Protein AF-0000000066106057 (afdb_homodimer)

pLDDT: mean 92.11, std 17.09, range [17.2, 98.94]

Solvent-accessible surface area (backbone atoms only — not comparable to full-atom values): 60856 Å² total; per-residue (Å²): 147,76,90,74,83,72,79,79,83,80,80,78,79,73,77,77,75,78,72,77,72,75,74,75,75,71,69,68,73,63,71,76,72,78,78,63,44,49,67,68,56,38,75,40,20,46,77,45,50,64,35,29,49,37,66,38,35,14,44,34,26,28,24,35,40,78,58,44,85,62,21,71,89,53,43,70,57,54,37,74,62,26,28,30,33,69,23,83,48,54,30,46,12,18,32,12,34,65,33,31,54,88,62,30,30,41,36,35,30,33,64,34,26,39,38,34,24,34,60,88,66,43,49,74,73,37,67,39,76,52,87,72,68,92,67,53,50,67,88,49,48,52,40,20,34,16,41,23,58,48,43,65,30,30,32,34,38,22,55,57,13,27,41,38,32,21,31,64,90,66,44,47,76,74,44,74,42,75,78,52,56,19,62,40,13,28,20,17,39,27,23,26,35,78,49,65,28,72,86,80,65,46,62,33,35,34,44,30,26,31,28,32,57,21,32,28,65,9,31,39,37,32,20,35,72,90,72,57,48,65,45,22,34,28,38,23,32,47,31,34,72,16,28,40,72,86,34,80,63,54,47,28,76,46,71,81,22,73,31,42,36,73,23,84,89,36,98,83,40,33,34,73,31,66,75,16,26,2,5,14,18,31,41,47,55,22,46,40,72,90,75,42,29,36,34,34,22,14,12,24,45,16,37,27,31,42,69,68,46,26,46,90,94,53,60,53,89,66,16,36,44,45,60,16,8,13,39,35,32,25,31,69,86,59,42,47,76,74,28,68,34,53,66,37,69,36,42,58,53,44,38,30,22,29,25,49,48,26,49,50,72,46,71,44,94,89,62,46,77,42,56,27,29,39,33,59,31,13,67,24,38,30,38,33,25,30,67,85,67,37,47,66,74,48,61,37,64,77,49,73,74,54,50,43,35,78,50,57,38,73,88,79,53,39,64,42,64,35,89,80,52,68,57,42,71,46,51,93,94,45,78,44,15,60,70,34,80,34,17,36,30,53,67,22,13,21,46,70,40,35,45,15,37,31,87,85,76,61,31,34,40,39,40,21,31,39,39,25,20,40,32,20,28,36,80,71,68,90,47,86,44,35,76,24,39,22,59,50,74,43,42,36,75,68,49,94,75,32,22,8,33,41,31,32,31,32,80,84,83,48,44,75,74,34,69,40,78,32,63,48,54,38,44,11,7,27,26,24,35,60,17,42,30,32,35,39,28,27,42,82,7,37,44,35,34,22,32,62,85,67,44,47,77,60,37,71,42,38,67,21,16,5,17,34,12,26,46,50,62,32,37,59,96,91,38,56,38,38,37,39,28,30,2,24,57,36,50,65,65,69,63,42,53,53,50,25,64,70,47,61,82,46,31,22,20,38,32,40,38,33,30,27,66,58,73,62,58,66,52,56,70,73,98,138,85,90,77,75,81,74,80,81,76,79,80,77,72,77,80,75,79,73,76,74,72,75,73,75,71,72,69,73,64,72,74,72,78,77,62,42,49,68,69,55,39,76,39,21,47,79,44,50,66,35,29,49,38,66,37,35,13,44,34,27,28,23,35,40,78,58,43,85,62,21,72,87,54,42,69,56,53,38,73,64,26,28,31,32,69,23,82,47,55,29,45,11,18,31,12,35,65,34,31,53,89,63,31,30,39,36,35,30,32,66,35,26,40,36,33,24,35,61,90,65,42,48,75,73,38,67,39,76,52,87,72,69,92,67,54,50,67,87,48,48,52,43,21,32,17,40,23,60,49,44,64,30,32,34,34,38,23,54,57,14,29,42,38,33,21,30,62,89,66,45,47,76,74,43,73,43,77,79,51,57,20,62,41,13,27,20,18,40,26,23,25,34,76,47,63,27,74,86,79,65,45,61,33,36,35,44,31,26,30,28,33,55,20,32,29,64,10,31,38,35,33,21,35,73,89,71,58,48,64,44,22,34,27,38,24,33,46,32,34,72,15,28,39,71,85,34,80,63,54,46,29,75,46,71,80,22,72,33,43,35,74,25,84,88,36,98,83,41,33,36,72,31,67,76,16,26,2,4,14,18,32,40,49,55,22,46,41,73,88,76,43,31,37,33,36,22,13,11,25,43,17,38,26,31,43,68,68,46,25,46,90,94,53,59,51,87,66,16,35,45,45,62,16,8,14,40,35,33,25,31,68,86,58,42,47,76,73,28,67,35,54,68,37,68,37,41,58,52,44,39,30,22,30,25,50,48,26,48,50,72,46,70,42,94,88,63,47,77,42,55,27,29,38,33,58,32,13,67,23,39,32,38,33,25,31,66,86,65,38,48,67,72,48,61,38,61,77,48,70,74,54,50,43,36,77,49,60,38,74,87,80,54,40,63,43,66,34,89,81,54,66,58,42,71,45,51,91,94,45,78,43,16,60,69,32,78,35,18,35,31,53,69,21,13,22,47,70,37,36,45,16,38,32,87,84,78,61,30,34,39,39,40,21,30,40,38,24,19,41,32,20,29,36,78,71,68,91,46,87,44,35,77,24,40,22,58,51,74,42,43,36,74,68,49,93,75,32,23,8,32,41,31,32,32,33,79,84,82,47,43,75,74,32,71,39,77,32,64,49,54,39,44,13,7,28,26,26,35,59,17,41,32,31,36,40,27,27,41,82,7,36,42,35,33,21,32,59,86,68,44,48,78,60,37,69,40,38,67,21,15,5,16,34,12,25,46,51,63,35,36,57,96,91,39,55,37,36,38,38,29,29,2,25,56,37,50,64,65,69,64,41,51,52,49,23,64,69,47,61,80,46,31,21,20,39,32,40,40,33,30,27,65,57,73,61,57,64,51,55,69,72,97

Organism: Pseudomonas aeruginosa (strain ATCC 15692 / DSM 22644 / CIP 104116 / JCM 14847 / LMG 12228 / 1C / PRS 101 / PAO1) (NCBI:txid208964)

Secondary structure (DSSP, 8-state):
----------------------------------PPB-HHHHHTTTT-SS-B-STTSSTT---EE---SS-TTTGGG-EEEEEEE--TT--S---PBPEEETTEEEEEETTTEEEEEETTT--EEEEEE----TT---SS-S---B-EEEBTEEEEEETTTEEEEEETTT--EEEEEE-S-GGGT-B--SPPEEEE-TTT--EEEEEE-B-GGGTPBPEEEEE-TTT--EEEEEESSTTPEEEETTEEEEESS-TT-TTS-B-TTSTTSB-HHHHT-B----SPPEEETTTTEEEEEE--BSSS-GGGGS-TT--GGG---TTSSEEEEE-TTT--EEEEEESSTT-SS---S-S--EEEEEE-TTSPEEEEEEEE-TTSEEEEEETTT--EEEEEE-SS---SEEEEETTTTEEEEPTT-SPPPPPTT-SBPPPEEESS-TT-SS-SSPPEE-TTT--EEEEEE-EEEEEEEB-----TTS----EEEEEEES-SS-SEEEEEE-TTT--EEEEEEESSPP-S-EEEETTTEEEEE-TTSEEEEEETTT--EEEEEE-SS---S--EEEEETTEEEEEEEE---SSGGGG-HHHHHHHTTPPP--EEEEEE--HHHHHHH--/---------------------------------PPPB-HHHHHTTTT-SS-B-STTSSTT---EE---SS-TTTGGG-EEEEEEE--TT--S---PBPEEETTEEEEEETTTEEEEEETTT--EEEEEE----TT---SS-S---B-EEEBTEEEEEETTTEEEEEETTT--EEEEEE-S-GGGT-B--SPPEEEE-TTT--EEEEEE-B-GGGTPBPEEEEE-TTT--EEEEEESSTTPEEEETTEEEEESS-TT-TTS-B-TTSTTSB-GGGGG-B----SPPEEETTTTEEEEEE--BSSS-GGGGS-TT--GGG---TTSSEEEEE-TTT--EEEEEESSTT-SS---S-S--EEEEEE-TTSPEEEEEEEE-TTSEEEEEETTT--EEEEEE-SS---SEEEEETTTTEEEEPTT-SPPPPPTT-SBPPPEEESS-TT-SS-SSPPEE-TTT--EEEEEE-EEEEEEEB-----TTS----EEEEEEES-SS-SEEEEEE-TTT--EEEEEEESSPP-S--EEETTTEEEEE-TTSEEEEEETTT--EEEEEE-SS---S--EEEEETTEEEEEEEE---SSGGGS-HHHHHHHTTPPP--EEEEEE--HHHHHHHH-

Radius of gyration: 35.6 Å; Cα contacts (8 Å, |Δi|>4): 3817; chains: 2; bounding box: 142×108×85 Å

Structure (mmCIF, N/CA/C/O backbone):
data_AF-0000000066106057-model_v1
#
loop_
_entity.id
_entity.type
_entity.pdbx_description
1 polymer 'Quinoprotein ethanol dehydrogenase'
#
loop_
_atom_site.group_PDB
_atom_site.id
_atom_site.type_symbol
_atom_site.label_atom_id
_atom_site.label_alt_id
_atom_site.label_comp_id
_atom_site.label_asym_id
_atom_site.label_entity_id
_atom_site.label_seq_id
_atom_site.pdbx_PDB_ins_code
_atom_site.Cartn_x
_atom_site.Cartn_y
_atom_site.Cartn_z
_atom_site.occupancy
_atom_site.B_iso_or_equiv
_atom_site.auth_seq_id
_atom_site.auth_comp_id
_atom_site.auth_asym_id
_atom_site.auth_atom_id
_atom_site.pdbx_PDB_model_num
ATOM 1 N N . MET A 1 1 ? 57.719 52.406 -31.234 1 21.53 1 MET A N 1
ATOM 2 C CA . MET A 1 1 ? 58.906 51.625 -31.641 1 21.53 1 MET A CA 1
ATOM 3 C C . MET A 1 1 ? 59.531 50.938 -30.438 1 21.53 1 MET A C 1
ATOM 5 O O . MET A 1 1 ? 60.312 51.531 -29.703 1 21.53 1 MET A O 1
ATOM 9 N N . THR A 1 2 ? 58.562 50.094 -29.703 1 18.64 2 THR A N 1
ATOM 10 C CA . THR A 1 2 ? 57.969 49.531 -28.5 1 18.64 2 THR A CA 1
ATOM 11 C C . THR A 1 2 ? 58.781 48.312 -28.031 1 18.64 2 THR A C 1
ATOM 13 O O . THR A 1 2 ? 59.469 47.688 -28.828 1 18.64 2 THR A O 1
ATOM 16 N N . THR A 1 3 ? 58.625 47.938 -26.797 1 18.28 3 THR A N 1
ATOM 17 C CA . THR A 1 3 ? 59.312 47.75 -25.531 1 18.28 3 THR A CA 1
ATOM 18 C C . THR A 1 3 ? 59.812 46.281 -25.391 1 18.28 3 THR A C 1
ATOM 20 O O . THR A 1 3 ? 59 45.375 -25.219 1 18.28 3 THR A O 1
ATOM 23 N N . ARG A 1 4 ? 61 45.938 -26.172 1 19.89 4 ARG A N 1
ATOM 24 C CA . ARG A 1 4 ? 61.562 44.688 -26.625 1 19.89 4 ARG A CA 1
ATOM 25 C C . ARG A 1 4 ? 62.125 43.906 -25.453 1 19.89 4 ARG A C 1
ATOM 27 O O . ARG A 1 4 ? 62.75 42.844 -25.641 1 19.89 4 ARG A O 1
ATOM 34 N N . THR A 1 5 ? 62.062 44.594 -24.172 1 20.64 5 THR A N 1
ATOM 35 C CA . THR A 1 5 ? 63.219 44.281 -23.328 1 20.64 5 THR A CA 1
ATOM 36 C C . THR A 1 5 ? 63.125 42.875 -22.781 1 20.64 5 THR A C 1
ATOM 38 O O . THR A 1 5 ? 62.156 42.531 -22.125 1 20.64 5 THR A O 1
ATOM 41 N N . SER A 1 6 ? 64 41.844 -23.281 1 20.56 6 SER A N 1
ATOM 42 C CA . SER A 1 6 ? 64 40.406 -23.5 1 20.56 6 SER A CA 1
ATOM 43 C C . SER A 1 6 ? 64.5 39.656 -22.266 1 20.56 6 SER A C 1
ATOM 45 O O . SER A 1 6 ? 64.562 38.438 -22.25 1 20.56 6 SER A O 1
ATOM 47 N N . PRO A 1 7 ? 64.875 40.438 -21.109 1 22.5 7 PRO A N 1
ATOM 48 C CA . PRO A 1 7 ? 66.062 39.75 -20.578 1 22.5 7 PRO A CA 1
ATOM 49 C C . PRO A 1 7 ? 65.688 38.406 -19.953 1 22.5 7 PRO A C 1
ATOM 51 O O . PRO A 1 7 ? 64.562 38.125 -19.641 1 22.5 7 PRO A O 1
ATOM 54 N N . ALA A 1 8 ? 66.75 37.531 -19.641 1 24.19 8 ALA A N 1
ATOM 55 C CA . ALA A 1 8 ? 67.125 36.125 -19.609 1 24.19 8 ALA A CA 1
ATOM 56 C C . ALA A 1 8 ? 66.875 35.531 -18.234 1 24.19 8 ALA A C 1
ATOM 58 O O . ALA A 1 8 ? 67.312 34.406 -17.953 1 24.19 8 ALA A O 1
ATOM 59 N N . PRO A 1 9 ? 65.688 35.719 -17.516 1 20.47 9 PRO A N 1
ATOM 60 C CA . PRO A 1 9 ? 65.75 35.5 -16.062 1 20.47 9 PRO A CA 1
ATOM 61 C C . PRO A 1 9 ? 66.125 34.031 -15.734 1 20.47 9 PRO A C 1
ATOM 63 O O . PRO A 1 9 ? 65.688 33.125 -16.453 1 20.47 9 PRO A O 1
ATOM 66 N N . ALA A 1 10 ? 67.25 33.906 -14.992 1 22.86 10 ALA A N 1
ATOM 67 C CA . ALA A 1 10 ? 68.062 32.75 -14.586 1 22.86 10 ALA A CA 1
ATOM 68 C C . ALA A 1 10 ? 67.188 31.719 -13.867 1 22.86 10 ALA A C 1
ATOM 70 O O . ALA A 1 10 ? 66.062 32.062 -13.383 1 22.86 10 ALA A O 1
ATOM 71 N N . GLY A 1 11 ? 67.812 30.672 -13.25 1 21.05 11 GLY A N 1
ATOM 72 C CA . GLY A 1 11 ? 67.812 29.234 -13.117 1 21.05 11 GLY A CA 1
ATOM 73 C C . GLY A 1 11 ? 67.188 28.719 -11.852 1 21.05 11 GLY A C 1
ATOM 74 O O . GLY A 1 11 ? 67.812 28.734 -10.781 1 21.05 11 GLY A O 1
ATOM 75 N N . LEU A 1 12 ? 66 29.281 -11.398 1 23.11 12 LEU A N 1
ATOM 76 C CA . LEU A 1 12 ? 65.562 28.953 -10.047 1 23.11 12 LEU A CA 1
ATOM 77 C C . LEU A 1 12 ? 65.562 27.438 -9.836 1 23.11 12 LEU A C 1
ATOM 79 O O . LEU A 1 12 ? 65.062 26.703 -10.703 1 23.11 12 LEU A O 1
ATOM 83 N N . LEU A 1 13 ? 66.375 27.031 -8.891 1 23.44 13 LEU A N 1
ATOM 84 C CA . LEU A 1 13 ? 66.688 25.734 -8.328 1 23.44 13 LEU A CA 1
ATOM 85 C C . LEU A 1 13 ? 65.438 25.047 -7.812 1 23.44 13 LEU A C 1
ATOM 87 O O . LEU A 1 13 ? 64.625 25.641 -7.082 1 23.44 13 LEU A O 1
ATOM 91 N N . ARG A 1 14 ? 64.938 24 -8.484 1 24.33 14 ARG A N 1
ATOM 92 C CA . ARG A 1 14 ? 63.75 23.125 -8.445 1 24.33 14 ARG A CA 1
ATOM 93 C C . ARG A 1 14 ? 63.75 22.266 -7.184 1 24.33 14 ARG A C 1
ATOM 95 O O . ARG A 1 14 ? 64.562 21.328 -7.062 1 24.33 14 ARG A O 1
ATOM 102 N N . PRO A 1 15 ? 63.875 22.906 -5.965 1 25.95 15 PRO A N 1
ATOM 103 C CA . PRO A 1 15 ? 64 21.844 -4.977 1 25.95 15 PRO A CA 1
ATOM 104 C C . PRO A 1 15 ? 62.875 20.797 -5.082 1 25.95 15 PRO A C 1
ATOM 106 O O . PRO A 1 15 ? 61.75 21.125 -5.469 1 25.95 15 PRO A O 1
ATOM 109 N N . SER A 1 16 ? 63.25 19.562 -5.41 1 23.8 16 SER A N 1
ATOM 110 C CA . SER A 1 16 ? 62.5 18.344 -5.652 1 23.8 16 SER A CA 1
ATOM 111 C C . SER A 1 16 ? 61.75 17.891 -4.398 1 23.8 16 SER A C 1
ATOM 113 O O . SER A 1 16 ? 62.375 17.516 -3.404 1 23.8 16 SER A O 1
ATOM 115 N N . LEU A 1 17 ? 60.906 18.828 -3.82 1 25.11 17 LEU A N 1
ATOM 116 C CA . LEU A 1 17 ? 60.219 18.297 -2.645 1 25.11 17 LEU A CA 1
ATOM 117 C C . LEU A 1 17 ? 59.562 16.953 -2.951 1 25.11 17 LEU A C 1
ATOM 119 O O . LEU A 1 17 ? 58.812 16.828 -3.92 1 25.11 17 LEU A O 1
ATOM 123 N N . HIS A 1 18 ? 60.219 15.852 -2.533 1 24.03 18 HIS A N 1
ATOM 124 C CA . HIS A 1 18 ? 59.812 14.453 -2.529 1 24.03 18 HIS A CA 1
ATOM 125 C C . HIS A 1 18 ? 58.469 14.289 -1.838 1 24.03 18 HIS A C 1
ATOM 127 O O . HIS A 1 18 ? 58.312 14.57 -0.643 1 24.03 18 HIS A O 1
ATOM 133 N N . CYS A 1 19 ? 57.375 14.859 -2.457 1 24.53 19 CYS A N 1
ATOM 134 C CA . CYS A 1 19 ? 56.062 14.617 -1.882 1 24.53 19 CYS A CA 1
ATOM 135 C C . CYS A 1 19 ? 55.844 13.125 -1.678 1 24.53 19 CYS A C 1
ATOM 137 O O . CYS A 1 19 ? 55.875 12.352 -2.633 1 24.53 19 CYS A O 1
ATOM 139 N N . LEU A 1 20 ? 56.25 12.633 -0.506 1 24.66 20 LEU A N 1
ATOM 140 C CA . LEU A 1 20 ? 55.906 11.281 -0.1 1 24.66 20 LEU A CA 1
ATOM 141 C C . LEU A 1 20 ? 54.375 11.062 -0.244 1 24.66 20 LEU A C 1
ATOM 143 O O . LEU A 1 20 ? 53.594 11.75 0.403 1 24.66 20 LEU A O 1
ATOM 147 N N . ALA A 1 21 ? 53.969 10.617 -1.38 1 24.97 21 ALA A N 1
ATOM 148 C CA . ALA A 1 21 ? 52.625 10.203 -1.702 1 24.97 21 ALA A CA 1
ATOM 149 C C . ALA A 1 21 ? 52.125 9.109 -0.756 1 24.97 21 ALA A C 1
ATOM 151 O O . ALA A 1 21 ? 52.688 8.008 -0.731 1 24.97 21 ALA A O 1
ATOM 152 N N . PHE A 1 22 ? 51.75 9.602 0.439 1 27.48 22 PHE A N 1
ATOM 153 C CA . PHE A 1 22 ? 51.031 8.57 1.207 1 27.48 22 PHE A CA 1
ATOM 154 C C . PHE A 1 22 ? 49.969 7.914 0.369 1 27.48 22 PHE A C 1
ATOM 156 O O . PHE A 1 22 ? 49.062 8.594 -0.156 1 27.48 22 PHE A O 1
ATOM 163 N N . ALA A 1 23 ? 50.312 6.781 -0.208 1 26.11 23 ALA A N 1
ATOM 164 C CA . ALA A 1 23 ? 49.344 5.887 -0.853 1 26.11 23 ALA A CA 1
ATOM 165 C C . ALA A 1 23 ? 48.188 5.559 0.083 1 26.11 23 ALA A C 1
ATOM 167 O O . ALA A 1 23 ? 48.406 4.945 1.133 1 26.11 23 ALA A O 1
ATOM 168 N N . VAL A 1 24 ? 47.219 6.5 0.123 1 30.02 24 VAL A N 1
ATOM 169 C CA . VAL A 1 24 ? 45.969 6.078 0.72 1 30.02 24 VAL A CA 1
ATOM 170 C C . VAL A 1 24 ? 45.531 4.734 0.136 1 30.02 24 VAL A C 1
ATOM 172 O O . VAL A 1 24 ? 45.312 4.617 -1.07 1 30.02 24 VAL A O 1
ATOM 175 N N . ALA A 1 25 ? 45.969 3.688 0.736 1 27.73 25 ALA A N 1
ATOM 176 C CA . ALA A 1 25 ? 45.375 2.373 0.487 1 27.73 25 ALA A CA 1
ATOM 177 C C . ALA A 1 25 ? 43.844 2.438 0.529 1 27.73 25 ALA A C 1
ATOM 179 O O . ALA A 1 25 ? 43.25 2.6 1.6 1 27.73 25 ALA A O 1
ATOM 180 N N . LEU A 1 26 ? 43.25 3.041 -0.47 1 31.05 26 LEU A N 1
ATOM 181 C CA . LEU A 1 26 ? 41.844 2.746 -0.678 1 31.05 26 LEU A CA 1
ATOM 182 C C . LEU A 1 26 ? 41.594 1.242 -0.626 1 31.05 26 LEU A C 1
ATOM 184 O O . LEU A 1 26 ? 41.969 0.515 -1.553 1 31.05 26 LEU A O 1
ATOM 188 N N . GLY A 1 27 ? 41.812 0.669 0.541 1 30.67 27 GLY A N 1
ATOM 189 C CA . GLY A 1 27 ? 41.25 -0.671 0.58 1 30.67 27 GLY A CA 1
ATOM 190 C C . GLY A 1 27 ? 39.875 -0.765 -0.074 1 30.67 27 GLY A C 1
ATOM 191 O O . GLY A 1 27 ? 38.969 -0.046 0.306 1 30.67 27 GLY A O 1
ATOM 192 N N . SER A 1 28 ? 39.875 -0.985 -1.326 1 32.06 28 SER A N 1
ATOM 193 C CA . SER A 1 28 ? 38.656 -1.437 -1.989 1 32.06 28 SER A CA 1
ATOM 194 C C . SER A 1 28 ? 37.938 -2.498 -1.163 1 32.06 28 SER A C 1
ATOM 196 O O . SER A 1 28 ? 38.469 -3.592 -0.953 1 32.06 28 SER A O 1
ATOM 198 N N . ALA A 1 29 ? 37.406 -2.238 -0.073 1 32.59 29 ALA A N 1
ATOM 199 C CA . ALA A 1 29 ? 36.438 -3.248 0.343 1 32.59 29 ALA A CA 1
ATOM 200 C C . ALA A 1 29 ? 35.688 -3.811 -0.856 1 32.59 29 ALA A C 1
ATOM 202 O O . ALA A 1 29 ? 34.906 -3.105 -1.483 1 32.59 29 ALA A O 1
ATOM 203 N N . GLY A 1 30 ? 36.344 -4.508 -1.593 1 34.25 30 GLY A N 1
ATOM 204 C CA . GLY A 1 30 ? 35.594 -5.227 -2.605 1 34.25 30 GLY A CA 1
ATOM 205 C C . GLY A 1 30 ? 34.188 -5.617 -2.146 1 34.25 30 GLY A C 1
ATOM 206 O O . GLY A 1 30 ? 34.031 -6.32 -1.146 1 34.25 30 GLY A O 1
ATOM 207 N N . ALA A 1 31 ? 33.281 -4.824 -2.283 1 39.34 31 ALA A N 1
ATOM 208 C CA . ALA A 1 31 ? 31.938 -5.367 -2.16 1 39.34 31 ALA A CA 1
ATOM 209 C C . ALA A 1 31 ? 31.891 -6.836 -2.582 1 39.34 31 ALA A C 1
ATOM 211 O O . ALA A 1 31 ? 32.281 -7.176 -3.703 1 39.34 31 ALA A O 1
ATOM 212 N N . ALA A 1 32 ? 32.125 -7.746 -1.795 1 43.16 32 ALA A N 1
ATOM 213 C CA . ALA A 1 32 ? 31.969 -9.164 -2.113 1 43.16 32 ALA A CA 1
ATOM 214 C C . ALA A 1 32 ? 30.828 -9.375 -3.107 1 43.16 32 ALA A C 1
ATOM 216 O O . ALA A 1 32 ? 29.672 -9.062 -2.811 1 43.16 32 ALA A O 1
ATOM 217 N N . LEU A 1 33 ? 31.188 -9.32 -4.371 1 54.38 33 LEU A N 1
ATOM 218 C CA . LEU A 1 33 ? 30.219 -9.703 -5.387 1 54.38 33 LEU A CA 1
ATOM 219 C C . LEU A 1 33 ? 29.469 -10.961 -4.965 1 54.38 33 LEU A C 1
ATOM 221 O O . LEU A 1 33 ? 30.062 -11.914 -4.473 1 54.38 33 LEU A O 1
ATOM 225 N N . ALA A 1 34 ? 28.172 -10.852 -4.84 1 70.44 34 ALA A N 1
ATOM 226 C CA . ALA A 1 34 ? 27.312 -11.992 -4.535 1 70.44 34 ALA A CA 1
ATOM 227 C C . ALA A 1 34 ? 27.672 -13.203 -5.391 1 70.44 34 ALA A C 1
ATOM 229 O O . ALA A 1 34 ? 28.031 -13.055 -6.566 1 70.44 34 ALA A O 1
ATOM 230 N N . LYS A 1 35 ? 27.906 -14.375 -4.836 1 87.19 35 LYS A N 1
ATOM 231 C CA . LYS A 1 35 ? 28.234 -15.641 -5.492 1 87.19 35 LYS A CA 1
ATOM 232 C C . LYS A 1 35 ? 27.188 -16 -6.547 1 87.19 35 LYS A C 1
ATOM 234 O O . LYS A 1 35 ? 26 -15.758 -6.355 1 87.19 35 LYS A O 1
ATOM 239 N N . ASP A 1 36 ? 27.688 -16.5 -7.676 1 95.62 36 ASP A N 1
ATOM 240 C CA . ASP A 1 36 ? 26.797 -16.984 -8.727 1 95.62 36 ASP A CA 1
ATOM 241 C C . ASP A 1 36 ? 25.969 -18.172 -8.242 1 95.62 36 ASP A C 1
ATOM 243 O O . ASP A 1 36 ? 26.484 -19.031 -7.527 1 95.62 36 ASP A O 1
ATOM 247 N N . VAL A 1 37 ? 24.766 -18.172 -8.609 1 98.38 37 VAL A N 1
ATOM 248 C CA . VAL A 1 37 ? 23.906 -19.312 -8.312 1 98.38 37 VAL A CA 1
ATOM 249 C C . VAL A 1 37 ? 24.172 -20.438 -9.312 1 98.38 37 VAL A C 1
ATOM 251 O O . VAL A 1 37 ? 24.125 -20.234 -10.523 1 98.38 37 VAL A O 1
ATOM 254 N N . THR A 1 38 ? 24.391 -21.672 -8.852 1 98.19 38 THR A N 1
ATOM 255 C CA . THR A 1 38 ? 24.703 -22.812 -9.711 1 98.19 38 THR A CA 1
ATOM 256 C C . THR A 1 38 ? 23.531 -23.766 -9.789 1 98.19 38 THR A C 1
ATOM 258 O O . THR A 1 38 ? 22.562 -23.641 -9.023 1 98.19 38 THR A O 1
ATOM 261 N N . TRP A 1 39 ? 23.641 -24.672 -10.75 1 98.12 39 TRP A N 1
ATOM 262 C CA . TRP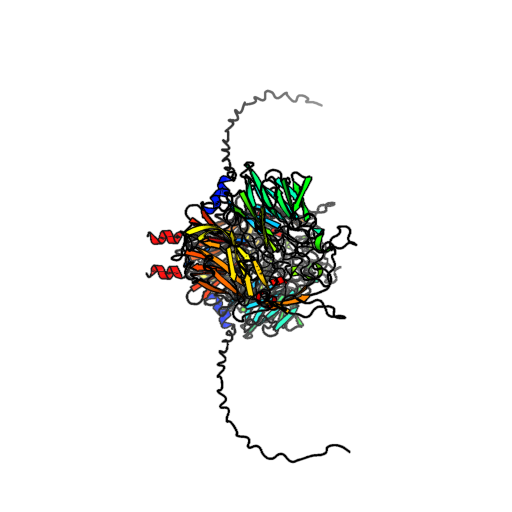 A 1 39 ? 22.641 -25.719 -10.812 1 98.12 39 TRP A CA 1
ATOM 263 C C . TRP A 1 39 ? 22.625 -26.547 -9.531 1 98.12 39 TRP A C 1
ATOM 265 O O . TRP A 1 39 ? 21.547 -26.938 -9.047 1 98.12 39 TRP A O 1
ATOM 275 N N . GLU A 1 40 ? 23.766 -26.844 -8.992 1 97.75 40 GLU A N 1
ATOM 276 C CA . GLU A 1 40 ? 23.844 -27.625 -7.758 1 97.75 40 GLU A CA 1
ATOM 277 C C . GLU A 1 40 ? 23.062 -26.953 -6.625 1 97.75 40 GLU A C 1
ATOM 279 O O . GLU A 1 40 ? 22.422 -27.625 -5.824 1 97.75 40 GLU A O 1
ATOM 284 N N . ASP A 1 41 ? 23.188 -25.656 -6.582 1 98.25 41 ASP A N 1
ATOM 285 C CA . ASP A 1 41 ? 22.406 -24.906 -5.594 1 98.25 41 ASP A CA 1
ATOM 286 C C . ASP A 1 41 ? 20.922 -25.125 -5.793 1 98.25 41 ASP A C 1
ATOM 288 O O . ASP A 1 41 ? 20.188 -25.359 -4.828 1 98.25 41 ASP A O 1
ATOM 292 N N . ILE A 1 42 ? 20.453 -25.031 -7 1 98.5 42 ILE A N 1
ATOM 293 C CA . ILE A 1 42 ? 19.031 -25.156 -7.336 1 98.5 42 ILE A CA 1
ATOM 294 C C . ILE A 1 42 ? 18.562 -26.594 -7.102 1 98.5 42 ILE A C 1
ATOM 296 O O . ILE A 1 42 ? 17.5 -26.812 -6.535 1 98.5 42 ILE A O 1
ATOM 300 N N . ALA A 1 43 ? 19.406 -27.562 -7.535 1 97.88 43 ALA A N 1
ATOM 301 C CA . ALA A 1 43 ? 19.078 -28.969 -7.375 1 97.88 43 ALA A CA 1
ATOM 302 C C . ALA A 1 43 ? 18.922 -29.328 -5.898 1 97.88 43 ALA A C 1
ATOM 304 O O . ALA A 1 43 ? 18.188 -30.25 -5.555 1 97.88 43 ALA A O 1
ATOM 305 N N . ASN A 1 44 ? 19.547 -28.562 -5.023 1 97.12 44 ASN A N 1
ATOM 306 C CA . ASN A 1 44 ? 19.516 -28.859 -3.594 1 97.12 44 ASN A CA 1
ATOM 307 C C . ASN A 1 44 ? 18.703 -27.828 -2.828 1 97.12 44 ASN A C 1
ATOM 309 O O . ASN A 1 44 ? 18.797 -27.75 -1.601 1 97.12 44 ASN A O 1
ATOM 313 N N . ASP A 1 45 ? 17.984 -27.062 -3.51 1 97.31 45 ASP A N 1
ATOM 314 C CA . ASP A 1 45 ? 17.25 -25.938 -2.928 1 97.31 45 ASP A CA 1
ATOM 315 C C . ASP A 1 45 ? 16.312 -26.422 -1.815 1 97.31 45 ASP A C 1
ATOM 317 O O . ASP A 1 45 ? 16.172 -25.75 -0.786 1 97.31 45 ASP A O 1
ATOM 321 N N . ASP A 1 46 ? 15.656 -27.531 -1.965 1 94.75 46 ASP A N 1
ATOM 322 C CA . ASP A 1 46 ? 14.688 -28.031 -1.002 1 94.75 46 ASP A CA 1
ATOM 323 C C . ASP A 1 46 ? 15.375 -28.625 0.222 1 94.75 46 ASP A C 1
ATOM 325 O O . ASP A 1 46 ? 14.734 -28.906 1.237 1 94.75 46 ASP A O 1
ATOM 329 N N . LYS A 1 47 ? 16.703 -28.734 0.193 1 94.69 47 LYS A N 1
ATOM 330 C CA . LYS A 1 47 ? 17.469 -29.344 1.288 1 94.69 47 LYS A CA 1
ATOM 331 C C . LYS A 1 47 ? 18.234 -28.281 2.078 1 94.69 47 LYS A C 1
ATOM 333 O O . LYS A 1 47 ? 18.672 -28.547 3.197 1 94.69 47 LYS A O 1
ATOM 338 N N . THR A 1 48 ? 18.406 -27.188 1.458 1 95.56 48 THR A N 1
ATOM 339 C CA . THR A 1 48 ? 19.109 -26.109 2.125 1 95.56 48 THR A CA 1
ATOM 340 C C . THR A 1 48 ? 18.141 -25.031 2.592 1 95.56 48 THR A C 1
ATOM 342 O O . THR A 1 48 ? 17.078 -24.859 2.012 1 95.56 48 THR A O 1
ATOM 345 N N . THR A 1 49 ? 18.531 -24.328 3.637 1 97.12 49 THR A N 1
ATOM 346 C CA . THR A 1 49 ? 17.562 -23.438 4.254 1 97.12 49 THR A CA 1
ATOM 347 C C . THR A 1 49 ? 18.016 -21.984 4.145 1 97.12 49 THR A C 1
ATOM 349 O O . THR A 1 49 ? 17.281 -21.062 4.512 1 97.12 49 THR A O 1
ATOM 352 N N . GLY A 1 50 ? 19.188 -21.719 3.646 1 97.44 50 GLY A N 1
ATOM 353 C CA . GLY A 1 50 ? 19.734 -20.375 3.631 1 97.44 50 GLY A CA 1
ATOM 354 C C . GLY A 1 50 ? 19.266 -19.547 2.449 1 97.44 50 GLY A C 1
ATOM 355 O O . GLY A 1 50 ? 19.562 -18.359 2.355 1 97.44 50 GLY A O 1
ATOM 356 N N . ASP A 1 51 ? 18.531 -20.203 1.52 1 97.5 51 ASP A N 1
ATOM 357 C CA . ASP A 1 51 ? 18.078 -19.547 0.297 1 97.5 51 ASP A CA 1
ATOM 358 C C . ASP A 1 51 ? 16.766 -20.156 -0.2 1 97.5 51 ASP A C 1
ATOM 360 O O . ASP A 1 51 ? 16.281 -21.141 0.366 1 97.5 51 ASP A O 1
ATOM 364 N N . VAL A 1 52 ? 16.109 -19.562 -1.04 1 98.75 52 VAL A N 1
ATOM 365 C CA . VAL A 1 52 ? 15.016 -20 -1.893 1 98.75 52 VAL A CA 1
ATOM 366 C C . VAL A 1 52 ? 15.336 -19.703 -3.354 1 98.75 52 VAL A C 1
ATOM 368 O O . VAL A 1 52 ? 15.32 -18.547 -3.771 1 98.75 52 VAL A O 1
ATOM 371 N N . LEU A 1 53 ? 15.57 -20.719 -4.16 1 98.69 53 LEU A N 1
ATOM 372 C CA . LEU A 1 53 ? 16.203 -20.469 -5.449 1 98.69 53 LEU A CA 1
ATOM 373 C C . LEU A 1 53 ? 15.297 -20.906 -6.598 1 98.69 53 LEU A C 1
ATOM 375 O O . LEU A 1 53 ? 15.57 -20.594 -7.758 1 98.69 53 LEU A O 1
ATOM 379 N N . GLN A 1 54 ? 14.211 -21.578 -6.246 1 98 54 GLN A N 1
ATOM 380 C CA . GLN A 1 54 ? 13.305 -22.031 -7.297 1 98 54 GLN A CA 1
ATOM 381 C C . GLN A 1 54 ? 11.852 -21.828 -6.891 1 98 54 GLN A C 1
ATOM 383 O O . GLN A 1 54 ? 11.5 -21.953 -5.719 1 98 54 GLN A O 1
ATOM 388 N N . TYR A 1 55 ? 11 -21.422 -7.914 1 98.06 55 TYR A N 1
ATOM 389 C CA . TYR A 1 55 ? 9.562 -21.422 -7.691 1 98.06 55 TYR A CA 1
ATOM 390 C C . TYR A 1 55 ? 9.078 -22.797 -7.215 1 98.06 55 TYR A C 1
ATOM 392 O O . TYR A 1 55 ? 9.281 -23.797 -7.895 1 98.06 55 TYR A O 1
ATOM 400 N N . GLY A 1 56 ? 8.555 -22.844 -6.066 1 97.81 56 GLY A N 1
ATOM 401 C CA . GLY A 1 56 ? 8.125 -24.094 -5.477 1 97.81 56 GLY A CA 1
ATOM 402 C C . GLY A 1 56 ? 9.062 -24.594 -4.391 1 97.81 56 GLY A C 1
ATOM 403 O O . GLY A 1 56 ? 8.789 -25.609 -3.742 1 97.81 56 GLY A O 1
ATOM 404 N N . MET A 1 57 ? 10.227 -23.891 -4.172 1 97.62 57 MET A N 1
ATOM 405 C CA . MET A 1 57 ? 11.227 -24.219 -3.16 1 97.62 57 MET A CA 1
ATOM 406 C C . MET A 1 57 ? 11.859 -25.578 -3.441 1 97.62 57 MET A C 1
ATOM 408 O O . MET A 1 57 ? 11.891 -26.438 -2.566 1 97.62 57 MET A O 1
ATOM 412 N N . GLY A 1 58 ? 12.352 -25.656 -4.648 1 97.81 58 GLY A N 1
ATOM 413 C CA . GLY A 1 58 ? 12.953 -26.875 -5.18 1 97.81 58 GLY A CA 1
ATOM 414 C C . GLY A 1 58 ? 12.344 -27.312 -6.496 1 97.81 58 GLY A C 1
ATOM 415 O O . GLY A 1 58 ? 11.258 -26.875 -6.863 1 97.81 58 GLY A O 1
ATOM 416 N N . THR A 1 59 ? 13.008 -28.297 -7.086 1 98.25 59 THR A N 1
ATOM 417 C CA . THR A 1 59 ? 12.57 -28.734 -8.406 1 98.25 59 THR A CA 1
ATOM 418 C C . THR A 1 59 ? 11.336 -29.625 -8.297 1 98.25 59 THR A C 1
ATOM 420 O O . THR A 1 59 ? 10.609 -29.828 -9.281 1 98.25 59 THR A O 1
ATOM 423 N N . HIS A 1 60 ? 11.055 -30.156 -7.105 1 98.31 60 HIS A N 1
ATOM 424 C CA . HIS A 1 60 ? 9.891 -31 -6.867 1 98.31 60 HIS A CA 1
ATOM 425 C C . HIS A 1 60 ? 8.664 -30.172 -6.504 1 98.31 60 HIS A C 1
ATOM 427 O O . HIS A 1 60 ? 7.551 -30.688 -6.441 1 98.31 60 HIS A O 1
ATOM 433 N N . ALA A 1 61 ? 8.844 -28.906 -6.219 1 98.44 61 ALA A N 1
ATOM 434 C CA . ALA A 1 61 ? 7.785 -27.922 -5.988 1 98.44 61 ALA A CA 1
ATOM 435 C C . ALA A 1 61 ? 6.914 -28.328 -4.805 1 98.44 61 ALA A C 1
ATOM 437 O O . ALA A 1 61 ? 5.691 -28.156 -4.84 1 98.44 61 ALA A O 1
ATOM 438 N N . GLN A 1 62 ? 7.539 -28.797 -3.748 1 98.69 62 GLN A N 1
ATOM 439 C CA . GLN A 1 62 ? 6.762 -29.328 -2.633 1 98.69 62 GLN A CA 1
ATOM 440 C C . GLN A 1 62 ? 6.359 -28.219 -1.666 1 98.69 62 GLN A C 1
ATOM 442 O O . GLN A 1 62 ? 5.453 -28.406 -0.851 1 98.69 62 GLN A O 1
ATOM 447 N N . ARG A 1 63 ? 7.094 -27.078 -1.792 1 98.75 63 ARG A N 1
ATOM 448 C CA . ARG A 1 63 ? 6.828 -25.969 -0.883 1 98.75 63 ARG A CA 1
ATOM 449 C C . ARG A 1 63 ? 6.844 -26.422 0.569 1 98.75 63 ARG A C 1
ATOM 451 O O . ARG A 1 63 ? 5.93 -26.109 1.336 1 98.75 63 ARG A O 1
ATOM 458 N N . TRP A 1 64 ? 7.875 -27.125 0.856 1 98.31 64 TRP A N 1
ATOM 459 C CA . TRP A 1 64 ? 8.188 -27.656 2.18 1 98.31 64 TRP A CA 1
ATOM 460 C C . TRP A 1 64 ? 9.594 -27.266 2.613 1 98.31 64 TRP A C 1
ATOM 462 O O . TRP A 1 64 ? 10.523 -27.25 1.804 1 98.31 64 TRP A O 1
ATOM 472 N N . SER A 1 65 ? 9.688 -26.891 3.859 1 98.62 65 SER A N 1
ATOM 473 C CA . SER A 1 65 ? 10.992 -26.531 4.406 1 98.62 65 SER A CA 1
ATOM 474 C C . SER A 1 65 ? 11.328 -27.375 5.633 1 98.62 65 SER A C 1
ATOM 476 O O . SER A 1 65 ? 10.461 -27.641 6.469 1 98.62 65 SER A O 1
ATOM 478 N N . PRO A 1 66 ? 12.617 -27.766 5.812 1 98.25 66 PRO A N 1
ATOM 479 C CA . PRO A 1 66 ? 13.023 -28.5 7.02 1 98.25 66 PRO A CA 1
ATOM 480 C C . PRO A 1 66 ? 13.203 -27.578 8.227 1 98.25 66 PRO A C 1
ATOM 482 O O . PRO A 1 66 ? 13.508 -28.062 9.328 1 98.25 66 PRO A O 1
ATOM 485 N N . LEU A 1 67 ? 13.031 -26.312 8.094 1 98.56 67 LEU A N 1
ATOM 486 C CA . LEU A 1 67 ? 13.195 -25.359 9.188 1 98.56 67 LEU A CA 1
ATOM 487 C C . LEU A 1 67 ? 12.148 -25.609 10.273 1 98.56 67 LEU A C 1
ATOM 489 O O . LEU A 1 67 ? 10.984 -25.891 9.969 1 98.56 67 LEU A O 1
ATOM 493 N N . LYS A 1 68 ? 12.578 -25.5 11.523 1 97.94 68 LYS A N 1
ATOM 494 C CA . LYS A 1 68 ? 11.641 -25.781 12.609 1 97.94 68 LYS A CA 1
ATOM 495 C C . LYS A 1 68 ? 11.867 -24.844 13.789 1 97.94 68 LYS A C 1
ATOM 497 O O . LYS A 1 68 ? 11.391 -25.109 14.898 1 97.94 68 LYS A O 1
ATOM 502 N N . GLN A 1 69 ? 12.695 -23.781 13.531 1 97.69 69 GLN A N 1
ATOM 503 C CA . GLN A 1 69 ? 12.828 -22.797 14.602 1 97.69 69 GLN A CA 1
ATOM 504 C C . GLN A 1 69 ? 11.477 -22.188 14.969 1 97.69 69 GLN A C 1
ATOM 506 O O . GLN A 1 69 ? 11.18 -22 16.156 1 97.69 69 GLN A O 1
ATOM 511 N N . VAL A 1 70 ? 10.773 -21.781 14 1 98.62 70 VAL A N 1
ATOM 512 C CA . VAL A 1 70 ? 9.359 -21.469 14.211 1 98.62 70 VAL A CA 1
ATOM 513 C C . VAL A 1 70 ? 8.531 -22.75 14.195 1 98.62 70 VAL A C 1
ATOM 515 O O . VAL A 1 70 ? 8.578 -23.516 13.227 1 98.62 70 VAL A O 1
ATOM 518 N N . ASN A 1 71 ? 7.809 -23 15.164 1 98.69 71 ASN A N 1
ATOM 519 C CA . ASN A 1 71 ? 7.086 -24.266 15.281 1 98.69 71 ASN A CA 1
ATOM 520 C C . ASN A 1 71 ? 5.754 -24.094 16 1 98.69 71 ASN A C 1
ATOM 522 O O . ASN A 1 71 ? 5.41 -22.984 16.406 1 98.69 71 ASN A O 1
ATOM 526 N N . ALA A 1 72 ? 5.039 -25.172 16.188 1 98.56 72 ALA A N 1
ATOM 527 C CA . ALA A 1 72 ? 3.67 -25.141 16.703 1 98.56 72 ALA A CA 1
ATOM 528 C C . ALA A 1 72 ? 3.631 -24.641 18.141 1 98.56 72 ALA A C 1
ATOM 530 O O . ALA A 1 72 ? 2.609 -24.125 18.594 1 98.56 72 ALA A O 1
ATOM 531 N N . ASP A 1 73 ? 4.734 -24.688 18.828 1 97.12 73 ASP A N 1
ATOM 532 C CA . ASP A 1 73 ? 4.754 -24.328 20.234 1 97.12 73 ASP A CA 1
ATOM 533 C C . ASP A 1 73 ? 5.059 -22.828 20.406 1 97.12 73 ASP A C 1
ATOM 535 O O . ASP A 1 73 ? 4.809 -22.266 21.469 1 97.12 73 ASP A O 1
ATOM 539 N N . ASN A 1 74 ? 5.602 -22.203 19.359 1 97.19 74 ASN A N 1
ATOM 540 C CA . ASN A 1 74 ? 6.047 -20.828 19.609 1 97.19 74 ASN A CA 1
ATOM 541 C C . ASN A 1 74 ? 5.559 -19.875 18.531 1 97.19 74 ASN A C 1
ATOM 543 O O . ASN A 1 74 ? 5.773 -18.656 18.609 1 97.19 74 ASN A O 1
ATOM 547 N N . VAL A 1 75 ? 4.805 -20.344 17.547 1 98.44 75 VAL A N 1
ATOM 548 C CA . VAL A 1 75 ? 4.402 -19.531 16.406 1 98.44 75 VAL A CA 1
ATOM 549 C C . VAL A 1 75 ? 3.529 -18.375 16.875 1 98.44 75 VAL A C 1
ATOM 551 O O . VAL A 1 75 ? 3.445 -17.344 16.203 1 98.44 75 VAL A O 1
ATOM 554 N N . PHE A 1 76 ? 2.922 -18.484 18.016 1 96.94 76 PHE A N 1
ATOM 555 C CA . PHE A 1 76 ? 2.078 -17.422 18.531 1 96.94 76 PHE A CA 1
ATOM 556 C C . PHE A 1 76 ? 2.898 -16.156 18.797 1 96.94 76 PHE A C 1
ATOM 558 O O . PHE A 1 76 ? 2.342 -15.07 18.938 1 96.94 76 PHE A O 1
ATOM 565 N N . LYS A 1 77 ? 4.227 -16.281 18.797 1 96.62 77 LYS A N 1
ATOM 566 C CA . LYS A 1 77 ? 5.113 -15.141 19.047 1 96.62 77 LYS A CA 1
ATOM 567 C C . LYS A 1 77 ? 5.555 -14.492 17.734 1 96.62 77 LYS A C 1
ATOM 569 O O . LYS A 1 77 ? 6.227 -13.461 17.734 1 96.62 77 LYS A O 1
ATOM 574 N N . LEU A 1 78 ? 5.234 -15.109 16.578 1 97.81 78 LEU A N 1
ATOM 575 C CA . LEU A 1 78 ? 5.652 -14.609 15.273 1 97.81 78 LEU A CA 1
ATOM 576 C C . LEU A 1 78 ? 5.148 -13.188 15.047 1 97.81 78 LEU A C 1
ATOM 578 O O . LEU A 1 78 ? 3.986 -12.891 15.328 1 97.81 78 LEU A O 1
ATOM 582 N N . THR A 1 79 ? 6.043 -12.32 14.594 1 97.06 79 THR A N 1
ATOM 583 C CA . THR A 1 79 ? 5.688 -10.914 14.383 1 97.06 79 THR A CA 1
ATOM 584 C C . THR A 1 79 ? 6.34 -10.375 13.109 1 97.06 79 THR A C 1
ATOM 586 O O . THR A 1 79 ? 7.332 -10.93 12.633 1 97.06 79 THR A O 1
ATOM 589 N N . PRO A 1 80 ? 5.785 -9.289 12.555 1 98.31 80 PRO A N 1
ATOM 590 C CA . PRO A 1 80 ? 6.453 -8.664 11.414 1 98.31 80 PRO A CA 1
ATOM 591 C C . PRO A 1 80 ? 7.844 -8.133 11.758 1 98.31 80 PRO A C 1
ATOM 593 O O . PRO A 1 80 ? 8.023 -7.512 12.805 1 98.31 80 PRO A O 1
ATOM 596 N N . ALA A 1 81 ? 8.758 -8.445 10.891 1 98.31 81 ALA A N 1
ATOM 597 C CA . ALA A 1 81 ? 10.094 -7.852 10.992 1 98.31 81 ALA A CA 1
ATOM 598 C C . ALA A 1 81 ? 10.164 -6.535 10.219 1 98.31 81 ALA A C 1
ATOM 600 O O . ALA A 1 81 ? 10.781 -5.574 10.68 1 98.31 81 ALA A O 1
ATOM 601 N N . TRP A 1 82 ? 9.617 -6.543 9.062 1 98.31 82 TRP A N 1
ATOM 602 C CA . TRP A 1 82 ? 9.539 -5.348 8.227 1 98.31 82 TRP A CA 1
ATOM 603 C C . TRP A 1 82 ? 8.562 -5.555 7.074 1 98.31 82 TRP A C 1
ATOM 605 O O . TRP A 1 82 ? 8.141 -6.684 6.805 1 98.31 82 TRP A O 1
ATOM 615 N N . SER A 1 83 ? 8.141 -4.516 6.473 1 98.5 83 SER A N 1
ATOM 616 C CA . SER A 1 83 ? 7.344 -4.512 5.25 1 98.5 83 SER A CA 1
ATOM 617 C C . SER A 1 83 ? 7.926 -3.551 4.219 1 98.5 83 SER A C 1
ATOM 619 O O . SER A 1 83 ? 8.695 -2.65 4.562 1 98.5 83 SER A O 1
ATOM 621 N N . TYR A 1 84 ? 7.688 -3.748 2.943 1 98.12 84 TYR A N 1
ATOM 622 C CA . TYR A 1 84 ? 8.07 -2.881 1.834 1 98.12 84 TYR A CA 1
ATOM 623 C C . TYR A 1 84 ? 6.887 -2.635 0.902 1 98.12 84 TYR A C 1
ATOM 625 O O . TYR A 1 84 ? 6.273 -3.582 0.406 1 98.12 84 TYR A O 1
ATOM 633 N N . SER A 1 85 ? 6.523 -1.379 0.647 1 97.62 85 SER A N 1
ATOM 634 C CA . SER A 1 85 ? 5.488 -1.014 -0.312 1 97.62 85 SER A CA 1
ATOM 635 C C . SER A 1 85 ? 6.023 -1.019 -1.738 1 97.62 85 SER A C 1
ATOM 637 O O . SER A 1 85 ? 7.082 -0.447 -2.01 1 97.62 85 SER A O 1
ATOM 639 N N . PHE A 1 86 ? 5.242 -1.589 -2.67 1 97.5 86 PHE A N 1
ATOM 640 C CA . PHE A 1 86 ? 5.676 -1.597 -4.062 1 97.5 86 PHE A CA 1
ATOM 641 C C . PHE A 1 86 ? 5.406 -0.249 -4.719 1 97.5 86 PHE A C 1
ATOM 643 O O . PHE A 1 86 ? 5.984 0.063 -5.766 1 97.5 86 PHE A O 1
ATOM 650 N N . GLY A 1 87 ? 4.477 0.5 -4.23 1 94.56 87 GLY A N 1
ATOM 651 C CA . GLY A 1 87 ? 4.273 1.891 -4.605 1 94.56 87 GLY A CA 1
ATOM 652 C C . GLY A 1 87 ? 3.783 2.059 -6.031 1 94.56 87 GLY A C 1
ATOM 653 O O . GLY A 1 87 ? 3.248 1.118 -6.625 1 94.56 87 GLY A O 1
ATOM 654 N N . ASP A 1 88 ? 3.77 3.416 -6.504 1 90.06 88 ASP A N 1
ATOM 655 C CA . ASP A 1 88 ? 3.588 3.889 -7.875 1 90.06 88 ASP A CA 1
ATOM 656 C C . ASP A 1 88 ? 2.131 3.754 -8.312 1 90.06 88 ASP A C 1
ATOM 658 O O . ASP A 1 88 ? 1.846 3.646 -9.508 1 90.06 88 ASP A O 1
ATOM 662 N N . GLU A 1 89 ? 1.253 3.635 -7.336 1 89.06 89 GLU A N 1
ATOM 663 C CA . GLU A 1 89 ? -0.173 3.521 -7.629 1 89.06 89 GLU A CA 1
ATOM 664 C C . GLU A 1 89 ? -0.447 2.377 -8.602 1 89.06 89 GLU A C 1
ATOM 666 O O . GLU A 1 89 ? -1.146 2.559 -9.602 1 89.06 89 GLU A O 1
ATOM 671 N N . LYS A 1 90 ? 0.194 1.292 -8.398 1 91.75 90 LYS A N 1
ATOM 672 C CA . LYS A 1 90 ? 0.034 0.019 -9.094 1 91.75 90 LYS A CA 1
ATOM 673 C C . LYS A 1 90 ? -0.256 -1.112 -8.109 1 91.75 90 LYS A C 1
ATOM 675 O O . LYS A 1 90 ? 0.659 -1.815 -7.676 1 91.75 90 LYS A O 1
ATOM 680 N N . GLN A 1 91 ? -1.556 -1.209 -7.797 1 91.44 91 GLN A N 1
ATOM 681 C CA . GLN A 1 91 ? -1.942 -2.082 -6.691 1 91.44 91 GLN A CA 1
ATOM 682 C C . GLN A 1 91 ? -2.912 -3.162 -7.16 1 91.44 91 GLN A C 1
ATOM 684 O O . GLN A 1 91 ? -3.865 -3.498 -6.453 1 91.44 91 GLN A O 1
ATOM 689 N N . ARG A 1 92 ? -2.67 -3.805 -8.227 1 93.12 92 ARG A N 1
ATOM 690 C CA . ARG A 1 92 ? -3.486 -4.941 -8.648 1 93.12 92 ARG A CA 1
ATOM 691 C C . ARG A 1 92 ? -2.982 -6.234 -8.016 1 93.12 92 ARG A C 1
ATOM 693 O O . ARG A 1 92 ? -2.311 -6.207 -6.98 1 93.12 92 ARG A O 1
ATOM 700 N N . GLY A 1 93 ? -3.404 -7.359 -8.531 1 95.81 93 GLY A N 1
ATOM 701 C CA . GLY A 1 93 ? -3.084 -8.625 -7.891 1 95.81 93 GLY A CA 1
ATOM 702 C C . GLY A 1 93 ? -1.593 -8.852 -7.734 1 95.81 93 GLY A C 1
ATOM 703 O O . GLY A 1 93 ? -0.825 -8.648 -8.68 1 95.81 93 GLY A O 1
ATOM 704 N N . GLN A 1 94 ? -1.164 -9.227 -6.477 1 98.06 94 GLN A N 1
ATOM 705 C CA . GLN A 1 94 ? 0.216 -9.578 -6.16 1 98.06 94 GLN A CA 1
ATOM 706 C C . GLN A 1 94 ? 0.358 -11.07 -5.906 1 98.06 94 GLN A C 1
ATOM 708 O O . GLN A 1 94 ? 0.103 -11.547 -4.797 1 98.06 94 GLN A O 1
ATOM 713 N N . GLU A 1 95 ? 0.882 -11.805 -6.855 1 98.19 95 GLU A N 1
ATOM 714 C CA . GLU A 1 95 ? 0.851 -13.266 -6.785 1 98.19 95 GLU A CA 1
ATOM 715 C C . GLU A 1 95 ? 2.262 -13.844 -6.73 1 98.19 95 GLU A C 1
ATOM 717 O O . GLU A 1 95 ? 2.449 -15.055 -6.906 1 98.19 95 GLU A O 1
ATOM 722 N N . SER A 1 96 ? 3.246 -13.141 -6.375 1 98.62 96 SER A N 1
ATOM 723 C CA . SER A 1 96 ? 4.652 -13.5 -6.52 1 98.62 96 SER A CA 1
ATOM 724 C C . SER A 1 96 ? 5.102 -14.43 -5.398 1 98.62 96 SER A C 1
ATOM 726 O O . SER A 1 96 ? 4.863 -14.148 -4.223 1 98.62 96 SER A O 1
ATOM 728 N N . GLN A 1 97 ? 5.691 -15.516 -5.77 1 98.69 97 GLN A N 1
ATOM 729 C CA . GLN A 1 97 ? 6.609 -16.188 -4.855 1 98.69 97 GLN A CA 1
ATOM 730 C C . GLN A 1 97 ? 7.992 -15.547 -4.887 1 98.69 97 GLN A C 1
ATOM 732 O O . GLN A 1 97 ? 8.625 -15.469 -5.941 1 98.69 97 GLN A O 1
ATOM 737 N N . ALA A 1 98 ? 8.508 -15.188 -3.791 1 98.88 98 ALA A N 1
ATOM 738 C CA . ALA A 1 98 ? 9.805 -14.523 -3.752 1 98.88 98 ALA A CA 1
ATOM 739 C C . ALA A 1 98 ? 10.945 -15.539 -3.854 1 98.88 98 ALA A C 1
ATOM 741 O O . ALA A 1 98 ? 10.758 -16.719 -3.539 1 98.88 98 ALA A O 1
ATOM 742 N N . ILE A 1 99 ? 12.086 -15.016 -4.34 1 98.69 99 ILE A N 1
ATOM 743 C CA . ILE A 1 99 ? 13.375 -15.703 -4.34 1 98.69 99 ILE A CA 1
ATOM 744 C C . ILE A 1 99 ? 14.305 -15.055 -3.316 1 98.69 99 ILE A C 1
ATOM 746 O O . ILE A 1 99 ? 14.273 -13.836 -3.125 1 98.69 99 ILE A O 1
ATOM 750 N N . VAL A 1 100 ? 15.062 -15.875 -2.643 1 98.81 100 VAL A N 1
ATOM 751 C CA . VAL A 1 100 ? 16.062 -15.383 -1.703 1 98.81 100 VAL A CA 1
ATOM 752 C C . VAL A 1 100 ? 17.438 -15.945 -2.059 1 98.81 100 VAL A C 1
ATOM 754 O O . VAL A 1 100 ? 17.609 -17.172 -2.166 1 98.81 100 VAL A O 1
ATOM 757 N N . SER A 1 101 ? 18.375 -15.086 -2.242 1 98.38 101 SER A N 1
ATOM 758 C CA . SER A 1 101 ? 19.75 -15.492 -2.525 1 98.38 101 SER A CA 1
ATOM 759 C C . SER A 1 101 ? 20.75 -14.5 -1.939 1 98.38 101 SER A C 1
ATOM 761 O O . SER A 1 101 ? 20.688 -13.305 -2.219 1 98.38 101 SER A O 1
ATOM 763 N N . ASP A 1 102 ? 21.641 -14.984 -1.097 1 96.62 102 ASP A N 1
ATOM 764 C CA . ASP A 1 102 ? 22.75 -14.211 -0.553 1 96.62 102 ASP A CA 1
ATOM 765 C C . ASP A 1 102 ? 22.25 -12.93 0.122 1 96.62 102 ASP A C 1
ATOM 767 O O . ASP A 1 102 ? 22.734 -11.836 -0.168 1 96.62 102 ASP A O 1
ATOM 771 N N . GLY A 1 103 ? 21.25 -13.109 0.897 1 97.5 103 GLY A N 1
ATOM 772 C CA . GLY A 1 103 ? 20.766 -12 1.702 1 97.5 103 GLY A CA 1
ATOM 773 C C . GLY A 1 103 ? 19.906 -11.023 0.915 1 97.5 103 GLY A C 1
ATOM 774 O O . GLY A 1 103 ? 19.641 -9.922 1.383 1 97.5 103 GLY A O 1
ATOM 775 N N . VAL A 1 104 ? 19.516 -11.359 -0.298 1 98.69 104 VAL A N 1
ATOM 776 C CA . VAL A 1 104 ? 18.703 -10.5 -1.139 1 98.69 104 VAL A CA 1
ATOM 777 C C . VAL A 1 104 ? 17.391 -11.211 -1.488 1 98.69 104 VAL A C 1
ATOM 779 O O . VAL A 1 104 ? 17.391 -12.391 -1.837 1 98.69 104 VAL A O 1
ATOM 782 N N . ILE A 1 105 ? 16.297 -10.508 -1.344 1 98.81 105 ILE A N 1
ATOM 783 C CA . ILE A 1 105 ? 14.992 -10.992 -1.788 1 98.81 105 ILE A CA 1
ATOM 784 C C . ILE A 1 105 ? 14.664 -10.406 -3.162 1 98.81 105 ILE A C 1
ATOM 786 O O . ILE A 1 105 ? 14.758 -9.195 -3.367 1 98.81 105 ILE A O 1
ATOM 790 N N . TYR A 1 106 ? 14.344 -11.242 -4.102 1 98.94 106 TYR A N 1
ATOM 791 C CA . TYR A 1 106 ? 13.82 -10.852 -5.406 1 98.94 106 TYR A CA 1
ATOM 792 C C . TYR A 1 106 ? 12.328 -11.148 -5.504 1 98.94 106 TYR A C 1
ATOM 794 O O . TYR A 1 106 ? 11.914 -12.305 -5.387 1 98.94 106 TYR A O 1
ATOM 802 N N . VAL A 1 107 ? 11.531 -10.125 -5.707 1 98.88 107 VAL A N 1
ATOM 803 C CA . VAL A 1 107 ? 10.086 -10.305 -5.703 1 98.88 107 VAL A CA 1
ATOM 804 C C . VAL A 1 107 ? 9.461 -9.508 -6.852 1 98.88 107 VAL A C 1
ATOM 806 O O . VAL A 1 107 ? 9.805 -8.344 -7.062 1 98.88 107 VAL A O 1
ATOM 809 N N . THR A 1 108 ? 8.641 -10.18 -7.645 1 98.81 108 THR A N 1
ATOM 810 C CA . THR A 1 108 ? 7.934 -9.508 -8.727 1 98.81 108 THR A CA 1
ATOM 811 C C . THR A 1 108 ? 6.625 -8.898 -8.227 1 98.81 108 THR A C 1
ATOM 813 O O . THR A 1 108 ? 6.133 -9.273 -7.164 1 98.81 108 THR A O 1
ATOM 816 N N . ALA A 1 109 ? 6.109 -7.965 -8.945 1 98.31 109 ALA A N 1
ATOM 817 C CA . ALA A 1 109 ? 4.844 -7.309 -8.617 1 98.31 109 ALA A CA 1
ATOM 818 C C . ALA A 1 109 ? 3.988 -7.113 -9.867 1 98.31 109 ALA A C 1
ATOM 820 O O . ALA A 1 109 ? 4.434 -7.402 -10.977 1 98.31 109 ALA A O 1
ATOM 821 N N . SER A 1 110 ? 2.721 -6.699 -9.625 1 97.06 110 SER A N 1
ATOM 822 C CA . SER A 1 110 ? 1.815 -6.395 -10.727 1 97.06 110 SER A CA 1
ATOM 823 C C . SER A 1 110 ? 2.451 -5.422 -11.719 1 97.06 110 SER A C 1
ATOM 825 O O . SER A 1 110 ? 3.367 -4.676 -11.359 1 97.06 110 SER A O 1
ATOM 827 N N . TYR A 1 111 ? 1.991 -5.496 -13.008 1 96.81 111 TYR A N 1
ATOM 828 C CA . TYR A 1 111 ? 2.416 -4.605 -14.078 1 96.81 111 TYR A CA 1
ATOM 829 C C . TYR A 1 111 ? 3.842 -4.918 -14.516 1 96.81 111 TYR A C 1
ATOM 831 O O . TYR A 1 111 ? 4.578 -4.023 -14.938 1 96.81 111 TYR A O 1
ATOM 839 N N . SER A 1 112 ? 4.297 -6.094 -14.312 1 97.81 112 SER A N 1
ATOM 840 C CA . SER A 1 112 ? 5.594 -6.566 -14.789 1 97.81 112 SER A CA 1
ATOM 841 C C . SER A 1 112 ? 6.734 -5.781 -14.148 1 97.81 112 SER A C 1
ATOM 843 O O . SER A 1 112 ? 7.609 -5.27 -14.852 1 97.81 112 SER A O 1
ATOM 845 N N . ARG A 1 113 ? 6.738 -5.773 -12.828 1 98.25 113 ARG A N 1
ATOM 846 C CA . ARG A 1 113 ? 7.801 -5.137 -12.055 1 98.25 113 ARG A CA 1
ATOM 847 C C . ARG A 1 113 ? 8.562 -6.164 -11.227 1 98.25 113 ARG A C 1
ATOM 849 O O . ARG A 1 113 ? 8.039 -7.238 -10.922 1 98.25 113 ARG A O 1
ATOM 856 N N . LEU A 1 114 ? 9.82 -5.805 -10.961 1 98.81 114 LEU A N 1
ATOM 857 C CA . LEU A 1 114 ? 10.656 -6.652 -10.117 1 98.81 114 LEU A CA 1
ATOM 858 C C . LEU A 1 114 ? 11.477 -5.809 -9.141 1 98.81 114 LEU A C 1
ATOM 860 O O . LEU A 1 114 ? 12.008 -4.762 -9.516 1 98.81 114 LEU A O 1
ATOM 864 N N . PHE A 1 115 ? 11.516 -6.242 -7.891 1 98.56 115 PHE A N 1
ATOM 865 C CA . PHE A 1 115 ? 12.234 -5.551 -6.824 1 98.56 115 PHE A CA 1
ATOM 866 C C . PHE A 1 115 ? 13.297 -6.457 -6.211 1 98.56 115 PHE A C 1
ATOM 868 O O . PHE A 1 115 ? 13.062 -7.652 -6.016 1 98.56 115 PHE A O 1
ATOM 875 N N . ALA A 1 116 ? 14.445 -5.902 -5.902 1 98.75 116 ALA A N 1
ATOM 876 C CA . ALA A 1 116 ? 15.438 -6.523 -5.035 1 98.75 116 ALA A CA 1
ATOM 877 C C . ALA A 1 116 ? 15.523 -5.809 -3.691 1 98.75 116 ALA A C 1
ATOM 879 O O . ALA A 1 116 ? 15.766 -4.602 -3.639 1 98.75 116 ALA A O 1
ATOM 880 N N . LEU A 1 117 ? 15.336 -6.566 -2.645 1 98.5 117 LEU A N 1
ATOM 881 C CA . LEU A 1 117 ? 15.289 -6.02 -1.294 1 98.5 117 LEU A CA 1
ATOM 882 C C . LEU A 1 117 ? 16.344 -6.676 -0.406 1 98.5 117 LEU A C 1
ATOM 884 O O . LEU A 1 117 ? 16.578 -7.879 -0.504 1 98.5 117 LEU A O 1
ATOM 888 N N . ASP A 1 118 ? 16.922 -5.867 0.425 1 97.94 118 ASP A N 1
ATOM 889 C CA . ASP A 1 118 ? 17.75 -6.445 1.485 1 97.94 118 ASP A CA 1
ATOM 890 C C . ASP A 1 118 ? 16.891 -7.297 2.43 1 97.94 118 ASP A C 1
ATOM 892 O O . ASP A 1 118 ? 15.938 -6.805 3.021 1 97.94 118 ASP A O 1
ATOM 896 N N . ALA A 1 119 ? 17.297 -8.516 2.613 1 98.38 119 ALA A N 1
ATOM 897 C CA . ALA A 1 119 ? 16.438 -9.477 3.307 1 98.38 119 ALA A CA 1
ATOM 898 C C . ALA A 1 119 ? 16.344 -9.148 4.793 1 98.38 119 ALA A C 1
ATOM 900 O O . ALA A 1 119 ? 15.328 -9.438 5.434 1 98.38 119 ALA A O 1
ATOM 901 N N . LYS A 1 120 ? 17.312 -8.578 5.328 1 96.75 120 LYS A N 1
ATOM 902 C CA . LYS A 1 120 ? 17.344 -8.312 6.762 1 96.75 120 LYS A CA 1
ATOM 903 C C . LYS A 1 120 ? 16.547 -7.059 7.105 1 96.75 120 LYS A C 1
ATOM 905 O O . LYS A 1 120 ? 15.883 -7 8.141 1 96.75 120 LYS A O 1
ATOM 910 N N . THR A 1 121 ? 16.562 -6.07 6.137 1 95.75 121 THR A N 1
ATOM 911 C CA . THR A 1 121 ? 16.094 -4.746 6.539 1 95.75 121 THR A CA 1
ATOM 912 C C . THR A 1 121 ? 14.875 -4.332 5.727 1 95.75 121 THR A C 1
ATOM 914 O O . THR A 1 121 ? 14.164 -3.396 6.102 1 95.75 121 THR A O 1
ATOM 917 N N . GLY A 1 122 ? 14.711 -4.898 4.578 1 96.5 122 GLY A N 1
ATOM 918 C CA . GLY A 1 122 ? 13.633 -4.488 3.691 1 96.5 122 GLY A CA 1
ATOM 919 C C . GLY A 1 122 ? 14.008 -3.318 2.803 1 96.5 122 GLY A C 1
ATOM 920 O O . GLY A 1 122 ? 13.195 -2.871 1.986 1 96.5 122 GLY A O 1
ATOM 921 N N . LYS A 1 123 ? 15.25 -2.816 2.873 1 95.25 123 LYS A N 1
ATOM 922 C CA . LYS A 1 123 ? 15.703 -1.719 2.023 1 95.25 123 LYS A CA 1
ATOM 923 C C . LYS A 1 123 ? 15.734 -2.135 0.556 1 95.25 123 LYS A C 1
ATOM 925 O O . LYS A 1 123 ? 16.219 -3.221 0.222 1 95.25 123 LYS A O 1
ATOM 930 N N . ARG A 1 124 ? 15.211 -1.324 -0.278 1 96.56 124 ARG A N 1
ATOM 931 C CA . ARG A 1 124 ? 15.258 -1.591 -1.712 1 96.56 124 ARG A CA 1
ATOM 932 C C . ARG A 1 124 ? 16.672 -1.409 -2.256 1 96.56 124 ARG A C 1
ATOM 934 O O . ARG A 1 124 ? 17.297 -0.363 -2.051 1 96.56 124 ARG A O 1
ATOM 941 N N . LEU A 1 125 ? 17.125 -2.367 -2.908 1 97.25 125 LEU A N 1
ATOM 942 C CA . LEU A 1 125 ? 18.438 -2.301 -3.557 1 97.25 125 LEU A CA 1
ATOM 943 C C . LEU A 1 125 ? 18.297 -1.796 -4.988 1 97.25 125 LEU A C 1
ATOM 945 O O . LEU A 1 125 ? 19.078 -0.944 -5.426 1 97.25 125 LEU A O 1
ATOM 949 N N . TRP A 1 126 ? 17.406 -2.318 -5.727 1 97.12 126 TRP A N 1
ATOM 950 C CA . TRP A 1 126 ? 17.078 -1.84 -7.066 1 97.12 126 TRP A CA 1
ATOM 951 C C . TRP A 1 126 ? 15.656 -2.242 -7.457 1 97.12 126 TRP A C 1
ATOM 953 O O . TRP A 1 126 ? 15.023 -3.057 -6.781 1 97.12 126 TRP A O 1
ATOM 963 N N . THR A 1 127 ? 15.141 -1.601 -8.445 1 97.12 127 THR A N 1
ATOM 964 C CA . THR A 1 127 ? 13.844 -1.908 -9.039 1 97.12 127 THR A CA 1
ATOM 965 C C . THR A 1 127 ? 13.922 -1.896 -10.562 1 97.12 127 THR A C 1
ATOM 967 O O . THR A 1 127 ? 14.734 -1.168 -11.141 1 97.12 127 THR A O 1
ATOM 970 N N . TYR A 1 128 ? 13.172 -2.768 -11.164 1 98.06 128 TYR A N 1
ATOM 971 C CA . TYR A 1 128 ? 12.953 -2.775 -12.602 1 98.06 128 TYR A CA 1
ATOM 972 C C . TYR A 1 128 ? 11.469 -2.627 -12.93 1 98.06 128 TYR A C 1
ATOM 974 O O . TYR A 1 128 ? 10.641 -3.402 -12.445 1 98.06 128 TYR A O 1
ATOM 982 N N . ASN A 1 129 ? 11.156 -1.667 -13.711 1 97.12 129 ASN A N 1
ATOM 983 C CA . ASN A 1 129 ? 9.812 -1.434 -14.227 1 97.12 129 ASN A CA 1
ATOM 984 C C . ASN A 1 129 ? 9.742 -1.648 -15.734 1 97.12 129 ASN A C 1
ATOM 986 O O . ASN A 1 129 ? 10.227 -0.822 -16.5 1 97.12 129 ASN A O 1
ATOM 990 N N . HIS A 1 130 ? 9.086 -2.678 -16.078 1 97.81 130 HIS A N 1
ATOM 991 C CA . HIS A 1 130 ? 8.945 -2.949 -17.5 1 97.81 130 HIS A CA 1
ATOM 992 C C . HIS A 1 130 ? 7.969 -1.979 -18.156 1 97.81 130 HIS A C 1
ATOM 994 O O . HIS A 1 130 ? 6.855 -1.783 -17.672 1 97.81 130 HIS A O 1
ATOM 1000 N N . ARG A 1 131 ? 8.383 -1.363 -19.25 1 96.44 131 ARG A N 1
ATOM 1001 C CA . ARG A 1 131 ? 7.477 -0.502 -20 1 96.44 131 ARG A CA 1
ATOM 1002 C C . ARG A 1 131 ? 6.492 -1.329 -20.812 1 96.44 131 ARG A C 1
ATOM 1004 O O . ARG A 1 131 ? 6.859 -1.904 -21.844 1 96.44 131 ARG A O 1
ATOM 1011 N N . LEU A 1 132 ? 5.32 -1.323 -20.359 1 97.12 132 LEU A N 1
ATOM 1012 C CA . LEU A 1 132 ? 4.281 -2.107 -21.031 1 97.12 132 LEU A CA 1
ATOM 1013 C C . LEU A 1 132 ? 3.57 -1.278 -22.094 1 97.12 132 LEU A C 1
ATOM 1015 O O . LEU A 1 132 ? 3.285 -0.098 -21.875 1 97.12 132 LEU A O 1
ATOM 1019 N N . PRO A 1 133 ? 3.318 -1.886 -23.234 1 95.56 133 PRO A N 1
ATOM 1020 C CA . PRO A 1 133 ? 2.457 -1.201 -24.203 1 95.56 133 PRO A CA 1
ATOM 1021 C C . PRO A 1 133 ? 1.036 -0.994 -23.672 1 95.56 133 PRO A C 1
ATOM 1023 O O . PRO A 1 133 ? 0.595 -1.709 -22.781 1 95.56 133 PRO A O 1
ATOM 1026 N N . ASP A 1 134 ? 0.302 -0.105 -24.297 1 92 134 ASP A N 1
ATOM 1027 C CA . ASP A 1 134 ? -1.05 0.233 -23.859 1 92 134 ASP A CA 1
ATOM 1028 C C . ASP A 1 134 ? -2.043 -0.855 -24.266 1 92 134 ASP A C 1
ATOM 1030 O O . ASP A 1 134 ? -3.129 -0.952 -23.688 1 92 134 ASP A O 1
ATOM 1034 N N . ASP A 1 135 ? -1.653 -1.661 -25.188 1 94.19 135 ASP A N 1
ATOM 1035 C CA . ASP A 1 135 ? -2.631 -2.59 -25.75 1 94.19 135 ASP A CA 1
ATOM 1036 C C . ASP A 1 135 ? -2.357 -4.02 -25.281 1 94.19 135 ASP A C 1
ATOM 1038 O O . ASP A 1 135 ? -2.561 -4.973 -26.031 1 94.19 135 ASP A O 1
ATOM 1042 N N . ILE A 1 136 ? -1.802 -4.195 -24.109 1 90.56 136 ILE A N 1
ATOM 1043 C CA . ILE A 1 136 ? -1.665 -5.547 -23.562 1 90.56 136 ILE A CA 1
ATOM 1044 C C . ILE A 1 136 ? -3.049 -6.141 -23.312 1 90.56 136 ILE A C 1
ATOM 1046 O O . ILE A 1 136 ? -4.023 -5.406 -23.125 1 90.56 136 ILE A O 1
ATOM 1050 N N . ARG A 1 137 ? -3.146 -7.445 -23.312 1 84.06 137 ARG A N 1
ATOM 1051 C CA . ARG A 1 137 ? -4.418 -8.148 -23.156 1 84.06 137 ARG A CA 1
ATOM 1052 C C . ARG A 1 137 ? -4.328 -9.203 -22.062 1 84.06 137 ARG A C 1
ATOM 1054 O O . ARG A 1 137 ? -4.477 -10.398 -22.328 1 84.06 137 ARG A O 1
ATOM 1061 N N . PRO A 1 138 ? -4.156 -8.711 -20.891 1 84.44 138 PRO A N 1
ATOM 1062 C CA . PRO A 1 138 ? -4.172 -9.727 -19.844 1 84.44 138 PRO A CA 1
ATOM 1063 C C . PRO A 1 138 ? -5.578 -10.242 -19.531 1 84.44 138 PRO A C 1
ATOM 1065 O O . PRO A 1 138 ? -6.527 -9.453 -19.5 1 84.44 138 PRO A O 1
ATOM 1068 N N . CYS A 1 139 ? -5.703 -11.508 -19.328 1 82.06 139 CYS A N 1
ATOM 1069 C CA . CYS A 1 139 ? -7.016 -12.102 -19.109 1 82.06 139 CYS A CA 1
ATOM 1070 C C . CYS A 1 139 ? -7.453 -11.961 -17.656 1 82.06 139 CYS A C 1
ATOM 1072 O O . CYS A 1 139 ? -8.648 -11.852 -17.375 1 82.06 139 CYS A O 1
ATOM 1074 N N . CYS A 1 140 ? -6.637 -12.07 -16.844 1 87.38 140 CYS A N 1
ATOM 1075 C CA . CYS A 1 140 ? -7.008 -12.25 -15.438 1 87.38 140 CYS A CA 1
ATOM 1076 C C . CYS A 1 140 ? -6.164 -11.367 -14.531 1 87.38 140 CYS A C 1
ATOM 1078 O O . CYS A 1 140 ? -5.57 -11.852 -13.57 1 87.38 140 CYS A O 1
ATOM 1080 N N . ASP A 1 141 ? -6.152 -10.133 -14.883 1 91.06 141 ASP A N 1
ATOM 1081 C CA . ASP A 1 141 ? -5.457 -9.078 -14.156 1 91.06 141 ASP A CA 1
ATOM 1082 C C . ASP A 1 141 ? -4.027 -8.906 -14.664 1 91.06 141 ASP A C 1
ATOM 1084 O O . ASP A 1 141 ? -3.6 -9.617 -15.578 1 91.06 141 ASP A O 1
ATOM 1088 N N . VAL A 1 142 ? -3.303 -8.008 -14.141 1 95.44 142 VAL A N 1
ATOM 1089 C CA . VAL A 1 142 ? -1.936 -7.688 -14.539 1 95.44 142 VAL A CA 1
ATOM 1090 C C . VAL A 1 142 ? -0.952 -8.281 -13.531 1 95.44 142 VAL A C 1
ATOM 1092 O O . VAL A 1 142 ? -0.068 -7.578 -13.031 1 95.44 142 VAL A O 1
ATOM 1095 N N . VAL A 1 143 ? -1.027 -9.539 -13.336 1 97 143 VAL A N 1
ATOM 1096 C CA . VAL A 1 143 ? -0.307 -10.234 -12.266 1 97 143 VAL A CA 1
ATOM 1097 C C . VAL A 1 143 ? 1.038 -10.727 -12.789 1 97 143 VAL A C 1
ATOM 1099 O O . VAL A 1 143 ? 1.27 -10.75 -14 1 97 143 VAL A O 1
ATOM 1102 N N . ASN A 1 144 ? 1.913 -11.055 -11.945 1 97.94 144 ASN A N 1
ATOM 1103 C CA . ASN A 1 144 ? 3.172 -11.766 -12.117 1 97.94 144 ASN A CA 1
ATOM 1104 C C . ASN A 1 144 ? 3.438 -12.734 -10.969 1 97.94 144 ASN A C 1
ATOM 1106 O O . ASN A 1 144 ? 3.324 -12.359 -9.797 1 97.94 144 ASN A O 1
ATOM 1110 N N . ARG A 1 145 ? 3.785 -13.922 -11.266 1 98.38 145 ARG A N 1
ATOM 1111 C CA . ARG A 1 145 ? 3.74 -14.93 -10.211 1 98.38 145 ARG A CA 1
ATOM 1112 C C . ARG A 1 145 ? 5.137 -15.227 -9.672 1 98.38 145 ARG A C 1
ATOM 1114 O O . ARG A 1 145 ? 5.297 -16 -8.727 1 98.38 145 ARG A O 1
ATOM 1121 N N . GLY A 1 146 ? 6.219 -14.664 -10.297 1 98.62 146 GLY A N 1
ATOM 1122 C CA . GLY A 1 146 ? 7.535 -14.859 -9.711 1 98.62 146 GLY A CA 1
ATOM 1123 C C . GLY A 1 146 ? 8.656 -14.859 -10.742 1 98.62 146 GLY A C 1
ATOM 1124 O O . GLY A 1 146 ? 8.406 -14.641 -11.93 1 98.62 146 GLY A O 1
ATOM 1125 N N . ALA A 1 147 ? 9.906 -15.109 -10.234 1 98.88 147 ALA A N 1
ATOM 1126 C CA . ALA A 1 147 ? 11.125 -15.094 -11.047 1 98.88 147 ALA A CA 1
ATOM 1127 C C . ALA A 1 147 ? 11.914 -16.391 -10.891 1 98.88 147 ALA A C 1
ATOM 1129 O O . ALA A 1 147 ? 11.562 -17.234 -10.062 1 98.88 147 ALA A O 1
ATOM 1130 N N . ALA A 1 148 ? 12.891 -16.516 -11.766 1 98.94 148 ALA A N 1
ATOM 1131 C CA . ALA A 1 148 ? 13.945 -17.516 -11.625 1 98.94 148 ALA A CA 1
ATOM 1132 C C . ALA A 1 148 ? 15.305 -16.859 -11.445 1 98.94 148 ALA A C 1
ATOM 1134 O O . ALA A 1 148 ? 15.477 -15.672 -11.75 1 98.94 148 ALA A O 1
ATOM 1135 N N . ILE A 1 149 ? 16.219 -17.609 -10.906 1 98.88 149 ILE A N 1
ATOM 1136 C CA . ILE A 1 149 ? 17.562 -17.094 -10.688 1 98.88 149 ILE A CA 1
ATOM 1137 C C . ILE A 1 149 ? 18.594 -18.125 -11.102 1 98.88 149 ILE A C 1
ATOM 1139 O O . ILE A 1 149 ? 18.406 -19.328 -10.867 1 98.88 149 ILE A O 1
ATOM 1143 N N . TYR A 1 150 ? 19.672 -17.703 -11.797 1 98.88 150 TYR A N 1
ATOM 1144 C CA . TYR A 1 150 ? 20.797 -18.547 -12.203 1 98.88 150 TYR A CA 1
ATOM 1145 C C . TYR A 1 150 ? 22.016 -17.703 -12.555 1 98.88 150 TYR A C 1
ATOM 1147 O O . TYR A 1 150 ? 21.891 -16.672 -13.219 1 98.88 150 TYR A O 1
ATOM 1155 N N . GLY A 1 151 ? 23.203 -18.188 -12.141 1 98.5 151 GLY A N 1
ATOM 1156 C CA . GLY A 1 151 ? 24.375 -17.359 -12.328 1 98.5 151 GLY A CA 1
ATOM 1157 C C . GLY A 1 151 ? 24.25 -15.992 -11.672 1 98.5 151 GLY A C 1
ATOM 1158 O O . GLY A 1 151 ? 23.938 -15.898 -10.484 1 98.5 151 GLY A O 1
ATOM 1159 N N . ASP A 1 152 ? 24.5 -15.047 -12.43 1 98.31 152 ASP A N 1
ATOM 1160 C CA . ASP A 1 152 ? 24.391 -13.672 -11.938 1 98.31 152 ASP A CA 1
ATOM 1161 C C . ASP A 1 152 ? 23.125 -13 -12.453 1 98.31 152 ASP A C 1
ATOM 1163 O O . ASP A 1 152 ? 23.078 -11.773 -12.562 1 98.31 152 ASP A O 1
ATOM 1167 N N . LYS A 1 153 ? 22.094 -13.812 -12.773 1 98.81 153 LYS A N 1
ATOM 1168 C CA . LYS A 1 153 ? 20.922 -13.242 -13.414 1 98.81 153 LYS A CA 1
ATOM 1169 C C . LYS A 1 153 ? 19.641 -13.656 -12.68 1 98.81 153 LYS A C 1
ATOM 1171 O O . LYS A 1 153 ? 19.609 -14.711 -12.039 1 98.81 153 LYS A O 1
ATOM 1176 N N . VAL A 1 154 ? 18.656 -12.82 -12.742 1 98.88 154 VAL A N 1
ATOM 1177 C CA . VAL A 1 154 ? 17.281 -13.117 -12.383 1 98.88 154 VAL A CA 1
ATOM 1178 C C . VAL A 1 154 ? 16.375 -12.938 -13.602 1 98.88 154 VAL A C 1
ATOM 1180 O O . VAL A 1 154 ? 16.594 -12.031 -14.414 1 98.88 154 VAL A O 1
ATOM 1183 N N . PHE A 1 155 ? 15.414 -13.836 -13.789 1 98.94 155 PHE A N 1
ATOM 1184 C CA . PHE A 1 155 ? 14.586 -13.891 -14.992 1 98.94 155 PHE A CA 1
ATOM 1185 C C . PHE A 1 155 ? 13.109 -13.781 -14.633 1 98.94 155 PHE A C 1
ATOM 1187 O O . PHE A 1 155 ? 12.656 -14.359 -13.641 1 98.94 155 PHE A O 1
ATOM 1194 N N . PHE A 1 156 ? 12.344 -13.078 -15.422 1 98.81 156 PHE A N 1
ATOM 1195 C CA . PHE A 1 156 ? 10.891 -13.125 -15.266 1 98.81 156 PHE A CA 1
ATOM 1196 C C . PHE A 1 156 ? 10.195 -12.789 -16.578 1 98.81 156 PHE A C 1
ATOM 1198 O O . PHE A 1 156 ? 10.844 -12.336 -17.531 1 98.81 156 PHE A O 1
ATOM 1205 N N . GLY A 1 157 ? 8.914 -13.133 -16.672 1 98.62 157 GLY A N 1
ATOM 1206 C CA . GLY A 1 157 ? 8.094 -12.844 -17.828 1 98.62 157 GLY A CA 1
ATOM 1207 C C . GLY A 1 157 ? 7.324 -11.539 -17.703 1 98.62 157 GLY A C 1
ATOM 1208 O O . GLY A 1 157 ? 7.141 -11.023 -16.594 1 98.62 157 GLY A O 1
ATOM 1209 N N . THR A 1 158 ? 6.906 -11.008 -18.859 1 98.5 158 THR A N 1
ATOM 1210 C CA . THR A 1 158 ? 6.164 -9.758 -18.875 1 98.5 158 THR A CA 1
ATOM 1211 C C . THR A 1 158 ? 4.848 -9.914 -19.625 1 98.5 158 THR A C 1
ATOM 1213 O O . THR A 1 158 ? 4.66 -10.891 -20.359 1 98.5 158 THR A O 1
ATOM 1216 N N . LEU A 1 159 ? 3.992 -8.984 -19.469 1 98.19 159 LEU A N 1
ATOM 1217 C CA . LEU A 1 159 ? 2.623 -9.07 -19.969 1 98.19 159 LEU A CA 1
ATOM 1218 C C . LEU A 1 159 ? 2.566 -8.781 -21.469 1 98.19 159 LEU A C 1
ATOM 1220 O O . LEU A 1 159 ? 1.533 -9 -22.109 1 98.19 159 LEU A O 1
ATOM 1224 N N . ASP A 1 160 ? 3.664 -8.406 -22.031 1 98.19 160 ASP A N 1
ATOM 1225 C CA . ASP A 1 160 ? 3.705 -8.219 -23.484 1 98.19 160 ASP A CA 1
ATOM 1226 C C . ASP A 1 160 ? 4.375 -9.406 -24.172 1 98.19 160 ASP A C 1
ATOM 1228 O O . ASP A 1 160 ? 4.953 -9.258 -25.25 1 98.19 160 ASP A O 1
ATOM 1232 N N . ALA A 1 161 ? 4.449 -10.5 -23.5 1 98.31 161 ALA A N 1
ATOM 1233 C CA . ALA A 1 161 ? 4.945 -11.758 -24.047 1 98.31 161 ALA A CA 1
ATOM 1234 C C . ALA A 1 161 ? 6.453 -11.703 -24.266 1 98.31 161 ALA A C 1
ATOM 1236 O O . ALA A 1 161 ? 6.945 -12.086 -25.344 1 98.31 161 ALA A O 1
ATOM 1237 N N . SER A 1 162 ? 7.082 -11.227 -23.25 1 98.69 162 SER A N 1
ATOM 1238 C CA . SER A 1 162 ? 8.539 -11.195 -23.25 1 98.69 162 SER A CA 1
ATOM 1239 C C . SER A 1 162 ? 9.117 -11.867 -22.016 1 98.69 162 SER A C 1
ATOM 1241 O O . SER A 1 162 ? 8.414 -12.047 -21.016 1 98.69 162 SER A O 1
ATOM 1243 N N . VAL A 1 163 ? 10.359 -12.305 -22.188 1 98.81 163 VAL A N 1
ATOM 1244 C CA . VAL A 1 163 ? 11.188 -12.734 -21.062 1 98.81 163 VAL A CA 1
ATOM 1245 C C . VAL A 1 163 ? 12.375 -11.789 -20.891 1 98.81 163 VAL A C 1
ATOM 1247 O O . VAL A 1 163 ? 12.992 -11.383 -21.891 1 98.81 163 VAL A O 1
ATOM 1250 N N . VAL A 1 164 ? 12.617 -11.406 -19.656 1 98.88 164 VAL A N 1
ATOM 1251 C CA . VAL A 1 164 ? 13.68 -10.453 -19.359 1 98.88 164 VAL A CA 1
ATOM 1252 C C . VAL A 1 164 ? 14.68 -11.078 -18.391 1 98.88 164 VAL A C 1
ATOM 1254 O O . VAL A 1 164 ? 14.289 -11.734 -17.422 1 98.88 164 VAL A O 1
ATOM 1257 N N . ALA A 1 165 ? 15.969 -10.922 -18.703 1 98.94 165 ALA A N 1
ATOM 1258 C CA . ALA A 1 165 ? 17.047 -11.25 -17.766 1 98.94 165 ALA A CA 1
ATOM 1259 C C . ALA A 1 165 ? 17.688 -9.977 -17.219 1 98.94 165 ALA A C 1
ATOM 1261 O O . ALA A 1 165 ? 18.141 -9.125 -17.984 1 98.94 165 ALA A O 1
ATOM 1262 N N . LEU A 1 166 ? 17.688 -9.914 -15.914 1 98.94 166 LEU A N 1
ATOM 1263 C CA . LEU A 1 166 ? 18.344 -8.805 -15.227 1 98.94 166 LEU A CA 1
ATOM 1264 C C . LEU A 1 166 ? 19.578 -9.289 -14.469 1 98.94 166 LEU A C 1
ATOM 1266 O O . LEU A 1 166 ? 19.609 -10.414 -13.969 1 98.94 166 LEU A O 1
ATOM 1270 N N . ASN A 1 167 ? 20.609 -8.414 -14.469 1 98.75 167 ASN A N 1
ATOM 1271 C CA . ASN A 1 167 ? 21.672 -8.688 -13.508 1 98.75 167 ASN A CA 1
ATOM 1272 C C . ASN A 1 167 ? 21.141 -8.656 -12.07 1 98.75 167 ASN A C 1
ATOM 1274 O O . ASN A 1 167 ? 20.547 -7.664 -11.641 1 98.75 167 ASN A O 1
ATOM 1278 N N . LYS A 1 168 ? 21.438 -9.695 -11.352 1 98.44 168 LYS A N 1
ATOM 1279 C CA . LYS A 1 168 ? 20.781 -9.844 -10.047 1 98.44 168 LYS A CA 1
ATOM 1280 C C . LYS A 1 168 ? 21.312 -8.812 -9.055 1 98.44 168 LYS A C 1
ATOM 1282 O O . LYS A 1 168 ? 20.672 -8.539 -8.039 1 98.44 168 LYS A O 1
ATOM 1287 N N . ASN A 1 169 ? 22.469 -8.234 -9.25 1 97.94 169 ASN A N 1
ATOM 1288 C CA . ASN A 1 169 ? 23.078 -7.293 -8.32 1 97.94 169 ASN A CA 1
ATOM 1289 C C . ASN A 1 169 ? 22.672 -5.855 -8.617 1 97.94 169 ASN A C 1
ATOM 1291 O O . ASN A 1 169 ? 22.625 -5.016 -7.719 1 97.94 169 ASN A O 1
ATOM 1295 N N . THR A 1 170 ? 22.281 -5.621 -9.914 1 97.88 170 THR A N 1
ATOM 1296 C CA . THR A 1 170 ? 22.125 -4.219 -10.289 1 97.88 170 THR A CA 1
ATOM 1297 C C . THR A 1 170 ? 20.703 -3.965 -10.812 1 97.88 170 THR A C 1
ATOM 1299 O O . THR A 1 170 ? 20.266 -2.816 -10.883 1 97.88 170 THR A O 1
ATOM 1302 N N . GLY A 1 171 ? 20.109 -4.965 -11.289 1 98.31 171 GLY A N 1
ATOM 1303 C CA . GLY A 1 171 ? 18.781 -4.809 -11.883 1 98.31 171 GLY A CA 1
ATOM 1304 C C . GLY A 1 171 ? 18.828 -4.359 -13.328 1 98.31 171 GLY A C 1
ATOM 1305 O O . GLY A 1 171 ? 17.781 -4.148 -13.945 1 98.31 171 GLY A O 1
ATOM 1306 N N . LYS A 1 172 ? 20.016 -4.238 -13.898 1 98.56 172 LYS A N 1
ATOM 1307 C CA . LYS A 1 172 ? 20.141 -3.822 -15.289 1 98.56 172 LYS A CA 1
ATOM 1308 C C . LYS A 1 172 ? 19.797 -4.965 -16.234 1 98.56 172 LYS A C 1
ATOM 1310 O O . LYS A 1 172 ? 20.125 -6.125 -15.969 1 98.56 172 LYS A O 1
ATOM 1315 N N . VAL A 1 173 ? 19.266 -4.637 -17.344 1 98.81 173 VAL A N 1
ATOM 1316 C CA . VAL A 1 173 ? 18.875 -5.633 -18.328 1 98.81 173 VAL A CA 1
ATOM 1317 C C . VAL A 1 173 ? 20.109 -6.242 -18.969 1 98.81 173 VAL A C 1
ATOM 1319 O O . VAL A 1 173 ? 20.969 -5.523 -19.484 1 98.81 173 VAL A O 1
ATOM 1322 N N . VAL A 1 174 ? 20.219 -7.512 -18.891 1 98.81 174 VAL A N 1
ATOM 1323 C CA . VAL A 1 174 ? 21.266 -8.242 -19.609 1 98.81 174 VAL A CA 1
ATOM 1324 C C . VAL A 1 174 ? 20.781 -8.609 -21 1 98.81 174 VAL A C 1
ATOM 1326 O O . VAL A 1 174 ? 21.484 -8.391 -21.984 1 98.81 174 VAL A O 1
ATOM 1329 N N . TRP A 1 175 ? 19.562 -9.156 -21.078 1 98.75 175 TRP A N 1
ATOM 1330 C CA . TRP A 1 175 ? 18.906 -9.391 -22.359 1 98.75 175 TRP A CA 1
ATOM 1331 C C . TRP A 1 175 ? 17.391 -9.406 -22.203 1 98.75 175 TRP A C 1
ATOM 1333 O O . TRP A 1 175 ? 16.875 -9.539 -21.094 1 98.75 175 TRP A O 1
ATOM 1343 N N . LYS A 1 176 ? 16.719 -9.188 -23.219 1 98.62 176 LYS A N 1
ATOM 1344 C CA . LYS A 1 176 ? 15.266 -9.25 -23.359 1 98.62 176 LYS A CA 1
ATOM 1345 C C . LYS A 1 176 ? 14.859 -9.906 -24.672 1 98.62 176 LYS A C 1
ATOM 1347 O O . LYS A 1 176 ? 15.43 -9.609 -25.734 1 98.62 176 LYS A O 1
ATOM 1352 N N . LYS A 1 177 ? 13.914 -10.844 -24.578 1 98.5 177 LYS A N 1
ATOM 1353 C CA . LYS A 1 177 ? 13.438 -11.555 -25.766 1 98.5 177 LYS A CA 1
ATOM 1354 C C . LYS A 1 177 ? 11.914 -11.531 -25.844 1 98.5 177 LYS A C 1
ATOM 1356 O O . LYS A 1 177 ? 11.234 -11.953 -24.906 1 98.5 177 LYS A O 1
ATOM 1361 N N . LYS A 1 178 ? 11.352 -11.023 -26.922 1 97.94 178 LYS A N 1
ATOM 1362 C CA . LYS A 1 178 ? 9.938 -11.203 -27.219 1 97.94 178 LYS A CA 1
ATOM 1363 C C . LYS A 1 178 ? 9.68 -12.57 -27.859 1 97.94 178 LYS A C 1
ATOM 1365 O O . LYS A 1 178 ? 10.336 -12.938 -28.828 1 97.94 178 LYS A O 1
ATOM 1370 N N . PHE A 1 179 ? 8.727 -13.344 -27.328 1 98 179 PHE A N 1
ATOM 1371 C CA . PHE A 1 179 ? 8.609 -14.711 -27.828 1 98 179 PHE A CA 1
ATOM 1372 C C . PHE A 1 179 ? 7.312 -14.891 -28.609 1 98 179 PHE A C 1
ATOM 1374 O O . PHE A 1 179 ? 7.125 -15.898 -29.281 1 98 179 PHE A O 1
ATOM 1381 N N . ALA A 1 180 ? 6.414 -13.922 -28.5 1 97.88 180 ALA A N 1
ATOM 1382 C CA . ALA A 1 180 ? 5.145 -14.023 -29.219 1 97.88 180 ALA A CA 1
ATOM 1383 C C . ALA A 1 180 ? 4.473 -12.656 -29.344 1 97.88 180 ALA A C 1
ATOM 1385 O O . ALA A 1 180 ? 4.977 -11.656 -28.812 1 97.88 180 ALA A O 1
ATOM 1386 N N . ASP A 1 181 ? 3.4 -12.586 -30.062 1 97.62 181 ASP A N 1
ATOM 1387 C CA . ASP A 1 181 ? 2.66 -11.359 -30.328 1 97.62 181 ASP A CA 1
ATOM 1388 C C . ASP A 1 181 ? 1.652 -11.078 -29.203 1 97.62 181 ASP A C 1
ATOM 1390 O O . ASP A 1 181 ? 0.598 -11.719 -29.141 1 97.62 181 ASP A O 1
ATOM 1394 N N . HIS A 1 182 ? 1.948 -10.016 -28.422 1 97.62 182 HIS A N 1
ATOM 1395 C CA . HIS A 1 182 ? 1.036 -9.688 -27.328 1 97.62 182 HIS A CA 1
ATOM 1396 C C . HIS A 1 182 ? -0.306 -9.203 -27.859 1 97.62 182 HIS A C 1
ATOM 1398 O O . HIS A 1 182 ? -1.33 -9.328 -27.188 1 97.62 182 HIS A O 1
ATOM 1404 N N . GLY A 1 183 ? -0.376 -8.633 -29.031 1 96.5 183 GLY A N 1
ATOM 1405 C CA . GLY A 1 183 ? -1.615 -8.188 -29.656 1 96.5 183 GLY A CA 1
ATOM 1406 C C . GLY A 1 183 ? -2.568 -9.328 -29.953 1 96.5 183 GLY A C 1
ATOM 1407 O O . GLY A 1 183 ? -3.777 -9.117 -30.078 1 96.5 183 GLY A O 1
ATOM 1408 N N . ALA A 1 184 ? -1.992 -10.508 -30.109 1 96.88 184 ALA A N 1
ATOM 1409 C CA . ALA A 1 184 ? -2.797 -11.703 -30.359 1 96.88 184 ALA A CA 1
ATOM 1410 C C . ALA A 1 184 ? -3.275 -12.336 -29.062 1 96.88 184 ALA A C 1
ATOM 1412 O O . ALA A 1 184 ? -4.051 -13.297 -29.078 1 96.88 184 ALA A O 1
ATOM 1413 N N . GLY A 1 185 ? -2.738 -11.836 -27.984 1 96.94 185 GLY A N 1
ATOM 1414 C CA . GLY A 1 185 ? -3.223 -12.32 -26.703 1 96.94 185 GLY A CA 1
ATOM 1415 C C . GLY A 1 185 ? -2.156 -13.031 -25.891 1 96.94 185 GLY A C 1
ATOM 1416 O O . GLY A 1 185 ? -2.396 -13.43 -24.75 1 96.94 185 GLY A O 1
ATOM 1417 N N . TYR A 1 186 ? -0.964 -13.172 -26.469 1 97.75 186 TYR A N 1
ATOM 1418 C CA . TYR A 1 186 ? 0.105 -13.844 -25.734 1 97.75 186 TYR A CA 1
ATOM 1419 C C . TYR A 1 186 ? 0.606 -12.977 -24.594 1 97.75 186 TYR A C 1
ATOM 1421 O O . TYR A 1 186 ? 0.779 -11.766 -24.75 1 97.75 186 TYR A O 1
ATOM 1429 N N . THR A 1 187 ? 0.764 -13.555 -23.469 1 97.56 187 THR A N 1
ATOM 1430 C CA . THR A 1 187 ? 1.394 -12.961 -22.297 1 97.56 187 THR A CA 1
ATOM 1431 C C . THR A 1 187 ? 2.215 -14 -21.531 1 97.56 187 THR A C 1
ATOM 1433 O O . THR A 1 187 ? 2.281 -15.164 -21.938 1 97.56 187 THR A O 1
ATOM 1436 N N . MET A 1 188 ? 2.883 -13.578 -20.547 1 97.88 188 MET A N 1
ATOM 1437 C CA . MET A 1 188 ? 3.551 -14.469 -19.594 1 97.88 188 MET A CA 1
ATOM 1438 C C . MET A 1 188 ? 3.334 -13.992 -18.156 1 97.88 188 MET A C 1
ATOM 1440 O O . MET A 1 188 ? 3.711 -12.875 -17.812 1 97.88 188 MET A O 1
ATOM 1444 N N . THR A 1 189 ? 2.727 -14.828 -17.391 1 96.56 189 THR A N 1
ATOM 1445 C CA . THR A 1 189 ? 2.42 -14.469 -16 1 96.56 189 THR A CA 1
ATOM 1446 C C . THR A 1 189 ? 3.135 -15.406 -15.031 1 96.56 189 THR A C 1
ATOM 1448 O O . THR A 1 189 ? 3.322 -15.062 -13.867 1 96.56 189 THR A O 1
ATOM 1451 N N . GLY A 1 190 ? 3.465 -16.609 -15.461 1 97.62 190 GLY A N 1
ATOM 1452 C CA . GLY A 1 190 ? 4.074 -17.609 -14.602 1 97.62 190 GLY A CA 1
ATOM 1453 C C . GLY A 1 190 ? 5.559 -17.391 -14.383 1 97.62 190 GLY A C 1
ATOM 1454 O O . GLY A 1 190 ? 6.227 -16.781 -15.227 1 97.62 190 GLY A O 1
ATOM 1455 N N . ALA A 1 191 ? 6.078 -17.906 -13.289 1 98.62 191 ALA A N 1
ATOM 1456 C CA . ALA A 1 191 ? 7.52 -17.859 -13.039 1 98.62 191 ALA A CA 1
ATOM 1457 C C . ALA A 1 191 ? 8.258 -18.859 -13.922 1 98.62 191 ALA A C 1
ATOM 1459 O O . ALA A 1 191 ? 7.855 -20.031 -14.031 1 98.62 191 ALA A O 1
ATOM 1460 N N . PRO A 1 192 ? 9.336 -18.391 -14.57 1 98.81 192 PRO A N 1
ATOM 1461 C CA . PRO A 1 192 ? 10.188 -19.375 -15.227 1 98.81 192 PRO A CA 1
ATOM 1462 C C . PRO A 1 192 ? 10.93 -20.266 -14.227 1 98.81 192 PRO A C 1
ATOM 1464 O O . PRO A 1 192 ? 11 -19.953 -13.039 1 98.81 192 PRO A O 1
ATOM 1467 N N . THR A 1 193 ? 11.469 -21.375 -14.727 1 98.81 193 THR A N 1
ATOM 1468 C CA . THR A 1 193 ? 12.258 -22.266 -13.883 1 98.81 193 THR A CA 1
ATOM 1469 C C . THR A 1 193 ? 13.562 -22.656 -14.578 1 98.81 193 THR A C 1
ATOM 1471 O O . THR A 1 193 ? 13.688 -22.5 -15.797 1 98.81 193 THR A O 1
ATOM 1474 N N . ILE A 1 194 ? 14.523 -23.062 -13.773 1 98.88 194 ILE A N 1
ATOM 1475 C CA . ILE A 1 194 ? 15.82 -23.516 -14.266 1 98.88 194 ILE A CA 1
ATOM 1476 C C . ILE A 1 194 ? 15.93 -25.031 -14.109 1 98.88 194 ILE A C 1
ATOM 1478 O O . ILE A 1 194 ? 15.617 -25.578 -13.047 1 98.88 194 ILE A O 1
ATOM 1482 N N . VAL A 1 195 ? 16.359 -25.703 -15.188 1 98.75 195 VAL A N 1
ATOM 1483 C CA . VAL A 1 195 ? 16.641 -27.141 -15.102 1 98.75 195 VAL A CA 1
ATOM 1484 C C . VAL A 1 195 ? 17.969 -27.438 -15.781 1 98.75 195 VAL A C 1
ATOM 1486 O O . VAL A 1 195 ? 18.5 -26.625 -16.547 1 98.75 195 VAL A O 1
ATOM 1489 N N . LYS A 1 196 ? 18.5 -28.531 -15.438 1 98.81 196 LYS A N 1
ATOM 1490 C CA . LYS A 1 196 ? 19.672 -29.047 -16.141 1 98.81 196 LYS A CA 1
ATOM 1491 C C . LYS A 1 196 ? 19.359 -30.359 -16.844 1 98.81 196 LYS A C 1
ATOM 1493 O O . LYS A 1 196 ? 18.969 -31.344 -16.203 1 98.81 196 LYS A O 1
ATOM 1498 N N . ASP A 1 197 ? 19.594 -30.328 -18.172 1 98.69 197 ASP A N 1
ATOM 1499 C CA . ASP A 1 197 ? 19.406 -31.531 -18.984 1 98.69 197 ASP A CA 1
ATOM 1500 C C . ASP A 1 197 ? 20.453 -32.594 -18.656 1 98.69 197 ASP A C 1
ATOM 1502 O O . ASP A 1 197 ? 21.641 -32.375 -18.922 1 98.69 197 ASP A O 1
ATOM 1506 N N . GLY A 1 198 ? 19.984 -33.688 -18.188 1 97.88 198 GLY A N 1
ATOM 1507 C CA . GLY A 1 198 ? 20.891 -34.75 -17.781 1 97.88 198 GLY A CA 1
ATOM 1508 C C . GLY A 1 198 ? 21.609 -35.406 -18.938 1 97.88 198 GLY A C 1
ATOM 1509 O O . GLY A 1 198 ? 22.688 -36 -18.766 1 97.88 198 GLY A O 1
ATOM 1510 N N . LYS A 1 199 ? 21.109 -35.312 -20.047 1 97.44 199 LYS A N 1
ATOM 1511 C CA . LYS A 1 199 ? 21.719 -35.906 -21.234 1 97.44 199 LYS A CA 1
ATOM 1512 C C . LYS A 1 199 ? 22.797 -35.031 -21.828 1 97.44 199 LYS A C 1
ATOM 1514 O O . LYS A 1 199 ? 23.891 -35.5 -22.156 1 97.44 199 LYS A O 1
ATOM 1519 N N . THR A 1 200 ? 22.516 -33.75 -21.906 1 97.19 200 THR A N 1
ATOM 1520 C CA . THR A 1 200 ? 23.438 -32.844 -22.594 1 97.19 200 THR A CA 1
ATOM 1521 C C . THR A 1 200 ? 24.281 -32.094 -21.578 1 97.19 200 THR A C 1
ATOM 1523 O O . THR A 1 200 ? 25.297 -31.484 -21.938 1 97.19 200 THR A O 1
ATOM 1526 N N . GLY A 1 201 ? 23.781 -32 -20.375 1 97.69 201 GLY A N 1
ATOM 1527 C CA . GLY A 1 201 ? 24.453 -31.203 -19.359 1 97.69 201 GLY A CA 1
ATOM 1528 C C . GLY A 1 201 ? 24.125 -29.719 -19.438 1 97.69 201 GLY A C 1
ATOM 1529 O O . GLY A 1 201 ? 24.594 -28.922 -18.625 1 97.69 201 GLY A O 1
ATOM 1530 N N . LYS A 1 202 ? 23.281 -29.359 -20.312 1 98.06 202 LYS A N 1
ATOM 1531 C CA . LYS A 1 202 ? 22.938 -27.953 -20.516 1 98.06 202 LYS A CA 1
ATOM 1532 C C . LYS A 1 202 ? 21.938 -27.484 -19.469 1 98.06 202 LYS A C 1
ATOM 1534 O O . LYS A 1 202 ? 21 -28.219 -19.109 1 98.06 202 LYS A O 1
ATOM 1539 N N . VAL A 1 203 ? 22.188 -26.281 -18.969 1 98.69 203 VAL A N 1
ATOM 1540 C CA . VAL A 1 203 ? 21.203 -25.625 -18.125 1 98.69 203 VAL A CA 1
ATOM 1541 C C . VAL A 1 203 ? 20.219 -24.844 -18.984 1 98.69 203 VAL A C 1
ATOM 1543 O O . VAL A 1 203 ? 20.609 -24.125 -19.906 1 98.69 203 VAL A O 1
ATOM 1546 N N . LEU A 1 204 ? 18.938 -25.031 -18.703 1 98.88 204 LEU A N 1
ATOM 1547 C CA . LEU A 1 204 ? 17.859 -24.453 -19.5 1 98.88 204 LEU A CA 1
ATOM 1548 C C . LEU A 1 204 ? 16.984 -23.547 -18.656 1 98.88 204 LEU A C 1
ATOM 1550 O O . LEU A 1 204 ? 16.703 -23.844 -17.5 1 98.88 204 LEU A O 1
ATOM 1554 N N . LEU A 1 205 ? 16.594 -22.406 -19.25 1 98.94 205 LEU A N 1
ATOM 1555 C CA . LEU A 1 205 ? 15.508 -21.578 -18.734 1 98.94 205 LEU A CA 1
ATOM 1556 C C . LEU A 1 205 ? 14.18 -21.984 -19.359 1 98.94 205 LEU A C 1
ATOM 1558 O O . LEU A 1 205 ? 13.977 -21.844 -20.562 1 98.94 205 LEU A O 1
ATOM 1562 N N . ILE A 1 206 ? 13.258 -22.5 -18.531 1 98.94 206 ILE A N 1
ATOM 1563 C CA . ILE A 1 206 ? 11.984 -23.031 -19 1 98.94 206 ILE A CA 1
ATOM 1564 C C . ILE A 1 206 ? 10.867 -22.031 -18.703 1 98.94 206 ILE A C 1
ATOM 1566 O O . ILE A 1 206 ? 10.75 -21.531 -17.578 1 98.94 206 ILE A O 1
ATOM 1570 N N . HIS A 1 207 ? 10.055 -21.703 -19.672 1 98.81 207 HIS A N 1
ATOM 1571 C CA . HIS A 1 207 ? 8.875 -20.875 -19.438 1 98.81 207 HIS A CA 1
ATOM 1572 C C . HIS A 1 207 ? 7.77 -21.188 -20.438 1 98.81 207 HIS A C 1
ATOM 1574 O O . HIS A 1 207 ? 8.039 -21.688 -21.531 1 98.81 207 HIS A O 1
ATOM 1580 N N . GLY A 1 208 ? 6.5 -20.938 -20.031 1 98.5 208 GLY A N 1
ATOM 1581 C CA . GLY A 1 208 ? 5.352 -21.125 -20.906 1 98.5 208 GLY A CA 1
ATOM 1582 C C . GLY A 1 208 ? 4.625 -19.844 -21.234 1 98.5 208 GLY A C 1
ATOM 1583 O O . GLY A 1 208 ? 4.844 -18.812 -20.594 1 98.5 208 GLY A O 1
ATOM 1584 N N . SER A 1 209 ? 3.82 -19.891 -22.25 1 98.06 209 SER A N 1
ATOM 1585 C CA . SER A 1 209 ? 2.984 -18.75 -22.641 1 98.06 209 SER A CA 1
ATOM 1586 C C . SER A 1 209 ? 1.643 -18.781 -21.906 1 98.06 209 SER A C 1
ATOM 1588 O O . SER A 1 209 ? 1.228 -19.828 -21.406 1 98.06 209 SER A O 1
ATOM 1590 N N . SER A 1 210 ? 1.06 -17.625 -21.812 1 97.31 210 SER A N 1
ATOM 1591 C CA . SER A 1 210 ? -0.341 -17.438 -21.453 1 97.31 210 SER A CA 1
ATOM 1592 C C . SER A 1 210 ? -1.165 -16.938 -22.625 1 97.31 210 SER A C 1
ATOM 1594 O O . SER A 1 210 ? -0.612 -16.562 -23.656 1 97.31 210 SER A O 1
ATOM 1596 N N . GLY A 1 211 ? -2.604 -17 -22.438 1 96.75 211 GLY A N 1
ATOM 1597 C CA . GLY A 1 211 ? -3.412 -16.391 -23.469 1 96.75 211 GLY A CA 1
ATOM 1598 C C . GLY A 1 211 ? -4.5 -17.312 -24 1 96.75 211 GLY A C 1
ATOM 1599 O O . GLY A 1 211 ? -5.129 -17.016 -25.016 1 96.75 211 GLY A O 1
ATOM 1600 N N . ASP A 1 212 ? -4.789 -18.359 -23.312 1 96.88 212 ASP A N 1
ATOM 1601 C CA . ASP A 1 212 ? -5.789 -19.312 -23.781 1 96.88 212 ASP A CA 1
ATOM 1602 C C . ASP A 1 212 ? -7.109 -18.609 -24.109 1 96.88 212 ASP A C 1
ATOM 1604 O O . ASP A 1 212 ? -7.754 -18.938 -25.109 1 96.88 212 ASP A O 1
ATOM 1608 N N . GLU A 1 213 ? -7.484 -17.656 -23.359 1 94.81 213 GLU A N 1
ATOM 1609 C CA . GLU A 1 213 ? -8.781 -16.984 -23.469 1 94.81 213 GLU A CA 1
ATOM 1610 C C . GLU A 1 213 ? -8.836 -16.094 -24.703 1 94.81 213 GLU A C 1
ATOM 1612 O O . GLU A 1 213 ? -9.914 -15.633 -25.094 1 94.81 213 GLU A O 1
ATOM 1617 N N . PHE A 1 214 ? -7.691 -15.992 -25.328 1 96.19 214 PHE A N 1
ATOM 1618 C CA . PHE A 1 214 ? -7.641 -15.125 -26.5 1 96.19 214 PHE A CA 1
ATOM 1619 C C . PHE A 1 214 ? -7.383 -15.938 -27.75 1 96.19 214 PHE A C 1
ATOM 1621 O O . PHE A 1 214 ? -7.16 -15.375 -28.828 1 96.19 214 PHE A O 1
ATOM 1628 N N . GLY A 1 215 ? -7.363 -17.203 -27.641 1 96.5 215 GLY A N 1
ATOM 1629 C CA . GLY A 1 215 ? -7.258 -18.062 -28.797 1 96.5 215 GLY A CA 1
ATOM 1630 C C . GLY A 1 215 ? -5.832 -18.25 -29.281 1 96.5 215 GLY A C 1
ATOM 1631 O O . GLY A 1 215 ? -5.586 -18.312 -30.484 1 96.5 215 GLY A O 1
ATOM 1632 N N . VAL A 1 216 ? -4.941 -18.266 -28.406 1 97.25 216 VAL A N 1
ATOM 1633 C CA . VAL A 1 216 ? -3.564 -18.562 -28.781 1 97.25 216 VAL A CA 1
ATOM 1634 C C . VAL A 1 216 ? -3.359 -20.062 -28.828 1 97.25 216 VAL A C 1
ATOM 1636 O O . VAL A 1 216 ? -4.234 -20.828 -28.422 1 97.25 216 VAL A O 1
ATOM 1639 N N . VAL A 1 217 ? -2.244 -20.469 -29.438 1 98.25 217 VAL A N 1
ATOM 1640 C CA . VAL A 1 217 ? -1.724 -21.812 -29.234 1 98.25 217 VAL A CA 1
ATOM 1641 C C . VAL A 1 217 ? -0.634 -21.797 -28.156 1 98.25 217 VAL A C 1
ATOM 1643 O O . VAL A 1 217 ? 0.397 -21.141 -28.328 1 98.25 217 VAL A O 1
ATOM 1646 N N . GLY A 1 218 ? -0.944 -22.5 -27.078 1 98.44 218 GLY A N 1
ATOM 1647 C CA . GLY A 1 218 ? -0.008 -22.516 -25.969 1 98.44 218 GLY A CA 1
ATOM 1648 C C . GLY A 1 218 ? 1.336 -23.125 -26.328 1 98.44 218 GLY A C 1
ATOM 1649 O O . GLY A 1 218 ? 1.402 -24.109 -27.062 1 98.44 218 GLY A O 1
ATOM 1650 N N . ARG A 1 219 ? 2.408 -22.547 -25.766 1 98.56 219 ARG A N 1
ATOM 1651 C CA . ARG A 1 219 ? 3.766 -22.953 -26.109 1 98.56 219 ARG A CA 1
ATOM 1652 C C . ARG A 1 219 ? 4.652 -23.016 -24.875 1 98.56 219 ARG A C 1
ATOM 1654 O O . ARG A 1 219 ? 4.598 -22.141 -24.016 1 98.56 219 ARG A O 1
ATOM 1661 N N . LEU A 1 220 ? 5.418 -24.109 -24.766 1 98.88 220 LEU A N 1
ATOM 1662 C CA . LEU A 1 220 ? 6.496 -24.25 -23.797 1 98.88 220 LEU A CA 1
ATOM 1663 C C . LEU A 1 220 ? 7.852 -23.969 -24.453 1 98.88 220 LEU A C 1
ATOM 1665 O O . LEU A 1 220 ? 8.117 -24.438 -25.562 1 98.88 220 LEU A O 1
ATOM 1669 N N . PHE A 1 221 ? 8.68 -23.203 -23.734 1 98.88 221 PHE A N 1
ATOM 1670 C CA . PHE A 1 221 ? 9.969 -22.812 -24.297 1 98.88 221 PHE A CA 1
ATOM 1671 C C . PHE A 1 221 ? 11.109 -23.25 -23.375 1 98.88 221 PHE A C 1
ATOM 1673 O O . PHE A 1 221 ? 10.969 -23.266 -22.156 1 98.88 221 PHE A O 1
ATOM 1680 N N . ALA A 1 222 ? 12.188 -23.578 -24.016 1 98.94 222 ALA A N 1
ATOM 1681 C CA . ALA A 1 222 ? 13.5 -23.609 -23.359 1 98.94 222 ALA A CA 1
ATOM 1682 C C . ALA A 1 222 ? 14.453 -22.609 -23.984 1 98.94 222 ALA A C 1
ATOM 1684 O O . ALA A 1 222 ? 14.508 -22.484 -25.203 1 98.94 222 ALA A O 1
ATOM 1685 N N . ARG A 1 223 ? 15.156 -21.938 -23.094 1 98.81 223 ARG A N 1
ATOM 1686 C CA . ARG A 1 223 ? 16.109 -20.938 -23.547 1 98.81 223 ARG A CA 1
ATOM 1687 C C . ARG A 1 223 ? 17.469 -21.125 -22.875 1 98.81 223 ARG A C 1
ATOM 1689 O O . ARG A 1 223 ? 17.547 -21.703 -21.781 1 98.81 223 ARG A O 1
ATOM 1696 N N . ASP A 1 224 ? 18.5 -20.578 -23.562 1 98.69 224 ASP A N 1
ATOM 1697 C CA . ASP A 1 224 ? 19.797 -20.422 -22.922 1 98.69 224 ASP A CA 1
ATOM 1698 C C . ASP A 1 224 ? 19.781 -19.281 -21.906 1 98.69 224 ASP A C 1
ATOM 1700 O O . ASP A 1 224 ? 19.531 -18.125 -22.266 1 98.69 224 ASP A O 1
ATOM 1704 N N . PRO A 1 225 ? 20.078 -19.609 -20.656 1 98.75 225 PRO A N 1
ATOM 1705 C CA . PRO A 1 225 ? 19.953 -18.547 -19.656 1 98.75 225 PRO A CA 1
ATOM 1706 C C . PRO A 1 225 ? 20.938 -17.406 -19.891 1 98.75 225 PRO A C 1
ATOM 1708 O O . PRO A 1 225 ? 20.672 -16.266 -19.484 1 98.75 225 PRO A O 1
ATOM 1711 N N . ASP A 1 226 ? 22.016 -17.578 -20.5 1 98.31 226 ASP A N 1
ATOM 1712 C CA . ASP A 1 226 ? 23.031 -16.547 -20.672 1 98.31 226 ASP A CA 1
ATOM 1713 C C . ASP A 1 226 ? 22.672 -15.602 -21.812 1 98.31 226 ASP A C 1
ATOM 1715 O O . ASP A 1 226 ? 22.922 -14.398 -21.719 1 98.31 226 ASP A O 1
ATOM 1719 N N . THR A 1 227 ? 22.016 -16.172 -22.859 1 98.19 227 THR A N 1
ATOM 1720 C CA . THR A 1 227 ? 21.828 -15.359 -24.047 1 98.19 227 THR A CA 1
ATOM 1721 C C . THR A 1 227 ? 20.344 -15.078 -24.281 1 98.19 227 THR A C 1
ATOM 1723 O O . THR A 1 227 ? 19.984 -14.172 -25.031 1 98.19 227 THR A O 1
ATOM 1726 N N . GLY A 1 228 ? 19.531 -15.922 -23.812 1 98.62 228 GLY A N 1
ATOM 1727 C CA . GLY A 1 228 ? 18.109 -15.805 -24.047 1 98.62 228 GLY A CA 1
ATOM 1728 C C . GLY A 1 228 ? 17.656 -16.484 -25.328 1 98.62 228 GLY A C 1
ATOM 1729 O O . GLY A 1 228 ? 16.453 -16.531 -25.625 1 98.62 228 GLY A O 1
ATOM 1730 N N . GLU A 1 229 ? 18.547 -17.047 -26.016 1 98.44 229 GLU A N 1
ATOM 1731 C CA . GLU A 1 229 ? 18.188 -17.672 -27.281 1 98.44 229 GLU A CA 1
ATOM 1732 C C . GLU A 1 229 ? 17.312 -18.906 -27.062 1 98.44 229 GLU A C 1
ATOM 1734 O O . GLU A 1 229 ? 17.531 -19.672 -26.125 1 98.44 229 GLU A O 1
ATOM 1739 N N . GLU A 1 230 ? 16.375 -19.078 -27.938 1 98.62 230 GLU A N 1
ATOM 1740 C CA . GLU A 1 230 ? 15.492 -20.234 -27.891 1 98.62 230 GLU A CA 1
ATOM 1741 C C . GLU A 1 230 ? 16.234 -21.516 -28.281 1 98.62 230 GLU A C 1
ATOM 1743 O O . GLU A 1 230 ? 16.906 -21.562 -29.312 1 98.62 230 GLU A O 1
ATOM 1748 N N . ILE A 1 231 ? 16.141 -22.469 -27.484 1 98.81 231 ILE A N 1
ATOM 1749 C CA . ILE A 1 231 ? 16.703 -23.781 -27.797 1 98.81 231 ILE A CA 1
ATOM 1750 C C . ILE A 1 231 ? 15.625 -24.656 -28.422 1 98.81 231 ILE A C 1
ATOM 1752 O O . ILE A 1 231 ? 15.852 -25.281 -29.469 1 98.81 231 ILE A O 1
ATOM 1756 N N . TRP A 1 232 ? 14.5 -24.688 -27.859 1 98.81 232 TRP A N 1
ATOM 1757 C CA . TRP A 1 232 ? 13.352 -25.359 -28.469 1 98.81 232 TRP A CA 1
ATOM 1758 C C . TRP A 1 232 ? 12.047 -24.703 -28.031 1 98.81 232 TRP A C 1
ATOM 1760 O O . TRP A 1 232 ? 12.023 -23.953 -27.062 1 98.81 232 TRP A O 1
ATOM 1770 N N . MET A 1 233 ? 10.992 -24.922 -28.781 1 98.88 233 MET A N 1
ATOM 1771 C CA . MET A 1 233 ? 9.609 -24.547 -28.484 1 98.88 233 MET A CA 1
ATOM 1772 C C . MET A 1 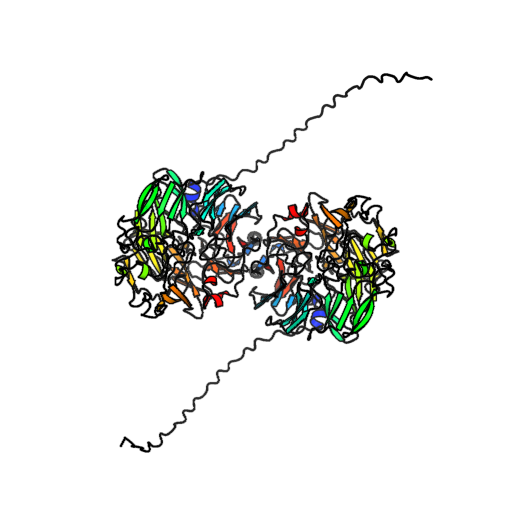233 ? 8.664 -25.703 -28.781 1 98.88 233 MET A C 1
ATOM 1774 O O . MET A 1 233 ? 8.773 -26.359 -29.828 1 98.88 233 MET A O 1
ATOM 1778 N N . ARG A 1 234 ? 7.828 -26.031 -27.859 1 98.81 234 ARG A N 1
ATOM 1779 C CA . ARG A 1 234 ? 6.852 -27.109 -28.016 1 98.81 234 ARG A CA 1
ATOM 1780 C C . ARG A 1 234 ? 5.43 -26.578 -27.844 1 98.81 234 ARG A C 1
ATOM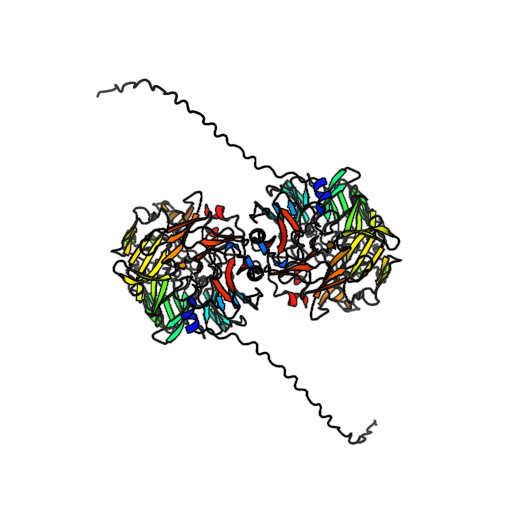 1782 O O . ARG A 1 234 ? 5.039 -26.156 -26.766 1 98.81 234 ARG A O 1
ATOM 1789 N N . PRO A 1 235 ? 4.602 -26.578 -28.891 1 98.56 235 PRO A N 1
ATOM 1790 C CA . PRO A 1 235 ? 3.186 -26.234 -28.75 1 98.56 235 PRO A CA 1
ATOM 1791 C C . PRO A 1 235 ? 2.354 -27.359 -28.141 1 98.56 235 PRO A C 1
ATOM 1793 O O . PRO A 1 235 ? 2.668 -28.531 -28.328 1 98.56 235 PRO A O 1
ATOM 1796 N N . PHE A 1 236 ? 1.314 -26.953 -27.312 1 97.44 236 PHE A N 1
ATOM 1797 C CA . PHE A 1 236 ? 0.476 -27.969 -26.672 1 97.44 236 PHE A CA 1
ATOM 1798 C C . PHE A 1 236 ? -0.896 -28.031 -27.344 1 97.44 236 PHE A C 1
ATOM 1800 O O . PHE A 1 236 ? -1.904 -27.672 -26.719 1 97.44 236 PHE A O 1
ATOM 1807 N N . VAL A 1 237 ? -1.081 -28.359 -28.594 1 98.38 237 VAL A N 1
ATOM 1808 C CA . VAL A 1 237 ? -2.246 -28.75 -29.375 1 98.38 237 VAL A CA 1
ATOM 1809 C C . VAL A 1 237 ? -1.847 -29.797 -30.406 1 98.38 237 VAL A C 1
ATOM 1811 O O . VAL A 1 237 ? -0.885 -29.609 -31.156 1 98.38 237 VAL A O 1
ATOM 1814 N N . GLU A 1 238 ? -2.58 -30.828 -30.344 1 98.62 238 GLU A N 1
ATOM 1815 C CA . GLU A 1 238 ? -2.223 -31.922 -31.25 1 98.62 238 GLU A CA 1
ATOM 1816 C C . GLU A 1 238 ? -2.07 -31.422 -32.688 1 98.62 238 GLU A C 1
ATOM 1818 O O . GLU A 1 238 ? -2.904 -30.672 -33.188 1 98.62 238 GLU A O 1
ATOM 1823 N N . GLY A 1 239 ? -0.966 -31.812 -33.281 1 98.25 239 GLY A N 1
ATOM 1824 C CA . GLY A 1 239 ? -0.781 -31.547 -34.688 1 98.25 239 GLY A CA 1
ATOM 1825 C C . GLY A 1 239 ? 0.049 -30.312 -34.969 1 98.25 239 GLY A C 1
ATOM 1826 O O . GLY A 1 239 ? 0.43 -30.047 -36.125 1 98.25 239 GLY A O 1
ATOM 1827 N N . HIS A 1 240 ? 0.328 -29.516 -34.031 1 98.25 240 HIS A N 1
ATOM 1828 C CA . HIS A 1 240 ? 1.104 -28.312 -34.25 1 98.25 240 HIS A CA 1
ATOM 1829 C C . HIS A 1 240 ? 2.602 -28.594 -34.219 1 98.25 240 HIS A C 1
ATOM 1831 O O . HIS A 1 240 ? 3.061 -29.453 -33.469 1 98.25 240 HIS A O 1
ATOM 1837 N N . MET A 1 241 ? 3.361 -27.828 -34.969 1 98.06 241 MET A N 1
ATOM 1838 C CA . MET A 1 241 ? 4.781 -28.062 -35.219 1 98.06 241 MET A CA 1
ATOM 1839 C C . MET A 1 241 ? 5.641 -27.375 -34.156 1 98.06 241 MET A C 1
ATOM 1841 O O . MET A 1 241 ? 5.453 -26.203 -33.875 1 98.06 241 MET A O 1
ATOM 1845 N N . GLY A 1 242 ? 6.555 -28.172 -33.531 1 98.38 242 GLY A N 1
ATOM 1846 C CA . GLY A 1 242 ? 7.551 -27.609 -32.625 1 98.38 242 GLY A CA 1
ATOM 1847 C C . GLY A 1 242 ? 8.781 -27.109 -33.344 1 98.38 242 GLY A C 1
ATOM 1848 O O . GLY A 1 242 ? 8.883 -27.219 -34.562 1 98.38 242 GLY A O 1
ATOM 1849 N N . ARG A 1 243 ? 9.617 -26.406 -32.562 1 98.56 243 ARG A N 1
ATOM 1850 C CA . ARG A 1 243 ? 10.891 -25.906 -33.094 1 98.56 243 ARG A CA 1
ATOM 1851 C C . ARG A 1 243 ? 12.062 -26.422 -32.25 1 98.56 243 ARG A C 1
ATOM 1853 O O . ARG A 1 243 ? 11.922 -26.625 -31.047 1 98.56 243 ARG A O 1
ATOM 1860 N N . LEU A 1 244 ? 13.125 -26.672 -32.875 1 98.19 244 LEU A N 1
ATOM 1861 C CA . LEU A 1 244 ? 14.414 -27 -32.281 1 98.19 244 LEU A CA 1
ATOM 1862 C C . LEU A 1 244 ? 15.547 -26.25 -32.969 1 98.19 244 LEU A C 1
ATOM 1864 O O . LEU A 1 244 ? 15.688 -26.297 -34.188 1 98.19 244 LEU A O 1
ATOM 1868 N N . ASN A 1 245 ? 16.297 -25.562 -32.188 1 96.38 245 ASN A N 1
ATOM 1869 C CA . ASN A 1 245 ? 17.406 -24.75 -32.719 1 96.38 245 ASN A CA 1
ATOM 1870 C C . ASN A 1 245 ? 16.953 -23.828 -33.844 1 96.38 245 ASN A C 1
ATOM 1872 O O . ASN A 1 245 ? 17.594 -23.75 -34.875 1 96.38 245 ASN A O 1
ATOM 1876 N N . GLY A 1 246 ? 15.789 -23.344 -33.719 1 94.12 246 GLY A N 1
ATOM 1877 C CA . GLY A 1 246 ? 15.305 -22.312 -34.594 1 94.12 246 GLY A CA 1
ATOM 1878 C C . GLY A 1 246 ? 14.633 -22.875 -35.844 1 94.12 246 GLY A C 1
ATOM 1879 O O . GLY A 1 246 ? 14.195 -22.109 -36.719 1 94.12 246 GLY A O 1
ATOM 1880 N N . LYS A 1 247 ? 14.531 -24.156 -35.969 1 97.56 247 LYS A N 1
ATOM 1881 C CA . LYS A 1 247 ? 13.93 -24.797 -37.125 1 97.56 247 LYS A CA 1
ATOM 1882 C C . LYS A 1 247 ? 12.766 -25.688 -36.719 1 97.56 247 LYS A C 1
ATOM 1884 O O . LYS A 1 247 ? 12.703 -26.172 -35.562 1 97.56 247 LYS A O 1
ATOM 1889 N N . ASP A 1 248 ? 11.938 -25.938 -37.656 1 97.88 248 ASP A N 1
ATOM 1890 C CA . ASP A 1 248 ? 10.859 -26.906 -37.406 1 97.88 248 ASP A CA 1
ATOM 1891 C C . ASP A 1 248 ? 11.406 -28.25 -36.969 1 97.88 248 ASP A C 1
ATOM 1893 O O . ASP A 1 248 ? 12.43 -28.703 -37.5 1 97.88 248 ASP A O 1
ATOM 1897 N N . SER A 1 249 ? 10.711 -28.797 -36.125 1 97.25 249 SER A N 1
ATOM 1898 C CA . SER A 1 249 ? 11.156 -30.078 -35.594 1 97.25 249 SER A CA 1
ATOM 1899 C C . SER A 1 249 ? 10.07 -31.141 -35.75 1 97.25 249 SER A C 1
ATOM 1901 O O . SER A 1 249 ? 9.812 -31.625 -36.844 1 97.25 249 SER A O 1
ATOM 1903 N N . THR A 1 250 ? 9.375 -31.484 -34.625 1 97.69 250 THR A N 1
ATOM 1904 C CA . THR A 1 250 ? 8.336 -32.5 -34.656 1 97.69 250 THR A CA 1
ATOM 1905 C C . THR A 1 250 ? 6.992 -31.922 -34.25 1 97.69 250 THR A C 1
ATOM 1907 O O . THR A 1 250 ? 6.941 -30.875 -33.594 1 97.69 250 THR A O 1
ATOM 1910 N N . VAL A 1 251 ? 5.949 -32.656 -34.688 1 97.56 251 VAL A N 1
ATOM 1911 C CA . VAL A 1 251 ? 4.594 -32.219 -34.344 1 97.56 251 VAL A CA 1
ATOM 1912 C C . VAL A 1 251 ? 4.215 -32.812 -32.969 1 97.56 251 VAL A C 1
ATOM 1914 O O . VAL A 1 251 ? 4.684 -33.906 -32.594 1 97.56 251 VAL A O 1
ATOM 1917 N N . THR A 1 252 ? 3.455 -32.125 -32.25 1 98.5 252 THR A N 1
ATOM 1918 C CA . THR A 1 252 ? 2.887 -32.656 -31.031 1 98.5 252 THR A CA 1
ATOM 1919 C C . THR A 1 252 ? 1.798 -33.688 -31.344 1 98.5 252 THR A C 1
ATOM 1921 O O . THR A 1 252 ? 0.796 -33.344 -31.984 1 98.5 252 THR A O 1
ATOM 1924 N N . GLY A 1 253 ? 2.025 -34.844 -30.906 1 98.12 253 GLY A N 1
ATOM 1925 C CA . GLY A 1 253 ? 1.055 -35.906 -31.188 1 98.12 253 GLY A CA 1
ATOM 1926 C C . GLY A 1 253 ? 1.034 -36.312 -32.656 1 98.12 253 GLY A C 1
ATOM 1927 O O . GLY A 1 253 ? 2.088 -36.5 -33.25 1 98.12 253 GLY A O 1
ATOM 1928 N N . ASP A 1 254 ? -0.176 -36.5 -33.156 1 98 254 ASP A N 1
ATOM 1929 C CA . ASP A 1 254 ? -0.41 -36.938 -34.531 1 98 254 ASP A CA 1
ATOM 1930 C C . ASP A 1 254 ? -0.543 -35.781 -35.5 1 98 254 ASP A C 1
ATOM 1932 O O . ASP A 1 254 ? -1.313 -34.844 -35.25 1 98 254 ASP A O 1
ATOM 1936 N N . VAL A 1 255 ? 0.135 -35.844 -36.562 1 96.31 255 VAL A N 1
ATOM 1937 C CA . VAL A 1 255 ? 0.15 -34.781 -37.531 1 96.31 255 VAL A CA 1
ATOM 1938 C C . VAL A 1 255 ? -1.256 -34.562 -38.094 1 96.31 255 VAL A C 1
ATOM 1940 O O . VAL A 1 255 ? -1.619 -33.438 -38.469 1 96.31 255 VAL A O 1
ATOM 1943 N N . LYS A 1 256 ? -2.049 -35.625 -38.125 1 97 256 LYS A N 1
ATOM 1944 C CA . LYS A 1 256 ? -3.41 -35.531 -38.656 1 97 256 LYS A CA 1
ATOM 1945 C C . LYS A 1 256 ? -4.348 -34.906 -37.625 1 97 256 LYS A C 1
ATOM 1947 O O . LYS A 1 256 ? -5.465 -34.5 -37.938 1 97 256 LYS A O 1
ATOM 1952 N N . ALA A 1 257 ? -3.961 -34.875 -36.375 1 98 257 ALA A N 1
ATOM 1953 C CA . ALA A 1 257 ? -4.707 -34.281 -35.25 1 98 257 ALA A CA 1
ATOM 1954 C C . ALA A 1 257 ? -6.129 -34.844 -35.219 1 98 257 ALA A C 1
ATOM 1956 O O . ALA A 1 257 ? -7.094 -34.062 -35.188 1 98 257 ALA A O 1
ATOM 1957 N N . PRO A 1 258 ? -6.285 -36.125 -35.094 1 97.75 258 PRO A N 1
ATOM 1958 C CA . PRO A 1 258 ? -7.625 -36.719 -35.188 1 97.75 258 PRO A CA 1
ATOM 1959 C C . PRO A 1 258 ? -8.516 -36.312 -34 1 97.75 258 PRO A C 1
ATOM 1961 O O . PRO A 1 258 ? -9.734 -36.5 -34.062 1 97.75 258 PRO A O 1
ATOM 1964 N N . SER A 1 259 ? -7.926 -35.812 -32.938 1 98.19 259 SER A N 1
ATOM 1965 C CA . SER A 1 259 ? -8.711 -35.406 -31.781 1 98.19 259 SER A CA 1
ATOM 1966 C C . SER A 1 259 ? -9.414 -34.094 -32.031 1 98.19 259 SER A C 1
ATOM 1968 O O . SER A 1 259 ? -10.094 -33.562 -31.125 1 98.19 259 SER A O 1
ATOM 1970 N N . TRP A 1 260 ? -9.266 -33.469 -33.188 1 98.19 260 TRP A N 1
ATOM 1971 C CA . TRP A 1 260 ? -9.945 -32.281 -33.656 1 98.19 260 TRP A CA 1
ATOM 1972 C C . TRP A 1 260 ? -10.719 -32.562 -34.938 1 98.19 260 TRP A C 1
ATOM 1974 O O . TRP A 1 260 ? -10.273 -33.344 -35.781 1 98.19 260 TRP A O 1
ATOM 1984 N N . PRO A 1 261 ? -11.812 -31.828 -35.125 1 97.94 261 PRO A N 1
ATOM 1985 C CA . PRO A 1 261 ? -12.609 -32.125 -36.344 1 97.94 261 PRO A CA 1
ATOM 1986 C C . PRO A 1 261 ? -11.914 -31.656 -37.625 1 97.94 261 PRO A C 1
ATOM 1988 O O . PRO A 1 261 ? -11.211 -30.641 -37.625 1 97.94 261 PRO A O 1
ATOM 1991 N N . ASP A 1 262 ? -12.234 -32.375 -38.656 1 97.06 262 ASP A N 1
ATOM 1992 C CA . ASP A 1 262 ? -11.828 -31.953 -40 1 97.06 262 ASP A CA 1
ATOM 1993 C C . ASP A 1 262 ? -12.789 -30.906 -40.562 1 97.06 262 ASP A C 1
ATOM 1995 O O . ASP A 1 262 ? -13.969 -30.891 -40.188 1 97.06 262 ASP A O 1
ATOM 1999 N N . ASP A 1 263 ? -12.234 -30.078 -41.281 1 95 263 ASP A N 1
ATOM 2000 C CA . ASP A 1 263 ? -12.992 -29.125 -42.094 1 95 263 ASP A CA 1
ATOM 2001 C C . ASP A 1 263 ? -12.328 -28.906 -43.438 1 95 263 ASP A C 1
ATOM 2003 O O . ASP A 1 263 ? -11.359 -28.156 -43.562 1 95 263 ASP A O 1
ATOM 2007 N N . ARG A 1 264 ? -12.852 -29.344 -44.438 1 92.56 264 ARG A N 1
ATOM 2008 C CA . ARG A 1 264 ? -12.266 -29.328 -45.75 1 92.56 264 ARG A CA 1
ATOM 2009 C C . ARG A 1 264 ? -12.211 -27.906 -46.312 1 92.56 264 ARG A C 1
ATOM 2011 O O . ARG A 1 264 ? -11.422 -27.609 -47.219 1 92.56 264 ARG A O 1
ATOM 2018 N N . ASN A 1 265 ? -13.008 -27.078 -45.844 1 91.69 265 ASN A N 1
ATOM 2019 C CA . ASN A 1 265 ? -13.086 -25.719 -46.375 1 91.69 265 ASN A CA 1
ATOM 2020 C C . ASN A 1 265 ? -12.102 -24.797 -45.625 1 91.69 265 ASN A C 1
ATOM 2022 O O . ASN A 1 265 ? -11.961 -23.625 -46 1 91.69 265 ASN A O 1
ATOM 2026 N N . SER A 1 266 ? -11.492 -25.344 -44.625 1 91.38 266 SER A N 1
ATOM 2027 C CA . SER A 1 266 ? -10.508 -24.547 -43.906 1 91.38 266 SER A CA 1
ATOM 2028 C C . SER A 1 266 ? -9.125 -24.656 -44.531 1 91.38 266 SER A C 1
ATOM 2030 O O . SER A 1 266 ? -8.797 -25.672 -45.156 1 91.38 266 SER A O 1
ATOM 2032 N N . PRO A 1 267 ? -8.328 -23.578 -44.438 1 90.81 267 PRO A N 1
ATOM 2033 C CA . PRO A 1 267 ? -6.992 -23.609 -45.031 1 90.81 267 PRO A CA 1
ATOM 2034 C C . PRO A 1 267 ? -6.117 -24.719 -44.469 1 90.81 267 PRO A C 1
ATOM 2036 O O . PRO A 1 267 ? -5.219 -25.219 -45.156 1 90.81 267 PRO A O 1
ATOM 2039 N N . THR A 1 268 ? -6.324 -25.25 -43.219 1 93.12 268 THR A N 1
ATOM 2040 C CA . THR A 1 268 ? -5.477 -26.234 -42.562 1 93.12 268 THR A CA 1
ATOM 2041 C C . THR A 1 268 ? -6.051 -27.641 -42.719 1 93.12 268 THR A C 1
ATOM 2043 O O . THR A 1 268 ? -5.383 -28.625 -42.406 1 93.12 268 THR A O 1
ATOM 2046 N N . GLY A 1 269 ? -7.297 -27.688 -43.156 1 95.44 269 GLY A N 1
ATOM 2047 C CA . GLY A 1 269 ? -8 -28.969 -43.219 1 95.44 269 GLY A CA 1
ATOM 2048 C C . GLY A 1 269 ? -8.648 -29.344 -41.906 1 95.44 269 GLY A C 1
ATOM 2049 O O . GLY A 1 269 ? -9.297 -30.391 -41.812 1 95.44 269 GLY A O 1
ATOM 2050 N N . LYS A 1 270 ? -8.453 -28.562 -40.906 1 96.75 270 LYS A N 1
ATOM 2051 C CA . LYS A 1 270 ? -9.062 -28.734 -39.594 1 96.75 270 LYS A CA 1
ATOM 2052 C C . LYS A 1 270 ? -10.023 -27.578 -39.281 1 96.75 270 LYS A C 1
ATOM 2054 O O . LYS A 1 270 ? -9.961 -26.531 -39.938 1 96.75 270 LYS A O 1
ATOM 2059 N N . VAL A 1 271 ? -10.891 -27.766 -38.344 1 95.69 271 VAL A N 1
ATOM 2060 C CA . VAL A 1 271 ? -11.797 -26.719 -37.906 1 95.69 271 VAL A CA 1
ATOM 2061 C C . VAL A 1 271 ? -10.992 -25.5 -37.438 1 95.69 271 VAL A C 1
ATOM 2063 O O . VAL A 1 271 ? -9.828 -25.641 -37.031 1 95.69 271 VAL A O 1
ATOM 2066 N N . GLU A 1 272 ? -11.57 -24.344 -37.438 1 94.19 272 GLU A N 1
ATOM 2067 C CA . GLU A 1 272 ? -10.891 -23.094 -37.125 1 94.19 272 GLU A CA 1
ATOM 2068 C C . GLU A 1 272 ? -10.312 -23.141 -35.719 1 94.19 272 GLU A C 1
ATOM 2070 O O . GLU A 1 272 ? -9.234 -22.594 -35.438 1 94.19 272 GLU A O 1
ATOM 2075 N N . SER A 1 273 ? -11.055 -23.734 -34.781 1 96.5 273 SER A N 1
ATOM 2076 C CA . SER A 1 273 ? -10.641 -23.75 -33.375 1 96.5 273 SER A CA 1
ATOM 2077 C C . SER A 1 273 ? -9.297 -24.469 -33.219 1 96.5 273 SER A C 1
ATOM 2079 O O . SER A 1 273 ? -8.539 -24.156 -32.312 1 96.5 273 SER A O 1
ATOM 2081 N N . TRP A 1 274 ? -8.984 -25.344 -34.094 1 97.75 274 TRP A N 1
ATOM 2082 C CA . TRP A 1 274 ? -7.707 -26.047 -34.031 1 97.75 274 TRP A CA 1
ATOM 2083 C C . TRP A 1 274 ? -6.543 -25.062 -34.125 1 97.75 274 TRP A C 1
ATOM 2085 O O . TRP A 1 274 ? -5.531 -25.219 -33.438 1 97.75 274 TRP A O 1
ATOM 2095 N N . SER A 1 275 ? -6.66 -24.016 -34.938 1 96.88 275 SER A N 1
ATOM 2096 C CA . SER A 1 275 ? -5.621 -23.016 -35.125 1 96.88 275 SER A CA 1
ATOM 2097 C C . SER A 1 275 ? -5.512 -22.094 -33.938 1 96.88 275 SER A C 1
ATOM 2099 O O . SER A 1 275 ? -4.531 -21.359 -33.781 1 96.88 275 SER A O 1
ATOM 2101 N N . HIS A 1 276 ? -6.469 -22.156 -33.031 1 97 276 HIS A N 1
ATOM 2102 C CA . HIS A 1 276 ? -6.582 -21.328 -31.844 1 97 276 HIS A CA 1
ATOM 2103 C C . HIS A 1 276 ? -6.871 -22.188 -30.609 1 97 276 HIS A C 1
ATOM 2105 O O . HIS A 1 276 ? -7.723 -21.828 -29.797 1 97 276 HIS A O 1
ATOM 2111 N N . GLY A 1 277 ? -6.148 -23.234 -30.5 1 95.5 277 GLY A N 1
ATOM 2112 C CA . GLY A 1 277 ? -6.57 -24.406 -29.75 1 95.5 277 GLY A CA 1
ATOM 2113 C C . GLY A 1 277 ? -6.246 -24.312 -28.266 1 95.5 277 GLY A C 1
ATOM 2114 O O . GLY A 1 277 ? -6.645 -25.188 -27.484 1 95.5 277 GLY A O 1
ATOM 2115 N N . GLY A 1 278 ? -5.504 -23.219 -27.797 1 97.81 278 GLY A N 1
ATOM 2116 C CA . GLY A 1 278 ? -5.199 -23.062 -26.375 1 97.81 278 GLY A CA 1
ATOM 2117 C C . GLY A 1 278 ? -4.023 -23.922 -25.922 1 97.81 278 GLY A C 1
ATOM 2118 O O . GLY A 1 278 ? -2.971 -23.906 -26.562 1 97.81 278 GLY A O 1
ATOM 2119 N N . GLY A 1 279 ? -4.191 -24.547 -24.719 1 98.44 279 GLY A N 1
ATOM 2120 C CA . GLY A 1 279 ? -3.176 -25.453 -24.203 1 98.44 279 GLY A CA 1
ATOM 2121 C C . GLY A 1 279 ? -1.987 -24.734 -23.594 1 98.44 279 GLY A C 1
ATOM 2122 O O . GLY A 1 279 ? -0.923 -25.328 -23.422 1 98.44 279 GLY A O 1
ATOM 2123 N N . ALA A 1 280 ? -2.096 -23.469 -23.234 1 98.31 280 ALA A N 1
ATOM 2124 C CA . ALA A 1 280 ? -0.961 -22.688 -22.766 1 98.31 280 ALA A CA 1
ATOM 2125 C C . ALA A 1 280 ? -0.467 -23.188 -21.406 1 98.31 280 ALA A C 1
ATOM 2127 O O . ALA A 1 280 ? -1.249 -23.312 -20.469 1 98.31 280 ALA A O 1
ATOM 2128 N N . PRO A 1 281 ? 0.797 -23.516 -21.328 1 98.44 281 PRO A N 1
ATOM 2129 C CA . PRO A 1 281 ? 1.389 -23.859 -20.031 1 98.44 281 PRO A CA 1
ATOM 2130 C C . PRO A 1 281 ? 1.796 -22.625 -19.219 1 98.44 281 PRO A C 1
ATOM 2132 O O . PRO A 1 281 ? 2.988 -22.375 -19.047 1 98.44 281 PRO A O 1
ATOM 2135 N N . TRP A 1 282 ? 0.896 -21.938 -18.656 1 97.5 282 TRP A N 1
ATOM 2136 C CA . TRP A 1 282 ? 1.129 -20.594 -18.156 1 97.5 282 TRP A CA 1
ATOM 2137 C C . TRP A 1 282 ? 1.606 -20.625 -16.703 1 97.5 282 TRP A C 1
ATOM 2139 O O . TRP A 1 282 ? 1.858 -19.578 -16.094 1 97.5 282 TRP A O 1
ATOM 2149 N N . GLN A 1 283 ? 1.722 -21.797 -16.078 1 97.25 283 GLN A N 1
ATOM 2150 C CA . GLN A 1 283 ? 2.32 -21.906 -14.75 1 97.25 283 GLN A CA 1
ATOM 2151 C C . GLN A 1 283 ? 3.693 -22.562 -14.82 1 97.25 283 GLN A C 1
ATOM 2153 O O . GLN A 1 283 ? 4.141 -22.969 -15.891 1 97.25 283 GLN A O 1
ATOM 2158 N N . SER A 1 284 ? 4.328 -22.688 -13.672 1 98 284 SER A N 1
ATOM 2159 C CA . SER A 1 284 ? 5.719 -23.125 -13.594 1 98 284 SER A CA 1
ATOM 2160 C C . SER A 1 284 ? 5.824 -24.641 -13.68 1 98 284 SER A C 1
ATOM 2162 O O . SER A 1 284 ? 4.988 -25.359 -13.125 1 98 284 SER A O 1
ATOM 2164 N N . ALA A 1 285 ? 6.902 -25.078 -14.281 1 98.5 285 ALA A N 1
ATOM 2165 C CA . ALA A 1 285 ? 7.16 -26.516 -14.43 1 98.5 285 ALA A CA 1
ATOM 2166 C C . ALA A 1 285 ? 7.922 -27.062 -13.227 1 98.5 285 ALA A C 1
ATOM 2168 O O . ALA A 1 285 ? 8.719 -26.344 -12.609 1 98.5 285 ALA A O 1
ATOM 2169 N N . SER A 1 286 ? 7.676 -28.312 -12.938 1 98.69 286 SER A N 1
ATOM 2170 C CA . SER A 1 286 ? 8.547 -29.109 -12.086 1 98.69 286 SER A CA 1
ATOM 2171 C C . SER A 1 286 ? 9.539 -29.922 -12.906 1 98.69 286 SER A C 1
ATOM 2173 O O . SER A 1 286 ? 9.406 -30 -14.133 1 98.69 286 SER A O 1
ATOM 2175 N N . PHE A 1 287 ? 10.531 -30.453 -12.234 1 98.81 287 PHE A N 1
ATOM 2176 C CA . PHE A 1 287 ? 11.555 -31.203 -12.953 1 98.81 287 PHE A CA 1
ATOM 2177 C C . PHE A 1 287 ? 11.984 -32.438 -12.172 1 98.81 287 PHE A C 1
ATOM 2179 O O . PHE A 1 287 ? 12.367 -32.344 -11 1 98.81 287 PHE A O 1
ATOM 2186 N N . ASP A 1 288 ? 11.914 -33.531 -12.781 1 98.38 288 ASP A N 1
ATOM 2187 C CA . ASP A 1 288 ? 12.438 -34.812 -12.258 1 98.38 288 ASP A CA 1
ATOM 2188 C C . ASP A 1 288 ? 13.805 -35.125 -12.867 1 98.38 288 ASP A C 1
ATOM 2190 O O . ASP A 1 288 ? 13.891 -35.688 -13.953 1 98.38 288 ASP A O 1
ATOM 2194 N N . ALA A 1 289 ? 14.805 -34.938 -12.109 1 97.44 289 ALA A N 1
ATOM 2195 C CA . ALA A 1 289 ? 16.156 -35.156 -12.602 1 97.44 289 ALA A CA 1
ATOM 2196 C C . ALA A 1 289 ? 16.438 -36.625 -12.836 1 97.44 289 ALA A C 1
ATOM 2198 O O . ALA A 1 289 ? 17.203 -37 -13.727 1 97.44 289 ALA A O 1
ATOM 2199 N N . GLU A 1 290 ? 15.797 -37.469 -12.094 1 95.75 290 GLU A N 1
ATOM 2200 C CA . GLU A 1 290 ? 16.031 -38.906 -12.211 1 95.75 290 GLU A CA 1
ATOM 2201 C C . GLU A 1 290 ? 15.609 -39.406 -13.578 1 95.75 290 GLU A C 1
ATOM 2203 O O . GLU A 1 290 ? 16.344 -40.188 -14.203 1 95.75 290 GLU A O 1
ATOM 2208 N N . THR A 1 291 ? 14.484 -39 -14.023 1 96.62 291 THR A N 1
ATOM 2209 C CA . THR A 1 291 ? 14.008 -39.438 -15.32 1 96.62 291 THR A CA 1
ATOM 2210 C C . THR A 1 291 ? 14.289 -38.406 -16.391 1 96.62 291 THR A C 1
ATOM 2212 O O . THR A 1 291 ? 13.922 -38.594 -17.562 1 96.62 291 THR A O 1
ATOM 2215 N N . ASN A 1 292 ? 14.922 -37.312 -16.031 1 98.25 292 ASN A N 1
ATOM 2216 C CA . ASN A 1 292 ? 15.195 -36.188 -16.922 1 98.25 292 ASN A CA 1
ATOM 2217 C C . ASN A 1 292 ? 13.93 -35.719 -17.641 1 98.25 292 ASN A C 1
ATOM 2219 O O . ASN A 1 292 ? 13.891 -35.688 -18.875 1 98.25 292 ASN A O 1
ATOM 2223 N N . THR A 1 293 ? 12.961 -35.344 -16.844 1 98.75 293 THR A N 1
ATOM 2224 C CA . THR A 1 293 ? 11.648 -35 -17.391 1 98.75 293 THR A CA 1
ATOM 2225 C C . THR A 1 293 ? 11.141 -33.688 -16.797 1 98.75 293 THR A C 1
ATOM 2227 O O . THR A 1 293 ? 11.047 -33.531 -15.578 1 98.75 293 THR A O 1
ATOM 2230 N N . ILE A 1 294 ? 10.906 -32.75 -17.719 1 98.88 294 ILE A N 1
ATOM 2231 C CA . ILE A 1 294 ? 10.141 -31.562 -17.344 1 98.88 294 ILE A CA 1
ATOM 2232 C C . ILE A 1 294 ? 8.656 -31.922 -17.234 1 98.88 294 ILE A C 1
ATOM 2234 O O . ILE A 1 294 ? 8.102 -32.562 -18.125 1 98.88 294 ILE A O 1
ATOM 2238 N N . ILE A 1 295 ? 8.023 -31.578 -16.156 1 98.81 295 ILE A N 1
ATOM 2239 C CA . ILE A 1 295 ? 6.609 -31.891 -15.953 1 98.81 295 ILE A CA 1
ATOM 2240 C C . ILE A 1 295 ? 5.828 -30.578 -15.766 1 98.81 295 ILE A C 1
ATOM 2242 O O . ILE A 1 295 ? 6.109 -29.812 -14.844 1 98.81 295 ILE A O 1
ATOM 2246 N N . VAL A 1 296 ? 4.832 -30.328 -16.594 1 98.69 296 VAL A N 1
ATOM 2247 C CA . VAL A 1 296 ? 4.117 -29.062 -16.609 1 98.69 296 VAL A CA 1
ATOM 2248 C C . VAL A 1 296 ? 2.654 -29.297 -16.984 1 98.69 296 VAL A C 1
ATOM 2250 O O . VAL A 1 296 ? 2.314 -30.312 -17.594 1 98.69 296 VAL A O 1
ATOM 2253 N N . GLY A 1 297 ? 1.862 -28.391 -16.469 1 98.38 297 GLY A N 1
ATOM 2254 C CA . GLY A 1 297 ? 0.463 -28.438 -16.859 1 98.38 297 GLY A CA 1
ATOM 2255 C C . GLY A 1 297 ? 0.193 -27.734 -18.172 1 98.38 297 GLY A C 1
ATOM 2256 O O . GLY A 1 297 ? 0.845 -26.75 -18.5 1 98.38 297 GLY A O 1
ATOM 2257 N N . ALA A 1 298 ? -0.79 -28.234 -18.906 1 98.56 298 ALA A N 1
ATOM 2258 C CA . ALA A 1 298 ? -1.289 -27.609 -20.141 1 98.56 298 ALA A CA 1
ATOM 2259 C C . ALA A 1 298 ? -2.678 -27.016 -19.922 1 98.56 298 ALA A C 1
ATOM 2261 O O . ALA A 1 298 ? -3.525 -27.625 -19.266 1 98.56 298 ALA A O 1
ATOM 2262 N N . GLY A 1 299 ? -2.896 -25.891 -20.484 1 98.38 299 GLY A N 1
ATOM 2263 C CA . GLY A 1 299 ? -4.125 -25.141 -20.25 1 98.38 299 GLY A CA 1
ATOM 2264 C C . GLY A 1 299 ? -5.32 -25.703 -21 1 98.38 299 GLY A C 1
ATOM 2265 O O . GLY A 1 299 ? -5.23 -26.766 -21.594 1 98.38 299 GLY A O 1
ATOM 2266 N N . ASN A 1 300 ? -6.441 -25.016 -20.891 1 98.25 300 ASN A N 1
ATOM 2267 C CA . ASN A 1 300 ? -7.691 -25.406 -21.531 1 98.25 300 ASN A CA 1
ATOM 2268 C C . ASN A 1 300 ? -7.621 -25.234 -23.047 1 98.25 300 ASN A C 1
ATOM 2270 O O . ASN A 1 300 ? -6.809 -24.453 -23.547 1 98.25 300 ASN A O 1
ATOM 2274 N N . PRO A 1 301 ? -8.445 -26 -23.719 1 97.94 301 PRO A N 1
ATOM 2275 C CA . PRO A 1 301 ? -8.578 -25.719 -25.141 1 97.94 301 PRO A CA 1
ATOM 2276 C C . PRO A 1 301 ? -9.359 -24.438 -25.422 1 97.94 301 PRO A C 1
ATOM 2278 O O . PRO A 1 301 ? -10.031 -23.906 -24.531 1 97.94 301 PRO A O 1
ATOM 2281 N N . GLY A 1 302 ? -9.148 -23.922 -26.609 1 96.06 302 GLY A N 1
ATOM 2282 C CA . GLY A 1 302 ? -9.914 -22.781 -27.078 1 96.06 302 GLY A CA 1
ATOM 2283 C C . GLY A 1 302 ? -10.844 -23.109 -28.234 1 96.06 302 GLY A C 1
ATOM 2284 O O . GLY A 1 302 ? -10.531 -23.969 -29.062 1 96.06 302 GLY A O 1
ATOM 2285 N N . PRO A 1 303 ? -12.016 -22.547 -28.375 1 97 303 PRO A N 1
ATOM 2286 C CA . PRO A 1 303 ? -12.664 -21.781 -27.297 1 97 303 PRO A CA 1
ATOM 2287 C C . PRO A 1 303 ? -13.203 -22.688 -26.188 1 97 303 PRO A C 1
ATOM 2289 O O . PRO A 1 303 ? -13.102 -23.906 -26.281 1 97 303 PRO A O 1
ATOM 2292 N N . TRP A 1 304 ? -13.719 -22.125 -25.109 1 97.06 304 TRP A N 1
ATOM 2293 C CA . TRP A 1 304 ? -14.312 -22.906 -24.031 1 97.06 304 TRP A CA 1
ATOM 2294 C C . TRP A 1 304 ? -15.484 -23.734 -24.531 1 97.06 304 TRP A C 1
ATOM 2296 O O . TRP A 1 304 ? -15.719 -24.859 -24.062 1 97.06 304 TRP A O 1
ATOM 2306 N N . ASN A 1 305 ? -16.172 -23.219 -25.484 1 96.5 305 ASN A N 1
ATOM 2307 C CA . ASN A 1 305 ? -17.344 -23.859 -26.062 1 96.5 305 ASN A CA 1
ATOM 2308 C C . ASN A 1 305 ? -16.969 -25.156 -26.781 1 96.5 305 ASN A C 1
ATOM 2310 O O . ASN A 1 305 ? -16.469 -25.125 -27.906 1 96.5 305 ASN A O 1
ATOM 2314 N N . THR A 1 306 ? -17.359 -26.266 -26.281 1 96 306 THR A N 1
ATOM 2315 C CA . THR A 1 306 ? -17 -27.594 -26.766 1 96 306 THR A CA 1
ATOM 2316 C C . THR A 1 306 ? -17.547 -27.812 -28.172 1 96 306 THR A C 1
ATOM 2318 O O . THR A 1 306 ? -16.938 -28.547 -28.969 1 96 306 THR A O 1
ATOM 2321 N N . TRP A 1 307 ? -18.609 -27.156 -28.5 1 95.88 307 TRP A N 1
ATOM 2322 C CA . TRP A 1 307 ? -19.266 -27.422 -29.766 1 95.88 307 TRP A CA 1
ATOM 2323 C C . TRP A 1 307 ? -18.5 -26.797 -30.938 1 95.88 307 TRP A C 1
ATOM 2325 O O . TRP A 1 307 ? -18.656 -27.219 -32.094 1 95.88 307 TRP A O 1
ATOM 2335 N N . ALA A 1 308 ? -17.656 -25.844 -30.609 1 95.62 308 ALA A N 1
ATOM 2336 C CA . ALA A 1 308 ? -16.766 -25.281 -31.609 1 95.62 308 ALA A CA 1
ATOM 2337 C C . ALA A 1 308 ? -15.602 -26.234 -31.891 1 95.62 308 ALA A C 1
ATOM 2339 O O . ALA A 1 308 ? -14.883 -26.062 -32.875 1 95.62 308 ALA A O 1
ATOM 2340 N N . ARG A 1 309 ? -15.398 -27.281 -31.094 1 97.25 309 ARG A N 1
ATOM 2341 C CA . ARG A 1 309 ? -14.32 -28.25 -31.219 1 97.25 309 ARG A CA 1
ATOM 2342 C C . ARG A 1 309 ? -14.875 -29.656 -31.453 1 97.25 309 ARG A C 1
ATOM 2344 O O . ARG A 1 309 ? -14.164 -30.656 -31.266 1 97.25 309 ARG A O 1
ATOM 2351 N N . THR A 1 310 ? -16.125 -29.688 -31.703 1 97 310 THR A N 1
ATOM 2352 C CA . THR A 1 310 ? -16.828 -30.922 -32.031 1 97 310 THR A CA 1
ATOM 2353 C C . THR A 1 310 ? -17.484 -30.844 -33.406 1 97 310 THR A C 1
ATOM 2355 O O . THR A 1 310 ? -18.047 -29.797 -33.75 1 97 310 THR A O 1
ATOM 2358 N N . ALA A 1 311 ? -17.391 -31.922 -34.125 1 95.44 311 ALA A N 1
ATOM 2359 C CA . ALA A 1 311 ? -18.031 -31.922 -35.438 1 95.44 311 ALA A CA 1
ATOM 2360 C C . ALA A 1 311 ? -19.547 -31.703 -35.312 1 95.44 311 ALA A C 1
ATOM 2362 O O . ALA A 1 311 ? -20.172 -32.156 -34.344 1 95.44 311 ALA A O 1
ATOM 2363 N N . LYS A 1 312 ? -20.125 -31 -36.375 1 91.44 312 LYS A N 1
ATOM 2364 C CA . LYS A 1 312 ? -21.562 -30.797 -36.375 1 91.44 312 LYS A CA 1
ATOM 2365 C C . LYS A 1 312 ? -22.312 -32.125 -36.219 1 91.44 312 LYS A C 1
ATOM 2367 O O . LYS A 1 312 ? -22.109 -33.062 -37 1 91.44 312 LYS A O 1
ATOM 2372 N N . GLY A 1 313 ? -23.125 -32.156 -35.25 1 91.56 313 GLY A N 1
ATOM 2373 C CA . GLY A 1 313 ? -23.891 -33.375 -34.969 1 91.56 313 GLY A CA 1
ATOM 2374 C C . GLY A 1 313 ? -23.062 -34.469 -34.344 1 91.56 313 GLY A C 1
ATOM 2375 O O . GLY A 1 313 ? -23.562 -35.594 -34.125 1 91.56 313 GLY A O 1
ATOM 2376 N N . GLY A 1 314 ? -21.859 -34.188 -34.031 1 94.81 314 GLY A N 1
ATOM 2377 C CA . GLY A 1 314 ? -20.969 -35.219 -33.5 1 94.81 314 GLY A CA 1
ATOM 2378 C C . GLY A 1 314 ? -21.016 -35.312 -32 1 94.81 314 GLY A C 1
ATOM 2379 O O . GLY A 1 314 ? -21.75 -34.562 -31.344 1 94.81 314 GLY A O 1
ATOM 2380 N N . ASN A 1 315 ? -20.25 -36.344 -31.5 1 95.75 315 ASN A N 1
ATOM 2381 C CA . ASN A 1 315 ? -20.078 -36.562 -30.062 1 95.75 315 ASN A CA 1
ATOM 2382 C C . ASN A 1 315 ? -18.781 -35.938 -29.547 1 95.75 315 ASN A C 1
ATOM 2384 O O . ASN A 1 315 ? -17.688 -36.281 -30.016 1 95.75 315 ASN A O 1
ATOM 2388 N N . PRO A 1 316 ? -18.922 -35.062 -28.531 1 96.12 316 PRO A N 1
ATOM 2389 C CA . PRO A 1 316 ? -17.719 -34.438 -27.984 1 96.12 316 PRO A CA 1
ATOM 2390 C C . PRO A 1 316 ? -16.672 -35.469 -27.547 1 96.12 316 PRO A C 1
ATOM 2392 O O . PRO A 1 316 ? -15.469 -35.188 -27.609 1 96.12 316 PRO A O 1
ATOM 2395 N N . HIS A 1 317 ? -17.047 -36.625 -27.156 1 95.69 317 HIS A N 1
ATOM 2396 C CA . HIS A 1 317 ? -16.141 -37.656 -26.656 1 95.69 317 HIS A CA 1
ATOM 2397 C C . HIS A 1 317 ? -15.25 -38.188 -27.766 1 95.69 317 HIS A C 1
ATOM 2399 O O . HIS A 1 317 ? -14.266 -38.906 -27.484 1 95.69 317 HIS A O 1
ATOM 2405 N N . ASP A 1 318 ? -15.57 -37.844 -29 1 97.12 318 ASP A N 1
ATOM 2406 C CA . ASP A 1 318 ? -14.758 -38.25 -30.125 1 97.12 318 ASP A CA 1
ATOM 2407 C C . ASP A 1 318 ? -13.672 -37.25 -30.438 1 97.12 318 ASP A C 1
ATOM 2409 O O . ASP A 1 318 ? -12.812 -37.5 -31.297 1 97.12 318 ASP A O 1
ATOM 2413 N N . TYR A 1 319 ? -13.625 -36.156 -29.766 1 98.31 319 TYR A N 1
ATOM 2414 C CA . TYR A 1 319 ? -12.734 -35.031 -30.047 1 98.31 319 TYR A CA 1
ATOM 2415 C C . TYR A 1 319 ? -12.117 -34.5 -28.75 1 98.31 319 TYR A C 1
ATOM 2417 O O . TYR A 1 319 ? -12.406 -33.375 -28.344 1 98.31 319 TYR A O 1
ATOM 2425 N N . ASP A 1 320 ? -11.172 -35.094 -28.25 1 98.38 320 ASP A N 1
ATOM 2426 C CA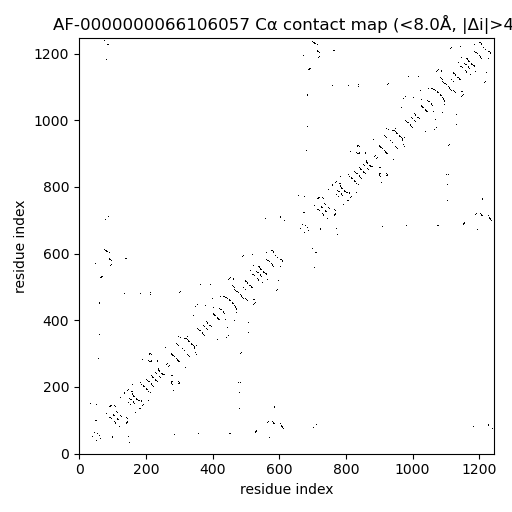 . ASP A 1 320 ? -10.633 -34.906 -26.906 1 98.38 320 ASP A CA 1
ATOM 2427 C C . ASP A 1 320 ? -9.828 -33.625 -26.828 1 98.38 320 ASP A C 1
ATOM 2429 O O . ASP A 1 320 ? -9.508 -33.125 -25.734 1 98.38 320 ASP A O 1
ATOM 2433 N N . SER A 1 321 ? -9.492 -32.969 -28.047 1 98.38 321 SER A N 1
ATOM 2434 C CA . SER A 1 321 ? -8.578 -31.844 -28.047 1 98.38 321 SER A CA 1
ATOM 2435 C C . SER A 1 321 ? -7.285 -32.188 -27.297 1 98.38 321 SER A C 1
ATOM 2437 O O . SER A 1 321 ? -6.875 -31.438 -26.406 1 98.38 321 SER A O 1
ATOM 2439 N N . LEU A 1 322 ? -6.543 -33.125 -27.766 1 98.44 322 LEU A N 1
ATOM 2440 C CA . LEU A 1 322 ? -5.418 -33.719 -27.062 1 98.44 322 LEU A CA 1
ATOM 2441 C C . LEU A 1 322 ? -4.305 -32.688 -26.844 1 98.44 322 LEU A C 1
ATOM 2443 O O . LEU A 1 322 ? -4.109 -31.812 -27.656 1 98.44 322 LEU A O 1
ATOM 2447 N N . TYR A 1 323 ? -3.566 -32.906 -25.641 1 98.5 323 TYR A N 1
ATOM 2448 C CA . TYR A 1 323 ? -2.428 -32.156 -25.125 1 98.5 323 TYR A CA 1
ATOM 2449 C C . TYR A 1 323 ? -2.875 -30.844 -24.516 1 98.5 323 TYR A C 1
ATOM 2451 O O . TYR A 1 323 ? -2.066 -29.922 -24.328 1 98.5 323 TYR A O 1
ATOM 2459 N N . THR A 1 324 ? -4.195 -30.656 -24.344 1 98.62 324 THR A N 1
ATOM 2460 C CA . THR A 1 324 ? -4.777 -29.609 -23.516 1 98.62 324 THR A CA 1
ATOM 2461 C C . THR A 1 324 ? -5.414 -30.203 -22.266 1 98.62 324 THR A C 1
ATOM 2463 O O . THR A 1 324 ? -5.637 -31.406 -22.188 1 98.62 324 THR A O 1
ATOM 2466 N N . SER A 1 325 ? -5.613 -29.344 -21.234 1 98.62 325 SER A N 1
ATOM 2467 C CA . SER A 1 325 ? -6.289 -29.688 -19.984 1 98.62 325 SER A CA 1
ATOM 2468 C C . SER A 1 325 ? -5.684 -30.938 -19.359 1 98.62 325 SER A C 1
ATOM 2470 O O . SER A 1 325 ? -6.402 -31.891 -19.047 1 98.62 325 SER A O 1
ATOM 2472 N N . GLY A 1 326 ? -4.41 -30.922 -19.203 1 98.62 326 GLY A N 1
ATOM 2473 C CA . GLY A 1 326 ? -3.707 -32.062 -18.656 1 98.62 326 GLY A CA 1
ATOM 2474 C C . GLY A 1 326 ? -2.305 -31.734 -18.172 1 98.62 326 GLY A C 1
ATOM 2475 O O . GLY A 1 326 ? -1.978 -30.578 -17.953 1 98.62 326 GLY A O 1
ATOM 2476 N N . GLN A 1 327 ? -1.561 -32.844 -17.891 1 98.62 327 GLN A N 1
ATOM 2477 C CA . GLN A 1 327 ? -0.155 -32.719 -17.516 1 98.62 327 GLN A CA 1
ATOM 2478 C C . GLN A 1 327 ? 0.745 -33.406 -18.531 1 98.62 327 GLN A C 1
ATOM 2480 O O . GLN A 1 327 ? 0.381 -34.469 -19.062 1 98.62 327 GLN A O 1
ATOM 2485 N N . VAL A 1 328 ? 1.88 -32.844 -18.781 1 98.69 328 VAL A N 1
ATOM 2486 C CA . VAL A 1 328 ? 2.766 -33.25 -19.859 1 98.69 328 VAL A CA 1
ATOM 2487 C C . VAL A 1 328 ? 4.168 -33.5 -19.312 1 98.69 328 VAL A C 1
ATOM 2489 O O . VAL A 1 328 ? 4.699 -32.688 -18.547 1 98.69 328 VAL A O 1
ATOM 2492 N N . GLY A 1 329 ? 4.695 -34.688 -19.609 1 98.75 329 GLY A N 1
ATOM 2493 C CA . GLY A 1 329 ? 6.125 -34.906 -19.484 1 98.75 329 GLY A CA 1
ATOM 2494 C C . GLY A 1 329 ? 6.902 -34.562 -20.734 1 98.75 329 GLY A C 1
ATOM 2495 O O . GLY A 1 329 ? 6.586 -35.031 -21.828 1 98.75 329 GLY A O 1
ATOM 2496 N N . VAL A 1 330 ? 7.926 -33.688 -20.578 1 98.88 330 VAL A N 1
ATOM 2497 C CA . VAL A 1 330 ? 8.641 -33.156 -21.734 1 98.88 330 VAL A CA 1
ATOM 2498 C C . VAL A 1 330 ? 10.133 -33.469 -21.609 1 98.88 330 VAL A C 1
ATOM 2500 O O . VAL A 1 330 ? 10.711 -33.312 -20.531 1 98.88 330 VAL A O 1
ATOM 2503 N N . ASP A 1 331 ? 10.727 -33.844 -22.672 1 98.69 331 ASP A N 1
ATOM 2504 C CA . ASP A 1 331 ? 12.172 -34.062 -22.734 1 98.69 331 ASP A CA 1
ATOM 2505 C C . ASP A 1 331 ? 12.922 -32.75 -22.781 1 98.69 331 ASP A C 1
ATOM 2507 O O . ASP A 1 331 ? 12.734 -31.953 -23.719 1 98.69 331 ASP A O 1
ATOM 2511 N N . PRO A 1 332 ? 13.781 -32.5 -21.812 1 98.69 332 PRO A N 1
ATOM 2512 C CA . PRO A 1 332 ? 14.453 -31.203 -21.797 1 98.69 332 PRO A CA 1
ATOM 2513 C C . PRO A 1 332 ? 15.414 -31.031 -22.969 1 98.69 332 PRO A C 1
ATOM 2515 O O . PRO A 1 332 ? 15.75 -29.891 -23.328 1 98.69 332 PRO A O 1
ATOM 2518 N N . SER A 1 333 ? 15.867 -32.062 -23.609 1 98.38 333 SER A N 1
ATOM 2519 C CA . SER A 1 333 ? 16.859 -31.953 -24.656 1 98.38 333 SER A CA 1
ATOM 2520 C C . SER A 1 333 ? 16.25 -31.438 -25.953 1 98.38 333 SER A C 1
ATOM 2522 O O . SER A 1 333 ? 16.906 -30.719 -26.719 1 98.38 333 SER A O 1
ATOM 2524 N N . SER A 1 334 ? 14.984 -31.828 -26.172 1 98.06 334 SER A N 1
ATOM 2525 C CA . SER A 1 334 ? 14.422 -31.562 -27.484 1 98.06 334 SER A CA 1
ATOM 2526 C C . SER A 1 334 ? 13.078 -30.844 -27.375 1 98.06 334 SER A C 1
ATOM 2528 O O . SER A 1 334 ? 12.562 -30.312 -28.359 1 98.06 334 SER A O 1
ATOM 2530 N N . GLY A 1 335 ? 12.484 -30.906 -26.266 1 98.38 335 GLY A N 1
ATOM 2531 C CA . GLY A 1 335 ? 11.133 -30.375 -26.109 1 98.38 335 GLY A CA 1
ATOM 2532 C C . GLY A 1 335 ? 10.062 -31.375 -26.5 1 98.38 335 GLY A C 1
ATOM 2533 O O . GLY A 1 335 ? 8.867 -31.078 -26.422 1 98.38 335 GLY A O 1
ATOM 2534 N N . GLU A 1 336 ? 10.422 -32.562 -26.844 1 98.19 336 GLU A N 1
ATOM 2535 C CA . GLU A 1 336 ? 9.445 -33.562 -27.266 1 98.19 336 GLU A CA 1
ATOM 2536 C C . GLU A 1 336 ? 8.641 -34.062 -26.078 1 98.19 336 GLU A C 1
ATOM 2538 O O . GLU A 1 336 ? 9.164 -34.219 -24.969 1 98.19 336 GLU A O 1
ATOM 2543 N N . VAL A 1 337 ? 7.414 -34.406 -26.391 1 98.56 337 VAL A N 1
ATOM 2544 C CA . VAL A 1 337 ? 6.527 -34.938 -25.359 1 98.56 337 VAL A CA 1
ATOM 2545 C C . VAL A 1 337 ? 6.879 -36.406 -25.078 1 98.56 337 VAL A C 1
ATOM 2547 O O . VAL A 1 337 ? 6.902 -37.219 -26 1 98.56 337 VAL A O 1
ATOM 2550 N N . LYS A 1 338 ? 7.129 -36.719 -23.797 1 98.25 338 LYS A N 1
ATOM 2551 C CA . LYS A 1 338 ? 7.391 -38.094 -23.375 1 98.25 338 LYS A CA 1
ATOM 2552 C C . LYS A 1 338 ? 6.098 -38.812 -23.016 1 98.25 338 LYS A C 1
ATOM 2554 O O . LYS A 1 338 ? 5.934 -39.969 -23.312 1 98.25 338 LYS A O 1
ATOM 2559 N N . TRP A 1 339 ? 5.285 -38.188 -22.406 1 98.19 339 TRP A N 1
ATOM 2560 C CA . TRP A 1 339 ? 3.977 -38.688 -22.031 1 98.19 339 TRP A CA 1
ATOM 2561 C C . TRP A 1 339 ? 2.992 -37.562 -21.766 1 98.19 339 TRP A C 1
ATOM 2563 O O . TRP A 1 339 ? 3.396 -36.406 -21.562 1 98.19 339 TRP A O 1
ATOM 2573 N N . PHE A 1 340 ? 1.751 -37.875 -21.906 1 98.31 340 PHE A N 1
ATOM 2574 C CA . PHE A 1 340 ? 0.657 -36.938 -21.656 1 98.31 340 PHE A CA 1
ATOM 2575 C C . PHE A 1 340 ? -0.505 -37.625 -20.953 1 98.31 340 PHE A C 1
ATOM 2577 O O . PHE A 1 340 ? -0.891 -38.719 -21.344 1 98.31 340 PHE A O 1
ATOM 2584 N N . TYR A 1 341 ? -0.974 -37.062 -19.891 1 98.69 341 TYR A N 1
ATOM 2585 C CA . TYR A 1 341 ? -2.211 -37.469 -19.234 1 98.69 341 TYR A CA 1
ATOM 2586 C C . TYR A 1 341 ? -3.234 -36.344 -19.219 1 98.69 341 TYR A C 1
ATOM 2588 O O . TYR A 1 341 ? -2.965 -35.25 -18.703 1 98.69 341 TYR A O 1
ATOM 2596 N N . GLN A 1 342 ? -4.383 -36.594 -19.781 1 98.56 342 GLN A N 1
ATOM 2597 C CA . GLN A 1 342 ? -5.426 -35.594 -19.891 1 98.56 342 GLN A CA 1
ATOM 2598 C C . GLN A 1 342 ? -6.41 -35.688 -18.734 1 98.56 342 GLN A C 1
ATOM 2600 O O . GLN A 1 342 ? -7.043 -36.719 -18.531 1 98.56 342 GLN A O 1
ATOM 2605 N N . HIS A 1 343 ? -6.586 -34.594 -18.016 1 98.62 343 HIS A N 1
ATOM 2606 C CA . HIS A 1 343 ? -7.496 -34.531 -16.875 1 98.62 343 HIS A CA 1
ATOM 2607 C C . HIS A 1 343 ? -8.945 -34.406 -17.344 1 98.62 343 HIS A C 1
ATOM 2609 O O . HIS A 1 343 ? -9.844 -35.031 -16.766 1 98.62 343 HIS A O 1
ATOM 2615 N N . THR A 1 344 ? -9.188 -33.531 -18.312 1 98.56 344 THR A N 1
ATOM 2616 C CA . THR A 1 344 ? -10.531 -33.219 -18.766 1 98.56 344 THR A CA 1
ATOM 2617 C C . THR A 1 344 ? -10.609 -33.281 -20.297 1 98.56 344 THR A C 1
ATOM 2619 O O . THR A 1 344 ? -10.461 -32.25 -20.969 1 98.56 344 THR A O 1
ATOM 2622 N N . PRO A 1 345 ? -10.914 -34.5 -20.859 1 98.19 345 PRO A N 1
ATOM 2623 C CA . PRO A 1 345 ? -11.062 -34.594 -22.312 1 98.19 345 PRO A CA 1
ATOM 2624 C C . PRO A 1 345 ? -12.195 -33.719 -22.859 1 98.19 345 PRO A C 1
ATOM 2626 O O . PRO A 1 345 ? -13.266 -33.656 -22.25 1 98.19 345 PRO A O 1
ATOM 2629 N N . ASN A 1 346 ? -11.891 -33.062 -23.984 1 98.12 346 ASN A N 1
ATOM 2630 C CA . ASN A 1 346 ? -12.844 -32.125 -24.562 1 98.12 346 ASN A CA 1
ATOM 2631 C C . ASN A 1 346 ? -13.391 -31.156 -23.531 1 98.12 346 ASN A C 1
ATOM 2633 O O . ASN A 1 346 ? -14.602 -31 -23.391 1 98.12 346 ASN A O 1
ATOM 2637 N N . ASP A 1 347 ? -12.523 -30.562 -22.828 1 98.31 347 ASP A N 1
ATOM 2638 C CA . ASP A 1 347 ? -12.867 -29.672 -21.719 1 98.31 347 ASP A CA 1
ATOM 2639 C C . ASP A 1 347 ? -13.867 -28.609 -22.156 1 98.31 347 ASP A C 1
ATOM 2641 O O . ASP A 1 347 ? -13.57 -27.781 -23.016 1 98.31 347 ASP A O 1
ATOM 2645 N N . ALA A 1 348 ? -14.984 -28.594 -21.516 1 97.56 348 ALA A N 1
ATOM 2646 C CA . ALA A 1 348 ? -16.047 -27.656 -21.844 1 97.56 348 ALA A CA 1
ATOM 2647 C C . ALA A 1 348 ? -16.203 -26.594 -20.75 1 97.56 348 ALA A C 1
ATOM 2649 O O . ALA A 1 348 ? -17.078 -25.734 -20.828 1 97.56 348 ALA A O 1
ATOM 2650 N N . TRP A 1 349 ? -15.336 -26.609 -19.766 1 97.81 349 TRP A N 1
ATOM 2651 C CA . TRP A 1 349 ? -15.633 -25.859 -18.547 1 97.81 349 TRP A CA 1
ATOM 2652 C C . TRP A 1 349 ? -14.469 -24.953 -18.172 1 97.81 349 TRP A C 1
ATOM 2654 O O . TRP A 1 349 ? -14.508 -24.25 -17.156 1 97.81 349 TRP A O 1
ATOM 2664 N N . ASP A 1 350 ? -13.391 -24.922 -18.922 1 97 350 ASP A N 1
ATOM 2665 C CA . ASP A 1 350 ? -12.156 -24.203 -18.609 1 97 350 ASP A CA 1
ATOM 2666 C C . ASP A 1 350 ? -11.461 -24.812 -17.391 1 97 350 ASP A C 1
ATOM 2668 O O . ASP A 1 350 ? -10.992 -24.078 -16.516 1 97 350 ASP A O 1
ATOM 2672 N N . PHE A 1 351 ? -11.453 -26.062 -17.359 1 98.25 351 PHE A N 1
ATOM 2673 C CA . PHE A 1 351 ? -10.703 -26.766 -16.344 1 98.25 351 PHE A CA 1
ATOM 2674 C C . PHE A 1 351 ? -9.25 -26.953 -16.766 1 98.25 351 PHE A C 1
ATOM 2676 O O . PHE A 1 351 ? -8.789 -28.062 -16.969 1 98.25 351 PHE A O 1
ATOM 2683 N N . SER A 1 352 ? -8.547 -25.797 -16.75 1 95.38 352 SER A N 1
ATOM 2684 C CA . SER A 1 352 ? -7.145 -25.734 -17.125 1 95.38 352 SER A CA 1
ATOM 2685 C C . SER A 1 352 ? -6.305 -26.703 -16.297 1 95.38 352 SER A C 1
ATOM 2687 O O . SER A 1 352 ? -6.512 -26.828 -15.086 1 95.38 352 SER A O 1
ATOM 2689 N N . GLY A 1 353 ? -5.41 -27.344 -16.953 1 96.94 353 GLY A N 1
ATOM 2690 C CA . GLY A 1 353 ? -4.52 -28.266 -16.25 1 96.94 353 GLY A CA 1
ATOM 2691 C C . GLY A 1 353 ? -3.301 -27.578 -15.664 1 96.94 353 GLY A C 1
ATOM 2692 O O . GLY A 1 353 ? -2.336 -28.25 -15.281 1 96.94 353 GLY A O 1
ATOM 2693 N N . ASN A 1 354 ? -3.254 -26.312 -15.5 1 95.75 354 ASN A N 1
ATOM 2694 C CA . ASN A 1 354 ? -2.061 -25.516 -15.219 1 95.75 354 ASN A CA 1
ATOM 2695 C C . ASN A 1 354 ? -1.736 -25.516 -13.727 1 95.75 354 ASN A C 1
ATOM 2697 O O . ASN A 1 354 ? -0.646 -25.109 -13.32 1 95.75 354 ASN A O 1
ATOM 2701 N N . ASN A 1 355 ? -2.619 -25.953 -12.914 1 97.19 355 ASN A N 1
ATOM 2702 C CA . ASN A 1 355 ? -2.252 -26 -11.5 1 97.19 355 ASN A CA 1
ATOM 2703 C C . ASN A 1 355 ? -0.929 -26.734 -11.281 1 97.19 355 ASN A C 1
ATOM 2705 O O . ASN A 1 355 ? -0.492 -27.5 -12.141 1 97.19 355 ASN A O 1
ATOM 2709 N N . GLU A 1 356 ? -0.293 -26.5 -10.133 1 97.62 356 GLU A N 1
ATOM 2710 C CA . GLU A 1 356 ? 1.06 -27 -9.898 1 97.62 356 GLU A CA 1
ATOM 2711 C C . GLU A 1 356 ? 1.108 -28.516 -9.961 1 97.62 356 GLU A C 1
ATOM 2713 O O . GLU A 1 356 ? 0.134 -29.188 -9.617 1 97.62 356 GLU A O 1
ATOM 2718 N N . LEU A 1 357 ? 2.203 -29.016 -10.453 1 98.31 357 LEU A N 1
ATOM 2719 C CA . LEU A 1 357 ? 2.543 -30.438 -10.406 1 98.31 357 LEU A CA 1
ATOM 2720 C C . LEU A 1 357 ? 3.605 -30.703 -9.352 1 98.31 357 LEU A C 1
ATOM 2722 O O . LEU A 1 357 ? 4.785 -30.422 -9.562 1 98.31 357 LEU A O 1
ATOM 2726 N N . VAL A 1 358 ? 3.207 -31.312 -8.242 1 98.75 358 VAL A N 1
ATOM 2727 C CA . VAL A 1 358 ? 4.117 -31.578 -7.129 1 98.75 358 VAL A CA 1
ATOM 2728 C C . VAL A 1 358 ? 4.676 -33 -7.246 1 98.75 358 VAL A C 1
ATOM 2730 O O . VAL A 1 358 ? 3.916 -33.969 -7.371 1 98.75 358 VAL A O 1
ATOM 2733 N N . LEU A 1 359 ? 5.984 -33.062 -7.242 1 98.69 359 LEU A N 1
ATOM 2734 C CA . LEU A 1 359 ? 6.613 -34.375 -7.301 1 98.69 359 LEU A CA 1
ATOM 2735 C C . LEU A 1 359 ? 6.832 -34.938 -5.898 1 98.69 359 LEU A C 1
ATOM 2737 O O . LEU A 1 359 ? 7.379 -34.25 -5.031 1 98.69 359 LEU A O 1
ATOM 2741 N N . PHE A 1 360 ? 6.355 -36.156 -5.691 1 97.88 360 PHE A N 1
ATOM 2742 C CA . PHE A 1 360 ? 6.527 -36.812 -4.406 1 97.88 360 PHE A CA 1
ATOM 2743 C C . PHE A 1 360 ? 6.594 -38.344 -4.578 1 97.88 360 PHE A C 1
ATOM 2745 O O . PHE A 1 360 ? 6.156 -38.875 -5.602 1 97.88 360 PHE A O 1
ATOM 2752 N N . ASP A 1 361 ? 7.211 -38.969 -3.648 1 95.62 361 ASP A N 1
ATOM 2753 C CA . ASP A 1 361 ? 7.293 -40.406 -3.623 1 95.62 361 ASP A CA 1
ATOM 2754 C C . ASP A 1 361 ? 6.5 -41 -2.451 1 95.62 361 ASP A C 1
ATOM 2756 O O . ASP A 1 361 ?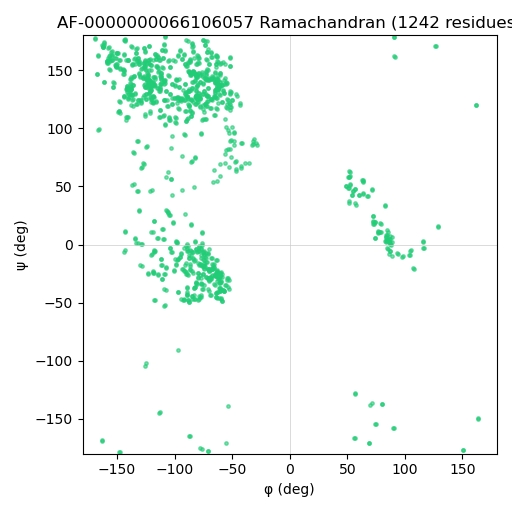 6.5 -40.438 -1.357 1 95.62 361 ASP A O 1
ATOM 2760 N N . TYR A 1 362 ? 5.789 -42.031 -2.775 1 91.75 362 TYR A N 1
ATOM 2761 C CA . TYR A 1 362 ? 5.066 -42.688 -1.685 1 91.75 362 TYR A CA 1
ATOM 2762 C C . TYR A 1 362 ? 5.094 -44.188 -1.829 1 91.75 362 TYR A C 1
ATOM 2764 O O . TYR A 1 362 ? 5.395 -44.719 -2.906 1 91.75 362 TYR A O 1
ATOM 2772 N N . LYS A 1 363 ? 4.871 -44.812 -0.69 1 88.75 363 LYS A N 1
ATOM 2773 C CA . LYS A 1 363 ? 4.797 -46.281 -0.68 1 88.75 363 LYS A CA 1
ATOM 2774 C C . LYS A 1 363 ? 3.379 -46.781 -0.969 1 88.75 363 LYS A C 1
ATOM 2776 O O . LYS A 1 363 ? 2.451 -46.469 -0.211 1 88.75 363 LYS A O 1
ATOM 2781 N N . ALA A 1 364 ? 3.273 -47.531 -2.021 1 83.75 364 ALA A N 1
ATOM 2782 C CA . ALA A 1 364 ? 1.973 -48.094 -2.377 1 83.75 364 ALA A CA 1
ATOM 2783 C C . ALA A 1 364 ? 1.591 -49.219 -1.438 1 83.75 364 ALA A C 1
ATOM 2785 O O . ALA A 1 364 ? 2.385 -49.625 -0.585 1 83.75 364 ALA A O 1
ATOM 2786 N N . LYS A 1 365 ? 0.373 -49.688 -1.561 1 80.62 365 LYS A N 1
ATOM 2787 C CA . LYS A 1 365 ? -0.155 -50.719 -0.702 1 80.62 365 LYS A CA 1
ATOM 2788 C C . LYS A 1 365 ? 0.655 -52 -0.85 1 80.62 365 LYS A C 1
ATOM 2790 O O . LYS A 1 365 ? 0.82 -52.75 0.114 1 80.62 365 LYS A O 1
ATOM 2795 N N . ASP A 1 366 ? 1.146 -52.25 -2.014 1 84.62 366 ASP A N 1
ATOM 2796 C CA . ASP A 1 366 ? 1.912 -53.469 -2.252 1 84.62 366 ASP A CA 1
ATOM 2797 C C . ASP A 1 366 ? 3.365 -53.312 -1.816 1 84.62 366 ASP A C 1
ATOM 2799 O O . ASP A 1 366 ? 4.184 -54.219 -1.997 1 84.62 366 ASP A O 1
ATOM 2803 N N . GLY A 1 367 ? 3.676 -52.125 -1.254 1 85.62 367 GLY A N 1
ATOM 2804 C CA . GLY A 1 367 ? 5.004 -51.906 -0.712 1 85.62 367 GLY A CA 1
ATOM 2805 C C . GLY A 1 367 ? 5.949 -51.25 -1.704 1 85.62 367 GLY A C 1
ATOM 2806 O O . GLY A 1 367 ? 7.047 -50.812 -1.337 1 85.62 367 GLY A O 1
ATOM 2807 N N . LYS A 1 368 ? 5.598 -51.125 -2.82 1 89.12 368 LYS A N 1
ATOM 2808 C CA . LYS A 1 368 ? 6.449 -50.531 -3.844 1 89.12 368 LYS A CA 1
ATOM 2809 C C . LYS A 1 368 ? 6.418 -49 -3.762 1 89.12 368 LYS A C 1
ATOM 2811 O O . LYS A 1 368 ? 5.379 -48.406 -3.459 1 89.12 368 LYS A O 1
ATOM 2816 N N . ILE A 1 369 ? 7.621 -48.469 -4.102 1 91.75 369 ILE A N 1
ATOM 2817 C CA . ILE A 1 369 ? 7.703 -47 -4.129 1 91.75 369 ILE A CA 1
ATOM 2818 C C . ILE A 1 369 ? 7.211 -46.5 -5.477 1 91.75 369 ILE A C 1
ATOM 2820 O O . ILE A 1 369 ? 7.719 -46.875 -6.527 1 91.75 369 ILE A O 1
ATOM 2824 N N . VAL A 1 370 ? 6.277 -45.656 -5.426 1 92.31 370 VAL A N 1
ATOM 2825 C CA . VAL A 1 370 ? 5.762 -45 -6.625 1 92.31 370 VAL A CA 1
ATOM 2826 C C . VAL A 1 370 ? 6.309 -43.594 -6.715 1 92.31 370 VAL A C 1
ATOM 2828 O O . VAL A 1 370 ? 6.176 -42.781 -5.773 1 92.31 370 VAL A O 1
ATOM 2831 N N . LYS A 1 371 ? 6.914 -43.281 -7.832 1 96.38 371 LYS A N 1
ATOM 2832 C CA . LYS A 1 371 ? 7.324 -41.906 -8.141 1 96.38 371 LYS A CA 1
ATOM 2833 C C . LYS A 1 371 ? 6.203 -41.156 -8.836 1 96.38 371 LYS A C 1
ATOM 2835 O O . LYS A 1 371 ? 5.957 -41.344 -10.031 1 96.38 371 LYS A O 1
ATOM 2840 N N . ALA A 1 372 ? 5.633 -40.219 -8.102 1 97.62 372 ALA A N 1
ATOM 2841 C CA . ALA A 1 372 ? 4.352 -39.719 -8.578 1 97.62 372 ALA A CA 1
ATOM 2842 C C . ALA A 1 372 ? 4.402 -38.188 -8.711 1 97.62 372 ALA A C 1
ATOM 2844 O O . ALA A 1 372 ? 5.289 -37.531 -8.148 1 97.62 372 ALA A O 1
ATOM 2845 N N . THR A 1 373 ? 3.549 -37.688 -9.531 1 98.12 373 THR A N 1
ATOM 2846 C CA . THR A 1 373 ? 3.119 -36.281 -9.5 1 98.12 373 THR A CA 1
ATOM 2847 C C . THR A 1 373 ? 1.742 -36.156 -8.859 1 98.12 373 THR A C 1
ATOM 2849 O O . THR A 1 373 ? 0.881 -37.031 -9.039 1 98.12 373 THR A O 1
ATOM 2852 N N . ALA A 1 374 ? 1.609 -35.156 -8.039 1 98.69 374 ALA A N 1
ATOM 2853 C CA . ALA A 1 374 ? 0.313 -34.812 -7.469 1 98.69 374 ALA A CA 1
ATOM 2854 C C . ALA A 1 374 ? -0.22 -33.5 -8.07 1 98.69 374 ALA A C 1
ATOM 2856 O O . ALA A 1 374 ? 0.538 -32.562 -8.281 1 98.69 374 ALA A O 1
ATOM 2857 N N . HIS A 1 375 ? -1.528 -33.531 -8.352 1 98.5 375 HIS A N 1
ATOM 2858 C CA . HIS A 1 375 ? -2.186 -32.406 -9.008 1 98.5 375 HIS A CA 1
ATOM 2859 C C . HIS A 1 375 ? -3.633 -32.25 -8.547 1 98.5 375 HIS A C 1
ATOM 2861 O O . HIS A 1 375 ? -4.445 -33.156 -8.742 1 98.5 375 HIS A O 1
ATOM 2867 N N . ALA A 1 376 ? -3.906 -31.141 -7.844 1 98.81 376 ALA A N 1
ATOM 2868 C CA . ALA A 1 376 ? -5.297 -30.781 -7.574 1 98.81 376 ALA A CA 1
ATOM 2869 C C . ALA A 1 376 ? -5.859 -29.891 -8.68 1 98.81 376 ALA A C 1
ATOM 2871 O O . ALA A 1 376 ? -5.566 -28.688 -8.727 1 98.81 376 ALA A O 1
ATOM 2872 N N . ASP A 1 377 ? -6.695 -30.469 -9.469 1 98.62 377 ASP A N 1
ATOM 2873 C CA . ASP A 1 377 ? -7.109 -29.844 -10.727 1 98.62 377 ASP A CA 1
ATOM 2874 C C . ASP A 1 377 ? -8.289 -28.906 -10.508 1 98.62 377 ASP A C 1
ATOM 2876 O O . ASP A 1 377 ? -9.047 -29.062 -9.547 1 98.62 377 ASP A O 1
ATOM 2880 N N . ARG A 1 378 ? -8.477 -27.953 -11.43 1 98.44 378 ARG A N 1
ATOM 2881 C CA . ARG A 1 378 ? -9.641 -27.078 -11.422 1 98.44 378 ARG A CA 1
ATOM 2882 C C . ARG A 1 378 ? -10.93 -27.891 -11.398 1 98.44 378 ARG A C 1
ATOM 2884 O O . ARG A 1 378 ? -11.945 -27.453 -10.859 1 98.44 378 ARG A O 1
ATOM 2891 N N . ASN A 1 379 ? -10.93 -29.047 -11.961 1 98.69 379 ASN A N 1
ATOM 2892 C CA . ASN A 1 379 ? -12.141 -29.828 -12.18 1 98.69 379 ASN A CA 1
ATOM 2893 C C . ASN A 1 379 ? -12.602 -30.5 -10.891 1 98.69 379 ASN A C 1
ATOM 2895 O O . ASN A 1 379 ? -13.594 -31.234 -10.891 1 98.69 379 ASN A O 1
ATOM 2899 N N . GLY A 1 380 ? -11.844 -30.359 -9.82 1 98.81 380 GLY A N 1
ATOM 2900 C CA . GLY A 1 380 ? -12.305 -30.781 -8.5 1 98.81 380 GLY A CA 1
ATOM 2901 C C . GLY A 1 380 ? -11.688 -32.062 -8.031 1 98.81 380 GLY A C 1
ATOM 2902 O O . GLY A 1 380 ? -11.852 -32.469 -6.867 1 98.81 380 GLY A O 1
ATOM 2903 N N . PHE A 1 381 ? -10.977 -32.719 -8.898 1 98.81 381 PHE A N 1
ATOM 2904 C CA . PHE A 1 381 ? -10.375 -34 -8.531 1 98.81 381 PHE A CA 1
ATOM 2905 C C . PHE A 1 381 ? -8.875 -33.844 -8.32 1 98.81 381 PHE A C 1
ATOM 2907 O O . PHE A 1 381 ? -8.227 -33.031 -8.977 1 98.81 381 PHE A O 1
ATOM 2914 N N . PHE A 1 382 ? -8.406 -34.625 -7.387 1 98.75 382 PHE A N 1
ATOM 2915 C CA . PHE A 1 382 ? -6.988 -34.781 -7.094 1 98.75 382 PHE A CA 1
ATOM 2916 C C . PHE A 1 382 ? -6.41 -35.969 -7.84 1 98.75 382 PHE A C 1
ATOM 2918 O O . PHE A 1 382 ? -6.902 -37.094 -7.703 1 98.75 382 PHE A O 1
ATOM 2925 N N . TYR A 1 383 ? -5.34 -35.719 -8.609 1 98.62 383 TYR A N 1
ATOM 2926 C CA . TYR A 1 383 ? -4.75 -36.781 -9.438 1 98.62 383 TYR A CA 1
ATOM 2927 C C . TYR A 1 383 ? -3.369 -37.156 -8.93 1 98.62 383 TYR A C 1
ATOM 2929 O O . TYR A 1 383 ? -2.545 -36.281 -8.625 1 98.62 383 TYR A O 1
ATOM 2937 N N . VAL A 1 384 ? -3.148 -38.375 -8.828 1 98 384 VAL A N 1
ATOM 2938 C CA . VAL A 1 384 ? -1.837 -38.969 -8.586 1 98 384 VAL A CA 1
ATOM 2939 C C . VAL A 1 384 ? -1.398 -39.75 -9.82 1 98 384 VAL A C 1
ATOM 2941 O O . VAL A 1 384 ? -2.02 -40.781 -10.164 1 98 384 VAL A O 1
ATOM 2944 N N . VAL A 1 385 ? -0.335 -39.312 -10.43 1 97.81 385 VAL A N 1
ATOM 2945 C CA . VAL A 1 385 ? 0.109 -39.875 -11.695 1 97.81 385 VAL A CA 1
ATOM 2946 C C . VAL A 1 385 ? 1.556 -40.344 -11.57 1 97.81 385 VAL A C 1
ATOM 2948 O O . VAL A 1 385 ? 2.387 -39.656 -10.961 1 97.81 385 VAL A O 1
ATOM 2951 N N . ASP A 1 386 ? 1.834 -41.5 -12.07 1 96.88 386 ASP A N 1
ATOM 2952 C CA . ASP A 1 386 ? 3.217 -41.969 -12.164 1 96.88 386 ASP A CA 1
ATOM 2953 C C . ASP A 1 386 ? 4.031 -41.062 -13.102 1 96.88 386 ASP A C 1
ATOM 2955 O O . ASP A 1 386 ? 3.791 -41.062 -14.305 1 96.88 386 ASP A O 1
ATOM 2959 N N . ARG A 1 387 ? 5.027 -40.406 -12.555 1 97.19 387 ARG A N 1
ATOM 2960 C CA . ARG A 1 387 ? 5.695 -39.375 -13.336 1 97.19 387 ARG A CA 1
ATOM 2961 C C . ARG A 1 387 ? 6.723 -40 -14.281 1 97.19 387 ARG A C 1
ATOM 2963 O O . ARG A 1 387 ? 7.285 -39.281 -15.133 1 97.19 387 ARG A O 1
ATOM 2970 N N . SER A 1 388 ? 6.93 -41.312 -14.234 1 95.19 388 SER A N 1
ATOM 2971 C CA . SER A 1 388 ? 7.855 -41.969 -15.148 1 95.19 388 SER A CA 1
ATOM 2972 C C . SER A 1 388 ? 7.184 -42.281 -16.484 1 95.19 388 SER A C 1
ATOM 2974 O O . SER A 1 388 ? 7.855 -42.406 -17.5 1 95.19 388 SER A O 1
ATOM 2976 N N . ASN A 1 389 ? 5.832 -42.406 -16.453 1 96 389 ASN A N 1
ATOM 2977 C CA . ASN A 1 389 ? 5.203 -42.844 -17.703 1 96 389 ASN A CA 1
ATOM 2978 C C . ASN A 1 389 ? 3.861 -42.156 -17.922 1 96 389 ASN A C 1
ATOM 2980 O O . ASN A 1 389 ? 3.225 -42.344 -18.953 1 96 389 ASN A O 1
ATOM 2984 N N . GLY A 1 390 ? 3.398 -41.406 -17.031 1 96.88 390 GLY A N 1
ATOM 2985 C CA . GLY A 1 390 ? 2.184 -40.625 -17.203 1 96.88 390 GLY A CA 1
ATOM 2986 C C . GLY A 1 390 ? 0.922 -41.406 -16.906 1 96.88 390 GLY A C 1
ATOM 2987 O O . GLY A 1 390 ? -0.185 -40.938 -17.203 1 96.88 390 GLY A O 1
ATOM 2988 N N . LYS A 1 391 ? 0.988 -42.594 -16.297 1 96.38 391 LYS A N 1
ATOM 2989 C CA . LYS A 1 391 ? -0.193 -43.406 -16.016 1 96.38 391 LYS A CA 1
ATOM 2990 C C . LYS A 1 391 ? -0.844 -43 -14.695 1 96.38 391 LYS A C 1
ATOM 2992 O O . LYS A 1 391 ? -0.157 -42.812 -13.688 1 96.38 391 LYS A O 1
ATOM 2997 N N . LEU A 1 392 ? -2.107 -42.844 -14.742 1 97.56 392 LEU A N 1
ATOM 2998 C CA . LEU A 1 392 ? -2.873 -42.5 -13.555 1 97.56 392 LEU A CA 1
ATOM 2999 C C . LEU A 1 392 ? -2.777 -43.594 -12.5 1 97.56 392 LEU A C 1
ATOM 3001 O O . LEU A 1 392 ? -2.969 -44.781 -12.805 1 97.56 392 LEU A O 1
ATOM 3005 N N . GLN A 1 393 ? -2.514 -43.219 -11.242 1 95.69 393 GLN A N 1
ATOM 3006 C CA . GLN A 1 393 ? -2.43 -44.156 -10.125 1 95.69 393 GLN A CA 1
ATOM 3007 C C . GLN A 1 393 ? -3.635 -44.031 -9.203 1 95.69 393 GLN A C 1
ATOM 3009 O O . GLN A 1 393 ? -4.07 -45 -8.594 1 95.69 393 GLN A O 1
ATOM 3014 N N . ASN A 1 394 ? -4.07 -42.875 -8.984 1 95.88 394 ASN A N 1
ATOM 3015 C CA . ASN A 1 394 ? -5.188 -42.594 -8.102 1 95.88 394 ASN A CA 1
ATOM 3016 C C . ASN A 1 394 ? -5.84 -41.25 -8.461 1 95.88 394 ASN A C 1
ATOM 3018 O O . ASN A 1 394 ? -5.211 -40.406 -9.086 1 95.88 394 ASN A O 1
ATOM 3022 N N . ALA A 1 395 ? -7.113 -41.125 -8.211 1 98.25 395 ALA A N 1
ATOM 3023 C CA . ALA A 1 395 ? -7.859 -39.875 -8.383 1 98.25 395 ALA A CA 1
ATOM 3024 C C . ALA A 1 395 ? -9.062 -39.844 -7.453 1 98.25 395 ALA A C 1
ATOM 3026 O O . ALA A 1 395 ? -9.742 -40.844 -7.25 1 98.25 395 ALA A O 1
ATOM 3027 N N . PHE A 1 396 ? -9.281 -38.75 -6.824 1 98.31 396 PHE A N 1
ATOM 3028 C CA . PHE A 1 396 ? -10.367 -38.594 -5.859 1 98.31 396 PHE A CA 1
ATOM 3029 C C . PHE A 1 396 ? -10.766 -37.125 -5.715 1 98.31 396 PHE A C 1
ATOM 3031 O O . PHE A 1 396 ? -9.984 -36.25 -6.059 1 98.31 396 PHE A O 1
ATOM 3038 N N . PRO A 1 397 ? -11.984 -36.875 -5.238 1 98.56 397 PRO A N 1
ATOM 3039 C CA . PRO A 1 397 ? -12.422 -35.469 -5.055 1 98.56 397 PRO A CA 1
ATOM 3040 C C . PRO A 1 397 ? -11.711 -34.781 -3.896 1 98.56 397 PRO A C 1
ATOM 3042 O O . PRO A 1 397 ? -11.453 -35.406 -2.861 1 98.56 397 PRO A O 1
ATOM 3045 N N . PHE A 1 398 ? -11.391 -33.531 -4.062 1 98.62 398 PHE A N 1
ATOM 3046 C CA . PHE A 1 398 ? -10.859 -32.75 -2.951 1 98.62 398 PHE A CA 1
ATOM 3047 C C . PHE A 1 398 ? -11.789 -31.578 -2.602 1 98.62 398 PHE A C 1
ATOM 3049 O O . PHE A 1 398 ? -11.547 -30.859 -1.638 1 98.62 398 PHE A O 1
ATOM 3056 N N . VAL A 1 399 ? -12.852 -31.328 -3.375 1 98.62 399 VAL A N 1
ATOM 3057 C CA . VAL A 1 399 ? -13.891 -30.359 -3.07 1 98.62 399 VAL A CA 1
ATOM 3058 C C . VAL A 1 399 ? -15.25 -31.047 -3.035 1 98.62 399 VAL A C 1
ATOM 3060 O O . VAL A 1 399 ? -15.391 -32.188 -3.467 1 98.62 399 VAL A O 1
ATOM 3063 N N . ASP A 1 400 ? -16.25 -30.281 -2.568 1 97.81 400 ASP A N 1
ATOM 3064 C CA . ASP A 1 400 ? -17.609 -30.812 -2.426 1 97.81 400 ASP A CA 1
ATOM 3065 C C . ASP A 1 400 ? -18.422 -30.609 -3.709 1 97.81 400 ASP A C 1
ATOM 3067 O O . ASP A 1 400 ? -18.125 -29.703 -4.496 1 97.81 400 ASP A O 1
ATOM 3071 N N . ASN A 1 401 ? -19.391 -31.5 -3.875 1 97.88 401 ASN A N 1
ATOM 3072 C CA . ASN A 1 401 ? -20.5 -31.344 -4.805 1 97.88 401 ASN A CA 1
ATOM 3073 C C . ASN A 1 401 ? -20 -31.125 -6.234 1 97.88 401 ASN A C 1
ATOM 3075 O O . ASN A 1 401 ? -20.406 -30.172 -6.898 1 97.88 401 ASN A O 1
ATOM 3079 N N . ILE A 1 402 ? -19.109 -31.922 -6.641 1 98.62 402 ILE A N 1
ATOM 3080 C CA . ILE A 1 402 ? -18.734 -31.969 -8.047 1 98.62 402 ILE A CA 1
ATOM 3081 C C . ILE A 1 402 ? -19.906 -32.469 -8.883 1 98.62 402 ILE A C 1
ATOM 3083 O O . ILE A 1 402 ? -20.438 -33.562 -8.641 1 98.62 402 ILE A O 1
ATOM 3087 N N . THR A 1 403 ? -20.297 -31.719 -9.93 1 98.44 403 THR A N 1
ATOM 3088 C CA . THR A 1 403 ? -21.5 -32.094 -10.656 1 98.44 403 THR A CA 1
ATOM 3089 C C . THR A 1 403 ? -21.156 -32.594 -12.055 1 98.44 403 THR A C 1
ATOM 3091 O O . THR A 1 403 ? -21.891 -33.375 -12.648 1 98.44 403 THR A O 1
ATOM 3094 N N . TRP A 1 404 ? -20.094 -32.125 -12.656 1 98.12 404 TRP A N 1
ATOM 3095 C CA . TRP A 1 404 ? -19.797 -32.375 -14.062 1 98.12 404 TRP A CA 1
ATOM 3096 C C . TRP A 1 404 ? -19.438 -33.844 -14.281 1 98.12 404 TRP A C 1
ATOM 3098 O O . TRP A 1 404 ? -19.688 -34.406 -15.359 1 98.12 404 TRP A O 1
ATOM 3108 N N . ALA A 1 405 ? -18.875 -34.469 -13.281 1 98.62 405 ALA A N 1
ATOM 3109 C CA . ALA A 1 405 ? -18.469 -35.875 -13.344 1 98.62 405 ALA A CA 1
ATOM 3110 C C . ALA A 1 405 ? -18.672 -36.562 -11.992 1 98.62 405 ALA A C 1
ATOM 3112 O O . ALA A 1 405 ? -18.547 -35.938 -10.945 1 98.62 405 ALA A O 1
ATOM 3113 N N . SER A 1 406 ? -18.938 -37.844 -12.078 1 98.31 406 SER A N 1
ATOM 3114 C CA . SER A 1 406 ? -19.156 -38.594 -10.836 1 98.31 406 SER A CA 1
ATOM 3115 C C . SER A 1 406 ? -17.828 -39 -10.195 1 98.31 406 SER A C 1
ATOM 3117 O O . SER A 1 406 ? -17.688 -38.969 -8.977 1 98.31 406 SER A O 1
ATOM 3119 N N . HIS A 1 407 ? -16.969 -39.5 -10.922 1 98.31 407 HIS A N 1
ATOM 3120 C CA . HIS A 1 407 ? -15.648 -39.938 -10.492 1 98.31 407 HIS A CA 1
ATOM 3121 C C . HIS A 1 407 ? -14.703 -40.062 -11.68 1 98.31 407 HIS A C 1
ATOM 3123 O O . HIS A 1 407 ? -15.094 -39.812 -12.82 1 98.31 407 HIS A O 1
ATOM 3129 N N . ILE A 1 408 ? -13.477 -40.281 -11.398 1 98.69 408 ILE A N 1
ATOM 3130 C CA . ILE A 1 408 ? -12.492 -40.656 -12.414 1 98.69 408 ILE A CA 1
ATOM 3131 C C . ILE A 1 408 ? -12.344 -42.156 -12.461 1 98.69 408 ILE A C 1
ATOM 3133 O O . ILE A 1 408 ? -12.047 -42.812 -11.445 1 98.69 408 ILE A O 1
ATOM 3137 N N . ASP A 1 409 ? -12.547 -42.688 -13.625 1 98.38 409 ASP A N 1
ATOM 3138 C CA . ASP A 1 409 ? -12.375 -44.156 -13.797 1 98.38 409 ASP A CA 1
ATOM 3139 C C . ASP A 1 409 ? -10.891 -44.531 -13.82 1 98.38 409 ASP A C 1
ATOM 3141 O O . ASP A 1 409 ? -10.172 -44.156 -14.758 1 98.38 409 ASP A O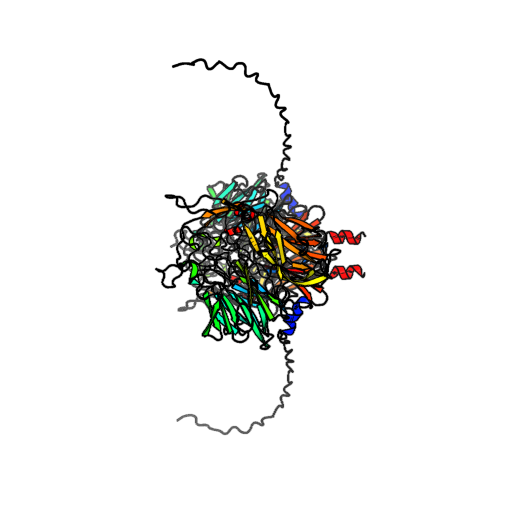 1
ATOM 3145 N N . LEU A 1 410 ? -10.422 -45.25 -12.867 1 96.38 410 LEU A N 1
ATOM 3146 C CA . LEU A 1 410 ? -9 -45.562 -12.734 1 96.38 410 LEU A CA 1
ATOM 3147 C C . LEU A 1 410 ? -8.539 -46.531 -13.812 1 96.38 410 LEU A C 1
ATOM 3149 O O . LEU A 1 410 ? -7.348 -46.625 -14.117 1 96.38 410 LEU A O 1
ATOM 3153 N N . LYS A 1 411 ? -9.438 -47.25 -14.391 1 96.44 411 LYS A N 1
ATOM 3154 C CA . LYS A 1 411 ? -9.078 -48.188 -15.453 1 96.44 411 LYS A CA 1
ATOM 3155 C C . LYS A 1 411 ? -8.828 -47.469 -16.766 1 96.44 411 LYS A C 1
ATOM 3157 O O . LYS A 1 411 ? -7.832 -47.719 -17.453 1 96.44 411 LYS A O 1
ATOM 3162 N N . THR A 1 412 ? -9.68 -46.562 -17.047 1 96.5 412 THR A N 1
ATOM 3163 C CA . THR A 1 412 ? -9.555 -45.844 -18.312 1 96.5 412 THR A CA 1
ATOM 3164 C C . THR A 1 412 ? -8.742 -44.562 -18.141 1 96.5 412 THR A C 1
ATOM 3166 O O . THR A 1 412 ? -8.25 -44 -19.125 1 96.5 412 THR A O 1
ATOM 3169 N N . GLY A 1 413 ? -8.703 -44.156 -16.906 1 97 413 GLY A N 1
ATOM 3170 C CA . GLY A 1 413 ? -8.055 -42.875 -16.625 1 97 413 GLY A CA 1
ATOM 3171 C C . GLY A 1 413 ? -8.906 -41.656 -17 1 97 413 GLY A C 1
ATOM 3172 O O . GLY A 1 413 ? -8.414 -40.531 -17.047 1 97 413 GLY A O 1
ATOM 3173 N N . ARG A 1 414 ? -10.18 -41.844 -17.312 1 98.06 414 ARG A N 1
ATOM 3174 C CA . ARG A 1 414 ? -11.039 -40.812 -17.828 1 98.06 414 ARG A CA 1
ATOM 3175 C C . ARG A 1 414 ? -12.156 -40.469 -16.844 1 98.06 414 ARG A C 1
ATOM 3177 O O . ARG A 1 414 ? -12.57 -41.344 -16.062 1 98.06 414 ARG A O 1
ATOM 3184 N N . PRO A 1 415 ? -12.609 -39.25 -16.906 1 98.5 415 PRO A N 1
ATOM 3185 C CA . PRO A 1 415 ? -13.781 -38.906 -16.078 1 98.5 415 PRO A CA 1
ATOM 3186 C C . PRO A 1 415 ? -15.055 -39.594 -16.578 1 98.5 415 PRO A C 1
ATOM 3188 O O . PRO A 1 415 ? -15.25 -39.75 -17.781 1 98.5 415 PRO A O 1
ATOM 3191 N N . VAL A 1 416 ? -15.875 -40 -15.625 1 98.44 416 VAL A N 1
ATOM 3192 C CA . VAL A 1 416 ? -17.234 -40.406 -15.922 1 98.44 416 VAL A CA 1
ATOM 3193 C C . VAL A 1 416 ? -18.188 -39.219 -15.805 1 98.44 416 VAL A C 1
ATOM 3195 O O . VAL A 1 416 ? -18.688 -38.938 -14.719 1 98.44 416 VAL A O 1
ATOM 3198 N N . GLU A 1 417 ? -18.422 -38.625 -16.922 1 97.69 417 GLU A N 1
ATOM 3199 C CA . GLU A 1 417 ? -19.219 -37.406 -16.969 1 97.69 417 GLU A CA 1
ATOM 3200 C C . GLU A 1 417 ? -20.672 -37.688 -16.609 1 97.69 417 GLU A C 1
ATOM 3202 O O . GLU A 1 417 ? -21.219 -38.75 -16.953 1 97.69 417 GLU A O 1
ATOM 3207 N N . ARG A 1 418 ? -21.25 -36.75 -15.922 1 97.25 418 ARG A N 1
ATOM 3208 C CA . ARG A 1 418 ? -22.672 -36.844 -15.633 1 97.25 418 ARG A CA 1
ATOM 3209 C C . ARG A 1 418 ? -23.5 -36.281 -16.781 1 97.25 418 ARG A C 1
ATOM 3211 O O . ARG A 1 418 ? -23.141 -35.25 -17.391 1 97.25 418 ARG A O 1
ATOM 3218 N N . GLU A 1 419 ? -24.578 -36.969 -17.047 1 94.5 419 GLU A N 1
ATOM 3219 C CA . GLU A 1 419 ? -25.453 -36.562 -18.141 1 94.5 419 GLU A CA 1
ATOM 3220 C C . GLU A 1 419 ? -26.031 -35.188 -17.891 1 94.5 419 GLU A C 1
ATOM 3222 O O . GLU A 1 419 ? -26.422 -34.844 -16.766 1 94.5 419 GLU A O 1
ATOM 3227 N N . GLY A 1 420 ? -25.984 -34.406 -18.953 1 93.75 420 GLY A N 1
ATOM 3228 C CA . GLY A 1 420 ? -26.641 -33.094 -18.891 1 93.75 420 GLY A CA 1
ATOM 3229 C C . GLY A 1 420 ? -25.734 -32 -18.359 1 93.75 420 GLY A C 1
ATOM 3230 O O . GLY A 1 420 ? -26.188 -30.875 -18.156 1 93.75 420 GLY A O 1
ATOM 3231 N N . GLN A 1 421 ? -24.484 -32.281 -18.141 1 95.81 421 GLN A N 1
ATOM 3232 C CA . GLN A 1 421 ? -23.609 -31.312 -17.5 1 95.81 421 GLN A CA 1
ATOM 3233 C C . GLN A 1 421 ? -22.797 -30.531 -18.531 1 95.81 421 GLN A C 1
ATOM 3235 O O . GLN A 1 421 ? -22.172 -29.516 -18.203 1 95.81 421 GLN A O 1
ATOM 3240 N N . ARG A 1 422 ? -22.734 -30.922 -19.797 1 95.19 422 ARG A N 1
ATOM 3241 C CA . ARG A 1 422 ? -22.234 -30.078 -20.875 1 95.19 422 ARG A CA 1
ATOM 3242 C C . ARG A 1 422 ? -23.312 -29.094 -21.344 1 95.19 422 ARG A C 1
ATOM 3244 O O . ARG A 1 422 ? -24.422 -29.484 -21.656 1 95.19 422 ARG A O 1
ATOM 3251 N N . PRO A 1 423 ? -22.922 -27.844 -21.375 1 95 423 PRO A N 1
ATOM 3252 C CA . PRO A 1 423 ? -23.938 -26.891 -21.828 1 95 423 PRO A CA 1
ATOM 3253 C C . PRO A 1 423 ? -24.375 -27.141 -23.266 1 95 423 PRO A C 1
ATOM 3255 O O . PRO A 1 423 ? -23.516 -27.297 -24.156 1 95 423 PRO A O 1
ATOM 3258 N N . PRO A 1 424 ? -25.703 -27.109 -23.5 1 95 424 PRO A N 1
ATOM 3259 C CA . PRO A 1 424 ? -26.188 -27.406 -24.844 1 95 424 PRO A CA 1
ATOM 3260 C C . PRO A 1 424 ? -26.047 -26.219 -25.797 1 95 424 PRO A C 1
ATOM 3262 O O . PRO A 1 424 ? -25.875 -25.094 -25.344 1 95 424 PRO A O 1
ATOM 3265 N N . LEU A 1 425 ? -26.078 -26.547 -27.047 1 94.12 425 LEU A N 1
ATOM 3266 C CA . LEU A 1 425 ? -26.172 -25.5 -28.062 1 94.12 425 LEU A CA 1
ATOM 3267 C C . LEU A 1 425 ? -27.453 -24.688 -27.906 1 94.12 425 LEU A C 1
ATOM 3269 O O . LEU A 1 425 ? -28.438 -25.188 -27.375 1 94.12 425 LEU A O 1
ATOM 3273 N N . PRO A 1 426 ? -27.344 -23.484 -28.422 1 92.94 426 PRO A N 1
ATOM 3274 C CA . PRO A 1 426 ? -28.578 -22.703 -28.406 1 92.94 426 PRO A CA 1
ATOM 3275 C C . PRO A 1 426 ? -29.688 -23.328 -29.25 1 92.94 426 PRO A C 1
ATOM 3277 O O . PRO A 1 426 ? -29.406 -23.875 -30.328 1 92.94 426 PRO A O 1
ATOM 3280 N N . GLU A 1 427 ? -30.844 -23.328 -28.688 1 91.19 427 GLU A N 1
ATOM 3281 C CA . GLU A 1 427 ? -32 -23.719 -29.5 1 91.19 427 GLU A CA 1
ATOM 3282 C C . GLU A 1 427 ? -32.219 -22.75 -30.672 1 91.19 427 GLU A C 1
ATOM 3284 O O . GLU A 1 427 ? -31.734 -21.609 -30.625 1 91.19 427 GLU A O 1
ATOM 3289 N N . PRO A 1 428 ? -32.906 -23.297 -31.703 1 88.81 428 PRO A N 1
ATOM 3290 C CA . PRO A 1 428 ? -33.156 -22.391 -32.844 1 88.81 428 PRO A CA 1
ATOM 3291 C C . PRO A 1 428 ? -33.781 -21.078 -32.406 1 88.81 428 PRO A C 1
ATOM 3293 O O . PRO A 1 428 ? -34.781 -21.078 -31.656 1 88.81 428 PRO A O 1
ATOM 3296 N N . GLY A 1 429 ? -33.25 -19.984 -32.875 1 88.38 429 GLY A N 1
ATOM 3297 C CA . GLY A 1 429 ? -33.781 -18.656 -32.594 1 88.38 429 GLY A CA 1
ATOM 3298 C C . GLY A 1 429 ? -33.25 -18.062 -31.297 1 88.38 429 GLY A C 1
ATOM 3299 O O . GLY A 1 429 ? -33.5 -16.891 -31 1 88.38 429 GLY A O 1
ATOM 3300 N N . GLN A 1 430 ? -32.531 -18.875 -30.516 1 91.19 430 GLN A N 1
ATOM 3301 C CA . GLN A 1 430 ? -32 -18.391 -29.25 1 91.19 430 GLN A CA 1
ATOM 3302 C C . GLN A 1 430 ? -30.547 -17.969 -29.406 1 91.19 430 GLN A C 1
ATOM 3304 O O . GLN A 1 430 ? -29.797 -18.578 -30.172 1 91.19 430 GLN A O 1
ATOM 3309 N N . LYS A 1 431 ? -30.203 -16.891 -28.719 1 88.44 431 LYS A N 1
ATOM 3310 C CA . LYS A 1 431 ? -28.844 -16.359 -28.781 1 88.44 431 LYS A CA 1
ATOM 3311 C C . LYS A 1 431 ? -27.891 -17.188 -27.922 1 88.44 431 LYS A C 1
ATOM 3313 O O . LYS A 1 431 ? -26.688 -17.219 -28.172 1 88.44 431 LYS A O 1
ATOM 3318 N N . HIS A 1 432 ? -28.438 -17.781 -26.891 1 94.25 432 HIS A N 1
ATOM 3319 C CA . HIS A 1 432 ? -27.625 -18.562 -25.984 1 94.25 432 HIS A CA 1
ATOM 3320 C C . HIS A 1 432 ? -28.281 -19.906 -25.656 1 94.25 432 HIS A C 1
ATOM 3322 O O . HIS A 1 432 ? -29.5 -20.031 -25.766 1 94.25 432 HIS A O 1
ATOM 3328 N N . GLY A 1 433 ? -27.469 -20.859 -25.281 1 95.25 433 GLY A N 1
ATOM 3329 C CA . GLY A 1 433 ? -27.984 -22.125 -24.797 1 95.25 433 GLY A CA 1
ATOM 3330 C C . GLY A 1 433 ? -28.625 -22.047 -23.422 1 95.25 433 GLY A C 1
ATOM 3331 O O . GLY A 1 433 ? -28.469 -21.031 -22.734 1 95.25 433 GLY A O 1
ATOM 3332 N N . LYS A 1 434 ? -29.312 -23.062 -23.141 1 95.56 434 LYS A N 1
ATOM 3333 C CA . LYS A 1 434 ? -29.875 -23.141 -21.797 1 95.56 434 LYS A CA 1
ATOM 3334 C C . LYS A 1 434 ? -28.781 -23.25 -20.75 1 95.56 434 LYS A C 1
ATOM 3336 O O . LYS A 1 434 ? -27.797 -23.984 -20.938 1 95.56 434 LYS A O 1
ATOM 3341 N N . ALA A 1 435 ? -28.953 -22.547 -19.625 1 96.44 435 ALA A N 1
ATOM 3342 C CA . ALA A 1 435 ? -27.953 -22.562 -18.547 1 96.44 435 ALA A CA 1
ATOM 3343 C C . ALA A 1 435 ? -27.969 -23.891 -17.812 1 96.44 435 ALA A C 1
ATOM 3345 O O . ALA A 1 435 ? -29.031 -24.469 -17.578 1 96.44 435 ALA A O 1
ATOM 3346 N N . VAL A 1 436 ? -26.844 -24.312 -17.469 1 97.31 436 VAL A N 1
ATOM 3347 C CA . VAL A 1 436 ? -26.656 -25.484 -16.609 1 97.31 436 VAL A CA 1
ATOM 3348 C C . VAL A 1 436 ? -25.891 -25.094 -15.352 1 97.31 436 VAL A C 1
ATOM 3350 O O . VAL A 1 436 ? -24.953 -24.297 -15.406 1 97.31 436 VAL A O 1
ATOM 3353 N N . GLU A 1 437 ? -26.312 -25.562 -14.188 1 97.19 437 GLU A N 1
ATOM 3354 C CA . GLU A 1 437 ? -25.531 -25.375 -12.969 1 97.19 437 GLU A CA 1
ATOM 3355 C C . GLU A 1 437 ? -24.391 -26.375 -12.891 1 97.19 437 GLU A C 1
ATOM 3357 O O . GLU A 1 437 ? -24.594 -27.578 -12.969 1 97.19 437 GLU A O 1
ATOM 3362 N N . VAL A 1 438 ? -23.234 -25.859 -12.781 1 97.69 438 VAL A N 1
ATOM 3363 C CA . VAL A 1 438 ? -22.047 -26.719 -12.789 1 97.69 438 VAL A CA 1
ATOM 3364 C C . VAL A 1 438 ? -21.172 -26.422 -11.578 1 97.69 438 VAL A C 1
ATOM 3366 O O . VAL A 1 438 ? -21.062 -25.266 -11.164 1 97.69 438 VAL A O 1
ATOM 3369 N N . SER A 1 439 ? -20.594 -27.406 -11.031 1 97.94 439 SER A N 1
ATOM 3370 C CA . SER A 1 439 ? -19.578 -27.328 -9.992 1 97.94 439 SER A CA 1
ATOM 3371 C C . SER A 1 439 ? -18.438 -28.328 -10.25 1 97.94 439 SER A C 1
ATOM 3373 O O . SER A 1 439 ? -18.688 -29.5 -10.531 1 97.94 439 SER A O 1
ATOM 3375 N N . PRO A 1 440 ? -17.203 -27.844 -10.023 1 97.81 440 PRO A N 1
ATOM 3376 C CA . PRO A 1 440 ? -16.75 -26.484 -9.758 1 97.81 440 PRO A CA 1
ATOM 3377 C C . PRO A 1 440 ? -17.016 -25.531 -10.93 1 97.81 440 PRO A C 1
ATOM 3379 O O . PRO A 1 440 ? -17.375 -25.984 -12.023 1 97.81 440 PRO A O 1
ATOM 3382 N N . PRO A 1 441 ? -17 -24.172 -10.656 1 96.38 441 PRO A N 1
ATOM 3383 C CA . PRO A 1 441 ? -17.031 -23.219 -11.781 1 96.38 441 PRO A CA 1
ATOM 3384 C C . PRO A 1 441 ? -15.727 -23.203 -12.57 1 96.38 441 PRO A C 1
ATOM 3386 O O . PRO A 1 441 ? -14.797 -23.953 -12.258 1 96.38 441 PRO A O 1
ATOM 3389 N N . PHE A 1 442 ? -15.664 -22.344 -13.57 1 95.25 442 PHE A N 1
ATOM 3390 C CA . PHE A 1 442 ? -14.5 -22.312 -14.445 1 95.25 442 PHE A CA 1
ATOM 3391 C C . PHE A 1 442 ? -13.25 -21.922 -13.664 1 95.25 442 PHE A C 1
ATOM 3393 O O . PHE A 1 442 ? -12.133 -22.281 -14.039 1 95.25 442 PHE A O 1
ATOM 3400 N N . LEU A 1 443 ? -13.336 -21.234 -12.531 1 95.19 443 LEU A N 1
ATOM 3401 C CA . LEU A 1 443 ? -12.203 -20.875 -11.688 1 95.19 443 LEU A CA 1
ATOM 3402 C C . LEU A 1 443 ? -11.695 -22.094 -10.914 1 95.19 443 LEU A C 1
ATOM 3404 O O . LEU A 1 443 ? -10.594 -22.062 -10.359 1 95.19 443 LEU A O 1
ATOM 3408 N N . GLY A 1 444 ? -12.539 -23.109 -10.852 1 96.75 444 GLY A N 1
ATOM 3409 C CA . GLY A 1 444 ? -12.086 -24.406 -10.398 1 96.75 444 GLY A CA 1
ATOM 3410 C C . GLY A 1 444 ? -12.242 -24.609 -8.898 1 96.75 444 GLY A C 1
ATOM 3411 O O . GLY A 1 444 ? -12.414 -23.641 -8.156 1 96.75 444 GLY A O 1
ATOM 3412 N N . GLY A 1 445 ? -12.219 -25.875 -8.492 1 97.94 445 GLY A N 1
ATOM 3413 C CA . GLY A 1 445 ? -12.094 -26.188 -7.078 1 97.94 445 GLY A CA 1
ATOM 3414 C C . GLY A 1 445 ? -10.82 -25.641 -6.453 1 97.94 445 GLY A C 1
ATOM 3415 O O . GLY A 1 445 ? -10.766 -25.406 -5.246 1 97.94 445 GLY A O 1
ATOM 3416 N N . LYS A 1 446 ? -9.922 -25.594 -7.176 1 97.38 446 LYS A N 1
ATOM 3417 C CA . LYS A 1 446 ? -8.656 -24.906 -6.961 1 97.38 446 LYS A CA 1
ATOM 3418 C C . LYS A 1 446 ? -8.117 -24.328 -8.266 1 97.38 446 LYS A C 1
ATOM 3420 O O . LYS A 1 446 ? -8.406 -24.844 -9.344 1 97.38 446 LYS A O 1
ATOM 3425 N N . ASN A 1 447 ? -7.43 -23.188 -8.156 1 96.38 447 ASN A N 1
ATOM 3426 C CA . ASN A 1 447 ? -6.812 -22.562 -9.32 1 96.38 447 ASN A CA 1
ATOM 3427 C C . ASN A 1 447 ? -5.289 -22.578 -9.227 1 96.38 447 ASN A C 1
ATOM 3429 O O . ASN A 1 447 ? -4.695 -23.562 -8.789 1 96.38 447 ASN A O 1
ATOM 3433 N N . TRP A 1 448 ? -4.629 -21.594 -9.688 1 95.88 448 TRP A N 1
ATOM 3434 C CA . TRP A 1 448 ? -3.178 -21.562 -9.836 1 95.88 448 TRP A CA 1
ATOM 3435 C C . TRP A 1 448 ? -2.486 -21.641 -8.477 1 95.88 448 TRP A C 1
ATOM 3437 O O . TRP A 1 448 ? -1.311 -22 -8.391 1 95.88 448 TRP A O 1
ATOM 3447 N N . ASN A 1 449 ? -3.156 -21.172 -7.359 1 96.88 449 ASN A N 1
ATOM 3448 C CA . ASN A 1 449 ? -2.543 -21.078 -6.039 1 96.88 449 ASN A CA 1
ATOM 3449 C C . ASN A 1 449 ? -2.053 -22.438 -5.555 1 96.88 449 ASN A C 1
ATOM 3451 O O . ASN A 1 449 ? -2.855 -23.344 -5.32 1 96.88 449 ASN A O 1
ATOM 3455 N N . PRO A 1 450 ? -0.781 -22.547 -5.254 1 98.44 450 PRO A N 1
ATOM 3456 C CA . PRO A 1 450 ? -0.212 -23.891 -5.109 1 98.44 450 PRO A CA 1
ATOM 3457 C C . PRO A 1 450 ? -0.454 -24.484 -3.727 1 98.44 450 PRO A C 1
ATOM 3459 O O . PRO A 1 450 ? -0.461 -23.766 -2.729 1 98.44 450 PRO A O 1
ATOM 3462 N N . MET A 1 451 ? -0.596 -25.797 -3.682 1 98.81 451 MET A N 1
ATOM 3463 C CA . MET A 1 451 ? -0.619 -26.578 -2.451 1 98.81 451 MET A CA 1
ATOM 3464 C C . MET A 1 451 ? 0.796 -26.922 -1.999 1 98.81 451 MET A C 1
ATOM 3466 O O . MET A 1 451 ? 1.766 -26.625 -2.699 1 98.81 451 MET A O 1
ATOM 3470 N N . ALA A 1 452 ? 0.875 -27.484 -0.839 1 98.88 452 ALA A N 1
ATOM 3471 C CA . ALA A 1 452 ? 2.146 -27.953 -0.289 1 98.88 452 ALA A CA 1
ATOM 3472 C C . ALA A 1 452 ? 2.066 -29.422 0.111 1 98.88 452 ALA A C 1
ATOM 3474 O O . ALA A 1 452 ? 0.977 -29.953 0.335 1 98.88 452 ALA A O 1
ATOM 3475 N N . TYR A 1 453 ? 3.199 -30.031 0.087 1 98.75 453 TYR A N 1
ATOM 3476 C CA . TYR A 1 453 ? 3.357 -31.406 0.579 1 98.75 453 TYR A CA 1
ATOM 3477 C C . TYR A 1 453 ? 4.348 -31.453 1.735 1 98.75 453 TYR A C 1
ATOM 3479 O O . TYR A 1 453 ? 5.492 -31.016 1.6 1 98.75 453 TYR A O 1
ATOM 3487 N N . SER A 1 454 ? 3.922 -32.062 2.824 1 98.38 454 SER A N 1
ATOM 3488 C CA . SER A 1 454 ? 4.812 -32.188 3.971 1 98.38 454 SER A CA 1
ATOM 3489 C C . SER A 1 454 ? 5.449 -33.594 4.008 1 98.38 454 SER A C 1
ATOM 3491 O O . SER A 1 454 ? 4.75 -34.594 4.109 1 98.38 454 SER A O 1
ATOM 3493 N N . GLN A 1 455 ? 6.734 -33.531 4.062 1 96.12 455 GLN A N 1
ATOM 3494 C CA . GLN A 1 455 ? 7.461 -34.812 4.148 1 96.12 455 GLN A CA 1
ATOM 3495 C C . GLN A 1 455 ? 7.332 -35.438 5.535 1 96.12 455 GLN A C 1
ATOM 3497 O O . GLN A 1 455 ? 7.547 -36.625 5.711 1 96.12 455 GLN A O 1
ATOM 3502 N N . ASP A 1 456 ? 6.957 -34.594 6.465 1 97.12 456 ASP A N 1
ATOM 3503 C CA . ASP A 1 456 ? 6.785 -35.062 7.832 1 97.12 456 ASP A CA 1
ATOM 3504 C C . ASP A 1 456 ? 5.449 -35.781 8 1 97.12 456 ASP A C 1
ATOM 3506 O O . ASP A 1 456 ? 5.398 -36.906 8.539 1 97.12 456 ASP A O 1
ATOM 3510 N N . THR A 1 457 ? 4.414 -35.188 7.508 1 97.5 457 THR A N 1
ATOM 3511 C CA . THR A 1 457 ? 3.082 -35.719 7.723 1 97.5 457 THR A CA 1
ATOM 3512 C C . THR A 1 457 ? 2.693 -36.656 6.582 1 97.5 457 THR A C 1
ATOM 3514 O O . THR A 1 457 ? 1.785 -37.5 6.727 1 97.5 457 THR A O 1
ATOM 3517 N N . GLY A 1 458 ? 3.318 -36.5 5.414 1 96.75 458 GLY A N 1
ATOM 3518 C CA . GLY A 1 458 ? 2.904 -37.25 4.23 1 96.75 458 GLY A CA 1
ATOM 3519 C C . GLY A 1 458 ? 1.592 -36.75 3.65 1 96.75 458 GLY A C 1
ATOM 3520 O O . GLY A 1 458 ? 0.917 -37.469 2.92 1 96.75 458 GLY A O 1
ATOM 3521 N N . LEU A 1 459 ? 1.183 -35.531 4.023 1 98.5 459 LEU A N 1
ATOM 3522 C CA . LEU A 1 459 ? -0.096 -35 3.586 1 98.5 459 LEU A CA 1
ATOM 3523 C C . LEU A 1 459 ? 0.111 -33.844 2.609 1 98.5 459 LEU A C 1
ATOM 3525 O O . LEU A 1 459 ? 1.149 -33.156 2.641 1 98.5 459 LEU A O 1
ATOM 3529 N N . PHE A 1 460 ? -0.891 -33.688 1.771 1 98.88 460 PHE A N 1
ATOM 3530 C CA . PHE A 1 460 ? -1.009 -32.5 0.961 1 98.88 460 PHE A CA 1
ATOM 3531 C C . PHE A 1 460 ? -1.947 -31.484 1.62 1 98.88 460 PHE A C 1
ATOM 3533 O O . PHE A 1 460 ? -2.982 -31.875 2.174 1 98.88 460 PHE A O 1
ATOM 3540 N N . TYR A 1 461 ? -1.579 -30.25 1.651 1 98.94 461 TYR A N 1
ATOM 3541 C CA . TYR A 1 461 ? -2.428 -29.156 2.113 1 98.94 461 TYR A CA 1
ATOM 3542 C C . TYR A 1 461 ? -2.955 -28.328 0.938 1 98.94 461 TYR A C 1
ATOM 3544 O O . TYR A 1 461 ? -2.205 -27.594 0.306 1 98.94 461 TYR A O 1
ATOM 3552 N N . VAL A 1 462 ? -4.254 -28.453 0.67 1 98.94 462 VAL A N 1
ATOM 3553 C CA . VAL A 1 462 ? -4.879 -27.969 -0.561 1 98.94 462 VAL A CA 1
ATOM 3554 C C . VAL A 1 462 ? -5.758 -26.766 -0.262 1 98.94 462 VAL A C 1
ATOM 3556 O O . VAL A 1 462 ? -6.777 -26.875 0.418 1 98.94 462 VAL A O 1
ATOM 3559 N N . PRO A 1 463 ? -5.352 -25.578 -0.729 1 98.81 463 PRO A N 1
ATOM 3560 C CA . PRO A 1 463 ? -6.238 -24.422 -0.613 1 98.81 463 PRO A CA 1
ATOM 3561 C C . PRO A 1 463 ? -7.355 -24.422 -1.655 1 98.81 463 PRO A C 1
ATOM 3563 O O . PRO A 1 463 ? -7.191 -23.859 -2.74 1 98.81 463 PRO A O 1
ATOM 3566 N N . ALA A 1 464 ? -8.484 -24.906 -1.31 1 98.69 464 ALA A N 1
ATOM 3567 C CA . ALA A 1 464 ? -9.578 -25.188 -2.232 1 98.69 464 ALA A CA 1
ATOM 3568 C C . ALA A 1 464 ? -10.727 -24.203 -2.047 1 98.69 464 ALA A C 1
ATOM 3570 O O . ALA A 1 464 ? -10.711 -23.391 -1.123 1 98.69 464 ALA A O 1
ATOM 3571 N N . ASN A 1 465 ? -11.695 -24.281 -2.949 1 97.88 465 ASN A N 1
ATOM 3572 C CA . ASN A 1 465 ? -12.883 -23.438 -2.914 1 97.88 465 ASN A CA 1
ATOM 3573 C C . ASN A 1 465 ? -14.148 -24.234 -3.244 1 97.88 465 ASN A C 1
ATOM 3575 O O . ASN A 1 465 ? -14.164 -25.016 -4.199 1 97.88 465 ASN A O 1
ATOM 3579 N N . HIS A 1 466 ? -15.141 -24 -2.41 1 98.06 466 HIS A N 1
ATOM 3580 C CA . HIS A 1 466 ? -16.469 -24.547 -2.67 1 98.06 466 HIS A CA 1
ATOM 3581 C C . HIS A 1 466 ? -17.375 -23.5 -3.293 1 98.06 466 HIS A C 1
ATOM 3583 O O . HIS A 1 466 ? -17.828 -22.578 -2.611 1 98.06 466 HIS A O 1
ATOM 3589 N N . TRP A 1 467 ? -17.688 -23.688 -4.551 1 96.5 467 TRP A N 1
ATOM 3590 C CA . TRP A 1 467 ? -18.562 -22.781 -5.281 1 96.5 467 TRP A CA 1
ATOM 3591 C C . TRP A 1 467 ? -19.094 -23.438 -6.555 1 96.5 467 TRP A C 1
ATOM 3593 O O . TRP A 1 467 ? -18.766 -24.594 -6.844 1 96.5 467 TRP A O 1
ATOM 3603 N N . LYS A 1 468 ? -20.016 -22.812 -7.215 1 97 468 LYS A N 1
ATOM 3604 C CA . LYS A 1 468 ? -20.672 -23.281 -8.43 1 97 468 LYS A CA 1
ATOM 3605 C C . LYS A 1 468 ? -20.969 -22.125 -9.383 1 97 468 LYS A C 1
ATOM 3607 O O . LYS A 1 468 ? -20.547 -21 -9.141 1 97 468 LYS A O 1
ATOM 3612 N N . GLU A 1 469 ? -21.5 -22.453 -10.57 1 96.12 469 GLU A N 1
ATOM 3613 C CA . GLU A 1 469 ? -21.875 -21.406 -11.508 1 96.12 469 GLU A CA 1
ATOM 3614 C C . GLU A 1 469 ? -23.047 -21.844 -12.391 1 96.12 469 GLU A C 1
ATOM 3616 O O . GLU A 1 469 ? -23.328 -23.031 -12.523 1 96.12 469 GLU A O 1
ATOM 3621 N N . ASP A 1 470 ? -23.812 -20.812 -12.836 1 96.5 470 ASP A N 1
ATOM 3622 C CA . ASP A 1 470 ? -24.609 -21 -14.047 1 96.5 470 ASP A CA 1
ATOM 3623 C C . ASP A 1 470 ? -23.75 -20.812 -15.297 1 96.5 470 ASP A C 1
ATOM 3625 O O . ASP A 1 470 ? -22.984 -19.844 -15.391 1 96.5 470 ASP A O 1
ATOM 3629 N N . TYR A 1 471 ? -23.906 -21.75 -16.188 1 96.56 471 TYR A N 1
ATOM 3630 C CA . TYR A 1 471 ? -23 -21.844 -17.328 1 96.56 471 TYR A CA 1
ATOM 3631 C C . TYR A 1 471 ? -23.781 -22.156 -18.609 1 96.56 471 TYR A C 1
ATOM 3633 O O . TYR A 1 471 ? -24.656 -23.031 -18.609 1 96.56 471 TYR A O 1
ATOM 3641 N N . TRP A 1 472 ? -23.516 -21.312 -19.734 1 97.5 472 TRP A N 1
ATOM 3642 C CA . TRP A 1 472 ? -24.281 -21.547 -20.953 1 97.5 472 TRP A CA 1
ATOM 3643 C C . TRP A 1 472 ? -23.453 -21.203 -22.188 1 97.5 472 TRP A C 1
ATOM 3645 O O . TRP A 1 472 ? -22.469 -20.469 -22.094 1 97.5 472 TRP A O 1
ATOM 3655 N N . THR A 1 473 ? -23.844 -21.766 -23.344 1 97.19 473 THR A N 1
ATOM 3656 C CA . THR A 1 473 ? -23.125 -21.547 -24.594 1 97.19 473 THR A CA 1
ATOM 3657 C C . THR A 1 473 ? -23.531 -20.234 -25.234 1 97.19 473 THR A C 1
ATOM 3659 O O . THR A 1 473 ? -24.688 -19.797 -25.094 1 97.19 473 THR A O 1
ATOM 3662 N N . GLU A 1 474 ? -22.609 -19.656 -25.812 1 95.06 474 GLU A N 1
ATOM 3663 C CA . GLU A 1 474 ? -22.797 -18.484 -26.688 1 95.06 474 GLU A CA 1
ATOM 3664 C C . GLU A 1 474 ? -22.047 -18.672 -28.016 1 95.06 474 GLU A C 1
ATOM 3666 O O . GLU A 1 474 ? -21.172 -19.516 -28.125 1 95.06 474 GLU A O 1
ATOM 3671 N N . GLU A 1 475 ? -22.516 -17.859 -29 1 90.81 475 GLU A N 1
ATOM 3672 C CA . GLU A 1 475 ? -21.797 -17.891 -30.266 1 90.81 475 GLU A CA 1
ATOM 3673 C C . GLU A 1 475 ? -20.391 -17.312 -30.125 1 90.81 475 GLU A C 1
ATOM 3675 O O . GLU A 1 475 ? -20.188 -16.359 -29.359 1 90.81 475 GLU A O 1
ATOM 3680 N N . VAL A 1 476 ? -19.469 -17.938 -30.922 1 92.69 476 VAL A N 1
ATOM 3681 C CA . VAL A 1 476 ? -18.094 -17.469 -30.797 1 92.69 476 VAL A CA 1
ATOM 3682 C C . VAL A 1 476 ? -17.422 -17.469 -32.156 1 92.69 476 VAL A C 1
ATOM 3684 O O . VAL A 1 476 ? -17.641 -18.375 -32.969 1 92.69 476 VAL A O 1
ATOM 3687 N N . SER A 1 477 ? -16.734 -16.391 -32.469 1 92 477 SER A N 1
ATOM 3688 C CA . SER A 1 477 ? -15.859 -16.266 -33.625 1 92 477 SER A CA 1
ATOM 3689 C C . SER A 1 477 ? -14.5 -15.695 -33.219 1 92 477 SER A C 1
ATOM 3691 O O . SER A 1 477 ? -14.406 -14.883 -32.312 1 92 477 SER A O 1
ATOM 3693 N N . TYR A 1 478 ? -13.547 -16.172 -33.969 1 95.56 478 TYR A N 1
ATOM 3694 C CA . TYR A 1 478 ? -12.195 -15.734 -33.625 1 95.56 478 TYR A CA 1
ATOM 3695 C C . TYR A 1 478 ? -11.914 -14.359 -34.219 1 95.56 478 TYR A C 1
ATOM 3697 O O . TYR A 1 478 ? -12.156 -14.125 -35.406 1 95.56 478 TYR A O 1
ATOM 3705 N N . THR A 1 479 ? -11.492 -13.422 -33.406 1 95.75 479 THR A N 1
ATOM 3706 C CA . THR A 1 479 ? -10.867 -12.156 -33.75 1 95.75 479 THR A CA 1
ATOM 3707 C C . THR A 1 479 ? -9.578 -11.945 -32.969 1 95.75 479 THR A C 1
ATOM 3709 O O . THR A 1 479 ? -9.578 -12.008 -31.75 1 95.75 479 THR A O 1
ATOM 3712 N N . LYS A 1 480 ? -8.531 -11.719 -33.75 1 95.12 480 LYS A N 1
ATOM 3713 C CA . LYS A 1 480 ? -7.219 -11.578 -33.125 1 95.12 480 LYS A CA 1
ATOM 3714 C C . LYS A 1 480 ? -7.266 -10.57 -31.969 1 95.12 480 LYS A C 1
ATOM 3716 O O . LYS A 1 480 ? -7.723 -9.438 -32.156 1 95.12 480 LYS A O 1
ATOM 3721 N N . GLY A 1 481 ? -6.848 -11.008 -30.812 1 93.62 481 GLY A N 1
ATOM 3722 C CA . GLY A 1 481 ? -6.738 -10.117 -29.656 1 93.62 481 GLY A CA 1
ATOM 3723 C C . GLY A 1 481 ? -8.023 -10 -28.875 1 93.62 481 GLY A C 1
ATOM 3724 O O . GLY A 1 481 ? -8.055 -9.367 -27.812 1 93.62 481 GLY A O 1
ATOM 3725 N N . SER A 1 482 ? -9.055 -10.547 -29.297 1 94.5 482 SER A N 1
ATOM 3726 C CA . SER A 1 482 ? -10.328 -10.516 -28.594 1 94.5 482 SER A CA 1
ATOM 3727 C C . SER A 1 482 ? -10.578 -11.812 -27.828 1 94.5 482 SER A C 1
ATOM 3729 O O . SER A 1 482 ? -10.008 -12.852 -28.172 1 94.5 482 SER A O 1
ATOM 3731 N N . ALA A 1 483 ? -11.414 -11.695 -26.875 1 93.75 483 ALA A N 1
ATOM 3732 C CA . ALA A 1 483 ? -11.758 -12.875 -26.078 1 93.75 483 ALA A CA 1
ATOM 3733 C C . ALA A 1 483 ? -12.391 -13.953 -26.953 1 93.75 483 ALA A C 1
ATOM 3735 O O . ALA A 1 483 ? -13.227 -13.656 -27.812 1 93.75 483 ALA A O 1
ATOM 3736 N N . TYR A 1 484 ? -12 -15.172 -26.766 1 96.19 484 TYR A N 1
ATOM 3737 C CA . TYR A 1 484 ? -12.43 -16.344 -27.531 1 96.19 484 TYR A CA 1
ATOM 3738 C C . TYR A 1 484 ? -12.945 -17.438 -26.609 1 96.19 484 TYR A C 1
ATOM 3740 O O . TYR A 1 484 ? -12.344 -18.5 -26.516 1 96.19 484 TYR A O 1
ATOM 3748 N N . LEU A 1 485 ? -14.094 -17.281 -25.953 1 95.5 485 LEU A N 1
ATOM 3749 C CA . LEU A 1 485 ? -14.602 -18.188 -24.922 1 95.5 485 LEU A CA 1
ATOM 3750 C C . LEU A 1 485 ? -15.797 -18.984 -25.438 1 95.5 485 LEU A C 1
ATOM 3752 O O . LEU A 1 485 ? -15.828 -20.203 -25.312 1 95.5 485 LEU A O 1
ATOM 3756 N N . GLY A 1 486 ? -16.781 -18.203 -25.984 1 95.81 486 GLY A N 1
ATOM 3757 C CA . GLY A 1 486 ? -18.016 -18.797 -26.453 1 95.81 486 GLY A CA 1
ATOM 3758 C C . GLY A 1 486 ? -18.922 -19.266 -25.328 1 95.81 486 GLY A C 1
ATOM 3759 O O . GLY A 1 486 ? -19.734 -20.172 -25.516 1 95.81 486 GLY A O 1
ATOM 3760 N N . MET A 1 487 ? -18.734 -18.781 -24.156 1 96.31 487 MET A N 1
ATOM 3761 C CA . MET A 1 487 ? -19.531 -19.156 -23 1 96.31 487 MET A CA 1
ATOM 3762 C C . MET A 1 487 ? -19.922 -17.938 -22.172 1 96.31 487 MET A C 1
ATOM 3764 O O . MET A 1 487 ? -19.172 -16.969 -22.094 1 96.31 487 MET A O 1
ATOM 3768 N N . GLY A 1 488 ? -21.141 -17.984 -21.609 1 94 488 GLY A N 1
ATOM 3769 C CA . GLY A 1 488 ? -21.531 -17.094 -20.516 1 94 488 GLY A CA 1
ATOM 3770 C C . GLY A 1 488 ? -21.562 -17.797 -19.172 1 94 488 GLY A C 1
ATOM 3771 O O . GLY A 1 488 ? -21.625 -19.016 -19.094 1 94 488 GLY A O 1
ATOM 3772 N N . PHE A 1 489 ? -21.469 -17.031 -18.094 1 94.06 489 PHE A N 1
ATOM 3773 C CA . PHE A 1 489 ? -21.438 -17.656 -16.781 1 94.06 489 PHE A CA 1
ATOM 3774 C C . PHE A 1 489 ? -21.844 -16.672 -15.695 1 94.06 489 PHE A C 1
ATOM 3776 O O . PHE A 1 489 ? -21.781 -15.453 -15.898 1 94.06 489 PHE A O 1
ATOM 3783 N N . ARG A 1 490 ? -22.266 -17.141 -14.602 1 93.56 490 ARG A N 1
ATOM 3784 C CA . ARG A 1 490 ? -22.516 -16.438 -13.344 1 93.56 490 ARG A CA 1
ATOM 3785 C C . ARG A 1 490 ? -22.094 -17.281 -12.156 1 93.56 490 ARG A C 1
ATOM 3787 O O . ARG A 1 490 ? -22.766 -18.25 -11.805 1 93.56 490 ARG A O 1
ATOM 3794 N N . ILE A 1 491 ? -21.062 -16.906 -11.484 1 94.06 491 ILE A N 1
ATOM 3795 C CA . ILE A 1 491 ? -20.547 -17.656 -10.344 1 94.06 491 ILE A CA 1
ATOM 3796 C C . ILE A 1 491 ? -21.469 -17.469 -9.141 1 94.06 491 ILE A C 1
ATOM 3798 O O . ILE A 1 491 ? -21.953 -16.359 -8.891 1 94.06 491 ILE A O 1
ATOM 3802 N N . LYS A 1 492 ? -21.609 -18.547 -8.398 1 93.94 492 LYS A N 1
ATOM 3803 C CA . LYS A 1 492 ? -22.5 -18.547 -7.246 1 93.94 492 LYS A CA 1
ATOM 3804 C C . LYS A 1 492 ? -21.859 -19.219 -6.043 1 93.94 492 LYS A C 1
ATOM 3806 O O . LYS A 1 492 ? -21.016 -20.109 -6.203 1 93.94 492 LYS A O 1
ATOM 3811 N N . ARG A 1 493 ? -22.359 -18.812 -4.879 1 93.06 493 ARG A N 1
ATOM 3812 C CA . ARG A 1 493 ? -21.984 -19.5 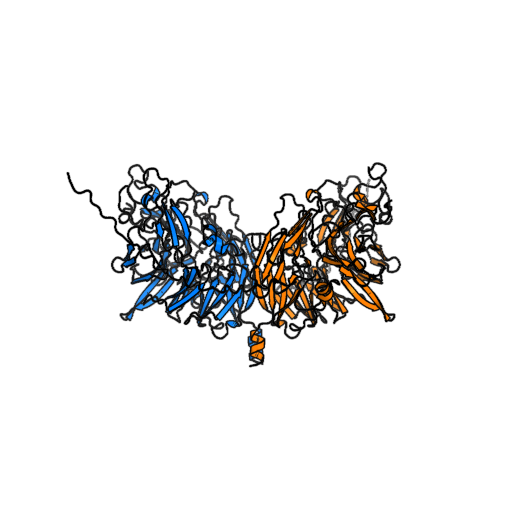-3.648 1 93.06 493 ARG A CA 1
ATOM 3813 C C . ARG A 1 493 ? -22.641 -20.875 -3.561 1 93.06 493 ARG A C 1
ATOM 3815 O O . ARG A 1 493 ? -23.781 -21.047 -3.992 1 93.06 493 ARG A O 1
ATOM 3822 N N . MET A 1 494 ? -21.906 -21.781 -2.973 1 96.38 494 MET A N 1
ATOM 3823 C CA . MET A 1 494 ? -22.453 -23.109 -2.688 1 96.38 494 MET A CA 1
ATOM 3824 C C . MET A 1 494 ? -22.953 -23.188 -1.251 1 96.38 494 MET A C 1
ATOM 3826 O O . MET A 1 494 ? -23.969 -23.844 -0.981 1 96.38 494 MET A O 1
ATOM 3830 N N . TYR A 1 495 ? -22.172 -22.594 -0.353 1 96.69 495 TYR A N 1
ATOM 3831 C CA . TYR A 1 495 ? -22.484 -22.562 1.07 1 96.69 495 TYR A CA 1
ATOM 3832 C C . TYR A 1 495 ? -22.578 -21.125 1.579 1 96.69 495 TYR A C 1
ATOM 3834 O O . TYR A 1 495 ? -21.969 -20.219 1.01 1 96.69 495 TYR A O 1
ATOM 3842 N N . ASP A 1 496 ? -23.312 -20.875 2.676 1 93.94 496 ASP A N 1
ATOM 3843 C CA . ASP A 1 496 ? -23.469 -19.547 3.242 1 93.94 496 ASP A CA 1
ATOM 3844 C C . ASP A 1 496 ? -22.25 -19.156 4.086 1 93.94 496 ASP A C 1
ATOM 3846 O O . ASP A 1 496 ? -21.906 -17.984 4.18 1 93.94 496 ASP A O 1
ATOM 3850 N N . ASP A 1 497 ? -21.625 -20.094 4.613 1 95.5 497 ASP A N 1
ATOM 3851 C CA . ASP A 1 497 ? -20.672 -19.781 5.668 1 95.5 497 ASP A CA 1
ATOM 3852 C C . ASP A 1 497 ? -19.25 -19.734 5.125 1 95.5 497 ASP A C 1
ATOM 3854 O O . ASP A 1 497 ? -18.344 -19.219 5.785 1 95.5 497 ASP A O 1
ATOM 3858 N N . HIS A 1 498 ? -19.031 -20.312 3.922 1 97.06 498 HIS A N 1
ATOM 3859 C CA . HIS A 1 498 ? -17.656 -20.312 3.441 1 97.06 498 HIS A CA 1
ATOM 3860 C C . HIS A 1 498 ? -17.594 -20.484 1.928 1 97.06 498 HIS A C 1
ATOM 3862 O O . HIS A 1 498 ? -18.562 -20.969 1.32 1 97.06 498 HIS A O 1
ATOM 3868 N N . VAL A 1 499 ? -16.531 -20.062 1.33 1 96.5 499 VAL A N 1
ATOM 3869 C CA . VAL A 1 499 ? -16.141 -20.422 -0.028 1 96.5 499 VAL A CA 1
ATOM 3870 C C . VAL A 1 499 ? -14.805 -21.172 0.006 1 96.5 499 VAL A C 1
ATOM 3872 O O . VAL A 1 499 ? -14.664 -22.219 -0.626 1 96.5 499 VAL A O 1
ATOM 3875 N N . GLY A 1 500 ? -13.844 -20.578 0.768 1 97.56 500 GLY A N 1
ATOM 3876 C CA . GLY A 1 500 ? -12.531 -21.188 0.874 1 97.56 500 GLY A CA 1
ATOM 3877 C C . GLY A 1 500 ? -12.5 -22.359 1.837 1 97.56 500 GLY A C 1
ATOM 3878 O O . GLY A 1 500 ? -13.195 -22.359 2.854 1 97.56 500 GLY A O 1
ATOM 3879 N N . SER A 1 501 ? -11.688 -23.297 1.534 1 98.38 501 SER A N 1
ATOM 3880 C CA . SER A 1 501 ? -11.477 -24.469 2.385 1 98.38 501 SER A CA 1
ATOM 3881 C C . SER A 1 501 ? -10.047 -24.984 2.258 1 98.38 501 SER A C 1
ATOM 3883 O O . SER A 1 501 ? -9.641 -25.438 1.188 1 98.38 501 SER A O 1
ATOM 3885 N N . LEU A 1 502 ? -9.312 -24.891 3.348 1 98.88 502 LEU A N 1
ATOM 3886 C CA . LEU A 1 502 ? -8.008 -25.531 3.402 1 98.88 502 LEU A CA 1
ATOM 3887 C C . LEU A 1 502 ? -8.141 -26.984 3.883 1 98.88 502 LEU A C 1
ATOM 3889 O O . LEU A 1 502 ? -8.547 -27.219 5.02 1 98.88 502 LEU A O 1
ATOM 3893 N N . ARG A 1 503 ? -7.734 -27.922 3.029 1 98.88 503 ARG A N 1
ATOM 3894 C CA . ARG A 1 503 ? -7.891 -29.328 3.383 1 98.88 503 ARG A CA 1
ATOM 3895 C C . ARG A 1 503 ? -6.547 -30.047 3.383 1 98.88 503 ARG A C 1
ATOM 3897 O O . ARG A 1 503 ? -5.73 -29.844 2.479 1 98.88 503 ARG A O 1
ATOM 3904 N N . ALA A 1 504 ? -6.348 -30.75 4.426 1 98.94 504 ALA A N 1
ATOM 3905 C CA . ALA A 1 504 ? -5.258 -31.734 4.422 1 98.94 504 ALA A CA 1
ATOM 3906 C C . ALA A 1 504 ? -5.711 -33.062 3.83 1 98.94 504 ALA A C 1
ATOM 3908 O O . ALA A 1 504 ? -6.664 -33.656 4.32 1 98.94 504 ALA A O 1
ATOM 3909 N N . MET A 1 505 ? -4.953 -33.5 2.793 1 98.44 505 MET A N 1
ATOM 3910 C CA . MET A 1 505 ? -5.352 -34.688 2.053 1 98.44 505 MET A CA 1
ATOM 3911 C C . MET A 1 505 ? -4.277 -35.75 2.137 1 98.44 505 MET A C 1
ATOM 3913 O O . MET A 1 505 ? -3.09 -35.469 1.985 1 98.44 505 MET A O 1
ATOM 3917 N N . ASP A 1 506 ? -4.738 -36.938 2.357 1 96.94 506 ASP A N 1
ATOM 3918 C CA . ASP A 1 506 ? -3.863 -38.094 2.203 1 96.94 506 ASP A CA 1
ATOM 3919 C C . ASP A 1 506 ? -3.838 -38.594 0.754 1 96.94 506 ASP A C 1
ATOM 3921 O O . ASP A 1 506 ? -4.836 -39.094 0.246 1 96.94 506 ASP A O 1
ATOM 3925 N N . PRO A 1 507 ? -2.707 -38.5 0.127 1 95.5 507 PRO A N 1
ATOM 3926 C CA . PRO A 1 507 ? -2.682 -38.781 -1.305 1 95.5 507 PRO A CA 1
ATOM 3927 C C . PRO A 1 507 ? -2.848 -40.281 -1.594 1 95.5 507 PRO A C 1
ATOM 3929 O O . PRO A 1 507 ? -3.109 -40.656 -2.736 1 95.5 507 PRO A O 1
ATOM 3932 N N . VAL A 1 508 ? -2.697 -41.094 -0.665 1 92.25 508 VAL A N 1
ATOM 3933 C CA . VAL A 1 508 ? -2.801 -42.531 -0.867 1 92.25 508 VAL A CA 1
ATOM 3934 C C . VAL A 1 508 ? -4.258 -42.969 -0.726 1 92.25 508 VAL A C 1
ATOM 3936 O O . VAL A 1 508 ? -4.809 -43.625 -1.625 1 92.25 508 VAL A O 1
ATOM 3939 N N . SER A 1 509 ? -4.902 -42.562 0.333 1 93.31 509 SER A N 1
ATOM 3940 C CA . SER A 1 509 ? -6.273 -43 0.583 1 93.31 509 SER A CA 1
ATOM 3941 C C . SER A 1 509 ? -7.277 -42.062 -0.09 1 93.31 509 SER A C 1
ATOM 3943 O O . SER A 1 509 ? -8.422 -42.438 -0.345 1 93.31 509 SER A O 1
ATOM 3945 N N . GLY A 1 510 ? -6.875 -40.844 -0.288 1 95.25 510 GLY A N 1
ATOM 3946 C CA . GLY A 1 510 ? -7.781 -39.844 -0.832 1 95.25 510 GLY A CA 1
ATOM 3947 C C . GLY A 1 510 ? -8.664 -39.188 0.223 1 95.25 510 GLY A C 1
ATOM 3948 O O . GLY A 1 510 ? -9.523 -38.375 -0.098 1 95.25 510 GLY A O 1
ATOM 3949 N N . LYS A 1 511 ? -8.383 -39.469 1.441 1 96.69 511 LYS A N 1
ATOM 3950 C CA . LYS A 1 511 ? -9.234 -38.969 2.516 1 96.69 511 LYS A CA 1
ATOM 3951 C C . LYS A 1 511 ? -8.836 -37.562 2.939 1 96.69 511 LYS A C 1
ATOM 3953 O O . LYS A 1 511 ? -7.648 -37.219 2.938 1 96.69 511 LYS A O 1
ATOM 3958 N N . VAL A 1 512 ? -9.852 -36.781 3.326 1 98.31 512 VAL A N 1
ATOM 3959 C CA . VAL A 1 512 ? -9.633 -35.531 3.998 1 98.31 512 VAL A CA 1
ATOM 3960 C C . VAL A 1 512 ? -9.281 -35.75 5.465 1 98.31 512 VAL A C 1
ATOM 3962 O O . VAL A 1 512 ? -10.094 -36.281 6.223 1 98.31 512 VAL A O 1
ATOM 3965 N N . VAL A 1 513 ? -8.133 -35.344 5.883 1 98.69 513 VAL A N 1
ATOM 3966 C CA . VAL A 1 513 ? -7.676 -35.531 7.254 1 98.69 513 VAL A CA 1
ATOM 3967 C C . VAL A 1 513 ? -8.211 -34.438 8.148 1 98.69 513 VAL A C 1
ATOM 3969 O O . VAL A 1 513 ? -8.656 -34.688 9.273 1 98.69 513 VAL A O 1
ATOM 3972 N N . TRP A 1 514 ? -8.125 -33.219 7.75 1 98.69 514 TRP A N 1
ATOM 3973 C CA . TRP A 1 514 ? -8.758 -32.094 8.43 1 98.69 514 TRP A CA 1
ATOM 3974 C C . TRP A 1 514 ? -9.117 -31 7.434 1 98.69 514 TRP A C 1
ATOM 3976 O O . TRP A 1 514 ? -8.695 -31.031 6.277 1 98.69 514 TRP A O 1
ATOM 3986 N N . GLU A 1 515 ? -9.977 -30.078 7.902 1 98.62 515 GLU A N 1
ATOM 3987 C CA . GLU A 1 515 ? -10.453 -28.969 7.086 1 98.62 515 GLU A CA 1
ATOM 3988 C C . GLU A 1 515 ? -10.555 -27.688 7.902 1 98.62 515 GLU A C 1
ATOM 3990 O O . GLU A 1 515 ? -10.938 -27.719 9.07 1 98.62 515 GLU A O 1
ATOM 3995 N N . HIS A 1 516 ? -10.109 -26.641 7.316 1 98.69 516 HIS A N 1
ATOM 3996 C CA . HIS A 1 516 ? -10.336 -25.297 7.828 1 98.69 516 HIS A CA 1
ATOM 3997 C C . HIS A 1 516 ? -11.078 -24.438 6.809 1 98.69 516 HIS A C 1
ATOM 3999 O O . HIS A 1 516 ? -10.609 -24.25 5.684 1 98.69 516 HIS A O 1
ATOM 4005 N N . LYS A 1 517 ? -12.195 -23.812 7.215 1 98.44 517 LYS A N 1
ATOM 4006 C CA . LYS A 1 517 ? -13.047 -23.047 6.301 1 98.44 517 LYS A CA 1
ATOM 4007 C C . LYS A 1 517 ? -12.75 -21.547 6.402 1 98.44 517 LYS A C 1
ATOM 4009 O O . LYS A 1 517 ? -12.414 -21.047 7.477 1 98.44 517 LYS A O 1
ATOM 4014 N N . GLU A 1 518 ? -12.773 -20.906 5.34 1 97.19 518 GLU A N 1
ATOM 4015 C CA . GLU A 1 518 ? -12.656 -19.453 5.238 1 97.19 518 GLU A CA 1
ATOM 4016 C C . GLU A 1 518 ? -13.844 -18.844 4.496 1 97.19 518 GLU A C 1
ATOM 4018 O O . GLU A 1 518 ? -14.32 -19.406 3.508 1 97.19 518 GLU A O 1
ATOM 4023 N N . HIS A 1 519 ? -14.281 -17.703 4.922 1 94.56 519 HIS A N 1
ATOM 4024 C CA . HIS A 1 519 ? -15.445 -17.031 4.34 1 94.56 519 HIS A CA 1
ATOM 4025 C C . HIS A 1 519 ? -15.188 -16.641 2.889 1 94.56 519 HIS A C 1
ATOM 4027 O O . HIS A 1 519 ? -16.078 -16.781 2.039 1 94.56 519 HIS A O 1
ATOM 4033 N N . LEU A 1 520 ? -14.07 -16.172 2.604 1 94.75 520 LEU A N 1
ATOM 4034 C CA . LEU A 1 520 ? -13.695 -15.766 1.253 1 94.75 520 LEU A CA 1
ATOM 4035 C C . LEU A 1 520 ? -12.914 -16.875 0.55 1 94.75 520 LEU A C 1
ATOM 4037 O O . LEU A 1 520 ? -12.398 -17.781 1.201 1 94.75 520 LEU A O 1
ATOM 4041 N N . PRO A 1 521 ? -12.828 -16.766 -0.8 1 95.25 521 PRO A N 1
ATOM 4042 C CA . PRO A 1 521 ? -12.031 -17.75 -1.528 1 95.25 521 PRO A CA 1
ATOM 4043 C C . PRO A 1 521 ? -10.578 -17.781 -1.082 1 95.25 521 PRO A C 1
ATOM 4045 O O . PRO A 1 521 ? -9.984 -16.719 -0.82 1 95.25 521 PRO A O 1
ATOM 4048 N N . LEU A 1 522 ? -10.055 -18.969 -0.951 1 96.88 522 LEU A N 1
ATOM 4049 C CA . LEU A 1 522 ? -8.617 -19.125 -0.763 1 96.88 522 LEU A CA 1
ATOM 4050 C C . LEU A 1 522 ? -7.887 -19.062 -2.098 1 96.88 522 LEU A C 1
ATOM 4052 O O . LEU A 1 522 ? -8.156 -19.859 -2.998 1 96.88 522 LEU A O 1
ATOM 4056 N N . TRP A 1 523 ? -7 -18.125 -2.221 1 96.31 523 TRP A N 1
ATOM 4057 C CA . TRP A 1 523 ? -6.309 -17.875 -3.482 1 96.31 523 TRP A CA 1
ATOM 4058 C C . TRP A 1 523 ? -4.809 -17.703 -3.258 1 96.31 523 TRP A C 1
ATOM 4060 O O . TRP A 1 523 ? -4.078 -17.328 -4.176 1 96.31 523 TRP A O 1
ATOM 4070 N N . ALA A 1 524 ? -4.438 -17.922 -2.016 1 98 524 ALA A N 1
ATOM 4071 C CA . ALA A 1 524 ? -3.012 -17.906 -1.702 1 98 524 ALA A CA 1
ATOM 4072 C C . ALA A 1 524 ? -2.414 -19.312 -1.823 1 98 524 ALA A C 1
ATOM 4074 O O . ALA A 1 524 ? -3.131 -20.312 -1.722 1 98 524 ALA A O 1
ATOM 4075 N N . GLY A 1 525 ? -1.107 -19.391 -2.064 1 98.38 525 GLY A N 1
ATOM 4076 C CA . GLY A 1 525 ? -0.417 -20.672 -1.938 1 98.38 525 GLY A CA 1
ATOM 4077 C C . GLY A 1 525 ? -0.185 -21.078 -0.497 1 98.38 525 GLY A C 1
ATOM 4078 O O . GLY A 1 525 ? -0.556 -20.359 0.429 1 98.38 525 GLY A O 1
ATOM 4079 N N . VAL A 1 526 ? 0.374 -22.297 -0.348 1 98.88 526 VAL A N 1
ATOM 4080 C CA . VAL A 1 526 ? 0.577 -22.875 0.971 1 98.88 526 VAL A CA 1
ATOM 4081 C C . VAL A 1 526 ? 2.051 -23.234 1.162 1 98.88 526 VAL A C 1
ATOM 4083 O O . VAL A 1 526 ? 2.74 -23.578 0.203 1 98.88 526 VAL A O 1
ATOM 4086 N N . LEU A 1 527 ? 2.514 -23.031 2.369 1 98.94 527 LEU A N 1
ATOM 4087 C CA . LEU A 1 527 ? 3.842 -23.453 2.801 1 98.94 527 LEU A CA 1
ATOM 4088 C C . LEU A 1 527 ? 3.756 -24.391 4.004 1 98.94 527 LEU A C 1
ATOM 4090 O O . LEU A 1 527 ? 3.051 -24.094 4.973 1 98.94 527 LEU A O 1
ATOM 4094 N N . ALA A 1 528 ? 4.43 -25.5 3.926 1 98.94 528 ALA A N 1
ATOM 4095 C CA . ALA A 1 528 ? 4.555 -26.406 5.066 1 98.94 528 ALA A CA 1
ATOM 4096 C C . ALA A 1 528 ? 5.988 -26.438 5.59 1 98.94 528 ALA A C 1
ATOM 4098 O O . ALA A 1 528 ? 6.938 -26.281 4.816 1 98.94 528 ALA A O 1
ATOM 4099 N N . THR A 1 529 ? 6.125 -26.625 6.914 1 98.81 529 THR A N 1
ATOM 4100 C CA . THR A 1 529 ? 7.465 -26.672 7.488 1 98.81 529 THR A CA 1
ATOM 4101 C C . THR A 1 529 ? 7.602 -27.844 8.453 1 98.81 529 THR A C 1
ATOM 4103 O O . THR A 1 529 ? 6.598 -28.391 8.914 1 98.81 529 THR A O 1
ATOM 4106 N N . ALA A 1 530 ? 8.828 -28.141 8.766 1 98.69 530 ALA A N 1
ATOM 4107 C CA . ALA A 1 530 ? 9.133 -29.188 9.734 1 98.69 530 ALA A CA 1
ATOM 4108 C C . ALA A 1 530 ? 8.75 -28.75 11.148 1 98.69 530 ALA A C 1
ATOM 4110 O O . ALA A 1 530 ? 8.758 -29.562 12.078 1 98.69 530 ALA A O 1
ATOM 4111 N N . GLY A 1 531 ? 8.398 -27.594 11.367 1 98.81 531 GLY A N 1
ATOM 4112 C CA . GLY A 1 531 ? 7.91 -27.109 12.648 1 98.81 531 GLY A CA 1
ATOM 4113 C C . GLY A 1 531 ? 6.484 -27.531 12.953 1 98.81 531 GLY A C 1
ATOM 4114 O O . GLY A 1 531 ? 5.871 -27.047 13.898 1 98.81 531 GLY A O 1
ATOM 4115 N N . ASN A 1 532 ? 5.988 -28.406 12.164 1 98.81 532 ASN A N 1
ATOM 4116 C CA . ASN A 1 532 ? 4.598 -28.844 12.25 1 98.81 532 ASN A CA 1
ATOM 4117 C C . ASN A 1 532 ? 3.635 -27.703 11.969 1 98.81 532 ASN A C 1
ATOM 4119 O O . ASN A 1 532 ? 2.664 -27.5 12.695 1 98.81 532 ASN A O 1
ATOM 4123 N N . LEU A 1 533 ? 3.957 -26.953 10.953 1 98.94 533 LEU A N 1
ATOM 4124 C CA . LEU A 1 533 ? 3.154 -25.766 10.625 1 98.94 533 LEU A CA 1
ATOM 4125 C C . LEU A 1 533 ? 2.787 -25.75 9.148 1 98.94 533 LEU A C 1
ATOM 4127 O O . LEU A 1 533 ? 3.568 -26.203 8.305 1 98.94 533 LEU A O 1
ATOM 4131 N N . VAL A 1 534 ? 1.584 -25.266 8.859 1 98.94 534 VAL A N 1
ATOM 4132 C CA . VAL A 1 534 ? 1.108 -24.875 7.531 1 98.94 534 VAL A CA 1
ATOM 4133 C C . VAL A 1 534 ? 0.766 -23.391 7.512 1 98.94 534 VAL A C 1
ATOM 4135 O O . VAL A 1 534 ? 0.035 -22.906 8.375 1 98.94 534 VAL A O 1
ATOM 4138 N N . PHE A 1 535 ? 1.332 -22.672 6.559 1 98.94 535 PHE A N 1
ATOM 4139 C CA . PHE A 1 535 ? 1.068 -21.25 6.422 1 98.94 535 PHE A CA 1
ATOM 4140 C C . PHE A 1 535 ? 0.287 -20.969 5.145 1 98.94 535 PHE A C 1
ATOM 4142 O O . PHE A 1 535 ? 0.533 -21.578 4.109 1 98.94 535 PHE A O 1
ATOM 4149 N N . THR A 1 536 ? -0.636 -20.031 5.164 1 98.88 536 THR A N 1
ATOM 4150 C CA . THR A 1 536 ? -1.326 -19.516 3.99 1 98.88 536 THR A CA 1
ATOM 4151 C C . THR A 1 536 ? -1.883 -18.125 4.266 1 98.88 536 THR A C 1
ATOM 4153 O O . THR A 1 536 ? -1.762 -17.609 5.383 1 98.88 536 THR A O 1
ATOM 4156 N N . GLY A 1 537 ? -2.33 -17.453 3.203 1 98.69 537 GLY A N 1
ATOM 4157 C CA . GLY A 1 537 ? -3 -16.172 3.312 1 98.69 537 GLY A CA 1
ATOM 4158 C C . GLY A 1 537 ? -4.465 -16.219 2.918 1 98.69 537 GLY A C 1
ATOM 4159 O O . GLY A 1 537 ? -4.887 -17.141 2.215 1 98.69 537 GLY A O 1
ATOM 4160 N N . THR A 1 538 ? -5.188 -15.25 3.395 1 97.69 538 THR A N 1
ATOM 4161 C CA . THR A 1 538 ? -6.609 -15.203 3.078 1 97.69 538 THR A CA 1
ATOM 4162 C C . THR A 1 538 ? -6.941 -13.945 2.279 1 97.69 538 THR A C 1
ATOM 4164 O O . THR A 1 538 ? -6.16 -12.984 2.264 1 97.69 538 THR A O 1
ATOM 4167 N N . GLY A 1 539 ? -8.117 -14 1.669 1 95.12 539 GLY A N 1
ATOM 4168 C CA . GLY A 1 539 ? -8.555 -12.891 0.835 1 95.12 539 GLY A CA 1
ATOM 4169 C C . GLY A 1 539 ? -8.82 -11.617 1.623 1 95.12 539 GLY A C 1
ATOM 4170 O O . GLY A 1 539 ? -8.781 -10.523 1.071 1 95.12 539 GLY A O 1
ATOM 4171 N N . ASP A 1 540 ? -9.047 -11.734 2.854 1 94.19 540 ASP A N 1
ATOM 4172 C CA . ASP A 1 540 ? -9.344 -10.555 3.658 1 94.19 540 ASP A CA 1
ATOM 4173 C C . ASP A 1 540 ? -8.102 -10.07 4.402 1 94.19 540 ASP A C 1
ATOM 4175 O O . ASP A 1 540 ? -8.188 -9.188 5.262 1 94.19 540 ASP A O 1
ATOM 4179 N N . GLY A 1 541 ? -6.98 -10.711 4.18 1 96.88 541 GLY A N 1
ATOM 4180 C CA . GLY A 1 541 ? -5.746 -10.023 4.523 1 96.88 541 GLY A CA 1
ATOM 4181 C C . GLY A 1 541 ? -4.969 -10.711 5.637 1 96.88 541 GLY A C 1
ATOM 4182 O O . GLY A 1 541 ? -3.883 -10.258 6.008 1 96.88 541 GLY A O 1
ATOM 4183 N N . TYR A 1 542 ? -5.43 -11.852 6.145 1 98.38 542 TYR A N 1
ATOM 4184 C CA . TYR A 1 542 ? -4.734 -12.523 7.234 1 98.38 542 TYR A CA 1
ATOM 4185 C C . TYR A 1 542 ? -3.668 -13.469 6.695 1 98.38 542 TYR A C 1
ATOM 4187 O O . TYR A 1 542 ? -3.92 -14.234 5.762 1 98.38 542 TYR A O 1
ATOM 4195 N N . PHE A 1 543 ? -2.455 -13.352 7.289 1 98.88 543 PHE A N 1
ATOM 4196 C CA . PHE A 1 543 ? -1.462 -14.414 7.211 1 98.88 543 PHE A CA 1
ATOM 4197 C C . PHE A 1 543 ? -1.6 -15.375 8.391 1 98.88 543 PHE A C 1
ATOM 4199 O O . PHE A 1 543 ? -1.56 -14.953 9.547 1 98.88 543 PHE A O 1
ATOM 4206 N N . LYS A 1 544 ? -1.78 -16.688 8.078 1 98.94 544 LYS A N 1
ATOM 4207 C CA . LYS A 1 544 ? -2.172 -17.609 9.133 1 98.94 544 LYS A CA 1
ATOM 4208 C C . LYS A 1 544 ? -1.224 -18.797 9.195 1 98.94 544 LYS A C 1
ATOM 4210 O O . LYS A 1 544 ? -0.619 -19.172 8.188 1 98.94 544 LYS A O 1
ATOM 4215 N N . ALA A 1 545 ? -1.146 -19.328 10.391 1 98.94 545 ALA A N 1
ATOM 4216 C CA . ALA A 1 545 ? -0.446 -20.594 10.633 1 98.94 545 ALA A CA 1
ATOM 4217 C C . ALA A 1 545 ? -1.378 -21.625 11.266 1 98.94 545 ALA A C 1
ATOM 4219 O O . ALA A 1 545 ? -2.168 -21.297 12.156 1 98.94 545 ALA A O 1
ATOM 4220 N N . PHE A 1 546 ? -1.223 -22.812 10.781 1 98.94 546 PHE A N 1
ATOM 4221 C CA . PHE A 1 546 ? -2.023 -23.938 11.266 1 98.94 546 PHE A CA 1
ATOM 4222 C C . PHE A 1 546 ? -1.129 -25.078 11.727 1 98.94 546 PHE A C 1
ATOM 4224 O O . PHE A 1 546 ? -0.031 -25.266 11.203 1 98.94 546 PHE A O 1
ATOM 4231 N N . ASP A 1 547 ? -1.648 -25.812 12.688 1 98.88 547 ASP A N 1
ATOM 4232 C CA . ASP A 1 547 ? -1.034 -27.094 13.016 1 98.88 547 ASP A CA 1
ATOM 4233 C C . ASP A 1 547 ? -1.147 -28.078 11.844 1 98.88 547 ASP A C 1
ATOM 4235 O O . ASP A 1 547 ? -2.25 -28.359 11.375 1 98.88 547 ASP A O 1
ATOM 4239 N N . ALA A 1 548 ? -0.061 -28.641 11.438 1 98.88 548 ALA A N 1
ATOM 4240 C CA . ALA A 1 548 ? -0.036 -29.453 10.219 1 98.88 548 ALA A CA 1
ATOM 4241 C C . ALA A 1 548 ? -0.827 -30.734 10.406 1 98.88 548 ALA A C 1
ATOM 4243 O O . ALA A 1 548 ? -1.382 -31.281 9.445 1 98.88 548 ALA A O 1
ATOM 4244 N N . LYS A 1 549 ? -0.902 -31.203 11.562 1 98.69 549 LYS A N 1
ATOM 4245 C CA . LYS A 1 549 ? -1.522 -32.5 11.828 1 98.69 549 LYS A CA 1
ATOM 4246 C C . LYS A 1 549 ? -3.02 -32.344 12.086 1 98.69 549 LYS A C 1
ATOM 4248 O O . LYS A 1 549 ? -3.818 -33.156 11.617 1 98.69 549 LYS A O 1
ATOM 4253 N N . SER A 1 550 ? -3.377 -31.234 12.797 1 98.5 550 SER A N 1
ATOM 4254 C CA . SER A 1 550 ? -4.754 -31.141 13.266 1 98.5 550 SER A CA 1
ATOM 4255 C C . SER A 1 550 ? -5.539 -30.094 12.484 1 98.5 550 SER A C 1
ATOM 4257 O O . SER A 1 550 ? -6.77 -30.094 12.5 1 98.5 550 SER A O 1
ATOM 4259 N N . GLY A 1 551 ? -4.867 -29.125 11.938 1 98.75 551 GLY A N 1
ATOM 4260 C CA . GLY A 1 551 ? -5.539 -28.047 11.227 1 98.75 551 GLY A CA 1
ATOM 4261 C C . GLY A 1 551 ? -5.973 -26.922 12.141 1 98.75 551 GLY A C 1
ATOM 4262 O O . GLY A 1 551 ? -6.605 -25.953 11.688 1 98.75 551 GLY A O 1
ATOM 4263 N N . LYS A 1 552 ? -5.609 -27.016 13.406 1 98.75 552 LYS A N 1
ATOM 4264 C CA . LYS A 1 552 ? -5.941 -25.938 14.336 1 98.75 552 LYS A CA 1
ATOM 4265 C C . LYS A 1 552 ? -5.215 -24.656 13.969 1 98.75 552 LYS A C 1
ATOM 4267 O O . LYS A 1 552 ? -4.012 -24.672 13.695 1 98.75 552 LYS A O 1
ATOM 4272 N N . GLU A 1 553 ? -5.969 -23.547 13.898 1 98.75 553 GLU A N 1
ATOM 4273 C CA . GLU A 1 553 ? -5.332 -22.234 13.695 1 98.75 553 GLU A CA 1
ATOM 4274 C C . GLU A 1 553 ? -4.52 -21.828 14.922 1 98.75 553 GLU A C 1
ATOM 4276 O O . GLU A 1 553 ? -5.051 -21.766 16.031 1 98.75 553 GLU A O 1
ATOM 4281 N N . LEU A 1 554 ? -3.238 -21.516 14.727 1 98.75 554 LEU A N 1
ATOM 4282 C CA . LEU A 1 554 ? -2.348 -21.25 15.852 1 98.75 554 LEU A CA 1
ATOM 4283 C C . LEU A 1 554 ? -1.947 -19.781 15.891 1 98.75 554 LEU A C 1
ATOM 4285 O O . LEU A 1 554 ? -1.483 -19.281 16.922 1 98.75 554 LEU A O 1
ATOM 4289 N N . TRP A 1 555 ? -2.115 -19.109 14.828 1 98.31 555 TRP A N 1
ATOM 4290 C CA . TRP A 1 555 ? -1.632 -17.734 14.719 1 98.31 555 TRP A CA 1
ATOM 4291 C C . TRP A 1 555 ? -2.219 -17.047 13.484 1 98.31 555 TRP A C 1
ATOM 4293 O O . TRP A 1 555 ? -2.471 -17.703 12.469 1 98.31 555 TRP A O 1
ATOM 4303 N N . LYS A 1 556 ? -2.463 -15.797 13.531 1 98.31 556 LYS A N 1
ATOM 4304 C CA . LYS A 1 556 ? -2.82 -14.984 12.367 1 98.31 556 LYS A CA 1
ATOM 4305 C C . LYS A 1 556 ? -2.359 -13.539 12.555 1 98.31 556 LYS A C 1
ATOM 4307 O O . LYS A 1 556 ? -2.189 -13.07 13.68 1 98.31 556 LYS A O 1
ATOM 4312 N N . PHE A 1 557 ? -2.133 -12.898 11.531 1 98.31 557 PHE A N 1
ATOM 4313 C CA . PHE A 1 557 ? -1.783 -11.484 11.516 1 98.31 557 PHE A CA 1
ATOM 4314 C C . PHE A 1 557 ? -2.453 -10.781 10.336 1 98.31 557 PHE A C 1
ATOM 4316 O O . PHE A 1 557 ? -2.428 -11.273 9.211 1 98.31 557 PHE A O 1
ATOM 4323 N N . GLN A 1 558 ? -3.059 -9.562 10.57 1 98.38 558 GLN A N 1
ATOM 4324 C CA . GLN A 1 558 ? -3.717 -8.75 9.555 1 98.38 558 GLN A CA 1
ATOM 4325 C C . GLN A 1 558 ? -2.713 -7.867 8.82 1 98.38 558 GLN A C 1
ATOM 4327 O O . GLN A 1 558 ? -2.217 -6.883 9.375 1 98.38 558 GLN A O 1
ATOM 4332 N N . THR A 1 559 ? -2.492 -8.125 7.469 1 98.31 559 THR A N 1
ATOM 4333 C CA . THR A 1 559 ? -1.452 -7.438 6.711 1 98.31 559 THR A CA 1
ATOM 4334 C C . THR A 1 559 ? -2.027 -6.23 5.977 1 98.31 559 THR A C 1
ATOM 4336 O O . THR A 1 559 ? -1.287 -5.465 5.359 1 98.31 559 THR A O 1
ATOM 4339 N N . GLY A 1 560 ? -3.326 -6.145 5.957 1 96.75 560 GLY A N 1
ATOM 4340 C CA . GLY A 1 560 ? -3.936 -4.926 5.453 1 96.75 560 GLY A CA 1
ATOM 4341 C C . GLY A 1 560 ? -4.574 -5.094 4.09 1 96.75 560 GLY A C 1
ATOM 4342 O O . GLY A 1 560 ? -5.383 -4.266 3.668 1 96.75 560 GLY A O 1
ATOM 4343 N N . SER A 1 561 ? -4.215 -6.059 3.35 1 97 561 SER A N 1
ATOM 4344 C CA . SER A 1 561 ? -4.797 -6.414 2.061 1 97 561 SER A CA 1
ATOM 4345 C C . SER A 1 561 ? -4.824 -7.926 1.863 1 97 561 SER A C 1
ATOM 4347 O O . SER A 1 561 ? -4.176 -8.664 2.607 1 97 561 SER A O 1
ATOM 4349 N N . GLY A 1 562 ? -5.668 -8.312 0.855 1 97 562 GLY A N 1
ATOM 4350 C CA . GLY A 1 562 ? -5.773 -9.742 0.592 1 97 562 GLY A CA 1
ATOM 4351 C C . GLY A 1 562 ? -4.469 -10.367 0.135 1 97 562 GLY A C 1
ATOM 4352 O O . GLY A 1 562 ? -3.717 -9.75 -0.625 1 97 562 GLY A O 1
ATOM 4353 N N . ILE A 1 563 ? -4.25 -11.57 0.6 1 98.38 563 ILE A N 1
ATOM 4354 C CA . ILE A 1 563 ? -3.064 -12.328 0.223 1 98.38 563 ILE A CA 1
ATOM 4355 C C . ILE A 1 563 ? -3.434 -13.375 -0.831 1 98.38 563 ILE A C 1
ATOM 4357 O O . ILE A 1 563 ? -4.273 -14.242 -0.585 1 98.38 563 ILE A O 1
ATOM 4361 N N . VAL A 1 564 ? -2.811 -13.289 -1.983 1 97.88 564 VAL A N 1
ATOM 4362 C CA . VAL A 1 564 ? -3.084 -14.219 -3.078 1 97.88 564 VAL A CA 1
ATOM 4363 C C . VAL A 1 564 ? -1.771 -14.773 -3.627 1 97.88 564 VAL A C 1
ATOM 4365 O O . VAL A 1 564 ? -1.646 -15.016 -4.828 1 97.88 564 VAL A O 1
ATOM 4368 N N . SER A 1 565 ? -0.753 -14.883 -2.811 1 98.5 565 SER A N 1
ATOM 4369 C CA . SER A 1 565 ? 0.574 -15.375 -3.174 1 98.5 565 SER A CA 1
ATOM 4370 C C . SER A 1 565 ? 1.011 -16.516 -2.266 1 98.5 565 SER A C 1
ATOM 4372 O O . SER A 1 565 ? 0.463 -16.703 -1.177 1 98.5 565 SER A O 1
ATOM 4374 N N . PRO A 1 566 ? 1.936 -17.312 -2.713 1 98.44 566 PRO A N 1
ATOM 4375 C CA . PRO A 1 566 ? 2.477 -18.328 -1.802 1 98.44 566 PRO A CA 1
ATOM 4376 C C . PRO A 1 566 ? 3.562 -17.781 -0.884 1 98.44 566 PRO A C 1
ATOM 4378 O O . PRO A 1 566 ? 4.434 -17.031 -1.335 1 98.44 566 PRO A O 1
ATOM 4381 N N . PRO A 1 567 ? 3.609 -18.172 0.355 1 98.81 567 PRO A N 1
ATOM 4382 C CA . PRO A 1 567 ? 4.68 -17.766 1.265 1 98.81 567 PRO A CA 1
ATOM 4383 C C . PRO A 1 567 ? 5.961 -18.578 1.075 1 98.81 567 PRO A C 1
ATOM 4385 O O . PRO A 1 567 ? 5.93 -19.656 0.463 1 98.81 567 PRO A O 1
ATOM 4388 N N . ILE A 1 568 ? 7.051 -18.031 1.599 1 98.88 568 ILE A N 1
ATOM 4389 C CA . ILE A 1 568 ? 8.328 -18.719 1.632 1 98.88 568 ILE A CA 1
ATOM 4390 C C . ILE A 1 568 ? 8.945 -18.594 3.023 1 98.88 568 ILE A C 1
ATOM 4392 O O . ILE A 1 568 ? 8.453 -17.844 3.865 1 98.88 568 ILE A O 1
ATOM 4396 N N . THR A 1 569 ? 9.977 -19.359 3.252 1 98.88 569 THR A N 1
ATOM 4397 C CA . THR A 1 569 ? 10.766 -19.266 4.477 1 98.88 569 THR A CA 1
ATOM 4398 C C . THR A 1 569 ? 12.242 -19.516 4.191 1 98.88 569 THR A C 1
ATOM 4400 O O . THR A 1 569 ? 12.586 -20.203 3.219 1 98.88 569 THR A O 1
ATOM 4403 N N . TRP A 1 570 ? 13.094 -18.906 4.965 1 98.81 570 TRP A N 1
ATOM 4404 C CA . TRP A 1 570 ? 14.539 -19.094 4.883 1 98.81 570 TRP A CA 1
ATOM 4405 C C . TRP A 1 570 ? 15.203 -18.781 6.223 1 98.81 570 TRP A C 1
ATOM 4407 O O . TRP A 1 570 ? 14.547 -18.328 7.16 1 98.81 570 TRP A O 1
ATOM 4417 N N . GLU A 1 571 ? 16.406 -19.188 6.309 1 98.38 571 GLU A N 1
ATOM 4418 C CA . GLU A 1 571 ? 17.203 -18.906 7.492 1 98.38 571 GLU A CA 1
ATOM 4419 C C . GLU A 1 571 ? 18.344 -17.938 7.164 1 98.38 571 GLU A C 1
ATOM 4421 O O . GLU A 1 571 ? 19.016 -18.078 6.133 1 98.38 571 GLU A O 1
ATOM 4426 N N . GLN A 1 572 ? 18.5 -16.969 7.977 1 97.38 572 GLN A N 1
ATOM 4427 C CA . GLN A 1 572 ? 19.594 -16 7.859 1 97.38 572 GLN A CA 1
ATOM 4428 C C . GLN A 1 572 ? 20.094 -15.57 9.234 1 97.38 572 GLN A C 1
ATOM 4430 O O . GLN A 1 572 ? 19.281 -15.234 10.117 1 97.38 572 GLN A O 1
ATOM 4435 N N . ASP A 1 573 ? 21.422 -15.672 9.469 1 95.38 573 ASP A N 1
ATOM 4436 C CA . ASP A 1 573 ? 22.078 -15.281 10.719 1 95.38 573 ASP A CA 1
ATOM 4437 C C . ASP A 1 573 ? 21.469 -16.031 11.906 1 95.38 573 ASP A C 1
ATOM 4439 O O . ASP A 1 573 ? 21.234 -15.453 12.961 1 95.38 573 ASP A O 1
ATOM 4443 N N . GLY A 1 574 ? 21.109 -17.219 11.695 1 95.38 574 GLY A N 1
ATOM 4444 C CA . GLY A 1 574 ? 20.641 -18.094 12.75 1 95.38 574 GLY A CA 1
ATOM 4445 C C . GLY A 1 574 ? 19.172 -17.906 13.078 1 95.38 574 GLY A C 1
ATOM 4446 O O . GLY A 1 574 ? 18.656 -18.516 14.016 1 95.38 574 GLY A O 1
ATOM 4447 N N . GLU A 1 575 ? 18.516 -17.094 12.297 1 97.06 575 GLU A N 1
ATOM 4448 C CA . GLU A 1 575 ? 17.094 -16.859 12.523 1 97.06 575 GLU A CA 1
ATOM 4449 C C . GLU A 1 575 ? 16.266 -17.312 11.328 1 97.06 575 GLU A C 1
ATOM 4451 O O . GLU A 1 575 ? 16.688 -17.172 10.18 1 97.06 575 GLU A O 1
ATOM 4456 N N . GLN A 1 576 ? 15.062 -17.844 11.594 1 98.44 576 GLN A N 1
ATOM 4457 C CA . GLN A 1 576 ? 14.125 -18.234 10.539 1 98.44 576 GLN A CA 1
ATOM 4458 C C . GLN A 1 576 ? 13.18 -17.078 10.195 1 98.44 576 GLN A C 1
ATOM 4460 O O . GLN A 1 576 ? 12.594 -16.469 11.094 1 98.44 576 GLN A O 1
ATOM 4465 N N . TYR A 1 577 ? 13.125 -16.859 8.961 1 98.81 577 TYR A N 1
ATOM 4466 C CA . TYR A 1 577 ? 12.25 -15.812 8.438 1 98.81 577 TYR A CA 1
ATOM 4467 C C . TYR A 1 577 ? 11.133 -16.406 7.59 1 98.81 577 TYR A C 1
ATOM 4469 O O . TYR A 1 577 ? 11.289 -17.5 7.023 1 98.81 577 TYR A O 1
ATOM 4477 N N . LEU A 1 578 ? 10 -15.773 7.586 1 98.88 578 LEU A N 1
ATOM 4478 C CA . LEU A 1 578 ? 8.914 -16.031 6.645 1 98.88 578 LEU A CA 1
ATOM 4479 C C . LEU A 1 578 ? 8.641 -14.797 5.785 1 98.88 578 LEU A C 1
ATOM 4481 O O . LEU A 1 578 ? 8.688 -13.672 6.277 1 98.88 578 LEU A O 1
ATOM 4485 N N . GLY A 1 579 ? 8.43 -15 4.516 1 98.88 579 GLY A N 1
ATOM 4486 C CA . GLY A 1 579 ? 8.094 -13.922 3.596 1 98.88 579 GLY A CA 1
ATOM 4487 C C . GLY A 1 579 ? 6.824 -14.188 2.807 1 98.88 579 GLY A C 1
ATOM 4488 O O . GLY A 1 579 ? 6.543 -15.328 2.439 1 98.88 579 GLY A O 1
ATOM 4489 N N . VAL A 1 580 ? 6.047 -13.094 2.535 1 98.88 580 VAL A N 1
ATOM 4490 C CA . VAL A 1 580 ? 4.84 -13.258 1.731 1 98.88 580 VAL A CA 1
ATOM 4491 C C . VAL A 1 580 ? 4.516 -11.945 1.015 1 98.88 580 VAL A C 1
ATOM 4493 O O . VAL A 1 580 ? 4.727 -10.859 1.562 1 98.88 580 VAL A O 1
ATOM 4496 N N . THR A 1 581 ? 4.102 -12.047 -0.22 1 98.81 581 THR A N 1
ATOM 4497 C CA . THR A 1 581 ? 3.641 -10.914 -1.011 1 98.81 581 THR A CA 1
ATOM 4498 C C . THR A 1 581 ? 2.164 -10.633 -0.742 1 98.81 581 THR A C 1
ATOM 4500 O O . THR A 1 581 ? 1.346 -11.555 -0.719 1 98.81 581 THR A O 1
ATOM 4503 N N . VAL A 1 582 ? 1.811 -9.352 -0.549 1 98.56 582 VAL A N 1
ATOM 4504 C CA . VAL A 1 582 ? 0.461 -8.992 -0.129 1 98.56 582 VAL A CA 1
ATOM 4505 C C . VAL A 1 582 ? -0.138 -7.992 -1.118 1 98.56 582 VAL A C 1
ATOM 4507 O O . VAL A 1 582 ? 0.49 -6.984 -1.45 1 98.56 582 VAL A O 1
ATOM 4510 N N . GLY A 1 583 ? -1.325 -8.25 -1.588 1 97.75 583 GLY A N 1
ATOM 4511 C CA . GLY A 1 583 ? -2.105 -7.398 -2.473 1 97.75 583 GLY A CA 1
ATOM 4512 C C . GLY A 1 583 ? -3.219 -8.141 -3.186 1 97.75 583 GLY A C 1
ATOM 4513 O O . GLY A 1 583 ? -2.957 -9.055 -3.973 1 97.75 583 GLY A O 1
ATOM 4514 N N . TYR A 1 584 ? -4.406 -7.652 -2.906 1 94.75 584 TYR A N 1
ATOM 4515 C CA . TYR A 1 584 ? -5.562 -8.352 -3.455 1 94.75 584 TYR A CA 1
ATOM 4516 C C . TYR A 1 584 ? -5.789 -7.973 -4.914 1 94.75 584 TYR A C 1
ATOM 4518 O O . TYR A 1 584 ? -5.605 -6.816 -5.297 1 94.75 584 TYR A O 1
ATOM 4526 N N . GLY A 1 585 ? -6.188 -8.867 -5.66 1 91.12 585 GLY A N 1
ATOM 4527 C CA . GLY A 1 585 ? -6.539 -8.805 -7.07 1 91.12 585 GLY A CA 1
ATOM 4528 C C . GLY A 1 585 ? -6.613 -10.18 -7.723 1 91.12 585 GLY A C 1
ATOM 4529 O O . GLY A 1 585 ? -7.051 -11.141 -7.102 1 91.12 585 GLY A O 1
ATOM 4530 N N . GLY A 1 586 ? -6.312 -10.125 -8.984 1 86.19 586 GLY A N 1
ATOM 4531 C CA . GLY A 1 586 ? -6.41 -11.398 -9.68 1 86.19 586 GLY A CA 1
ATOM 4532 C C . GLY A 1 586 ? -7.777 -11.641 -10.289 1 86.19 586 GLY A C 1
ATOM 4533 O O . GLY A 1 586 ? -8.531 -10.695 -10.531 1 86.19 586 GLY A O 1
ATOM 4534 N N . ALA A 1 587 ? -8.055 -12.805 -10.508 1 80.38 587 ALA A N 1
ATOM 4535 C CA . ALA A 1 587 ? -9.195 -13.188 -11.328 1 80.38 587 ALA A CA 1
ATOM 4536 C C . ALA A 1 587 ? -10.5 -13.047 -10.555 1 80.38 587 ALA A C 1
ATOM 4538 O O . ALA A 1 587 ? -11.523 -12.625 -11.109 1 80.38 587 ALA A O 1
ATOM 4539 N N . VAL A 1 588 ? -10.508 -13.266 -9.312 1 76.31 588 VAL A N 1
ATOM 4540 C CA . VAL A 1 588 ? -11.727 -13.477 -8.539 1 76.31 588 VAL A CA 1
ATOM 4541 C C . VAL A 1 588 ? -12.586 -12.219 -8.586 1 76.31 588 VAL A C 1
ATOM 4543 O O . VAL A 1 588 ? -13.781 -12.289 -8.883 1 76.31 588 VAL A O 1
ATOM 4546 N N . PRO A 1 589 ? -12.031 -11.109 -8.398 1 70.06 589 PRO A N 1
ATOM 4547 C CA . PRO A 1 589 ? -12.883 -9.914 -8.367 1 70.06 589 PRO A CA 1
ATOM 4548 C C . PRO A 1 589 ? -13.367 -9.5 -9.75 1 70.06 589 PRO A C 1
ATOM 4550 O O . PRO A 1 589 ? -14.289 -8.688 -9.875 1 70.06 589 PRO A O 1
ATOM 4553 N N . LEU A 1 590 ? -12.836 -10.133 -10.727 1 69.81 590 LEU A N 1
ATOM 4554 C CA . LEU A 1 590 ? -13.117 -9.68 -12.086 1 69.81 590 LEU A CA 1
ATOM 4555 C C . LEU A 1 590 ? -14.398 -10.312 -12.617 1 69.81 590 LEU A C 1
ATOM 4557 O O . LEU A 1 590 ? -15 -9.797 -13.562 1 69.81 590 LEU A O 1
ATOM 4561 N N . TRP A 1 591 ? -14.852 -11.43 -12.062 1 67.75 591 TRP A N 1
ATOM 4562 C CA . TRP A 1 591 ? -15.852 -12.203 -12.789 1 67.75 591 TRP A CA 1
ATOM 4563 C C . TRP A 1 591 ? -17.234 -12.047 -12.148 1 67.75 591 TRP A C 1
ATOM 4565 O O . TRP A 1 591 ? -18.156 -12.789 -12.477 1 67.75 591 TRP A O 1
ATOM 4575 N N . GLY A 1 592 ? -17.578 -10.992 -11.469 1 65.69 592 GLY A N 1
ATOM 4576 C CA . GLY A 1 592 ? -18.891 -10.547 -11.031 1 65.69 592 GLY A CA 1
ATOM 4577 C C . GLY A 1 592 ? -19.625 -11.586 -10.188 1 65.69 592 GLY A C 1
ATOM 4578 O O . GLY A 1 592 ? -19 -12.531 -9.688 1 65.69 592 GLY A O 1
ATOM 4579 N N . GLY A 1 593 ? -20.859 -11.477 -9.93 1 73.31 593 GLY A N 1
ATOM 4580 C CA . GLY A 1 593 ? -21.719 -12.352 -9.156 1 73.31 593 GLY A CA 1
ATOM 4581 C C . GLY A 1 593 ? -21.5 -12.234 -7.656 1 73.31 593 GLY A C 1
ATOM 4582 O O . GLY A 1 593 ? -21.203 -11.148 -7.152 1 73.31 593 GLY A O 1
ATOM 4583 N N . ASP A 1 594 ? -21.828 -13.305 -7.035 1 78.5 594 ASP A N 1
ATOM 4584 C CA . ASP A 1 594 ? -21.75 -13.352 -5.578 1 78.5 594 ASP A CA 1
ATOM 4585 C C . ASP A 1 594 ? -20.328 -13.078 -5.09 1 78.5 594 ASP A C 1
ATOM 4587 O O . ASP A 1 594 ? -20.141 -12.492 -4.023 1 78.5 594 ASP A O 1
ATOM 4591 N N . MET A 1 595 ? -19.422 -13.445 -5.984 1 77.5 595 MET A N 1
ATOM 4592 C CA . MET A 1 595 ? -18.031 -13.297 -5.559 1 77.5 595 MET A CA 1
ATOM 4593 C C . MET A 1 595 ? -17.609 -11.828 -5.594 1 77.5 595 MET A C 1
ATOM 4595 O O . MET A 1 595 ? -16.844 -11.383 -4.738 1 77.5 595 MET A O 1
ATOM 4599 N N . ALA A 1 596 ? -18.078 -11.164 -6.57 1 75.69 596 ALA A N 1
ATOM 4600 C CA . ALA A 1 596 ? -17.781 -9.734 -6.621 1 75.69 596 ALA A CA 1
ATOM 4601 C C . ALA A 1 596 ? -18.344 -9.016 -5.398 1 75.69 596 ALA A C 1
ATOM 4603 O O . ALA A 1 596 ? -17.672 -8.164 -4.809 1 75.69 596 ALA A O 1
ATOM 4604 N N . ASP A 1 597 ? -19.469 -9.422 -4.965 1 79.69 597 ASP A N 1
ATOM 4605 C CA . ASP A 1 597 ? -20.094 -8.812 -3.795 1 79.69 597 ASP A CA 1
ATOM 4606 C C . ASP A 1 597 ? -19.328 -9.156 -2.521 1 79.69 597 ASP A C 1
ATOM 4608 O O . ASP A 1 597 ? -19.141 -8.305 -1.649 1 79.69 597 ASP A O 1
ATOM 4612 N N . LEU A 1 598 ? -18.906 -10.352 -2.482 1 84 598 LEU A N 1
ATOM 4613 C CA . LEU A 1 598 ? -18.234 -10.844 -1.293 1 84 598 LEU A CA 1
ATOM 4614 C C . LEU A 1 598 ? -16.859 -10.188 -1.145 1 84 598 LEU A C 1
ATOM 4616 O O . LEU A 1 598 ? -16.375 -9.984 -0.026 1 84 598 LEU A O 1
ATOM 4620 N N . THR A 1 599 ? -16.266 -9.859 -2.217 1 83.44 599 THR A N 1
ATOM 4621 C CA . THR A 1 599 ? -14.875 -9.414 -2.146 1 83.44 599 THR A CA 1
ATOM 4622 C C . THR A 1 599 ? -14.789 -7.898 -2.289 1 83.44 599 THR A C 1
ATOM 4624 O O . THR A 1 599 ? -13.719 -7.312 -2.117 1 83.44 599 THR A O 1
ATOM 4627 N N . ARG A 1 600 ? -15.82 -7.246 -2.494 1 79.12 600 ARG A N 1
ATOM 4628 C CA . ARG A 1 600 ? -15.883 -5.801 -2.697 1 79.12 600 ARG A CA 1
ATOM 4629 C C . ARG A 1 600 ? -15.227 -5.059 -1.535 1 79.12 600 ARG A C 1
ATOM 4631 O O . ARG A 1 600 ? -14.523 -4.07 -1.741 1 79.12 600 ARG A O 1
ATOM 4638 N N . PRO A 1 601 ? -15.344 -5.547 -0.38 1 80.38 601 PRO A N 1
ATOM 4639 C CA . PRO A 1 601 ? -14.781 -4.785 0.737 1 80.38 601 PRO A CA 1
ATOM 4640 C C . PRO A 1 601 ? -13.273 -4.98 0.883 1 80.38 601 PRO A C 1
ATOM 4642 O O . PRO A 1 601 ? -12.641 -4.32 1.711 1 80.38 601 PRO A O 1
ATOM 4645 N N . VAL A 1 602 ? -12.742 -5.844 0.129 1 87.62 602 VAL A N 1
ATOM 4646 C CA . VAL A 1 602 ? -11.32 -6.137 0.288 1 87.62 602 VAL A CA 1
ATOM 4647 C C . VAL A 1 602 ? -10.492 -5.035 -0.366 1 87.62 602 VAL A C 1
ATOM 4649 O O . VAL A 1 602 ? -10.672 -4.73 -1.547 1 87.62 602 VAL A O 1
ATOM 4652 N N . ALA A 1 603 ? -9.633 -4.504 0.405 1 89.94 603 ALA A N 1
ATOM 4653 C CA . ALA A 1 603 ? -8.797 -3.416 -0.101 1 89.94 603 ALA A CA 1
ATOM 4654 C C . ALA A 1 603 ? -7.676 -3.953 -0.982 1 89.94 603 ALA A C 1
ATOM 4656 O O . ALA A 1 603 ? -7.066 -4.98 -0.667 1 89.94 603 ALA A O 1
ATOM 4657 N N . GLN A 1 604 ? -7.414 -3.225 -2.076 1 93.06 604 GLN A N 1
ATOM 4658 C CA . GLN A 1 604 ? -6.211 -3.484 -2.859 1 93.06 604 GLN A CA 1
ATOM 4659 C C . GLN A 1 604 ? -4.953 -3.105 -2.08 1 93.06 604 GLN A C 1
ATOM 4661 O O . GLN A 1 604 ? -5.027 -2.371 -1.091 1 93.06 604 GLN A O 1
ATOM 4666 N N . GLY A 1 605 ? -3.867 -3.633 -2.523 1 95.75 605 GLY A N 1
ATOM 4667 C CA . GLY A 1 605 ? -2.566 -3.352 -1.937 1 95.75 605 GLY A CA 1
ATOM 4668 C C . GLY A 1 605 ? -1.411 -3.879 -2.766 1 95.75 605 GLY A C 1
ATOM 4669 O O . GLY A 1 605 ? -1.622 -4.496 -3.812 1 95.75 605 GLY A O 1
ATOM 4670 N N . GLY A 1 606 ? -0.248 -3.627 -2.361 1 97.69 606 GLY A N 1
ATOM 4671 C CA . GLY A 1 606 ? 0.99 -4.09 -2.969 1 97.69 606 GLY A CA 1
ATOM 4672 C C . GLY A 1 606 ? 2.197 -3.918 -2.066 1 97.69 606 GLY A C 1
ATOM 4673 O O . GLY A 1 606 ? 2.777 -2.832 -1.994 1 97.69 606 GLY A O 1
ATOM 4674 N N . SER A 1 607 ? 2.527 -5 -1.454 1 98.44 607 SER A N 1
ATOM 4675 C CA . SER A 1 607 ? 3.645 -4.945 -0.517 1 98.44 607 SER A CA 1
ATOM 4676 C C . SER A 1 607 ? 4.258 -6.324 -0.308 1 98.44 607 SER A C 1
ATOM 4678 O O . SER A 1 607 ? 3.66 -7.336 -0.674 1 98.44 607 SER A O 1
ATOM 4680 N N . PHE A 1 608 ? 5.496 -6.293 0.182 1 98.81 608 PHE A N 1
ATOM 4681 C CA . PHE A 1 608 ? 6.137 -7.512 0.666 1 98.81 608 PHE A CA 1
ATOM 4682 C C . PHE A 1 608 ? 6.328 -7.461 2.176 1 98.81 608 PHE A C 1
ATOM 4684 O O . PHE A 1 608 ? 6.691 -6.418 2.727 1 98.81 608 PHE A O 1
ATOM 4691 N N . TRP A 1 609 ? 6.066 -8.602 2.854 1 98.88 609 TRP A N 1
ATOM 4692 C CA . TRP A 1 609 ? 6.152 -8.703 4.309 1 98.88 609 TRP A CA 1
ATOM 4693 C C . TRP A 1 609 ? 7.137 -9.789 4.719 1 98.88 609 TRP A C 1
ATOM 4695 O O . TRP A 1 609 ? 7.188 -10.859 4.105 1 98.88 609 TRP A O 1
ATOM 4705 N N . VAL A 1 610 ? 7.891 -9.523 5.781 1 98.88 610 VAL A N 1
ATOM 4706 C CA . VAL A 1 610 ? 8.766 -10.523 6.391 1 98.88 610 VAL A CA 1
ATOM 4707 C C . VAL A 1 610 ? 8.445 -10.648 7.879 1 98.88 610 VAL A C 1
ATOM 4709 O O . VAL A 1 610 ? 8.211 -9.641 8.555 1 98.88 610 VAL A O 1
ATOM 4712 N N . PHE A 1 611 ? 8.367 -11.828 8.359 1 98.81 611 PHE A N 1
ATOM 4713 C CA . PHE A 1 611 ? 8.078 -12.164 9.742 1 98.81 611 PHE A CA 1
ATOM 4714 C C . PHE A 1 611 ? 9.219 -12.961 10.367 1 98.81 611 PHE A C 1
ATOM 4716 O O . PHE A 1 611 ? 9.938 -13.672 9.664 1 98.81 611 PHE A O 1
ATOM 4723 N N . LYS A 1 612 ? 9.352 -12.898 11.641 1 98.12 612 LYS A N 1
ATOM 4724 C CA . LYS A 1 612 ? 10.266 -13.734 12.43 1 98.12 612 LYS A CA 1
ATOM 4725 C C . LYS A 1 612 ? 9.875 -13.734 13.898 1 98.12 612 LYS A C 1
ATOM 4727 O O . LYS A 1 612 ? 8.984 -12.984 14.312 1 98.12 612 LYS A O 1
ATOM 4732 N N . LEU A 1 613 ? 10.508 -14.625 14.672 1 97.31 613 LEU A N 1
ATOM 4733 C CA . LEU A 1 613 ? 10.391 -14.547 16.125 1 97.31 613 LEU A CA 1
ATOM 4734 C C . LEU A 1 613 ? 11.18 -13.352 16.672 1 97.31 613 LEU A C 1
ATOM 4736 O O . LEU A 1 613 ? 12.234 -13 16.125 1 97.31 613 LEU A O 1
ATOM 4740 N N . PRO A 1 614 ? 10.617 -12.695 17.703 1 93.88 614 PRO A N 1
ATOM 4741 C CA . PRO A 1 614 ? 11.375 -11.57 18.25 1 93.88 614 PRO A CA 1
ATOM 4742 C C . PRO A 1 614 ? 12.742 -11.984 18.797 1 93.88 614 PRO A C 1
ATOM 4744 O O . PRO A 1 614 ? 12.844 -12.969 19.531 1 93.88 614 PRO A O 1
ATOM 4747 N N . SER A 1 615 ? 13.648 -11.148 18.531 1 87.62 615 SER A N 1
ATOM 4748 C CA . SER A 1 615 ? 15.008 -11.469 18.938 1 87.62 615 SER A CA 1
ATOM 4749 C C . SER A 1 615 ? 15.18 -11.344 20.453 1 87.62 615 SER A C 1
ATOM 4751 O O . SER A 1 615 ? 16.031 -12.008 21.047 1 87.62 615 SER A O 1
ATOM 4753 N N . TRP A 1 616 ? 14.422 -10.508 21.062 1 85.19 616 TRP A N 1
ATOM 4754 C CA . TRP A 1 616 ? 14.547 -10.273 22.5 1 85.19 616 TRP A CA 1
ATOM 4755 C C . TRP A 1 616 ? 13.961 -11.43 23.297 1 85.19 616 TRP A C 1
ATOM 4757 O O . TRP A 1 616 ? 14.211 -11.555 24.484 1 85.19 616 TRP A O 1
ATOM 4767 N N . ASP A 1 617 ? 13.047 -12.141 22.719 1 75.88 617 ASP A N 1
ATOM 4768 C CA . ASP A 1 617 ? 12.461 -13.273 23.422 1 75.88 617 ASP A CA 1
ATOM 4769 C C . ASP A 1 617 ? 13.516 -14.336 23.719 1 75.88 617 ASP A C 1
ATOM 4771 O O . ASP A 1 617 ? 13.469 -14.992 24.766 1 75.88 617 ASP A O 1
ATOM 4775 N N . ASN A 1 618 ? 14.328 -14.531 22.781 1 60.5 618 ASN A N 1
ATOM 4776 C CA . ASN A 1 618 ? 15.422 -15.461 23.062 1 60.5 618 ASN A CA 1
ATOM 4777 C C . ASN A 1 618 ? 16.312 -14.961 24.188 1 60.5 618 ASN A C 1
ATOM 4779 O O . ASN A 1 618 ? 16.859 -15.758 24.953 1 60.5 618 ASN A O 1
ATOM 4783 N N . ARG A 1 619 ? 16.375 -13.68 24.344 1 48.94 619 ARG A N 1
ATOM 4784 C CA . ARG A 1 619 ? 17.266 -13.125 25.359 1 48.94 619 ARG A CA 1
ATOM 4785 C C . ARG A 1 619 ? 16.594 -13.156 26.734 1 48.94 619 ARG A C 1
ATOM 4787 O O . ARG A 1 619 ? 17.281 -13.25 27.75 1 48.94 619 ARG A O 1
ATOM 4794 N N . THR A 1 620 ? 15.359 -12.93 26.781 1 42.59 620 THR A N 1
ATOM 4795 C CA . THR A 1 620 ? 14.695 -12.93 28.078 1 42.59 620 THR A CA 1
ATOM 4796 C C . THR A 1 620 ? 14.602 -14.352 28.641 1 42.59 620 THR A C 1
ATOM 4798 O O . THR A 1 620 ? 14.383 -14.531 29.828 1 42.59 620 THR A O 1
ATOM 4801 N N . ALA A 1 621 ? 14.539 -15.359 27.797 1 36.69 621 ALA A N 1
ATOM 4802 C CA . ALA A 1 621 ? 14.523 -16.703 28.344 1 36.69 621 ALA A CA 1
ATOM 4803 C C . ALA A 1 621 ? 15.844 -17.031 29.031 1 36.69 621 ALA A C 1
ATOM 4805 O O . ALA A 1 621 ? 15.891 -17.891 29.938 1 36.69 621 ALA A O 1
ATOM 4806 N N . SER A 1 622 ? 16.906 -16.578 28.594 1 29.97 622 SER A N 1
ATOM 4807 C CA . SER A 1 622 ? 18.172 -16.891 29.25 1 29.97 622 SER A CA 1
ATOM 4808 C C . SER A 1 622 ? 18.406 -15.961 30.438 1 29.97 622 SER A C 1
ATOM 4810 O O . SER A 1 622 ? 19.391 -16.109 31.172 1 29.97 622 SER A O 1
ATOM 4812 N N . ARG A 1 623 ? 17.719 -14.922 30.594 1 25.2 623 ARG A N 1
ATOM 4813 C CA . ARG A 1 623 ? 17.984 -14.227 31.844 1 25.2 623 ARG A CA 1
ATOM 4814 C C . ARG A 1 623 ? 17.172 -14.812 33 1 25.2 623 ARG A C 1
ATOM 4816 O O . ARG A 1 623 ? 15.984 -15.094 32.812 1 25.2 623 ARG A O 1
ATOM 4823 N N . MET B 1 1 ? -75.75 -40.875 -25.469 1 18.28 1 MET B N 1
ATOM 4824 C CA . MET B 1 1 ? -74.375 -41.188 -25.047 1 18.28 1 MET B CA 1
ATOM 4825 C C . MET B 1 1 ? -74.062 -40.562 -23.672 1 18.28 1 MET B C 1
ATOM 4827 O O . MET B 1 1 ? -74.312 -39.375 -23.469 1 18.28 1 MET B O 1
ATOM 4831 N N . THR B 1 2 ? -73.5 -41.25 -22.5 1 17.2 2 THR B N 1
ATOM 4832 C CA . THR B 1 2 ? -74.25 -41.438 -21.25 1 17.2 2 THR B CA 1
ATOM 4833 C C . THR B 1 2 ? -73.875 -40.344 -20.25 1 17.2 2 THR B C 1
ATOM 4835 O O . THR B 1 2 ? -74.75 -39.688 -19.688 1 17.2 2 THR B O 1
ATOM 4838 N N . THR B 1 3 ? -72.875 -40.625 -19.438 1 18.08 3 THR B N 1
ATOM 4839 C CA . THR B 1 3 ? -72.938 -40.75 -17.984 1 18.08 3 THR B CA 1
ATOM 4840 C C . THR B 1 3 ? -72.375 -39.469 -17.328 1 18.08 3 THR B C 1
ATOM 4842 O O . THR B 1 3 ? -71.25 -39.094 -17.547 1 18.08 3 THR B O 1
ATOM 4845 N N . ARG B 1 4 ? -73.25 -38.469 -16.984 1 20 4 ARG B N 1
ATOM 4846 C CA . ARG B 1 4 ? -73.375 -37.094 -16.562 1 20 4 ARG B CA 1
ATOM 4847 C C . ARG B 1 4 ? -72.812 -36.875 -15.164 1 20 4 ARG B C 1
ATOM 4849 O O . ARG B 1 4 ? -72.625 -35.75 -14.711 1 20 4 ARG B O 1
ATOM 4856 N N . THR B 1 5 ? -72.625 -38.094 -14.32 1 18.89 5 THR B N 1
ATOM 4857 C CA . THR B 1 5 ? -73.188 -37.844 -13.016 1 18.89 5 THR B CA 1
ATOM 4858 C C . THR B 1 5 ? -72.188 -37.281 -12.039 1 18.89 5 THR B C 1
ATOM 4860 O O . THR B 1 5 ? -72.438 -37.156 -10.836 1 18.89 5 THR B O 1
ATOM 4863 N N . SER B 1 6 ? -71.062 -36.531 -12.484 1 21.84 6 SER B N 1
ATOM 4864 C CA . SER B 1 6 ? -69.875 -36.719 -11.656 1 21.84 6 SER B CA 1
ATOM 4865 C C . SER B 1 6 ? -70 -36 -10.312 1 21.84 6 SER B C 1
ATOM 4867 O O . SER B 1 6 ? -70.312 -34.812 -10.266 1 21.84 6 SER B O 1
ATOM 4869 N N . PRO B 1 7 ? -70.188 -36.781 -9.227 1 22.2 7 PRO B N 1
ATOM 4870 C CA . PRO B 1 7 ? -70.75 -36.5 -7.902 1 22.2 7 PRO B CA 1
ATOM 4871 C C . PRO B 1 7 ? -69.875 -35.469 -7.133 1 22.2 7 PRO B C 1
ATOM 4873 O O . PRO B 1 7 ? -68.688 -35.281 -7.445 1 22.2 7 PRO B O 1
ATOM 4876 N N . ALA B 1 8 ? -70.5 -34.719 -6.219 1 24.12 8 ALA B N 1
ATOM 4877 C CA . ALA B 1 8 ? -70.438 -33.469 -5.469 1 24.12 8 ALA B CA 1
ATOM 4878 C C . ALA B 1 8 ? -69.562 -33.594 -4.262 1 24.12 8 ALA B C 1
ATOM 4880 O O . ALA B 1 8 ? -70 -33.875 -3.15 1 24.12 8 ALA B O 1
ATOM 4881 N N . PRO B 1 9 ? -68.25 -34.188 -4.566 1 20.92 9 PRO B N 1
ATOM 4882 C CA . PRO B 1 9 ? -67.562 -34.656 -3.34 1 20.92 9 PRO B CA 1
ATOM 4883 C C . PRO B 1 9 ? -67.438 -33.562 -2.279 1 20.92 9 PRO B C 1
ATOM 4885 O O . PRO B 1 9 ? -67.312 -32.375 -2.613 1 20.92 9 PRO B O 1
ATOM 4888 N N . ALA B 1 10 ? -68.062 -33.938 -1.117 1 21.97 10 ALA B N 1
ATOM 4889 C CA . ALA B 1 10 ? -68.375 -33.219 0.117 1 21.97 10 ALA B CA 1
ATOM 4890 C C . ALA B 1 10 ? -67.188 -32.562 0.724 1 21.97 10 ALA B C 1
ATOM 4892 O O . ALA B 1 10 ? -66.062 -32.844 0.337 1 21.97 10 ALA B O 1
ATOM 4893 N N . GLY B 1 11 ? -67.062 -32.625 2.029 1 20.2 11 GLY B N 1
ATOM 4894 C CA . GLY B 1 11 ? -67 -31.75 3.186 1 20.2 11 GLY B CA 1
ATOM 4895 C C . GLY B 1 11 ? -65.625 -31.562 3.732 1 20.2 11 GLY B C 1
ATOM 4896 O O . GLY B 1 11 ? -64.938 -32.531 4.062 1 20.2 11 GLY B O 1
ATOM 4897 N N . LEU B 1 12 ? -64.812 -30.688 3.207 1 22.7 12 LEU B N 1
ATOM 4898 C CA . LEU B 1 12 ? -63.375 -30.375 3.363 1 22.7 12 LEU B CA 1
ATOM 4899 C C . LEU B 1 12 ? -63.062 -29.969 4.797 1 22.7 12 LEU B C 1
ATOM 4901 O O . LEU B 1 12 ? -63.594 -28.938 5.277 1 22.7 12 LEU B O 1
ATOM 4905 N N . LEU B 1 13 ? -63.156 -31.031 5.727 1 22.72 13 LEU B N 1
ATOM 4906 C CA . LEU B 1 13 ? -62.969 -30.656 7.125 1 22.72 13 LEU B CA 1
ATOM 4907 C C . LEU B 1 13 ? -61.625 -29.938 7.312 1 22.72 13 LEU B C 1
ATOM 4909 O O . LEU B 1 13 ? -60.594 -30.453 6.895 1 22.72 13 LEU B O 1
ATOM 4913 N N . ARG B 1 14 ? -61.562 -28.656 7.406 1 24.47 14 ARG B N 1
ATOM 4914 C CA . ARG B 1 14 ? -60.531 -27.641 7.492 1 24.47 14 ARG B CA 1
ATOM 4915 C C . ARG B 1 14 ? -59.75 -27.781 8.797 1 24.47 14 ARG B C 1
ATOM 4917 O O . ARG B 1 14 ? -60.281 -27.578 9.875 1 24.47 14 ARG B O 1
ATOM 4924 N N . PRO B 1 15 ? -59 -28.953 8.977 1 24.98 15 PRO B N 1
ATOM 4925 C CA . PRO B 1 15 ? -58.406 -28.953 10.312 1 24.98 15 PRO B CA 1
ATOM 4926 C C . PRO B 1 15 ? -57.625 -27.672 10.617 1 24.98 15 PRO B C 1
ATOM 4928 O O . PRO B 1 15 ? -57.125 -27.031 9.703 1 24.98 15 PRO B O 1
ATOM 4931 N N . SER B 1 16 ? -58.062 -26.922 11.641 1 23.94 16 SER B N 1
ATOM 4932 C CA . SER B 1 16 ? -57.594 -25.672 12.234 1 23.94 16 SER B CA 1
ATOM 4933 C C . SER B 1 16 ? -56.156 -25.812 12.766 1 23.94 16 SER B C 1
ATOM 4935 O O . SER B 1 16 ? -55.938 -26.562 13.711 1 23.94 16 SER B O 1
ATOM 4937 N N . LEU B 1 17 ? -55.219 -26.156 11.859 1 25.05 17 LEU B N 1
ATOM 4938 C CA . LEU B 1 17 ? -53.875 -26.266 12.383 1 25.05 17 LEU B CA 1
ATOM 4939 C C . LEU B 1 17 ? -53.469 -25 13.141 1 25.05 17 LEU B C 1
ATOM 4941 O O . LEU B 1 17 ? -53.562 -23.891 12.594 1 25.05 17 LEU B O 1
ATOM 4945 N N . HIS B 1 18 ? -53.625 -25.016 14.484 1 24.09 18 HIS B N 1
ATOM 4946 C CA . HIS B 1 18 ? -53.156 -24.047 15.461 1 24.09 18 HIS B CA 1
ATOM 4947 C C . HIS B 1 18 ? -51.688 -23.75 15.289 1 24.09 18 HIS B C 1
ATOM 4949 O O . HIS B 1 18 ? -50.844 -24.656 15.398 1 24.09 18 HIS B O 1
ATOM 4955 N N . CYS B 1 19 ? -51.344 -22.953 14.242 1 24.2 19 CYS B N 1
ATOM 4956 C CA . CYS B 1 19 ? -49.969 -22.5 14.008 1 24.2 19 CYS B CA 1
ATOM 4957 C C . CYS B 1 19 ? -49.406 -21.828 15.25 1 24.2 19 CYS B C 1
ATOM 4959 O O . CYS B 1 19 ? -49.969 -20.828 15.719 1 24.2 19 CYS B O 1
ATOM 4961 N N . LEU B 1 20 ? -48.938 -22.688 16.156 1 26.2 20 LEU B N 1
ATOM 4962 C CA . LEU B 1 20 ? -48.188 -22.125 17.281 1 26.2 20 LEU B CA 1
ATOM 4963 C C . LEU B 1 20 ? -47.125 -21.141 16.797 1 26.2 20 LEU B C 1
ATOM 4965 O O . LEU B 1 20 ? -46.281 -21.484 15.992 1 26.2 20 LEU B O 1
ATOM 4969 N N . ALA B 1 21 ? -47.469 -19.844 16.828 1 26.94 21 ALA B N 1
ATOM 4970 C CA . ALA B 1 21 ? -46.594 -18.688 16.578 1 26.94 21 ALA B CA 1
ATOM 4971 C C . ALA B 1 21 ? -45.375 -18.688 17.5 1 26.94 21 ALA B C 1
ATOM 4973 O O . ALA B 1 21 ? -45.531 -18.547 18.719 1 26.94 21 ALA B O 1
ATOM 4974 N N . PHE B 1 22 ? -44.5 -19.641 17.234 1 28.75 22 PHE B N 1
ATOM 4975 C CA . PHE B 1 22 ? -43.281 -19.422 18 1 28.75 22 PHE B CA 1
ATOM 4976 C C . PHE B 1 22 ? -42.75 -18.016 17.766 1 28.75 22 PHE B C 1
ATOM 4978 O O . PHE B 1 22 ? -42.5 -17.625 16.609 1 28.75 22 PHE B O 1
ATOM 4985 N N . ALA B 1 23 ? -43.062 -17.125 18.703 1 27.73 23 ALA B N 1
ATOM 4986 C CA . ALA B 1 23 ? -42.469 -15.789 18.781 1 27.73 23 ALA B CA 1
ATOM 4987 C C . ALA B 1 23 ? -40.938 -15.867 18.828 1 27.73 23 ALA B C 1
ATOM 4989 O O . ALA B 1 23 ? -40.375 -16.406 19.766 1 27.73 23 ALA B O 1
ATOM 4990 N N . VAL B 1 24 ? -40.344 -16.031 17.641 1 30.92 24 VAL B N 1
ATOM 4991 C CA . VAL B 1 24 ? -38.906 -15.773 17.562 1 30.92 24 VAL B CA 1
ATOM 4992 C C . VAL B 1 24 ? -38.594 -14.438 18.219 1 30.92 24 VAL B C 1
ATOM 4994 O O . VAL B 1 24 ? -39.031 -13.383 17.75 1 30.92 24 VAL B O 1
ATOM 4997 N N . ALA B 1 25 ? -38.406 -14.461 19.484 1 29.41 25 ALA B N 1
ATOM 4998 C CA . ALA B 1 25 ? -37.75 -13.32 20.141 1 29.41 25 ALA B CA 1
ATOM 4999 C C . ALA B 1 25 ? -36.5 -12.898 19.406 1 29.41 25 ALA B C 1
ATOM 5001 O O . ALA B 1 25 ? -35.469 -13.594 19.453 1 29.41 25 ALA B O 1
ATOM 5002 N N . LEU B 1 26 ? -36.656 -12.305 18.25 1 31.33 26 LEU B N 1
ATOM 5003 C CA . LEU B 1 26 ? -35.562 -11.516 17.719 1 31.33 26 LEU B CA 1
ATOM 5004 C C . LEU B 1 26 ? -34.969 -10.594 18.781 1 31.33 26 LEU B C 1
ATOM 5006 O O . LEU B 1 26 ? -35.594 -9.586 19.141 1 31.33 26 LEU B O 1
ATOM 5010 N N . GLY B 1 27 ? -34.406 -11.195 19.812 1 31.09 27 GLY B N 1
ATOM 5011 C CA . GLY B 1 27 ? -33.625 -10.258 20.594 1 31.09 27 GLY B CA 1
ATOM 5012 C C . GLY B 1 27 ? -32.812 -9.305 19.734 1 31.09 27 GLY B C 1
ATOM 5013 O O . GLY B 1 27 ? -32 -9.742 18.891 1 31.09 27 GLY B O 1
ATOM 5014 N N . SER B 1 28 ? -33.406 -8.234 19.359 1 32.38 28 SER B N 1
ATOM 5015 C CA . SER B 1 28 ? -32.656 -7.094 18.828 1 32.38 28 SER B CA 1
ATOM 5016 C C . SER B 1 28 ? -31.391 -6.828 19.641 1 32.38 28 SER B C 1
ATOM 5018 O O . SER B 1 28 ? -31.469 -6.445 20.797 1 32.38 28 SER B O 1
ATOM 5020 N N . ALA B 1 29 ? -30.453 -7.656 19.656 1 32.69 29 ALA B N 1
ATOM 5021 C CA . ALA B 1 29 ? -29.203 -7.066 20.125 1 32.69 29 ALA B CA 1
ATOM 5022 C C . ALA B 1 29 ? -29.047 -5.645 19.594 1 32.69 29 ALA B C 1
ATOM 5024 O O . ALA B 1 29 ? -28.844 -5.441 18.391 1 32.69 29 ALA B O 1
ATOM 5025 N N . GLY B 1 30 ? -29.812 -4.828 20.078 1 34.59 30 GLY B N 1
ATOM 5026 C CA . GLY B 1 30 ? -29.531 -3.445 19.734 1 34.59 30 GLY B CA 1
ATOM 5027 C C . GLY B 1 30 ? -28.047 -3.174 19.562 1 34.59 30 GLY B C 1
ATOM 5028 O O . GLY B 1 30 ? -27.266 -3.367 20.5 1 34.59 30 GLY B O 1
ATOM 5029 N N . ALA B 1 31 ? -27.547 -3.398 18.469 1 40.38 31 ALA B N 1
ATOM 5030 C CA . ALA B 1 31 ? -26.234 -2.795 18.25 1 40.38 31 ALA B CA 1
ATOM 5031 C C . ALA B 1 31 ? -26.094 -1.516 19.078 1 40.38 31 ALA B C 1
ATOM 5033 O O . ALA B 1 31 ? -26.875 -0.577 18.922 1 40.38 31 ALA B O 1
ATOM 5034 N N . ALA B 1 32 ? -25.719 -1.573 20.25 1 42.69 32 ALA B N 1
ATOM 5035 C CA . ALA B 1 32 ? -25.422 -0.374 21.031 1 42.69 32 ALA B CA 1
ATOM 5036 C C . ALA B 1 32 ? -24.891 0.747 20.141 1 42.69 32 ALA B C 1
ATOM 5038 O O . ALA B 1 32 ? -23.828 0.617 19.531 1 42.69 32 ALA B O 1
ATOM 5039 N N . LEU B 1 33 ? -25.75 1.554 19.641 1 55.09 33 LEU B N 1
ATOM 5040 C CA . LEU B 1 33 ? -25.328 2.762 18.938 1 55.09 33 LEU B CA 1
ATOM 5041 C C . LEU B 1 33 ? -24.203 3.461 19.688 1 55.09 33 LEU B C 1
ATOM 5043 O O . LEU B 1 33 ? -24.25 3.598 20.906 1 55.09 33 LEU B O 1
ATOM 5047 N N . ALA B 1 34 ? -23.047 3.656 19.062 1 70.88 34 ALA B N 1
ATOM 5048 C CA . ALA B 1 34 ? -21.906 4.387 19.609 1 70.88 34 ALA B CA 1
ATOM 5049 C C . ALA B 1 34 ? -22.359 5.707 20.234 1 70.88 34 ALA B C 1
ATOM 5051 O O . ALA B 1 34 ? -23.234 6.391 19.703 1 70.88 34 ALA B O 1
ATOM 5052 N N . LYS B 1 35 ? -21.953 6 21.484 1 87.44 35 LYS B N 1
ATOM 5053 C CA . LYS B 1 35 ? -22.25 7.219 22.234 1 87.44 35 LYS B CA 1
ATOM 5054 C C . LYS B 1 35 ? -21.828 8.461 21.453 1 87.44 35 LYS B C 1
ATOM 5056 O O . LYS B 1 35 ? -20.797 8.445 20.766 1 87.44 35 LYS B O 1
ATOM 5061 N N . ASP B 1 36 ? -22.672 9.492 21.516 1 95.69 36 ASP B N 1
ATOM 5062 C CA . ASP B 1 36 ? -22.344 10.773 20.891 1 95.69 36 ASP B CA 1
ATOM 5063 C C . ASP B 1 36 ? -21.125 11.406 21.578 1 95.69 36 ASP B C 1
ATOM 5065 O O . ASP B 1 36 ? -20.984 11.336 22.797 1 95.69 36 ASP B O 1
ATOM 5069 N N . VAL B 1 37 ? -20.297 11.945 20.797 1 98.38 37 VAL B N 1
ATOM 5070 C CA . VAL B 1 37 ? -19.172 12.695 21.328 1 98.38 37 VAL B CA 1
ATOM 5071 C C . VAL B 1 37 ? -19.625 14.078 21.766 1 98.38 37 VAL B C 1
ATOM 5073 O O . VAL B 1 37 ? -20.219 14.82 20.984 1 98.38 37 VAL B O 1
ATOM 5076 N N . THR B 1 38 ? -19.281 14.508 22.984 1 98.19 38 THR B N 1
ATOM 5077 C CA . THR B 1 38 ? -19.703 15.797 23.531 1 98.19 38 THR B CA 1
ATOM 5078 C C . THR B 1 38 ? -18.516 16.766 23.594 1 98.19 38 THR B C 1
ATOM 5080 O O . THR B 1 38 ? -17.375 16.359 23.406 1 98.19 38 THR B O 1
ATOM 5083 N N . TRP B 1 39 ? -18.875 18.016 23.812 1 98.12 39 TRP B N 1
ATOM 5084 C CA . TRP B 1 39 ? -17.812 18.984 24.031 1 98.12 39 TRP B CA 1
ATOM 5085 C C . TRP B 1 39 ? -16.969 18.625 25.25 1 98.12 39 TRP B C 1
ATOM 5087 O O . TRP B 1 39 ? -15.75 18.781 25.234 1 98.12 39 TRP B O 1
ATOM 5097 N N . GLU B 1 40 ? -17.578 18.172 26.297 1 97.69 40 GLU B N 1
ATOM 5098 C CA . GLU B 1 40 ? -16.844 17.781 27.5 1 97.69 40 GLU B CA 1
ATOM 5099 C C . GLU B 1 40 ? -15.812 16.703 27.188 1 97.69 40 GLU B C 1
ATOM 5101 O O . GLU B 1 40 ? -14.703 16.734 27.75 1 97.69 40 GLU B O 1
ATOM 5106 N N . ASP B 1 41 ? -16.188 15.789 26.344 1 98.25 41 ASP B N 1
ATOM 5107 C CA . ASP B 1 41 ? -15.234 14.781 25.906 1 98.25 41 ASP B CA 1
ATOM 5108 C C . ASP B 1 41 ? -14.023 15.414 25.219 1 98.25 41 ASP B C 1
ATOM 5110 O O . ASP B 1 41 ? -12.883 15.055 25.5 1 98.25 41 ASP B O 1
ATOM 5114 N N . ILE B 1 42 ? -14.258 16.328 24.344 1 98.5 42 ILE B N 1
ATOM 5115 C CA . ILE B 1 42 ? -13.211 16.984 23.562 1 98.5 42 ILE B CA 1
ATOM 5116 C C . ILE B 1 42 ? -12.367 17.875 24.469 1 98.5 42 ILE B C 1
ATOM 5118 O O . ILE B 1 42 ? -11.141 17.875 24.375 1 98.5 42 ILE B O 1
ATOM 5122 N N . ALA B 1 43 ? -13.055 18.625 25.359 1 97.88 43 ALA B N 1
ATOM 5123 C CA . ALA B 1 43 ? -12.359 19.516 26.281 1 97.88 43 ALA B CA 1
ATOM 5124 C C . ALA B 1 43 ? -11.414 18.734 27.188 1 97.88 43 ALA B C 1
ATOM 5126 O O . ALA B 1 43 ? -10.398 19.281 27.641 1 97.88 43 ALA B O 1
ATOM 5127 N N . ASN B 1 44 ? -11.68 17.469 27.391 1 97.06 44 ASN B N 1
ATOM 5128 C CA . ASN B 1 44 ? -10.875 16.641 28.281 1 97.06 44 ASN B CA 1
ATOM 5129 C C . ASN B 1 44 ? -10.062 15.609 27.516 1 97.06 44 ASN B C 1
ATOM 5131 O O . ASN B 1 44 ? -9.547 14.656 28.109 1 97.06 44 ASN B O 1
ATOM 5135 N N . ASP B 1 45 ? -9.977 15.758 26.266 1 97.25 45 ASP B N 1
ATOM 5136 C CA . ASP B 1 45 ? -9.344 14.781 25.391 1 97.25 45 ASP B CA 1
ATOM 5137 C C . ASP B 1 45 ? -7.898 14.523 25.828 1 97.25 45 ASP B C 1
ATOM 5139 O O . ASP B 1 45 ? -7.434 13.383 25.781 1 97.25 45 ASP B O 1
ATOM 5143 N N . ASP B 1 46 ? -7.16 15.523 26.219 1 94.62 46 ASP B N 1
ATOM 5144 C CA . ASP B 1 46 ? -5.75 15.391 26.578 1 94.62 46 ASP B CA 1
ATOM 5145 C C . ASP B 1 46 ? -5.578 14.75 27.953 1 94.62 46 ASP B C 1
ATOM 5147 O O . ASP B 1 46 ? -4.469 14.375 28.328 1 94.62 46 ASP B O 1
ATOM 5151 N N . LYS B 1 47 ? -6.68 14.531 28.672 1 94.56 47 LYS B N 1
ATOM 5152 C CA . LYS B 1 47 ? -6.621 13.969 30.016 1 94.56 47 LYS B CA 1
ATOM 5153 C C . LYS B 1 47 ? -7.121 12.523 30.031 1 94.56 47 LYS B C 1
ATOM 5155 O O . LYS B 1 47 ? -6.883 11.789 31 1 94.56 47 LYS B O 1
ATOM 5160 N N . THR B 1 48 ? -7.832 12.203 29.031 1 95.44 48 THR B N 1
ATOM 5161 C CA . THR B 1 48 ? -8.352 10.844 28.938 1 95.44 48 THR B CA 1
ATOM 5162 C C . THR B 1 48 ? -7.562 10.031 27.922 1 95.44 48 THR B C 1
ATOM 5164 O O . THR B 1 48 ? -6.977 10.594 26.984 1 95.44 48 THR B O 1
ATOM 5167 N N . THR B 1 49 ? -7.543 8.734 28.125 1 97.12 49 THR B N 1
ATOM 5168 C CA . THR B 1 49 ? -6.637 7.934 27.312 1 97.12 49 THR B CA 1
ATOM 5169 C C . THR B 1 49 ? -7.414 6.945 26.453 1 97.12 49 THR B C 1
ATOM 5171 O O . THR B 1 49 ? -6.836 6.258 25.609 1 97.12 49 THR B O 1
ATOM 5174 N N . GLY B 1 50 ? -8.711 6.848 26.594 1 97.44 50 GLY B N 1
ATOM 5175 C CA . GLY B 1 50 ? -9.492 5.84 25.906 1 97.44 50 GLY B CA 1
ATOM 5176 C C . GLY B 1 50 ? -9.883 6.258 24.5 1 97.44 50 GLY B C 1
ATOM 5177 O O . GLY B 1 50 ? -10.469 5.473 23.75 1 97.44 50 GLY B O 1
ATOM 5178 N N . ASP B 1 51 ? -9.586 7.523 24.141 1 97.44 51 ASP B N 1
ATOM 5179 C CA . ASP B 1 51 ? -9.969 8.078 22.844 1 97.44 51 ASP B CA 1
ATOM 5180 C C . ASP B 1 51 ? -8.977 9.141 22.375 1 97.44 51 ASP B C 1
ATOM 5182 O O . ASP B 1 51 ? -8.055 9.492 23.109 1 97.44 51 ASP B O 1
ATOM 5186 N N . VAL B 1 52 ? -8.984 9.5 21.203 1 98.75 52 VAL B N 1
ATOM 5187 C CA . VAL B 1 52 ? -8.383 10.664 20.562 1 98.75 52 VAL B CA 1
ATOM 5188 C C . VAL B 1 52 ? -9.453 11.43 19.781 1 98.75 52 VAL B C 1
ATOM 5190 O O . VAL B 1 52 ? -9.922 10.969 18.75 1 98.75 52 VAL B O 1
ATOM 5193 N N . LEU B 1 53 ? -9.797 12.633 20.219 1 98.69 53 LEU B N 1
ATOM 5194 C CA . LEU B 1 53 ? -11.031 13.234 19.719 1 98.69 53 LEU B CA 1
ATOM 5195 C C . LEU B 1 53 ? -10.742 14.555 19.016 1 98.69 53 LEU B C 1
ATOM 5197 O O . LEU B 1 53 ? -11.609 15.102 18.344 1 98.69 53 LEU B O 1
ATOM 5201 N N . GLN B 1 54 ? -9.508 15.008 19.141 1 98 54 GLN B N 1
ATOM 5202 C CA . GLN B 1 54 ? -9.156 16.266 18.5 1 98 54 GLN B CA 1
ATOM 5203 C C . GLN B 1 54 ? -7.793 16.188 17.828 1 98 54 GLN B C 1
ATOM 5205 O O . GLN B 1 54 ? -6.887 15.516 18.328 1 98 54 GLN B O 1
ATOM 5210 N N . TYR B 1 55 ? -7.684 16.859 16.625 1 98.06 55 TYR B N 1
ATOM 5211 C CA . TYR B 1 55 ? -6.371 17.031 16.016 1 98.06 55 TYR B CA 1
ATOM 5212 C C . TYR B 1 55 ? -5.406 17.703 16.984 1 98.06 55 TYR B C 1
ATOM 5214 O O . TYR B 1 55 ? -5.672 18.812 17.469 1 98.06 55 TYR B O 1
ATOM 5222 N N . GLY B 1 56 ? -4.387 17.047 17.312 1 97.81 56 GLY B N 1
ATOM 5223 C CA . GLY B 1 56 ? -3.439 17.562 18.297 1 97.81 56 GLY B CA 1
ATOM 5224 C C . GLY B 1 56 ? -3.562 16.891 19.641 1 97.81 56 GLY B C 1
ATOM 5225 O O . GLY B 1 56 ? -2.764 17.141 20.547 1 97.81 56 GLY B O 1
ATOM 5226 N N . MET B 1 57 ? -4.594 15.992 19.828 1 97.56 57 MET B N 1
ATOM 5227 C CA . MET B 1 57 ? -4.855 15.242 21.062 1 97.56 57 MET B CA 1
ATOM 5228 C C . MET B 1 57 ? -5.203 16.188 22.203 1 97.56 57 MET B C 1
ATOM 5230 O O . MET B 1 57 ? -4.586 16.125 23.266 1 97.56 57 MET B O 1
ATOM 5234 N N . GLY B 1 58 ? -6.184 17 21.906 1 97.75 58 GLY B N 1
ATOM 5235 C CA . GLY B 1 58 ? -6.668 18.031 22.812 1 97.75 58 GLY B CA 1
ATOM 5236 C C . GLY B 1 58 ? -6.707 19.406 22.172 1 97.75 58 GLY B C 1
ATOM 5237 O O . GLY B 1 58 ? -6.09 19.641 21.141 1 97.75 58 GLY B O 1
ATOM 5238 N N . THR B 1 59 ? -7.32 20.312 22.922 1 98.25 59 THR B N 1
ATOM 5239 C CA . THR B 1 59 ? -7.504 21.656 22.359 1 98.25 59 THR B CA 1
ATOM 5240 C C . THR B 1 59 ? -6.207 22.453 22.438 1 98.25 59 THR B C 1
ATOM 5242 O O . THR B 1 59 ? -6.047 23.453 21.75 1 98.25 59 THR B O 1
ATOM 5245 N N . HIS B 1 60 ? -5.254 22.016 23.266 1 98.31 60 HIS B N 1
ATOM 5246 C CA . HIS B 1 60 ? -3.965 22.672 23.406 1 98.31 60 HIS B CA 1
ATOM 5247 C C . HIS B 1 60 ? -2.955 22.156 22.391 1 98.31 60 HIS B C 1
ATOM 5249 O O . HIS B 1 60 ? -1.87 22.734 22.234 1 98.31 60 HIS B O 1
ATOM 5255 N N . ALA B 1 61 ? -3.262 21.094 21.719 1 98.44 61 ALA B N 1
ATOM 5256 C CA . ALA B 1 61 ? -2.498 20.531 20.609 1 98.44 61 ALA B CA 1
ATOM 5257 C C . ALA B 1 61 ? -1.088 20.156 21.047 1 98.44 61 ALA B C 1
ATOM 5259 O O . ALA B 1 61 ? -0.123 20.344 20.312 1 98.44 61 ALA B O 1
ATOM 5260 N N . GLN B 1 62 ? -0.972 19.562 22.219 1 98.69 62 GLN B N 1
ATOM 5261 C CA . GLN B 1 62 ? 0.356 19.297 22.75 1 98.69 62 GLN B CA 1
ATOM 5262 C C . GLN B 1 62 ? 0.906 17.969 22.25 1 98.69 62 GLN B C 1
ATOM 5264 O O . GLN B 1 62 ? 2.109 17.719 22.328 1 98.69 62 GLN B O 1
ATOM 5269 N N . ARG B 1 63 ? -0.05 17.125 21.719 1 98.69 63 ARG B N 1
ATOM 5270 C CA . ARG B 1 63 ? 0.357 15.805 21.234 1 98.69 63 ARG B CA 1
ATOM 5271 C C . ARG B 1 63 ? 1.177 15.07 22.297 1 98.69 63 ARG B C 1
ATOM 5273 O O . ARG B 1 63 ? 2.246 14.539 22 1 98.69 63 ARG B O 1
ATOM 5280 N N . TRP B 1 64 ? 0.63 15.094 23.453 1 98.25 64 TRP B N 1
ATOM 5281 C CA . TRP B 1 64 ? 1.156 14.43 24.641 1 98.25 64 TRP B CA 1
ATOM 5282 C C . TRP B 1 64 ? 0.105 13.516 25.266 1 98.25 64 TRP B C 1
ATOM 5284 O O . TRP B 1 64 ? -1.074 13.875 25.328 1 98.25 64 TRP B O 1
ATOM 5294 N N . SER B 1 65 ? 0.557 12.367 25.672 1 98.62 65 SER B N 1
ATOM 5295 C CA . SER B 1 65 ? -0.346 11.43 26.328 1 98.62 65 SER B CA 1
ATOM 5296 C C . SER B 1 65 ? 0.187 11.023 27.703 1 98.62 65 SER B C 1
ATOM 5298 O O . SER B 1 65 ? 1.39 10.805 27.859 1 98.62 65 SER B O 1
ATOM 5300 N N . PRO B 1 66 ? -0.702 10.852 28.719 1 98.19 66 PRO B N 1
ATOM 5301 C CA . PRO B 1 66 ? -0.265 10.375 30.031 1 98.19 66 PRO B CA 1
ATOM 5302 C C . PRO B 1 66 ? -0.035 8.867 30.062 1 98.19 66 PRO B C 1
ATOM 5304 O O . PRO B 1 66 ? 0.366 8.32 31.094 1 98.19 66 PRO B O 1
ATOM 5307 N N . LEU B 1 67 ? -0.261 8.164 29.016 1 98.56 67 LEU B N 1
ATOM 5308 C CA . LEU B 1 67 ? -0.076 6.719 28.953 1 98.56 67 LEU B CA 1
ATOM 5309 C C . LEU B 1 67 ? 1.393 6.352 29.141 1 98.56 67 LEU B C 1
ATOM 5311 O O . LEU B 1 67 ? 2.279 7.039 28.625 1 98.56 67 LEU B O 1
ATOM 5315 N N . LYS B 1 68 ? 1.624 5.281 29.891 1 97.88 68 LYS B N 1
ATOM 5316 C CA . LYS B 1 68 ? 3.01 4.918 30.172 1 97.88 68 LYS B CA 1
ATOM 5317 C C . LYS B 1 68 ? 3.188 3.402 30.188 1 97.88 68 LYS B C 1
ATOM 5319 O O . LYS B 1 68 ? 4.195 2.895 30.688 1 97.88 68 LYS B O 1
ATOM 5324 N N . GLN B 1 69 ? 2.117 2.686 29.719 1 97.69 69 GLN B N 1
ATOM 5325 C CA . GLN B 1 69 ? 2.303 1.241 29.609 1 97.69 69 GLN B CA 1
ATOM 5326 C C . GLN B 1 69 ? 3.471 0.904 28.688 1 97.69 69 GLN B C 1
ATOM 5328 O O . GLN B 1 69 ? 4.258 -0 28.969 1 97.69 69 GLN B O 1
ATOM 5333 N N . VAL B 1 70 ? 3.48 1.498 27.562 1 98.62 70 VAL B N 1
ATOM 5334 C CA . VAL B 1 70 ? 4.684 1.475 26.734 1 98.62 70 VAL B CA 1
ATOM 5335 C C . VAL B 1 70 ? 5.672 2.529 27.234 1 98.62 70 VAL B C 1
ATOM 5337 O O . VAL B 1 70 ? 5.332 3.713 27.312 1 98.62 70 VAL B O 1
ATOM 5340 N N . ASN B 1 71 ? 6.828 2.18 27.531 1 98.69 71 ASN B N 1
ATOM 5341 C CA . ASN B 1 71 ? 7.785 3.104 28.125 1 98.69 71 ASN B CA 1
ATOM 5342 C C . ASN B 1 71 ? 9.211 2.785 27.703 1 98.69 71 ASN B C 1
ATOM 5344 O O . ASN B 1 71 ? 9.445 1.84 26.938 1 98.69 71 ASN B O 1
ATOM 5348 N N . ALA B 1 72 ? 10.164 3.525 28.203 1 98.5 72 ALA B N 1
ATOM 5349 C CA . ALA B 1 72 ? 11.547 3.461 27.75 1 98.5 72 ALA B CA 1
ATOM 5350 C C . ALA B 1 72 ? 12.18 2.113 28.078 1 98.5 72 ALA B C 1
ATOM 5352 O O . ALA B 1 72 ? 13.133 1.684 27.438 1 98.5 72 ALA B O 1
ATOM 5353 N N . ASP B 1 73 ? 11.609 1.404 29.016 1 97.06 73 ASP B N 1
ATOM 5354 C CA . ASP B 1 73 ? 12.203 0.146 29.453 1 97.06 73 ASP B CA 1
ATOM 5355 C C . ASP B 1 73 ? 11.68 -1.028 28.641 1 97.06 73 ASP B C 1
ATOM 5357 O O . ASP B 1 73 ? 12.273 -2.107 28.641 1 97.06 73 ASP B O 1
ATOM 5361 N N . ASN B 1 74 ? 10.562 -0.829 27.922 1 97.12 74 ASN B N 1
ATOM 5362 C CA . ASN B 1 74 ? 9.992 -2.014 27.297 1 97.12 74 ASN B CA 1
ATOM 5363 C C . ASN B 1 74 ? 9.633 -1.753 25.844 1 97.12 74 ASN B C 1
ATOM 5365 O O . ASN B 1 74 ? 9.211 -2.666 25.125 1 97.12 74 ASN B O 1
ATOM 5369 N N . VAL B 1 75 ? 9.883 -0.57 25.312 1 98.44 75 VAL B N 1
ATOM 5370 C CA . VAL B 1 75 ? 9.461 -0.188 23.969 1 98.44 75 VAL B CA 1
ATOM 5371 C C . VAL B 1 75 ? 10.141 -1.083 22.938 1 98.44 75 VAL B C 1
ATOM 5373 O O . VAL B 1 75 ? 9.633 -1.263 21.828 1 98.44 75 VAL B O 1
ATOM 5376 N N . PHE B 1 76 ? 11.25 -1.677 23.281 1 96.94 76 PHE B N 1
ATOM 5377 C CA . PHE B 1 76 ? 11.953 -2.553 22.359 1 96.94 76 PHE B CA 1
ATOM 5378 C C . PHE B 1 76 ? 11.102 -3.762 22 1 96.94 76 PHE B C 1
ATOM 5380 O O . PHE B 1 76 ? 11.383 -4.457 21.016 1 96.94 76 PHE B O 1
ATOM 5387 N N . LYS B 1 77 ? 10.023 -4.008 22.734 1 96.62 77 LYS B N 1
ATOM 5388 C CA . LYS B 1 77 ? 9.133 -5.137 22.484 1 96.62 77 LYS B CA 1
ATOM 5389 C C . LYS B 1 77 ? 7.965 -4.73 21.609 1 96.62 77 LYS B C 1
ATOM 5391 O O . LYS B 1 77 ? 7.16 -5.574 21.203 1 96.62 77 LYS B O 1
ATOM 5396 N N . LEU B 1 78 ? 7.793 -3.424 21.312 1 97.81 78 LEU B N 1
ATOM 5397 C CA . LEU B 1 78 ? 6.672 -2.922 20.516 1 97.81 78 LEU B CA 1
ATOM 5398 C C . LEU B 1 78 ? 6.645 -3.576 19.141 1 97.81 78 LEU B C 1
ATOM 5400 O O . LEU B 1 78 ? 7.684 -3.701 18.484 1 97.81 78 LEU B O 1
ATOM 5404 N N . THR B 1 79 ? 5.465 -4.039 18.734 1 97.06 79 THR B N 1
ATOM 5405 C CA . THR B 1 79 ? 5.324 -4.723 17.469 1 97.06 79 THR B CA 1
ATOM 5406 C C . THR B 1 79 ? 4.023 -4.324 16.781 1 97.06 79 THR B C 1
ATOM 5408 O O . THR B 1 79 ? 3.09 -3.854 17.422 1 97.06 79 THR B O 1
ATOM 5411 N N . PRO B 1 80 ? 3.943 -4.52 15.445 1 98.31 80 PRO B N 1
ATOM 5412 C CA . PRO B 1 80 ? 2.668 -4.27 14.773 1 98.31 80 PRO B CA 1
ATOM 5413 C C . PRO B 1 80 ? 1.555 -5.195 15.25 1 98.31 80 PRO B C 1
ATOM 5415 O O . PRO B 1 80 ? 1.776 -6.395 15.422 1 98.31 80 PRO B O 1
ATOM 5418 N N . ALA B 1 81 ? 0.435 -4.594 15.5 1 98.31 81 ALA B N 1
ATOM 5419 C CA . ALA B 1 81 ? -0.77 -5.367 15.789 1 98.31 81 ALA B CA 1
ATOM 5420 C C . ALA B 1 81 ? -1.525 -5.699 14.508 1 98.31 81 ALA B C 1
ATOM 5422 O O . ALA B 1 81 ? -2.041 -6.809 14.352 1 98.31 81 ALA B O 1
ATOM 5423 N N . TRP B 1 82 ? -1.638 -4.75 13.664 1 98.31 82 TRP B N 1
ATOM 5424 C CA . TRP B 1 82 ? -2.27 -4.922 12.359 1 98.31 82 TRP B CA 1
ATOM 5425 C C . TRP B 1 82 ? -1.977 -3.729 11.453 1 98.31 82 TRP B C 1
ATOM 5427 O O . TRP B 1 82 ? -1.491 -2.693 11.922 1 98.31 82 TRP B O 1
ATOM 5437 N N . SER B 1 83 ? -2.164 -3.885 10.203 1 98.5 83 SER B N 1
ATOM 5438 C CA . SER B 1 83 ? -2.111 -2.822 9.203 1 98.5 83 SER B CA 1
ATOM 5439 C C . SER B 1 83 ? -3.338 -2.854 8.297 1 98.5 83 SER B C 1
ATOM 5441 O O . SER B 1 83 ? -4.023 -3.873 8.211 1 98.5 83 SER B O 1
ATOM 5443 N N . TYR B 1 84 ? -3.719 -1.756 7.695 1 98.12 84 TYR B N 1
ATOM 5444 C CA . TYR B 1 84 ? -4.793 -1.623 6.723 1 98.12 84 TYR B CA 1
ATOM 5445 C C . TYR B 1 84 ? -4.328 -0.842 5.5 1 98.12 84 TYR B C 1
ATOM 5447 O O . TYR B 1 84 ? -3.834 0.281 5.621 1 98.12 84 TYR B O 1
ATOM 5455 N N . SER B 1 85 ? -4.461 -1.403 4.297 1 97.62 85 SER B N 1
ATOM 5456 C CA . SER B 1 85 ? -4.156 -0.714 3.045 1 97.62 85 SER B CA 1
ATOM 5457 C C . SER B 1 85 ? -5.316 0.181 2.613 1 97.62 85 SER B C 1
ATOM 5459 O O . SER B 1 85 ? -6.469 -0.252 2.602 1 97.62 85 SER B O 1
ATOM 5461 N N . PHE B 1 86 ? -4.988 1.414 2.174 1 97.5 86 PHE B N 1
ATOM 5462 C CA . PHE B 1 86 ? -6.043 2.307 1.707 1 97.5 86 PHE B CA 1
ATOM 5463 C C . PHE B 1 86 ? -6.465 1.95 0.288 1 97.5 86 PHE B C 1
ATOM 5465 O O . PHE B 1 86 ? -7.539 2.352 -0.165 1 97.5 86 PHE B O 1
ATOM 5472 N N . GLY B 1 87 ? -5.621 1.326 -0.472 1 94.5 87 GLY B N 1
ATOM 5473 C CA . GLY B 1 87 ? -5.973 0.726 -1.749 1 94.5 87 GLY B CA 1
ATOM 5474 C C . GLY B 1 87 ? -6.305 1.75 -2.818 1 94.5 87 GLY B C 1
ATOM 5475 O O . GLY B 1 87 ? -5.922 2.916 -2.709 1 94.5 87 GLY B O 1
ATOM 5476 N N . ASP B 1 88 ? -6.852 1.19 -4.023 1 90 88 ASP B N 1
ATOM 5477 C CA . ASP B 1 88 ? -7.496 1.897 -5.129 1 90 88 ASP B CA 1
ATOM 5478 C C . ASP B 1 88 ? -6.465 2.648 -5.973 1 90 88 ASP B C 1
ATOM 5480 O O . ASP B 1 88 ? -6.797 3.641 -6.625 1 90 88 ASP B O 1
ATOM 5484 N N . GLU B 1 89 ? -5.223 2.234 -5.84 1 88.94 89 GLU B N 1
ATOM 5485 C CA . GLU B 1 89 ? -4.152 2.855 -6.613 1 88.94 89 GLU B CA 1
ATOM 5486 C C . GLU B 1 89 ? -4.137 4.371 -6.418 1 88.94 89 GLU B C 1
ATOM 5488 O O . GLU B 1 89 ? -4.094 5.125 -7.387 1 88.94 89 GLU B O 1
ATOM 5493 N N . LYS B 1 90 ? -4.305 4.793 -5.219 1 91.69 90 LYS B N 1
ATOM 5494 C CA . LYS B 1 90 ? -4.215 6.168 -4.734 1 91.69 90 LYS B CA 1
ATOM 5495 C C . LYS B 1 90 ? -3.213 6.285 -3.588 1 91.69 90 LYS B C 1
ATOM 5497 O O . LYS B 1 90 ? -3.592 6.23 -2.416 1 91.69 90 LYS B O 1
ATOM 5502 N N . GLN B 1 91 ? -1.945 6.414 -4.02 1 91.38 91 GLN B N 1
ATOM 5503 C CA . GLN B 1 91 ? -0.865 6.301 -3.047 1 91.38 91 GLN B CA 1
ATOM 5504 C C . GLN B 1 91 ? -0.034 7.578 -2.992 1 91.38 91 GLN B C 1
ATOM 5506 O O . GLN B 1 91 ? 1.192 7.523 -2.885 1 91.38 91 GLN B O 1
ATOM 5511 N N . ARG B 1 92 ? -0.625 8.711 -2.928 1 93.19 92 ARG B N 1
ATOM 5512 C CA . ARG B 1 92 ? 0.117 9.953 -2.723 1 93.19 92 ARG B CA 1
ATOM 5513 C C . ARG B 1 92 ? 0.318 10.234 -1.238 1 93.19 92 ARG B C 1
ATOM 5515 O O . ARG B 1 92 ? 0.258 9.32 -0.415 1 93.19 92 ARG B O 1
ATOM 5522 N N . GLY B 1 93 ? 0.685 11.438 -0.904 1 95.94 93 GLY B N 1
ATOM 5523 C CA . GLY B 1 93 ? 1.036 11.734 0.475 1 95.94 93 GLY B CA 1
ATOM 5524 C C . GLY B 1 93 ? -0.077 11.422 1.456 1 95.94 93 GLY B C 1
ATOM 5525 O O . GLY B 1 93 ? -1.233 11.781 1.226 1 95.94 93 GLY B O 1
ATOM 5526 N N . GLN B 1 94 ? 0.279 10.672 2.557 1 98.06 94 GLN B N 1
ATOM 5527 C CA . GLN B 1 94 ? -0.634 10.352 3.648 1 98.06 94 GLN B CA 1
ATOM 5528 C C . GLN B 1 94 ? -0.27 11.125 4.914 1 98.06 94 GLN B C 1
ATOM 5530 O O . GLN B 1 94 ? 0.61 10.711 5.668 1 98.06 94 GLN B O 1
ATOM 5535 N N . GLU B 1 95 ? -1.004 12.164 5.234 1 98.25 95 GLU B N 1
ATOM 5536 C CA . GLU B 1 95 ? -0.597 13.078 6.293 1 98.25 95 GLU B CA 1
ATOM 5537 C C . GLU B 1 95 ? -1.607 13.094 7.434 1 98.25 95 GLU B C 1
ATOM 5539 O O . GLU B 1 95 ? -1.565 13.969 8.297 1 98.25 95 GLU B O 1
ATOM 5544 N N . SER B 1 96 ? -2.424 12.133 7.594 1 98.62 96 SER B N 1
ATOM 5545 C CA . SER B 1 96 ? -3.582 12.141 8.484 1 98.62 96 SER B CA 1
ATOM 5546 C C . SER B 1 96 ? -3.178 11.844 9.922 1 98.62 96 SER B C 1
ATOM 5548 O O . SER B 1 96 ? -2.461 10.875 10.18 1 98.62 96 SER B O 1
ATOM 5550 N N . GLN B 1 97 ? -3.6 12.703 10.805 1 98.69 97 GLN B N 1
ATOM 5551 C CA . GLN B 1 97 ? -3.746 12.273 12.195 1 98.69 97 GLN B CA 1
ATOM 5552 C C . GLN B 1 97 ? -5.07 11.539 12.406 1 98.69 97 GLN B C 1
ATOM 5554 O O . GLN B 1 97 ? -6.141 12.094 12.141 1 98.69 97 GLN B O 1
ATOM 5559 N N . ALA B 1 98 ? -5.043 10.398 12.953 1 98.88 98 ALA B N 1
ATOM 5560 C CA . ALA B 1 98 ? -6.266 9.625 13.141 1 98.88 98 ALA B CA 1
ATOM 5561 C C . ALA B 1 98 ? -7.023 10.094 14.383 1 98.88 98 ALA B C 1
ATOM 5563 O O . ALA B 1 98 ? -6.434 10.688 15.289 1 98.88 98 ALA B O 1
ATOM 5564 N N . ILE B 1 99 ? -8.344 9.82 14.336 1 98.69 99 ILE B N 1
ATOM 5565 C CA . ILE B 1 99 ? -9.25 9.969 15.469 1 98.69 99 ILE B CA 1
ATOM 5566 C C . ILE B 1 99 ? -9.672 8.594 15.969 1 98.69 99 ILE B C 1
ATOM 5568 O O . ILE B 1 99 ? -9.836 7.656 15.18 1 98.69 99 ILE B O 1
ATOM 5572 N N . VAL B 1 100 ? -9.781 8.469 17.266 1 98.81 100 VAL B N 1
ATOM 5573 C CA . VAL B 1 100 ? -10.266 7.234 17.875 1 98.81 100 VAL B CA 1
ATOM 5574 C C . VAL B 1 100 ? -11.453 7.535 18.781 1 98.81 100 VAL B C 1
ATOM 5576 O O . VAL B 1 100 ? -11.359 8.375 19.688 1 98.81 100 VAL B O 1
ATOM 5579 N N . SER B 1 101 ? -12.531 6.871 18.547 1 98.38 101 SER B N 1
ATOM 5580 C CA . SER B 1 101 ? -13.719 7.012 19.391 1 98.38 101 SER B CA 1
ATOM 5581 C C . SER B 1 101 ? -14.5 5.703 19.453 1 98.38 101 SER B C 1
ATOM 5583 O O . SER B 1 101 ? -14.859 5.133 18.422 1 98.38 101 SER B O 1
ATOM 5585 N N . ASP B 1 102 ? -14.711 5.199 20.656 1 96.69 102 ASP B N 1
ATOM 5586 C CA . ASP B 1 102 ? -15.555 4.039 20.922 1 96.69 102 ASP B CA 1
ATOM 5587 C C . ASP B 1 102 ? -15.102 2.836 20.094 1 96.69 102 ASP B C 1
ATOM 5589 O O . ASP B 1 102 ? -15.914 2.207 19.406 1 96.69 102 ASP B O 1
ATOM 5593 N N . GLY B 1 103 ? -13.844 2.643 20.109 1 97.5 103 GLY B N 1
ATOM 5594 C CA . GLY B 1 103 ? -13.297 1.455 19.469 1 97.5 103 GLY B CA 1
ATOM 5595 C C . GLY B 1 103 ? -13.211 1.575 17.969 1 97.5 103 GLY B C 1
ATOM 5596 O O . GLY B 1 103 ? -13 0.58 17.266 1 97.5 103 GLY B O 1
ATOM 5597 N N . VAL B 1 104 ? -13.406 2.758 17.406 1 98.69 104 VAL B N 1
ATOM 5598 C CA . VAL B 1 104 ? -13.336 2.986 15.969 1 98.69 104 VAL B CA 1
ATOM 5599 C C . VAL B 1 104 ? -12.258 4.016 15.656 1 98.69 104 VAL B C 1
ATOM 5601 O O . VAL B 1 104 ? -12.148 5.043 16.328 1 98.69 104 VAL B O 1
ATOM 5604 N N . ILE B 1 105 ? -11.43 3.711 14.688 1 98.88 105 ILE B N 1
ATOM 5605 C CA . ILE B 1 105 ? -10.453 4.652 14.164 1 98.88 105 ILE B CA 1
ATOM 5606 C C . ILE B 1 105 ? -11 5.328 12.906 1 98.88 105 ILE B C 1
ATOM 5608 O O . ILE B 1 105 ? -11.477 4.656 11.992 1 98.88 105 ILE B O 1
ATOM 5612 N N . TYR B 1 106 ? -11 6.629 12.875 1 98.94 106 TYR B N 1
ATOM 5613 C CA . TYR B 1 106 ? -11.305 7.426 11.695 1 98.94 106 TYR B CA 1
ATOM 5614 C C . TYR B 1 106 ? -10.039 8.055 11.117 1 98.94 106 TYR B C 1
ATOM 5616 O O . TYR B 1 106 ? -9.359 8.82 11.797 1 98.94 106 TYR B O 1
ATOM 5624 N N . VAL B 1 107 ? -9.727 7.711 9.891 1 98.94 107 VAL B N 1
ATOM 5625 C CA . VAL B 1 107 ? -8.469 8.164 9.297 1 98.94 107 VAL B CA 1
ATOM 5626 C C . VAL B 1 107 ? -8.719 8.609 7.855 1 98.94 107 VAL B C 1
ATOM 5628 O O . VAL B 1 107 ? -9.383 7.914 7.086 1 98.94 107 VAL B O 1
ATOM 5631 N N . THR B 1 108 ? -8.258 9.82 7.535 1 98.81 108 THR B N 1
ATOM 5632 C CA . THR B 1 108 ? -8.367 10.32 6.168 1 98.81 108 THR B CA 1
ATOM 5633 C C . THR B 1 108 ? -7.176 9.875 5.328 1 98.81 108 THR B C 1
ATOM 5635 O O . THR B 1 108 ? -6.141 9.477 5.875 1 98.81 108 THR B O 1
ATOM 5638 N N . ALA B 1 109 ? -7.32 9.875 4.051 1 98.31 109 ALA B N 1
ATOM 5639 C CA . ALA B 1 109 ? -6.262 9.508 3.113 1 98.31 109 ALA B CA 1
ATOM 5640 C C . ALA B 1 109 ? -6.215 10.477 1.933 1 98.31 109 ALA B C 1
ATOM 5642 O O . ALA B 1 109 ? -7.066 11.359 1.812 1 98.31 109 ALA B O 1
ATOM 5643 N N . SER B 1 110 ? -5.133 10.336 1.128 1 97.12 110 SER B N 1
ATOM 5644 C CA . SER B 1 110 ? -5 11.141 -0.082 1 97.12 110 SER B CA 1
ATOM 5645 C C . SER B 1 110 ? -6.25 11.055 -0.947 1 97.12 110 SER B C 1
ATOM 5647 O O . SER B 1 110 ? -7.016 10.086 -0.848 1 97.12 110 SER B O 1
ATOM 5649 N N . TYR B 1 111 ? -6.492 12.133 -1.757 1 96.75 111 TYR B N 1
ATOM 5650 C CA . TYR B 1 111 ? -7.598 12.211 -2.709 1 96.75 111 TYR B CA 1
ATOM 5651 C C . TYR B 1 111 ? -8.93 12.391 -1.988 1 96.75 111 TYR B C 1
ATOM 5653 O O . TYR B 1 111 ? -9.969 11.93 -2.465 1 96.75 111 TYR B O 1
ATOM 5661 N N . SER B 1 112 ? -8.93 12.914 -0.83 1 97.81 112 SER B N 1
ATOM 5662 C CA . SER B 1 112 ? -10.133 13.258 -0.076 1 97.81 112 SER B CA 1
ATOM 5663 C C . SER B 1 112 ? -10.953 12.016 0.244 1 97.81 112 SER B C 1
ATOM 5665 O O . SER B 1 112 ? -12.156 11.969 -0.035 1 97.81 112 SER B O 1
ATOM 5667 N N . ARG B 1 113 ? -10.297 11.062 0.886 1 98.25 113 ARG B N 1
ATOM 5668 C CA . ARG B 1 113 ? -10.945 9.844 1.343 1 98.25 113 ARG B CA 1
ATOM 5669 C C . ARG B 1 113 ? -10.93 9.742 2.865 1 98.25 113 ARG B C 1
ATOM 5671 O O . ARG B 1 113 ? -10.086 10.367 3.52 1 98.25 113 ARG B O 1
ATOM 5678 N N . LEU B 1 114 ? -11.922 9.016 3.367 1 98.81 114 LEU B N 1
ATOM 5679 C CA . LEU B 1 114 ? -12.008 8.781 4.805 1 98.81 114 LEU B CA 1
ATOM 5680 C C . LEU B 1 114 ? -12.406 7.332 5.09 1 98.81 114 LEU B C 1
ATOM 5682 O O . LEU B 1 114 ? -13.289 6.785 4.426 1 98.81 114 LEU B O 1
ATOM 5686 N N . PHE B 1 115 ? -11.719 6.715 6.039 1 98.56 115 PHE B N 1
ATOM 5687 C CA . PHE B 1 115 ? -11.953 5.328 6.43 1 98.56 115 PHE B CA 1
ATOM 5688 C C . PHE B 1 115 ? -12.312 5.238 7.906 1 98.56 115 PHE B C 1
ATOM 5690 O O . PHE B 1 115 ? -11.734 5.941 8.734 1 98.56 115 PHE B O 1
ATOM 5697 N N . ALA B 1 116 ? -13.25 4.379 8.227 1 98.75 116 ALA B N 1
ATOM 5698 C CA . ALA B 1 116 ? -13.508 3.934 9.594 1 98.75 116 ALA B CA 1
ATOM 5699 C C . ALA B 1 116 ? -13.078 2.482 9.781 1 98.75 116 ALA B C 1
ATOM 5701 O O . ALA B 1 116 ? -13.539 1.592 9.062 1 98.75 116 ALA B O 1
ATOM 5702 N N . LEU B 1 117 ? -12.227 2.273 10.75 1 98.5 117 LEU B N 1
ATOM 5703 C CA . LEU B 1 117 ? -11.648 0.958 11 1 98.5 117 LEU B CA 1
ATOM 5704 C C . LEU B 1 117 ? -11.93 0.505 12.43 1 98.5 117 LEU B C 1
ATOM 5706 O O . LEU B 1 117 ? -11.891 1.312 13.359 1 98.5 117 LEU B O 1
ATOM 5710 N N . ASP B 1 118 ? -12.188 -0.754 12.555 1 98 118 ASP B N 1
ATOM 5711 C CA . ASP B 1 118 ? -12.203 -1.324 13.898 1 98 118 ASP B CA 1
ATOM 5712 C C . ASP B 1 118 ? -10.828 -1.236 14.547 1 98 118 ASP B C 1
ATOM 5714 O O . ASP B 1 118 ? -9.844 -1.75 14.008 1 98 118 ASP B O 1
ATOM 5718 N N . ALA B 1 119 ? -10.781 -0.662 15.703 1 98.44 119 ALA B N 1
ATOM 5719 C CA . ALA B 1 119 ? -9.5 -0.318 16.297 1 98.44 119 ALA B CA 1
ATOM 5720 C C . ALA B 1 119 ? -8.75 -1.57 16.75 1 98.44 119 ALA B C 1
ATOM 5722 O O . ALA B 1 119 ? -7.516 -1.592 16.766 1 98.44 119 ALA B O 1
ATOM 5723 N N . LYS B 1 120 ? -9.43 -2.557 17.094 1 96.69 120 LYS B N 1
ATOM 5724 C CA . LYS B 1 120 ? -8.805 -3.766 17.625 1 96.69 120 LYS B CA 1
ATOM 5725 C C . LYS B 1 120 ? -8.273 -4.652 16.516 1 96.69 120 LYS B C 1
ATOM 5727 O O . LYS B 1 120 ? -7.215 -5.27 16.656 1 96.69 120 LYS B O 1
ATOM 5732 N N . THR B 1 121 ? -9 -4.605 15.328 1 95.75 121 THR B N 1
ATOM 5733 C CA . THR B 1 121 ? -8.734 -5.656 14.359 1 95.75 121 THR B CA 1
ATOM 5734 C C . THR B 1 121 ? -8.211 -5.062 13.055 1 95.75 121 THR B C 1
ATOM 5736 O O . THR B 1 121 ? -7.656 -5.777 12.219 1 95.75 121 THR B O 1
ATOM 5739 N N . GLY B 1 122 ? -8.508 -3.836 12.805 1 96.56 122 GLY B N 1
ATOM 5740 C CA . GLY B 1 122 ? -8.148 -3.219 11.539 1 96.56 122 GLY B CA 1
ATOM 5741 C C . GLY B 1 122 ? -9.18 -3.441 10.453 1 96.56 122 GLY B C 1
ATOM 5742 O O . GLY B 1 122 ? -9.016 -2.961 9.328 1 96.56 122 GLY B O 1
ATOM 5743 N N . LYS B 1 123 ? -10.297 -4.113 10.742 1 95.31 123 LYS B N 1
ATOM 5744 C CA . LYS B 1 123 ? -11.359 -4.34 9.766 1 95.31 123 LYS B CA 1
ATOM 5745 C C . LYS B 1 123 ? -12.016 -3.025 9.352 1 95.31 123 LYS B C 1
ATOM 5747 O O . LYS B 1 123 ? -12.32 -2.184 10.203 1 95.31 123 LYS B O 1
ATOM 5752 N N . ARG B 1 124 ? -12.188 -2.842 8.102 1 96.56 124 ARG B N 1
ATOM 5753 C CA . ARG B 1 124 ? -12.883 -1.653 7.613 1 96.56 124 ARG B CA 1
ATOM 5754 C C . ARG B 1 124 ? -14.375 -1.722 7.918 1 96.56 124 ARG B C 1
ATOM 5756 O O . ARG B 1 124 ? -15.039 -2.701 7.574 1 96.56 124 ARG B O 1
ATOM 5763 N N . LEU B 1 125 ? -14.844 -0.727 8.508 1 97.25 125 LEU B N 1
ATOM 5764 C CA . LEU B 1 125 ? -16.281 -0.62 8.789 1 97.25 125 LEU B CA 1
ATOM 5765 C C . LEU B 1 125 ? -17 0.104 7.656 1 97.25 125 LEU B C 1
ATOM 5767 O O . LEU B 1 125 ? -18.062 -0.33 7.219 1 97.25 125 LEU B O 1
ATOM 5771 N N . TRP B 1 126 ? -16.484 1.19 7.223 1 97.12 126 TRP B N 1
ATOM 5772 C CA . TRP B 1 126 ? -17 1.911 6.062 1 97.12 126 TRP B CA 1
ATOM 5773 C C . TRP B 1 126 ? -15.914 2.791 5.449 1 97.12 126 TRP B C 1
ATOM 5775 O O . TRP B 1 126 ? -14.852 2.992 6.051 1 97.12 126 TRP B O 1
ATOM 5785 N N . THR B 1 127 ? -16.125 3.193 4.242 1 97.12 127 THR B N 1
ATOM 5786 C CA . THR B 1 127 ? -15.258 4.129 3.525 1 97.12 127 THR B CA 1
ATOM 5787 C C . THR B 1 127 ? -16.094 5.184 2.807 1 97.12 127 THR B C 1
ATOM 5789 O O . THR B 1 127 ? -17.219 4.922 2.404 1 97.12 127 THR B O 1
ATOM 5792 N N . TYR B 1 128 ? -15.555 6.375 2.766 1 98.06 128 TYR B N 1
ATOM 5793 C CA . TYR B 1 128 ? -16.094 7.461 1.95 1 98.06 128 TYR B CA 1
ATOM 5794 C C . TYR B 1 128 ? -15.047 7.949 0.946 1 98.06 128 TYR B C 1
ATOM 5796 O O . TYR B 1 128 ? -13.938 8.312 1.325 1 98.06 128 TYR B O 1
ATOM 5804 N N . ASN B 1 129 ? -15.406 7.941 -0.286 1 97.06 129 ASN B N 1
ATOM 5805 C CA . ASN B 1 129 ? -14.594 8.469 -1.375 1 97.06 129 ASN B CA 1
ATOM 5806 C C . ASN B 1 129 ? -15.234 9.703 -2.002 1 97.06 129 ASN B C 1
ATOM 5808 O O . ASN B 1 129 ? -16.219 9.594 -2.734 1 97.06 129 ASN B O 1
ATOM 5812 N N . HIS B 1 130 ? -14.617 10.797 -1.757 1 97.81 130 HIS B N 1
ATOM 5813 C CA . HIS B 1 130 ? -15.148 12.023 -2.336 1 97.81 130 HIS B CA 1
ATOM 5814 C C . HIS B 1 130 ? -14.883 12.086 -3.836 1 97.81 130 HIS B C 1
ATOM 5816 O O . HIS B 1 130 ? -13.758 11.867 -4.285 1 97.81 130 HIS B O 1
ATOM 5822 N N . ARG B 1 131 ? -15.914 12.344 -4.598 1 96.31 131 ARG B N 1
ATOM 5823 C CA . ARG B 1 131 ? -15.734 12.531 -6.035 1 96.31 131 ARG B CA 1
ATOM 5824 C C . ARG B 1 131 ? -15.125 13.891 -6.336 1 96.31 131 ARG B C 1
ATOM 5826 O O . ARG B 1 131 ? -15.805 14.914 -6.254 1 96.31 131 ARG B O 1
ATOM 5833 N N . LEU B 1 132 ? -13.93 13.859 -6.711 1 97.12 132 LEU B N 1
ATOM 5834 C CA . LEU B 1 132 ? -13.211 15.094 -6.996 1 97.12 132 LEU B CA 1
ATOM 5835 C C . LEU B 1 132 ? -13.344 15.477 -8.469 1 97.12 132 LEU B C 1
ATOM 5837 O O . LEU B 1 132 ? -13.281 14.609 -9.344 1 97.12 132 LEU B O 1
ATOM 5841 N N . PRO B 1 133 ? -13.547 16.766 -8.711 1 95.56 133 PRO B N 1
ATOM 5842 C CA . PRO B 1 133 ? -13.469 17.203 -10.109 1 95.56 133 PRO B CA 1
ATOM 5843 C C . PRO B 1 133 ? -12.078 17.016 -10.703 1 95.56 133 PRO B C 1
ATOM 5845 O O . PRO B 1 133 ? -11.086 16.969 -9.969 1 95.56 133 PRO B O 1
ATOM 5848 N N . ASP B 1 134 ? -11.984 17.031 -12.008 1 92.12 134 ASP B N 1
ATOM 5849 C CA . ASP B 1 134 ? -10.727 16.812 -12.711 1 92.12 134 ASP B CA 1
ATOM 5850 C C . ASP B 1 134 ? -9.828 18.047 -12.633 1 92.12 134 ASP B C 1
ATOM 5852 O O . ASP B 1 134 ? -8.617 17.953 -12.82 1 92.12 134 ASP B O 1
ATOM 5856 N N . ASP B 1 135 ? -10.414 19.156 -12.328 1 94.12 135 ASP B N 1
ATOM 5857 C CA . ASP B 1 135 ? -9.656 20.406 -12.43 1 94.12 135 ASP B CA 1
ATOM 5858 C C . ASP B 1 135 ? -9.305 20.938 -11.047 1 94.12 135 ASP B C 1
ATOM 5860 O O . ASP B 1 135 ? -9.281 22.156 -10.844 1 94.12 135 ASP B O 1
ATOM 5864 N N . ILE B 1 136 ? -9.156 20.094 -10.07 1 90.56 136 ILE B N 1
ATOM 5865 C CA . ILE B 1 136 ? -8.68 20.562 -8.773 1 90.56 136 ILE B CA 1
ATOM 5866 C C . ILE B 1 136 ? -7.254 21.094 -8.914 1 90.56 136 ILE B C 1
ATOM 5868 O O . ILE B 1 136 ? -6.531 20.719 -9.836 1 90.56 136 ILE B O 1
ATOM 5872 N N . ARG B 1 137 ? -6.859 21.984 -8.031 1 83.88 137 ARG B N 1
ATOM 5873 C CA . ARG B 1 137 ? -5.551 22.625 -8.086 1 83.88 137 ARG B CA 1
ATOM 5874 C C . ARG B 1 137 ? -4.832 22.516 -6.75 1 83.88 137 ARG B C 1
ATOM 5876 O O . ARG B 1 137 ? -4.566 23.531 -6.102 1 83.88 137 ARG B O 1
ATOM 5883 N N . PRO B 1 138 ? -4.508 21.328 -6.441 1 84.12 138 PRO B N 1
ATOM 5884 C CA . PRO B 1 138 ? -3.73 21.25 -5.203 1 84.12 138 PRO B CA 1
ATOM 5885 C C . PRO B 1 138 ? -2.283 21.703 -5.387 1 84.12 138 PRO B C 1
ATOM 5887 O O . PRO B 1 138 ? -1.657 21.391 -6.402 1 84.12 138 PRO B O 1
ATOM 5890 N N . CYS B 1 139 ? -1.787 22.438 -4.453 1 81.62 139 CYS B N 1
ATOM 5891 C CA . CYS B 1 139 ? -0.443 22.984 -4.574 1 81.62 139 CYS B CA 1
ATOM 5892 C C . CYS B 1 139 ? 0.607 21.953 -4.168 1 81.62 139 CYS B C 1
ATOM 5894 O O . CYS B 1 139 ? 1.724 21.969 -4.688 1 81.62 139 CYS B O 1
ATOM 5896 N N . CYS B 1 140 ? 0.361 21.234 -3.293 1 87.44 140 CYS B N 1
ATOM 5897 C CA . CYS B 1 140 ? 1.407 20.453 -2.646 1 87.44 140 CYS B CA 1
ATOM 5898 C C . CYS B 1 140 ? 0.945 19.031 -2.404 1 87.44 140 CYS B C 1
ATOM 5900 O O . CYS B 1 140 ? 1.04 18.516 -1.285 1 87.44 140 CYS B O 1
ATOM 5902 N N . ASP B 1 141 ? 0.466 18.453 -3.443 1 91.12 141 ASP B N 1
ATOM 5903 C CA . ASP B 1 141 ? -0.001 17.078 -3.482 1 91.12 141 ASP B CA 1
ATOM 5904 C C . ASP B 1 141 ? -1.486 16.984 -3.143 1 91.12 141 ASP B C 1
ATOM 5906 O O . ASP B 1 141 ? -2.131 18 -2.879 1 91.12 141 ASP B O 1
ATOM 5910 N N . VAL B 1 142 ? -2.049 15.852 -3.162 1 95.38 142 VAL B N 1
ATOM 5911 C CA . VAL B 1 142 ? -3.463 15.602 -2.906 1 95.38 142 VAL B CA 1
ATOM 5912 C C . VAL B 1 142 ? -3.641 15.039 -1.498 1 95.38 142 VAL B C 1
ATOM 5914 O O . VAL B 1 142 ? -4.297 14.008 -1.312 1 95.38 142 VAL B O 1
ATOM 5917 N N . VAL B 1 143 ? -3.17 15.742 -0.543 1 97 143 VAL B N 1
ATOM 5918 C CA . VAL B 1 143 ? -3.078 15.266 0.833 1 97 143 VAL B CA 1
ATOM 5919 C C . VAL B 1 143 ? -4.34 15.648 1.599 1 97 143 VAL B C 1
ATOM 5921 O O . VAL B 1 143 ? -5.129 16.484 1.133 1 97 143 VAL B O 1
ATOM 5924 N N . ASN B 1 144 ? -4.566 15.055 2.689 1 97.94 144 ASN B N 1
ATOM 5925 C CA . ASN B 1 144 ? -5.535 15.359 3.738 1 97.94 144 ASN B CA 1
ATOM 5926 C C . ASN B 1 144 ? -4.953 15.109 5.125 1 97.94 144 ASN B C 1
ATOM 5928 O O . ASN B 1 144 ? -4.359 14.062 5.379 1 97.94 144 ASN B O 1
ATOM 5932 N N . ARG B 1 145 ? -5.113 16.016 6.008 1 98.38 145 ARG B N 1
ATOM 5933 C CA . ARG B 1 145 ? -4.312 15.938 7.223 1 98.38 145 ARG B CA 1
ATOM 5934 C C . ARG B 1 145 ? -5.145 15.422 8.391 1 98.38 145 ARG B C 1
ATOM 5936 O O . ARG B 1 145 ? -4.617 15.211 9.492 1 98.38 145 ARG B O 1
ATOM 5943 N N . GLY B 1 146 ? -6.488 15.242 8.227 1 98.62 146 GLY B N 1
ATOM 5944 C CA . GLY B 1 146 ? -7.25 14.641 9.305 1 98.62 146 GLY B CA 1
ATOM 5945 C C . GLY B 1 146 ? -8.695 15.109 9.352 1 98.62 146 GLY B C 1
ATOM 5946 O O . GLY B 1 146 ? -9.133 15.867 8.484 1 98.62 146 GLY B O 1
ATOM 5947 N N . ALA B 1 147 ? -9.43 14.617 10.406 1 98.88 147 ALA B N 1
ATOM 5948 C CA . ALA B 1 147 ? -10.852 14.891 10.594 1 98.88 147 ALA B CA 1
ATOM 5949 C C . ALA B 1 147 ? -11.125 15.445 11.992 1 98.88 147 ALA B C 1
ATOM 5951 O O . ALA B 1 147 ? -10.227 15.5 12.828 1 98.88 147 ALA B O 1
ATOM 5952 N N . ALA B 1 148 ? -12.336 15.914 12.141 1 98.94 148 ALA B N 1
ATOM 5953 C CA . ALA B 1 148 ? -12.914 16.219 13.445 1 98.94 148 ALA B CA 1
ATOM 5954 C C . ALA B 1 148 ? -14.117 15.336 13.742 1 98.94 148 ALA B C 1
ATOM 5956 O O . ALA B 1 148 ? -14.688 14.727 12.828 1 98.94 148 ALA B O 1
ATOM 5957 N N . ILE B 1 149 ? -14.438 15.234 15.008 1 98.88 149 ILE B N 1
ATOM 5958 C CA . ILE B 1 149 ? -15.578 14.414 15.406 1 98.88 149 ILE B CA 1
ATOM 5959 C C . ILE B 1 149 ? -16.406 15.148 16.453 1 98.88 149 ILE B C 1
ATOM 5961 O O . ILE B 1 149 ? -15.844 15.82 17.328 1 98.88 149 ILE B O 1
ATOM 5965 N N . TYR B 1 150 ? -17.734 15.117 16.344 1 98.88 150 TYR B N 1
ATOM 5966 C CA . TYR B 1 150 ? -18.672 15.695 17.312 1 98.88 150 TYR B CA 1
ATOM 5967 C C . TYR B 1 150 ? -20.062 15.102 17.141 1 98.88 150 TYR B C 1
ATOM 5969 O O . TYR B 1 150 ? -20.531 14.93 16.016 1 98.88 150 TYR B O 1
ATOM 5977 N N . GLY B 1 151 ? -20.734 14.844 18.281 1 98.5 151 GLY B N 1
ATOM 5978 C CA . GLY B 1 151 ? -22.016 14.141 18.172 1 98.5 151 GLY B CA 1
ATOM 5979 C C . GLY B 1 151 ? -21.906 12.805 17.469 1 98.5 151 GLY B C 1
ATOM 5980 O O . GLY B 1 151 ? -21.078 11.969 17.828 1 98.5 151 GLY B O 1
ATOM 5981 N N . ASP B 1 152 ? -22.719 12.672 16.531 1 98.38 152 ASP B N 1
ATOM 5982 C CA . ASP B 1 152 ? -22.719 11.445 15.75 1 98.38 152 ASP B CA 1
ATOM 5983 C C . ASP B 1 152 ? -22.078 11.664 14.383 1 98.38 152 ASP B C 1
ATOM 5985 O O . ASP B 1 152 ? -22.391 10.945 13.422 1 98.38 152 ASP B O 1
ATOM 5989 N N . LYS B 1 153 ? -21.188 12.68 14.297 1 98.81 153 LYS B N 1
ATOM 5990 C CA . LYS B 1 153 ? -20.641 13.031 12.984 1 98.81 153 LYS B CA 1
ATOM 5991 C C . LYS B 1 153 ? -19.125 13.086 13.008 1 98.81 153 LYS B C 1
ATOM 5993 O O . LYS B 1 153 ? -18.516 13.328 14.055 1 98.81 153 LYS B O 1
ATOM 5998 N N . VAL B 1 154 ? -18.531 12.82 11.891 1 98.88 154 VAL B N 1
ATOM 5999 C CA . VAL B 1 154 ? -17.125 13.086 11.594 1 98.88 154 VAL B CA 1
ATOM 6000 C C . VAL B 1 154 ? -17.031 14.047 10.414 1 98.88 154 VAL B C 1
ATOM 6002 O O . VAL B 1 154 ? -17.828 13.984 9.477 1 98.88 154 VAL B O 1
ATOM 6005 N N . PHE B 1 155 ? -16.094 15 10.477 1 98.94 155 PHE B N 1
ATOM 6006 C CA . PHE B 1 155 ? -15.992 16.094 9.523 1 98.94 155 PHE B CA 1
ATOM 6007 C C . PHE B 1 155 ? -14.609 16.125 8.883 1 98.94 155 PHE B C 1
ATOM 6009 O O . PHE B 1 155 ? -13.602 15.898 9.555 1 98.94 155 PHE B O 1
ATOM 6016 N N . PHE B 1 156 ? -14.523 16.406 7.605 1 98.81 156 PHE B N 1
ATOM 6017 C CA . PHE B 1 156 ? -13.227 16.656 6.992 1 98.81 156 PHE B CA 1
ATOM 6018 C C . PHE B 1 156 ? -13.383 17.547 5.758 1 98.81 156 PHE B C 1
ATOM 6020 O O . PHE B 1 156 ? -14.492 17.781 5.289 1 98.81 156 PHE B O 1
ATOM 6027 N N . GLY B 1 157 ? -12.266 18.141 5.328 1 98.62 157 GLY B N 1
ATOM 6028 C CA . GLY B 1 157 ? -12.234 18.969 4.137 1 98.62 157 GLY B CA 1
ATOM 6029 C C . GLY B 1 157 ? -11.836 18.203 2.887 1 98.62 157 GLY B C 1
ATOM 6030 O O . GLY B 1 157 ? -11.258 17.125 2.973 1 98.62 157 GLY B O 1
ATOM 6031 N N . THR B 1 158 ? -12.195 18.781 1.73 1 98.5 158 THR B N 1
ATOM 6032 C CA . THR B 1 158 ? -11.875 18.141 0.458 1 98.5 158 THR B CA 1
ATOM 6033 C C . THR B 1 158 ? -11.117 19.094 -0.453 1 98.5 158 THR B C 1
ATOM 6035 O O . THR B 1 158 ? -11.102 20.312 -0.212 1 98.5 158 THR B O 1
ATOM 6038 N N . LEU B 1 159 ? -10.547 18.578 -1.472 1 98.12 159 LEU B N 1
ATOM 6039 C CA . LEU B 1 159 ? -9.625 19.328 -2.332 1 98.12 159 LEU B CA 1
ATOM 6040 C C . LEU B 1 159 ? -10.391 20.219 -3.299 1 98.12 159 LEU B C 1
ATOM 6042 O O . LEU B 1 159 ? -9.797 21.062 -3.971 1 98.12 159 LEU B O 1
ATOM 6046 N N . ASP B 1 160 ? -11.68 20.109 -3.307 1 98.12 160 ASP B N 1
ATOM 6047 C CA . ASP B 1 160 ? -12.477 21.016 -4.133 1 98.12 160 ASP B CA 1
ATOM 6048 C C . ASP B 1 160 ? -13.094 22.125 -3.289 1 98.12 160 ASP B C 1
ATOM 6050 O O . ASP B 1 160 ? -14.148 22.672 -3.641 1 98.12 160 ASP B O 1
ATOM 6054 N N . ALA B 1 161 ? -12.57 22.344 -2.139 1 98.31 161 ALA B N 1
ATOM 6055 C CA . ALA B 1 161 ? -12.953 23.453 -1.263 1 98.31 161 ALA B CA 1
ATOM 6056 C C . ALA B 1 161 ? -14.336 23.219 -0.661 1 98.31 161 ALA B C 1
ATOM 6058 O O . ALA B 1 161 ? -15.188 24.109 -0.665 1 98.31 161 ALA B O 1
ATOM 6059 N N . SER B 1 162 ? -14.461 22.031 -0.181 1 98.69 162 SER B N 1
ATOM 6060 C CA . SER B 1 162 ? -15.695 21.656 0.513 1 98.69 162 SER B CA 1
ATOM 6061 C C . SER B 1 162 ? -15.398 21.078 1.892 1 98.69 162 SER B C 1
ATOM 6063 O O . SER B 1 162 ? -14.273 20.656 2.164 1 98.69 162 SER B O 1
ATOM 6065 N N . VAL B 1 163 ? -16.422 21.188 2.742 1 98.81 163 VAL B N 1
ATOM 6066 C CA . VAL B 1 163 ? -16.438 20.469 4.012 1 98.81 163 VAL B CA 1
ATOM 6067 C C . VAL B 1 163 ? -17.578 19.453 4.012 1 98.81 163 VAL B C 1
ATOM 6069 O O . VAL B 1 163 ? -18.688 19.75 3.545 1 98.81 163 VAL B O 1
ATOM 6072 N N . VAL B 1 164 ? -17.25 18.266 4.469 1 98.88 164 VAL B N 1
ATOM 6073 C CA . VAL B 1 164 ? -18.219 17.172 4.465 1 98.88 164 VAL B CA 1
ATOM 6074 C C . VAL B 1 164 ? -18.422 16.656 5.887 1 98.88 164 VAL B C 1
ATOM 6076 O O . VAL B 1 164 ? -17.453 16.484 6.637 1 98.88 164 VAL B O 1
ATOM 6079 N N . ALA B 1 165 ? -19.688 16.453 6.258 1 98.94 165 ALA B N 1
ATOM 6080 C CA . ALA B 1 165 ? -20.047 15.75 7.484 1 98.94 165 ALA B CA 1
ATOM 6081 C C . ALA B 1 165 ? -20.625 14.367 7.172 1 98.94 165 ALA B C 1
ATOM 6083 O O . ALA B 1 165 ? -21.578 14.242 6.406 1 98.94 165 ALA B O 1
ATOM 6084 N N . LEU B 1 166 ? -20 13.398 7.762 1 98.94 166 LEU B N 1
ATOM 6085 C CA . LEU B 1 166 ? -20.469 12.023 7.645 1 98.94 166 LEU B CA 1
ATOM 6086 C C . LEU B 1 166 ? -21 11.516 8.977 1 98.94 166 LEU B C 1
ATOM 6088 O O . LEU B 1 166 ? -20.5 11.891 10.039 1 98.94 166 LEU B O 1
ATOM 6092 N N . ASN B 1 167 ? -22.062 10.688 8.859 1 98.81 167 ASN B N 1
ATOM 6093 C CA . ASN B 1 167 ? -22.391 9.93 10.062 1 98.81 167 ASN B CA 1
ATOM 6094 C C . ASN B 1 167 ? -21.25 9.008 10.484 1 98.81 167 ASN B C 1
ATOM 6096 O O . ASN B 1 167 ? -20.781 8.195 9.695 1 98.81 167 ASN B O 1
ATOM 6100 N N . LYS B 1 168 ? -20.891 9.102 11.727 1 98.5 168 LYS B N 1
ATOM 6101 C CA . LYS B 1 168 ? -19.672 8.422 12.156 1 98.5 168 LYS B CA 1
ATOM 6102 C C . LYS B 1 168 ? -19.859 6.91 12.172 1 98.5 168 LYS B C 1
ATOM 6104 O O . LYS B 1 168 ? -18.891 6.156 12.156 1 98.5 168 LYS B O 1
ATOM 6109 N N . ASN B 1 169 ? -21.062 6.398 12.234 1 97.94 169 ASN B N 1
ATOM 6110 C CA . ASN B 1 169 ? -21.344 4.969 12.328 1 97.94 169 ASN B CA 1
ATOM 6111 C C . ASN B 1 169 ? -21.484 4.336 10.945 1 97.94 169 ASN B C 1
ATOM 6113 O O . ASN B 1 169 ? -21.219 3.143 10.773 1 97.94 169 ASN B O 1
ATOM 6117 N N . THR B 1 170 ? -21.859 5.195 9.945 1 97.88 170 THR B N 1
ATOM 6118 C CA . THR B 1 170 ? -22.25 4.578 8.68 1 97.88 170 THR B CA 1
ATOM 6119 C C . THR B 1 170 ? -21.391 5.117 7.539 1 97.88 170 THR B C 1
ATOM 6121 O O . THR B 1 170 ? -21.328 4.516 6.465 1 97.88 170 THR B O 1
ATOM 6124 N N . GLY B 1 171 ? -20.891 6.25 7.715 1 98.31 171 GLY B N 1
ATOM 6125 C CA . GLY B 1 171 ? -20.109 6.883 6.656 1 98.31 171 GLY B CA 1
ATOM 6126 C C . GLY B 1 171 ? -20.984 7.613 5.645 1 98.31 171 GLY B C 1
ATOM 6127 O O . GLY B 1 171 ? -20.469 8.172 4.672 1 98.31 171 GLY B O 1
ATOM 6128 N N . LYS B 1 172 ? -22.281 7.66 5.871 1 98.56 172 LYS B N 1
ATOM 6129 C CA . LYS B 1 172 ? -23.188 8.352 4.953 1 98.56 172 LYS B CA 1
ATOM 6130 C C . LYS B 1 172 ? -23.094 9.867 5.125 1 98.56 172 LYS B C 1
ATOM 6132 O O . LYS B 1 172 ? -22.938 10.359 6.242 1 98.56 172 LYS B O 1
ATOM 6137 N N . VAL B 1 173 ? -23.266 10.555 4.09 1 98.81 173 VAL B N 1
ATOM 6138 C CA . VAL B 1 173 ? -23.188 12.016 4.113 1 98.81 173 VAL B CA 1
ATOM 6139 C C . VAL B 1 173 ? -24.406 12.586 4.848 1 98.81 173 VAL B C 1
ATOM 6141 O O . VAL B 1 173 ? -25.547 12.273 4.512 1 98.81 173 VAL B O 1
ATOM 6144 N N . VAL B 1 174 ? -24.156 13.344 5.848 1 98.81 174 VAL B N 1
ATOM 6145 C CA . VAL B 1 174 ? -25.203 14.086 6.539 1 98.81 174 VAL B CA 1
ATOM 6146 C C . VAL B 1 174 ? -25.406 15.445 5.867 1 98.81 174 VAL B C 1
ATOM 6148 O O . VAL B 1 174 ? -26.531 15.836 5.582 1 98.81 174 VAL B O 1
ATOM 6151 N N . TRP B 1 175 ? -24.281 16.156 5.617 1 98.75 175 TRP B N 1
ATOM 6152 C CA . TRP B 1 175 ? -24.328 17.375 4.824 1 98.75 175 TRP B CA 1
ATOM 6153 C C . TRP B 1 175 ? -22.969 17.625 4.156 1 98.75 175 TRP B C 1
ATOM 6155 O O . TRP B 1 175 ? -21.953 17.047 4.547 1 98.75 175 TRP B O 1
ATOM 6165 N N . LYS B 1 176 ? -22.984 18.375 3.162 1 98.62 176 LYS B N 1
ATOM 6166 C CA . LYS B 1 176 ? -21.828 18.844 2.414 1 98.62 176 LYS B CA 1
ATOM 6167 C C . LYS B 1 176 ? -21.984 20.312 2.039 1 98.62 176 LYS B C 1
ATOM 6169 O O . LYS B 1 176 ? -23.047 20.734 1.587 1 98.62 176 LYS B O 1
ATOM 6174 N N . LYS B 1 177 ? -20.906 21.109 2.285 1 98.5 177 LYS B N 1
ATOM 6175 C CA . LYS B 1 177 ? -20.938 22.531 1.974 1 98.5 177 LYS B CA 1
ATOM 6176 C C . LYS B 1 177 ? -19.719 22.938 1.159 1 98.5 177 LYS B C 1
ATOM 6178 O O . LYS B 1 177 ? -18.578 22.703 1.58 1 98.5 177 LYS B O 1
ATOM 6183 N N . LYS B 1 178 ? -19.906 23.484 0.002 1 97.94 178 LYS B N 1
ATOM 6184 C CA . LYS B 1 178 ? -18.844 24.172 -0.731 1 97.94 178 LYS B CA 1
ATOM 6185 C C . LYS B 1 178 ? -18.609 25.578 -0.195 1 97.94 178 LYS B C 1
ATOM 6187 O O . LYS B 1 178 ? -19.562 26.359 -0.078 1 97.94 178 LYS B O 1
ATOM 6192 N N . PHE B 1 179 ? -17.375 25.922 0.135 1 98 179 PHE B N 1
ATOM 6193 C CA . PHE B 1 179 ? -17.188 27.219 0.805 1 98 179 PHE B CA 1
ATOM 6194 C C . PHE B 1 179 ? -16.453 28.203 -0.095 1 98 179 PHE B C 1
ATOM 6196 O O . PHE B 1 179 ? -16.391 29.391 0.202 1 98 179 PHE B O 1
ATOM 6203 N N . ALA B 1 180 ? -15.891 27.703 -1.177 1 97.88 180 ALA B N 1
ATOM 6204 C CA . ALA B 1 180 ? -15.156 28.578 -2.088 1 97.88 180 ALA B CA 1
ATOM 6205 C C . ALA B 1 180 ? -14.984 27.922 -3.457 1 97.88 180 ALA B C 1
ATOM 6207 O O . ALA B 1 180 ? -15.375 26.781 -3.656 1 97.88 180 ALA B O 1
ATOM 6208 N N . ASP B 1 181 ? -14.461 28.656 -4.395 1 97.56 181 ASP B N 1
ATOM 6209 C CA . ASP B 1 181 ? -14.266 28.219 -5.77 1 97.56 181 ASP B CA 1
ATOM 6210 C C . ASP B 1 181 ? -12.938 27.469 -5.922 1 97.56 181 ASP B C 1
ATOM 6212 O O . ASP B 1 181 ? -11.875 28.094 -5.957 1 97.56 181 ASP B O 1
ATOM 6216 N N . HIS B 1 182 ? -13.047 26.141 -6.152 1 97.56 182 HIS B N 1
ATOM 6217 C CA . HIS B 1 182 ? -11.82 25.359 -6.305 1 97.56 182 HIS B CA 1
ATOM 6218 C C . HIS B 1 182 ? -11.086 25.734 -7.586 1 97.56 182 HIS B C 1
ATOM 6220 O O . HIS B 1 182 ? -9.867 25.578 -7.68 1 97.56 182 HIS B O 1
ATOM 6226 N N . GLY B 1 183 ? -11.742 26.219 -8.602 1 96.5 183 GLY B N 1
ATOM 6227 C CA . GLY B 1 183 ? -11.125 26.672 -9.836 1 96.5 183 GLY B CA 1
ATOM 6228 C C . GLY B 1 183 ? -10.211 27.859 -9.648 1 96.5 183 GLY B C 1
ATOM 6229 O O . GLY B 1 183 ? -9.32 28.109 -10.469 1 96.5 183 GLY B O 1
ATOM 6230 N N . ALA B 1 184 ? -10.477 28.594 -8.586 1 96.88 184 ALA B N 1
ATOM 6231 C CA . ALA B 1 184 ? -9.656 29.766 -8.266 1 96.88 184 ALA B CA 1
ATOM 6232 C C . ALA B 1 184 ? -8.461 29.359 -7.406 1 96.88 184 ALA B C 1
ATOM 6234 O O . ALA B 1 184 ? -7.598 30.188 -7.105 1 96.88 184 ALA B O 1
ATOM 6235 N N . GLY B 1 185 ? -8.484 28.141 -6.98 1 96.94 185 GLY B N 1
ATOM 6236 C CA . GLY B 1 185 ? -7.328 27.656 -6.242 1 96.94 185 GLY B CA 1
ATOM 6237 C C . GLY B 1 185 ? -7.645 27.297 -4.805 1 96.94 185 GLY B C 1
ATOM 6238 O O . GLY B 1 185 ? -6.781 26.797 -4.078 1 96.94 185 GLY B O 1
ATOM 6239 N N . TYR B 1 186 ? -8.891 27.516 -4.398 1 97.75 186 TYR B N 1
ATOM 6240 C CA . TYR B 1 186 ? -9.258 27.172 -3.029 1 97.75 186 TYR B CA 1
ATOM 6241 C C . TYR B 1 186 ? -9.312 25.672 -2.832 1 97.75 186 TYR B C 1
ATOM 6243 O O . TYR B 1 186 ? -9.82 24.938 -3.689 1 97.75 186 TYR B O 1
ATOM 6251 N N . THR B 1 187 ? -8.75 25.203 -1.777 1 97.56 187 THR B N 1
ATOM 6252 C CA . THR B 1 187 ? -8.836 23.828 -1.309 1 97.56 187 THR B CA 1
ATOM 6253 C C . THR B 1 187 ? -8.898 23.781 0.215 1 97.56 187 THR B C 1
ATOM 6255 O O . THR B 1 187 ? -8.883 24.812 0.876 1 97.56 187 THR B O 1
ATOM 6258 N N . MET B 1 188 ? -9.055 22.625 0.732 1 97.88 188 MET B N 1
ATOM 6259 C CA . MET B 1 188 ? -8.93 22.391 2.166 1 97.88 188 MET B CA 1
ATOM 6260 C C . MET B 1 188 ? -8.156 21.094 2.43 1 97.88 188 MET B C 1
ATOM 6262 O O . MET B 1 188 ? -8.547 20.031 1.978 1 97.88 188 MET B O 1
ATOM 6266 N N . THR B 1 189 ? -7.074 21.234 3.107 1 96.5 189 THR B N 1
ATOM 6267 C CA . THR B 1 189 ? -6.215 20.078 3.377 1 96.5 189 THR B CA 1
ATOM 6268 C C . THR B 1 189 ? -6.098 19.844 4.879 1 96.5 189 THR B C 1
ATOM 6270 O O . THR B 1 189 ? -5.742 18.734 5.309 1 96.5 189 THR B O 1
ATOM 6273 N N . GLY B 1 190 ? -6.293 20.859 5.699 1 97.62 190 GLY B N 1
ATOM 6274 C CA . GLY B 1 190 ? -6.133 20.75 7.141 1 97.62 190 GLY B CA 1
ATOM 6275 C C . GLY B 1 190 ? -7.316 20.109 7.828 1 97.62 190 GLY B C 1
ATOM 6276 O O . GLY B 1 190 ? -8.438 20.141 7.316 1 97.62 190 GLY B O 1
ATOM 6277 N N . ALA B 1 191 ? -7.086 19.547 9 1 98.62 191 ALA B N 1
ATOM 6278 C CA . ALA B 1 191 ? -8.18 19 9.805 1 98.62 191 ALA B CA 1
ATOM 6279 C C . ALA B 1 191 ? -8.992 20.109 10.453 1 98.62 191 ALA B C 1
ATOM 6281 O O . ALA B 1 191 ? -8.438 21.047 11.023 1 98.62 191 ALA B O 1
ATOM 6282 N N . PRO B 1 192 ? -10.328 20 10.328 1 98.81 192 PRO B N 1
ATOM 6283 C CA . PRO B 1 192 ? -11.125 20.922 11.141 1 98.81 192 PRO B CA 1
ATOM 6284 C C . PRO B 1 192 ? -11.039 20.625 12.633 1 98.81 192 PRO B C 1
ATOM 6286 O O . PRO B 1 192 ? -10.578 19.547 13.023 1 98.81 192 PRO B O 1
ATOM 6289 N N . THR B 1 193 ? -11.477 21.578 13.445 1 98.81 193 THR B N 1
ATOM 6290 C CA . THR B 1 193 ? -11.508 21.375 14.891 1 98.81 193 THR B CA 1
ATOM 6291 C C . THR B 1 193 ? -12.852 21.812 15.469 1 98.81 193 THR B C 1
ATOM 6293 O O . THR B 1 193 ? -13.602 22.547 14.82 1 98.81 193 THR B O 1
ATOM 6296 N N . ILE B 1 194 ? -13.148 21.281 16.641 1 98.88 194 ILE B N 1
ATOM 6297 C CA . ILE B 1 194 ? -14.367 21.625 17.359 1 98.88 194 ILE B CA 1
ATOM 6298 C C . ILE B 1 194 ? -14.023 22.5 18.578 1 98.88 194 ILE B C 1
ATOM 6300 O O . ILE B 1 194 ? -13.102 22.172 19.328 1 98.88 194 ILE B O 1
ATOM 6304 N N . VAL B 1 195 ? -14.766 23.594 18.734 1 98.75 195 VAL B N 1
ATOM 6305 C CA . VAL B 1 195 ? -14.609 24.422 19.938 1 98.75 195 VAL B CA 1
ATOM 6306 C C . VAL B 1 195 ? -15.984 24.797 20.484 1 98.75 195 VAL B C 1
ATOM 6308 O O . VAL B 1 195 ? -17 24.656 19.781 1 98.75 195 VAL B O 1
ATOM 6311 N N . LYS B 1 196 ? -16 25.141 21.703 1 98.81 196 LYS B N 1
ATOM 6312 C CA . LYS B 1 196 ? -17.203 25.703 22.297 1 98.81 196 LYS B CA 1
ATOM 6313 C C . LYS B 1 196 ? -16.969 27.141 22.734 1 98.81 196 LYS B C 1
ATOM 6315 O O . LYS B 1 196 ? -16.109 27.422 23.547 1 98.81 196 LYS B O 1
ATOM 6320 N N . ASP B 1 197 ? -17.828 28.016 22.188 1 98.69 197 ASP B N 1
ATOM 6321 C CA . ASP B 1 197 ? -17.797 29.422 22.547 1 98.69 197 ASP B CA 1
ATOM 6322 C C . ASP B 1 197 ? -18.266 29.641 23.984 1 98.69 197 ASP B C 1
ATOM 6324 O O . ASP B 1 197 ? -19.422 29.406 24.297 1 98.69 197 ASP B O 1
ATOM 6328 N N . GLY B 1 198 ? -17.359 30.156 24.766 1 97.88 198 GLY B N 1
ATOM 6329 C CA . GLY B 1 198 ? -17.672 30.344 26.188 1 97.88 198 GLY B CA 1
ATOM 6330 C C . GLY B 1 198 ? -18.703 31.422 26.438 1 97.88 198 GLY B C 1
ATOM 6331 O O . GLY B 1 198 ? -19.359 31.438 27.469 1 97.88 198 GLY B O 1
ATOM 6332 N N . LYS B 1 199 ? -18.859 32.25 25.562 1 97.44 199 LYS B N 1
ATOM 6333 C CA . LYS B 1 199 ? -19.797 33.375 25.719 1 97.44 199 LYS B CA 1
ATOM 6334 C C . LYS B 1 199 ? -21.203 32.938 25.328 1 97.44 199 LYS B C 1
ATOM 6336 O O . LYS B 1 199 ? -22.172 33.25 26.031 1 97.44 199 LYS B O 1
ATOM 6341 N N . THR B 1 200 ? -21.312 32.25 24.25 1 97.19 200 THR B N 1
ATOM 6342 C CA . THR B 1 200 ? -22.641 31.906 23.734 1 97.19 200 THR B CA 1
ATOM 6343 C C . THR B 1 200 ? -23.016 30.484 24.094 1 97.19 200 THR B C 1
ATOM 6345 O O . THR B 1 200 ? -24.188 30.109 24 1 97.19 200 THR B O 1
ATOM 6348 N N . GLY B 1 201 ? -22.031 29.688 24.359 1 97.69 201 GLY B N 1
ATOM 6349 C CA . GLY B 1 201 ? -22.281 28.281 24.625 1 97.69 201 GLY B CA 1
ATOM 6350 C C . GLY B 1 201 ? -22.391 27.438 23.359 1 97.69 201 GLY B C 1
ATOM 6351 O O . GLY B 1 201 ? -22.562 26.219 23.422 1 97.69 201 GLY B O 1
ATOM 6352 N N . LYS B 1 202 ? -22.219 28.016 22.266 1 98.06 202 LYS B N 1
ATOM 6353 C CA . LYS B 1 202 ? -22.359 27.312 21 1 98.06 202 LYS B CA 1
ATOM 6354 C C . LYS B 1 202 ? -21.109 26.5 20.672 1 98.06 202 LYS B C 1
ATOM 6356 O O . LYS B 1 202 ? -19.984 26.953 20.906 1 98.06 202 LYS B O 1
ATOM 6361 N N . VAL B 1 203 ? -21.375 25.297 20.172 1 98.69 203 VAL B N 1
ATOM 6362 C CA . VAL B 1 203 ? -20.281 24.484 19.641 1 98.69 203 VAL B CA 1
ATOM 6363 C C . VAL B 1 203 ? -20.062 24.828 18.172 1 98.69 203 VAL B C 1
ATOM 6365 O O . VAL B 1 203 ? -21.031 24.922 17.391 1 98.69 203 VAL B O 1
ATOM 6368 N N . LEU B 1 204 ? -18.812 25.047 17.797 1 98.88 204 LEU B N 1
ATOM 6369 C CA . LEU B 1 204 ? -18.453 25.5 16.453 1 98.88 204 LEU B CA 1
ATOM 6370 C C . LEU B 1 204 ? -17.516 24.5 15.789 1 98.88 204 LEU B C 1
ATOM 6372 O O . LEU B 1 204 ? -16.641 23.938 16.438 1 98.88 204 LEU B O 1
ATOM 6376 N N . LEU B 1 205 ? -17.766 24.25 14.484 1 98.94 205 LEU B N 1
ATOM 6377 C CA . LEU B 1 205 ? -16.797 23.609 13.609 1 98.94 205 LEU B CA 1
ATOM 6378 C C . LEU B 1 205 ? -15.898 24.641 12.938 1 98.94 205 LEU B C 1
ATOM 6380 O O . LEU B 1 205 ? -16.359 25.453 12.141 1 98.94 205 LEU B O 1
ATOM 6384 N N . ILE B 1 206 ? -14.594 24.609 13.25 1 98.94 206 ILE B N 1
ATOM 6385 C CA . ILE B 1 206 ? -13.633 25.594 12.773 1 98.94 206 ILE B CA 1
ATOM 6386 C C . ILE B 1 206 ? -12.789 24.984 11.648 1 98.94 206 ILE B C 1
ATOM 6388 O O . ILE B 1 206 ? -12.25 23.891 11.797 1 98.94 206 ILE B O 1
ATOM 6392 N N . HIS B 1 207 ? -12.672 25.656 10.531 1 98.75 207 HIS B N 1
ATOM 6393 C CA . HIS B 1 207 ? -11.766 25.219 9.477 1 98.75 207 HIS B CA 1
ATOM 6394 C C . HIS B 1 207 ? -11.266 26.406 8.656 1 98.75 207 HIS B C 1
ATOM 6396 O O . HIS B 1 207 ? -11.914 27.453 8.609 1 98.75 207 HIS B O 1
ATOM 6402 N N . GLY B 1 208 ? -10.07 26.25 8.031 1 98.5 208 GLY B N 1
ATOM 6403 C CA . GLY B 1 208 ? -9.492 27.281 7.18 1 98.5 208 GLY B CA 1
ATOM 6404 C C . GLY B 1 208 ? -9.352 26.828 5.734 1 98.5 208 GLY B C 1
ATOM 6405 O O . GLY B 1 208 ? -9.438 25.641 5.43 1 98.5 208 GLY B O 1
ATOM 6406 N N . SER B 1 209 ? -9.188 27.781 4.871 1 98.06 209 SER B N 1
ATOM 6407 C CA . SER B 1 209 ? -8.953 27.516 3.455 1 98.06 209 SER B CA 1
ATOM 6408 C C . SER B 1 209 ? -7.465 27.344 3.166 1 98.06 209 SER B C 1
ATOM 6410 O O . SER B 1 209 ? -6.621 27.766 3.951 1 98.06 209 SER B O 1
ATOM 6412 N N . SER B 1 210 ? -7.211 26.641 2.082 1 97.25 210 SER B N 1
ATOM 6413 C CA . SER B 1 210 ? -5.902 26.594 1.441 1 97.25 210 SER B CA 1
ATOM 6414 C C . SER B 1 210 ? -5.922 27.297 0.088 1 97.25 210 SER B C 1
ATOM 6416 O O . SER B 1 210 ? -6.984 27.641 -0.421 1 97.25 210 SER B O 1
ATOM 6418 N N . GLY B 1 211 ? -4.602 27.547 -0.474 1 96.69 211 GLY B N 1
ATOM 6419 C CA . GLY B 1 211 ? -4.586 28.062 -1.828 1 96.69 211 GLY B CA 1
ATOM 6420 C C . GLY B 1 211 ? -3.723 29.312 -1.976 1 96.69 211 GLY B C 1
ATOM 6421 O O . GLY B 1 211 ? -3.775 29.984 -3.002 1 96.69 211 GLY B O 1
ATOM 6422 N N . ASP B 1 212 ? -2.887 29.578 -1.031 1 96.88 212 ASP B N 1
ATOM 6423 C CA . ASP B 1 212 ? -2.059 30.781 -1.079 1 96.88 212 ASP B CA 1
ATOM 6424 C C . ASP B 1 212 ? -1.288 30.859 -2.395 1 96.88 212 ASP B C 1
ATOM 6426 O O . ASP B 1 212 ? -1.165 31.938 -2.98 1 96.88 212 ASP B O 1
ATOM 6430 N N . GLU B 1 213 ? -0.844 29.781 -2.908 1 94.81 213 GLU B N 1
ATOM 6431 C CA . GLU B 1 213 ? 0.026 29.734 -4.082 1 94.81 213 GLU B CA 1
ATOM 6432 C C . GLU B 1 213 ? -0.753 30.031 -5.359 1 94.81 213 GLU B C 1
ATOM 6434 O O . GLU B 1 213 ? -0.16 30.266 -6.414 1 94.81 213 GLU B O 1
ATOM 6439 N N . PHE B 1 214 ? -2.035 30.156 -5.164 1 96.12 214 PHE B N 1
ATOM 6440 C CA . PHE B 1 214 ? -2.867 30.406 -6.336 1 96.12 214 PHE B CA 1
ATOM 6441 C C . PHE B 1 214 ? -3.514 31.781 -6.254 1 96.12 214 PHE B C 1
ATOM 6443 O O . PHE B 1 214 ? -4.367 32.125 -7.078 1 96.12 214 PHE B O 1
ATOM 6450 N N . GLY B 1 215 ? -3.174 32.531 -5.285 1 96.5 215 GLY B N 1
ATOM 6451 C CA . GLY B 1 215 ? -3.629 33.906 -5.184 1 96.5 215 GLY B CA 1
ATOM 6452 C C . GLY B 1 215 ? -5.012 34.031 -4.574 1 96.5 215 GLY B C 1
ATOM 6453 O O . GLY B 1 215 ? -5.801 34.875 -4.988 1 96.5 215 GLY B O 1
ATOM 6454 N N . VAL B 1 216 ? -5.32 33.188 -3.695 1 97.25 216 VAL B N 1
ATOM 6455 C CA . VAL B 1 216 ? -6.582 33.344 -2.977 1 97.25 216 VAL B CA 1
ATOM 6456 C C . VAL B 1 216 ? -6.418 34.312 -1.822 1 97.25 216 VAL B C 1
ATOM 6458 O O . VAL B 1 216 ? -5.301 34.75 -1.518 1 97.25 216 VAL B O 1
ATOM 6461 N N . VAL B 1 217 ? -7.551 34.75 -1.278 1 98.25 217 VAL B N 1
ATOM 6462 C CA . VAL B 1 217 ? -7.559 35.344 0.044 1 98.25 217 VAL B CA 1
ATOM 6463 C C . VAL B 1 217 ? -7.945 34.312 1.096 1 98.25 217 VAL B C 1
ATOM 6465 O O . VAL B 1 217 ? -9.047 33.781 1.059 1 98.25 217 VAL B O 1
ATOM 6468 N N . GLY B 1 218 ? -6.988 34.094 1.982 1 98.44 218 GLY B N 1
ATOM 6469 C CA . GLY B 1 218 ? -7.215 33.062 3.006 1 98.44 218 GLY B CA 1
ATOM 6470 C C . GLY B 1 218 ? -8.367 33.406 3.932 1 98.44 218 GLY B C 1
ATOM 6471 O O . GLY B 1 218 ? -8.555 34.562 4.301 1 98.44 218 GLY B O 1
ATOM 6472 N N . ARG B 1 219 ? -9.117 32.375 4.328 1 98.56 219 ARG B N 1
ATOM 6473 C CA . ARG B 1 219 ? -10.32 32.562 5.121 1 98.56 219 ARG B CA 1
ATOM 6474 C C . ARG B 1 219 ? -10.43 31.531 6.227 1 98.56 219 ARG B C 1
ATOM 6476 O O . ARG B 1 219 ? -10.164 30.344 6 1 98.56 219 ARG B O 1
ATOM 6483 N N . LEU B 1 220 ? -10.758 32 7.441 1 98.88 220 LEU B N 1
ATOM 6484 C CA . LEU B 1 220 ? -11.148 31.125 8.547 1 98.88 220 LEU B CA 1
ATOM 6485 C C . LEU B 1 220 ? -12.664 31.094 8.703 1 98.88 220 LEU B C 1
ATOM 6487 O O . LEU B 1 220 ? -13.328 32.125 8.617 1 98.88 220 LEU B O 1
ATOM 6491 N N . PHE B 1 221 ? -13.18 29.875 8.93 1 98.88 221 PHE B N 1
ATOM 6492 C CA . PHE B 1 221 ? -14.633 29.719 9.016 1 98.88 221 PHE B CA 1
ATOM 6493 C C . PHE B 1 221 ? -15.023 29.078 10.344 1 98.88 221 PHE B C 1
ATOM 6495 O O . PHE B 1 221 ? -14.297 28.25 10.883 1 98.88 221 PHE B O 1
ATOM 6502 N N . ALA B 1 222 ? -16.172 29.484 10.805 1 98.94 222 ALA B N 1
ATOM 6503 C CA . ALA B 1 222 ? -16.922 28.734 11.805 1 98.94 222 ALA B CA 1
ATOM 6504 C C . ALA B 1 222 ? -18.266 28.297 11.258 1 98.94 222 ALA B C 1
ATOM 6506 O O . ALA B 1 222 ? -18.953 29.062 10.586 1 98.94 222 ALA B O 1
ATOM 6507 N N . ARG B 1 223 ? -18.578 27.047 11.555 1 98.81 223 ARG B N 1
ATOM 6508 C CA . ARG B 1 223 ? -19.844 26.484 11.094 1 98.81 223 ARG B CA 1
ATOM 6509 C C . ARG B 1 223 ? -20.578 25.797 12.234 1 98.81 223 ARG B C 1
ATOM 6511 O O . ARG B 1 223 ? -19.969 25.391 13.219 1 98.81 223 ARG B O 1
ATOM 6518 N N . ASP B 1 224 ? -21.922 25.703 12.023 1 98.69 224 ASP B N 1
ATOM 6519 C CA . ASP B 1 224 ? -22.719 24.828 12.875 1 98.69 224 ASP B CA 1
ATOM 6520 C C . ASP B 1 224 ? -22.469 23.359 12.547 1 98.69 224 ASP B C 1
ATOM 6522 O O . ASP B 1 224 ? -22.719 22.922 11.422 1 98.69 224 ASP B O 1
ATOM 6526 N N . PRO B 1 225 ? -22.031 22.609 13.523 1 98.75 225 PRO B N 1
ATOM 6527 C CA . PRO B 1 225 ? -21.688 21.219 13.203 1 98.75 225 PRO B CA 1
ATOM 6528 C C . PRO B 1 225 ? -22.891 20.391 12.758 1 98.75 225 PRO B C 1
ATOM 6530 O O . PRO B 1 225 ? -22.734 19.422 12.016 1 98.75 225 PRO B O 1
ATOM 6533 N N . ASP B 1 226 ? -24.047 20.703 13.133 1 98.31 226 ASP B N 1
ATOM 6534 C CA . ASP B 1 226 ? -25.219 19.891 12.828 1 98.31 226 ASP B CA 1
ATOM 6535 C C . ASP B 1 226 ? -25.719 20.172 11.406 1 98.31 226 ASP B C 1
ATOM 6537 O O . ASP B 1 226 ? -26.156 19.25 10.711 1 98.31 226 ASP B O 1
ATOM 6541 N N . THR B 1 227 ? -25.547 21.453 10.969 1 98.19 227 THR B N 1
ATOM 6542 C CA . THR B 1 227 ? -26.172 21.812 9.703 1 98.19 227 THR B CA 1
ATOM 6543 C C . THR B 1 227 ? -25.125 22.141 8.656 1 98.19 227 THR B C 1
ATOM 6545 O O . THR B 1 227 ? -25.406 22.156 7.457 1 98.19 227 THR B O 1
ATOM 6548 N N . GLY B 1 228 ? -24.016 22.547 9.086 1 98.62 228 GLY B N 1
ATOM 6549 C CA . GLY B 1 228 ? -22.969 22.984 8.18 1 98.62 228 GLY B CA 1
ATOM 6550 C C . GLY B 1 228 ? -23.078 24.453 7.805 1 98.62 228 GLY B C 1
ATOM 6551 O O . GLY B 1 228 ? -22.219 24.984 7.094 1 98.62 228 GLY B O 1
ATOM 6552 N N . GLU B 1 229 ? -24.031 25.109 8.305 1 98.44 229 GLU B N 1
ATOM 6553 C CA . GLU B 1 229 ? -24.203 26.516 7.965 1 98.44 229 GLU B CA 1
ATOM 6554 C C . GLU B 1 229 ? -23.062 27.375 8.508 1 98.44 229 GLU B C 1
ATOM 6556 O O . GLU B 1 229 ? -22.594 27.156 9.625 1 98.44 229 GLU B O 1
ATOM 6561 N N . GLU B 1 230 ? -22.688 28.328 7.734 1 98.56 230 GLU B N 1
ATOM 6562 C CA . GLU B 1 230 ? -21.641 29.281 8.148 1 98.56 230 GLU B CA 1
ATOM 6563 C C . GLU B 1 230 ? -22.156 30.219 9.242 1 98.56 230 GLU B C 1
ATOM 6565 O O . GLU B 1 230 ? -23.203 30.828 9.094 1 98.56 230 GLU B O 1
ATOM 6570 N N . ILE B 1 231 ? -21.453 30.297 10.273 1 98.81 231 ILE B N 1
ATOM 6571 C CA . ILE B 1 231 ? -21.75 31.25 11.336 1 98.81 231 ILE B CA 1
ATOM 6572 C C . ILE B 1 231 ? -20.969 32.531 11.109 1 98.81 231 ILE B C 1
ATOM 6574 O O . ILE B 1 231 ? -21.531 33.656 11.164 1 98.81 231 ILE B O 1
ATOM 6578 N N . TRP B 1 232 ? -19.734 32.438 10.844 1 98.81 232 TRP B N 1
ATOM 6579 C CA . TRP B 1 232 ? -18.938 33.562 10.445 1 98.81 232 TRP B CA 1
ATOM 6580 C C . TRP B 1 232 ? -17.766 33.125 9.555 1 98.81 232 TRP B C 1
ATOM 6582 O O . TRP B 1 232 ? -17.453 31.953 9.477 1 98.81 232 TRP B O 1
ATOM 6592 N N . MET B 1 233 ? -17.219 34.062 8.82 1 98.81 233 MET B N 1
ATOM 6593 C CA . MET B 1 233 ? -16 33.938 8.008 1 98.81 233 MET B CA 1
ATOM 6594 C C . MET B 1 233 ? -15.086 35.125 8.219 1 98.81 233 MET B C 1
ATOM 6596 O O . MET B 1 233 ? -15.547 36.281 8.227 1 98.81 233 MET B O 1
ATOM 6600 N N . ARG B 1 234 ? -13.852 34.875 8.484 1 98.81 234 ARG B N 1
ATOM 6601 C CA . ARG B 1 234 ? -12.859 35.938 8.688 1 98.81 234 ARG B CA 1
ATOM 6602 C C . ARG B 1 234 ? -11.719 35.812 7.684 1 98.81 234 ARG B C 1
ATOM 6604 O O . ARG B 1 234 ? -10.945 34.844 7.727 1 98.81 234 ARG B O 1
ATOM 6611 N N . PRO B 1 235 ? -11.531 36.75 6.77 1 98.56 235 PRO B N 1
ATOM 6612 C CA . PRO B 1 235 ? -10.367 36.75 5.883 1 98.56 235 PRO B CA 1
ATOM 6613 C C . PRO B 1 235 ? -9.102 37.25 6.574 1 98.56 235 PRO B C 1
ATOM 6615 O O . PRO B 1 235 ? -9.172 38.094 7.48 1 98.56 235 PRO B O 1
ATOM 6618 N N . PHE B 1 236 ? -7.902 36.688 6.199 1 97.5 236 PHE B N 1
ATOM 6619 C CA . PHE B 1 236 ? -6.648 37.094 6.828 1 97.5 236 PHE B CA 1
ATOM 6620 C C . PHE B 1 236 ? -5.812 37.938 5.875 1 97.5 236 PHE B C 1
ATOM 6622 O O . PHE B 1 236 ? -4.699 37.531 5.512 1 97.5 236 PHE B O 1
ATOM 6629 N N . VAL B 1 237 ? -6.23 39.062 5.34 1 98.38 237 VAL B N 1
ATOM 6630 C CA . VAL B 1 237 ? -5.559 40.156 4.648 1 98.38 237 VAL B CA 1
ATOM 6631 C C . VAL B 1 237 ? -6.148 41.469 5.094 1 98.38 237 VAL B C 1
ATOM 6633 O O . VAL B 1 237 ? -7.367 41.656 5.07 1 98.38 237 VAL B O 1
ATOM 6636 N N . GLU B 1 238 ? -5.262 42.281 5.496 1 98.62 238 GLU B N 1
ATOM 6637 C CA . GLU B 1 238 ? -5.742 43.562 6.012 1 98.62 238 GLU B CA 1
ATOM 6638 C C . GLU B 1 238 ? -6.699 44.25 5.031 1 98.62 238 GLU B C 1
ATOM 6640 O O . GLU B 1 238 ? -6.43 44.281 3.828 1 98.62 238 GLU B O 1
ATOM 6645 N N . GLY B 1 239 ? -7.82 44.656 5.555 1 98.25 239 GLY B N 1
ATOM 6646 C CA . GLY B 1 239 ? -8.742 45.438 4.762 1 98.25 239 GLY B CA 1
ATOM 6647 C C . GLY B 1 239 ? -9.867 44.625 4.156 1 98.25 239 GLY B C 1
ATOM 6648 O O . GLY B 1 239 ? -10.82 45.188 3.607 1 98.25 239 GLY B O 1
ATOM 6649 N N . HIS B 1 240 ? -9.82 43.375 4.211 1 98.25 240 HIS B N 1
ATOM 6650 C CA . HIS B 1 240 ? -10.867 42.531 3.627 1 98.25 240 HIS B CA 1
ATOM 6651 C C . HIS B 1 240 ? -12.031 42.375 4.59 1 98.25 240 HIS B C 1
ATOM 6653 O O . HIS B 1 240 ? -11.836 42.281 5.805 1 98.25 240 HIS B O 1
ATOM 6659 N N . MET B 1 241 ? -13.227 42.219 4.043 1 98.06 241 MET B N 1
ATOM 6660 C CA . MET B 1 241 ? -14.477 42.219 4.789 1 98.06 241 MET B CA 1
ATOM 6661 C C . MET B 1 241 ? -14.828 40.812 5.258 1 98.06 241 MET B C 1
ATOM 6663 O O . MET B 1 241 ? -14.805 39.844 4.469 1 98.06 241 MET B O 1
ATOM 6667 N N . GLY B 1 242 ? -15.094 40.656 6.594 1 98.38 242 GLY B N 1
ATOM 6668 C CA . GLY B 1 242 ? -15.609 39.406 7.133 1 98.38 242 GLY B CA 1
ATOM 6669 C C . GLY B 1 242 ? -17.125 39.281 7.023 1 98.38 242 GLY B C 1
ATOM 6670 O O . GLY B 1 242 ? -17.781 40.219 6.555 1 98.38 242 GLY B O 1
ATOM 6671 N N . ARG B 1 243 ? -17.594 38.062 7.336 1 98.56 243 ARG B N 1
ATOM 6672 C CA . ARG B 1 243 ? -19.031 37.812 7.355 1 98.56 243 ARG B CA 1
ATOM 6673 C C . ARG B 1 243 ? -19.469 37.281 8.711 1 98.56 243 ARG B C 1
ATOM 6675 O O . ARG B 1 243 ? -18.703 36.562 9.383 1 98.56 243 ARG B O 1
ATOM 6682 N N . LEU B 1 244 ? -20.625 37.625 9.109 1 98.19 244 LEU B N 1
ATOM 6683 C CA . LEU B 1 244 ? -21.312 37.125 10.289 1 98.19 244 LEU B CA 1
ATOM 6684 C C . LEU B 1 244 ? -22.781 36.844 9.969 1 98.19 244 LEU B C 1
ATOM 6686 O O . LEU B 1 244 ? -23.5 37.719 9.469 1 98.19 244 LEU B O 1
ATOM 6690 N N . ASN B 1 245 ? -23.188 35.656 10.219 1 96.38 245 ASN B N 1
ATOM 6691 C CA . ASN B 1 245 ? -24.547 35.219 9.945 1 96.38 245 ASN B CA 1
ATOM 6692 C C . ASN B 1 245 ? -24.953 35.531 8.5 1 96.38 245 ASN B C 1
ATOM 6694 O O . ASN B 1 245 ? -26.031 36.062 8.25 1 96.38 245 ASN B O 1
ATOM 6698 N N . GLY B 1 246 ? -24.031 35.375 7.645 1 94.06 246 GLY B N 1
ATOM 6699 C CA . GLY B 1 246 ? -24.312 35.469 6.223 1 94.06 246 GLY B CA 1
ATOM 6700 C C . GLY B 1 246 ? -24.234 36.875 5.68 1 94.06 246 GLY B C 1
ATOM 6701 O O . GLY B 1 246 ? -24.484 37.094 4.492 1 94.06 246 GLY B O 1
ATOM 6702 N N . LYS B 1 247 ? -23.891 37.844 6.5 1 97.5 247 LYS B N 1
ATOM 6703 C CA . LYS B 1 247 ? -23.828 39.25 6.09 1 97.5 247 LYS B CA 1
ATOM 6704 C C . LYS B 1 247 ? -22.438 39.812 6.348 1 97.5 247 LYS B C 1
ATOM 6706 O O . LYS B 1 247 ? -21.703 39.344 7.223 1 97.5 247 LYS B O 1
ATOM 6711 N N . ASP B 1 248 ? -22.156 40.844 5.652 1 97.88 248 ASP B N 1
ATOM 6712 C CA . ASP B 1 248 ? -20.922 41.562 5.914 1 97.88 248 ASP B CA 1
ATOM 6713 C C . ASP B 1 248 ? -20.844 42.031 7.371 1 97.88 248 ASP B C 1
ATOM 6715 O O . ASP B 1 248 ? -21.844 42.438 7.949 1 97.88 248 ASP B O 1
ATOM 6719 N N . SER B 1 249 ? -19.703 41.938 7.832 1 97.19 249 SER B N 1
ATOM 6720 C CA . SER B 1 249 ? -19.516 42.312 9.234 1 97.19 249 SER B CA 1
ATOM 6721 C C . SER B 1 249 ? -18.422 43.375 9.391 1 97.19 249 SER B C 1
ATOM 6723 O O . SER B 1 249 ? -18.641 44.531 9.062 1 97.19 249 SER B O 1
ATOM 6725 N N . THR B 1 250 ? -17.203 42.938 9.828 1 97.62 250 THR B N 1
ATOM 6726 C CA . THR B 1 250 ? -16.109 43.906 10.016 1 97.62 250 THR B CA 1
ATOM 6727 C C . THR B 1 250 ? -14.922 43.531 9.141 1 97.62 250 THR B C 1
ATOM 6729 O O . THR B 1 250 ? -14.812 42.375 8.68 1 97.62 250 THR B O 1
ATOM 6732 N N . VAL B 1 251 ? -14.094 44.562 8.93 1 97.56 251 VAL B N 1
ATOM 6733 C CA . VAL B 1 251 ? -12.891 44.375 8.133 1 97.56 251 VAL B CA 1
ATOM 6734 C C . VAL B 1 251 ? -11.758 43.875 9.023 1 97.56 251 VAL B C 1
ATOM 6736 O O . VAL B 1 251 ? -11.695 44.219 10.203 1 97.56 251 VAL B O 1
ATOM 6739 N N . THR B 1 252 ? -10.93 43.062 8.492 1 98.5 252 THR B N 1
ATOM 6740 C CA . THR B 1 252 ? -9.719 42.688 9.203 1 98.5 252 THR B CA 1
ATOM 6741 C C . THR B 1 252 ? -8.727 43.844 9.234 1 98.5 252 THR B C 1
ATOM 6743 O O . THR B 1 252 ? -8.281 44.312 8.18 1 98.5 252 THR B O 1
ATOM 6746 N N . GLY B 1 253 ? -8.422 44.25 10.383 1 98.12 253 GLY B N 1
ATOM 6747 C CA . GLY B 1 253 ? -7.5 45.375 10.508 1 98.12 253 GLY B CA 1
ATOM 6748 C C . GLY B 1 253 ? -8.109 46.688 10.086 1 98.12 253 GLY B C 1
ATOM 6749 O O . GLY B 1 253 ? -9.242 47 10.438 1 98.12 253 GLY B O 1
ATOM 6750 N N . ASP B 1 254 ? -7.309 47.438 9.344 1 97.94 254 ASP B N 1
ATOM 6751 C CA . ASP B 1 254 ? -7.68 48.781 8.883 1 97.94 254 ASP B CA 1
ATOM 6752 C C . ASP B 1 254 ? -8.328 48.719 7.504 1 97.94 254 ASP B C 1
ATOM 6754 O O . ASP B 1 254 ? -7.777 48.125 6.578 1 97.94 254 ASP B O 1
ATOM 6758 N N . VAL B 1 255 ? -9.398 49.375 7.367 1 96.31 255 VAL B N 1
ATOM 6759 C CA . VAL B 1 255 ? -10.156 49.375 6.121 1 96.31 255 VAL B CA 1
ATOM 6760 C C . VAL B 1 255 ? -9.312 49.969 4.996 1 96.31 255 VAL B C 1
ATOM 6762 O O . VAL B 1 255 ? -9.461 49.594 3.832 1 96.31 255 VAL B O 1
ATOM 6765 N N . LYS B 1 256 ? -8.414 50.875 5.352 1 97 256 LYS B N 1
ATOM 6766 C CA . LYS B 1 256 ? -7.562 51.5 4.344 1 97 256 LYS B CA 1
ATOM 6767 C C . LYS B 1 256 ? -6.406 50.594 3.953 1 97 256 LYS B C 1
ATOM 6769 O O . LYS B 1 256 ? -5.738 50.812 2.941 1 97 256 LYS B O 1
ATOM 6774 N N . ALA B 1 257 ? -6.129 49.594 4.719 1 98 257 ALA B N 1
ATOM 6775 C CA . ALA B 1 257 ? -5.086 48.594 4.492 1 98 257 ALA B CA 1
ATOM 6776 C C . ALA B 1 257 ? -3.744 49.25 4.195 1 98 257 ALA B C 1
ATOM 6778 O O . ALA B 1 257 ? -3.111 48.969 3.178 1 98 257 ALA B O 1
ATOM 6779 N N . PRO B 1 258 ? -3.264 50.062 5.09 1 97.75 258 PRO B N 1
ATOM 6780 C CA . PRO B 1 258 ? -2.041 50.812 4.805 1 97.75 258 PRO B CA 1
ATOM 6781 C C . PRO B 1 258 ? -0.813 49.938 4.66 1 97.75 258 PRO B C 1
ATOM 6783 O O . PRO B 1 258 ? 0.224 50.375 4.16 1 97.75 258 PRO B O 1
ATOM 6786 N N . SER B 1 259 ? -0.886 48.688 5.129 1 98.19 259 SER B N 1
ATOM 6787 C CA . SER B 1 259 ? 0.252 47.781 5.023 1 98.19 259 SER B CA 1
ATOM 6788 C C . SER B 1 259 ? 0.4 47.25 3.607 1 98.19 259 SER B C 1
ATOM 6790 O O . SER B 1 259 ? 1.283 46.438 3.338 1 98.19 259 SER B O 1
ATOM 6792 N N . TRP B 1 260 ? -0.437 47.656 2.67 1 98.19 260 TRP B N 1
ATOM 6793 C CA . TRP B 1 260 ? -0.388 47.344 1.244 1 98.19 260 TRP B CA 1
ATOM 6794 C C . TRP B 1 260 ? -0.316 48.625 0.42 1 98.19 260 TRP B C 1
ATOM 6796 O O . TRP B 1 260 ? -0.913 49.656 0.787 1 98.19 260 TRP B O 1
ATOM 6806 N N . PRO B 1 261 ? 0.315 48.562 -0.742 1 97.94 261 PRO B N 1
ATOM 6807 C CA . PRO B 1 261 ? 0.451 49.781 -1.53 1 97.94 261 PRO B CA 1
ATOM 6808 C C . PRO B 1 261 ? -0.871 50.25 -2.143 1 97.94 261 PRO B C 1
ATOM 6810 O O . PRO B 1 261 ? -1.701 49.406 -2.52 1 97.94 261 PRO B O 1
ATOM 6813 N N . ASP B 1 262 ? -0.949 51.531 -2.305 1 97.06 262 ASP B N 1
ATOM 6814 C CA . ASP B 1 262 ? -2.059 52.094 -3.061 1 97.06 262 ASP B CA 1
ATOM 6815 C C . ASP B 1 262 ? -1.785 52.062 -4.562 1 97.06 262 ASP B C 1
ATOM 6817 O O . ASP B 1 262 ? -0.629 52.062 -4.988 1 97.06 262 ASP B O 1
ATOM 6821 N N . ASP B 1 263 ? -2.805 51.906 -5.23 1 95 263 ASP B N 1
ATOM 6822 C CA . ASP B 1 263 ? -2.803 52 -6.684 1 95 263 ASP B CA 1
ATOM 6823 C C . ASP B 1 263 ? -4.082 52.688 -7.18 1 95 263 ASP B C 1
ATOM 6825 O O . ASP B 1 263 ? -5.125 52.031 -7.289 1 95 263 ASP B O 1
ATOM 6829 N N . ARG B 1 264 ? -4.02 53.812 -7.609 1 92.44 264 ARG B N 1
ATOM 6830 C CA . ARG B 1 264 ? -5.176 54.594 -7.988 1 92.44 264 ARG B CA 1
ATOM 6831 C C . ARG B 1 264 ? -5.836 54.062 -9.25 1 92.44 264 ARG B C 1
ATOM 6833 O O . ARG B 1 264 ? -7.012 54.344 -9.508 1 92.44 264 ARG B O 1
ATOM 6840 N N . ASN B 1 265 ? -5.152 53.375 -10.016 1 91.69 265 ASN B N 1
ATOM 6841 C CA . ASN B 1 265 ? -5.672 52.875 -11.273 1 91.69 265 ASN B CA 1
ATOM 6842 C C . ASN B 1 265 ? -6.355 51.5 -11.086 1 91.69 265 ASN B C 1
ATOM 6844 O O . ASN B 1 265 ? -6.926 50.969 -12.031 1 91.69 265 ASN B O 1
ATOM 6848 N N . SER B 1 266 ? -6.234 51 -9.891 1 91.44 266 SER B N 1
ATOM 6849 C CA . SER B 1 266 ? -6.887 49.719 -9.617 1 91.44 266 SER B CA 1
ATOM 6850 C C . SER B 1 266 ? -8.328 49.906 -9.172 1 91.44 266 SER B C 1
ATOM 6852 O O . SER B 1 266 ? -8.664 50.938 -8.586 1 91.44 266 SER B O 1
ATOM 6854 N N . PRO B 1 267 ? -9.195 48.969 -9.484 1 90.88 267 PRO B N 1
ATOM 6855 C CA . PRO B 1 267 ? -10.602 49.094 -9.078 1 90.88 267 PRO B CA 1
ATOM 6856 C C . PRO B 1 267 ? -10.773 49.188 -7.566 1 90.88 267 PRO B C 1
ATOM 6858 O O . PRO B 1 267 ? -11.742 49.781 -7.094 1 90.88 267 PRO B O 1
ATOM 6861 N N . THR B 1 268 ? -9.859 48.719 -6.695 1 93.12 268 THR B N 1
ATOM 6862 C CA . THR B 1 268 ? -10 48.688 -5.242 1 93.12 268 THR B CA 1
ATOM 6863 C C . THR B 1 268 ? -9.266 49.844 -4.605 1 93.12 268 THR B C 1
ATOM 6865 O O . THR B 1 268 ? -9.43 50.125 -3.416 1 93.12 268 THR B O 1
ATOM 6868 N N . GLY B 1 269 ? -8.43 50.5 -5.41 1 95.44 269 GLY B N 1
ATOM 6869 C CA . GLY B 1 269 ? -7.57 51.531 -4.883 1 95.44 269 GLY B CA 1
ATOM 6870 C C . GLY B 1 269 ? -6.281 51 -4.281 1 95.44 269 GLY B C 1
ATOM 6871 O O . GLY B 1 269 ? -5.445 51.781 -3.809 1 95.44 269 GLY B O 1
ATOM 6872 N N . LYS B 1 270 ? -6.145 49.75 -4.254 1 96.81 270 LYS B N 1
ATOM 6873 C CA . LYS B 1 270 ? -4.945 49.062 -3.785 1 96.81 270 LYS B CA 1
ATOM 6874 C C . LYS B 1 270 ? -4.262 48.312 -4.93 1 96.81 270 LYS B C 1
ATOM 6876 O O . LYS B 1 270 ? -4.875 48.062 -5.969 1 96.81 270 LYS B O 1
ATOM 6881 N N . VAL B 1 271 ? -3.021 47.969 -4.762 1 95.69 271 VAL B N 1
ATOM 6882 C CA . VAL B 1 271 ? -2.295 47.156 -5.742 1 95.69 271 VAL B CA 1
ATOM 6883 C C . VAL B 1 271 ? -3.027 45.844 -5.98 1 95.69 271 VAL B C 1
ATOM 6885 O O . VAL B 1 271 ? -3.76 45.375 -5.109 1 95.69 271 VAL B O 1
ATOM 6888 N N . GLU B 1 272 ? -2.826 45.25 -7.109 1 94.12 272 GLU B N 1
ATOM 6889 C CA . GLU B 1 272 ? -3.529 44.031 -7.496 1 94.12 272 GLU B CA 1
ATOM 6890 C C . GLU B 1 272 ? -3.299 42.906 -6.484 1 94.12 272 GLU B C 1
ATOM 6892 O O . GLU B 1 272 ? -4.203 42.125 -6.207 1 94.12 272 GLU B O 1
ATOM 6897 N N . SER B 1 273 ? -2.094 42.812 -5.977 1 96.5 273 SER B N 1
ATOM 6898 C CA . SER B 1 273 ? -1.737 41.719 -5.062 1 96.5 273 SER B CA 1
ATOM 6899 C C . SER B 1 273 ? -2.605 41.75 -3.807 1 96.5 273 SER B C 1
ATOM 6901 O O . SER B 1 273 ? -2.857 40.719 -3.195 1 96.5 273 SER B O 1
ATOM 6903 N N . TRP B 1 274 ? -3.076 42.875 -3.445 1 97.75 274 TRP B N 1
ATOM 6904 C CA . TRP B 1 274 ? -3.943 43 -2.277 1 97.75 274 TRP B CA 1
ATOM 6905 C C . TRP B 1 274 ? -5.195 42.125 -2.443 1 97.75 274 TRP B C 1
ATOM 6907 O O . TRP B 1 274 ? -5.656 41.5 -1.487 1 97.75 274 TRP B O 1
ATOM 6917 N N . SER B 1 275 ? -5.762 42.062 -3.652 1 96.88 275 SER B N 1
ATOM 6918 C CA . SER B 1 275 ? -6.965 41.281 -3.945 1 96.88 275 SER B CA 1
ATOM 6919 C C . SER B 1 275 ? -6.676 39.781 -3.959 1 96.88 275 SER B C 1
ATOM 6921 O O . SER B 1 275 ? -7.598 38.969 -3.93 1 96.88 275 SER B O 1
ATOM 6923 N N . HIS B 1 276 ? -5.418 39.438 -3.953 1 97.06 276 HIS B N 1
ATOM 6924 C CA . HIS B 1 276 ? -4.922 38.062 -4.012 1 97.06 276 HIS B CA 1
ATOM 6925 C C . HIS B 1 276 ? -3.867 37.812 -2.941 1 97.06 276 HIS B C 1
ATOM 6927 O O . HIS B 1 276 ? -2.838 37.188 -3.215 1 97.06 276 HIS B O 1
ATOM 6933 N N . GLY B 1 277 ? -4.156 38.25 -1.771 1 95.44 277 GLY B N 1
ATOM 6934 C CA . GLY B 1 277 ? -3.152 38.594 -0.771 1 95.44 277 GLY B CA 1
ATOM 6935 C C . GLY B 1 277 ? -2.715 37.406 0.051 1 95.44 277 GLY B C 1
ATOM 6936 O O . GLY B 1 277 ? -1.787 37.5 0.858 1 95.44 277 GLY B O 1
ATOM 6937 N N . GLY B 1 278 ? -3.363 36.156 -0.133 1 97.81 278 GLY B N 1
ATOM 6938 C CA . GLY B 1 278 ? -2.953 34.969 0.61 1 97.81 278 GLY B CA 1
ATOM 6939 C C . GLY B 1 278 ? -3.514 34.938 2.02 1 97.81 278 GLY B C 1
ATOM 6940 O O . GLY B 1 278 ? -4.715 35.125 2.223 1 97.81 278 GLY B O 1
ATOM 6941 N N . GLY B 1 279 ? -2.617 34.531 2.984 1 98.44 279 GLY B N 1
ATOM 6942 C CA . GLY B 1 279 ? -3 34.531 4.387 1 98.44 279 GLY B CA 1
ATOM 6943 C C . GLY B 1 279 ? -3.857 33.312 4.766 1 98.44 279 GLY B C 1
ATOM 6944 O O . GLY B 1 279 ? -4.512 33.312 5.809 1 98.44 279 GLY B O 1
ATOM 6945 N N . ALA B 1 280 ? -3.887 32.25 3.994 1 98.31 280 ALA B N 1
ATOM 6946 C CA . ALA B 1 280 ? -4.785 31.125 4.227 1 98.31 280 ALA B CA 1
ATOM 6947 C C . ALA B 1 280 ? -4.406 30.375 5.5 1 98.31 280 ALA B C 1
ATOM 6949 O O . ALA B 1 280 ? -3.252 29.953 5.664 1 98.31 280 ALA B O 1
ATOM 6950 N N . PRO B 1 281 ? -5.34 30.234 6.402 1 98.44 281 PRO B N 1
ATOM 6951 C CA . PRO B 1 281 ? -5.105 29.391 7.582 1 98.44 281 PRO B CA 1
ATOM 6952 C C . PRO B 1 281 ? -5.336 27.906 7.312 1 98.44 281 PRO B C 1
ATOM 6954 O O . PRO B 1 281 ? -6.293 27.328 7.832 1 98.44 281 PRO B O 1
ATOM 6957 N N . TRP B 1 282 ? -4.469 27.266 6.641 1 97.44 282 TRP B N 1
ATOM 6958 C CA . TRP B 1 282 ? -4.734 25.953 6.047 1 97.44 282 TRP B CA 1
ATOM 6959 C C . TRP B 1 282 ? -4.406 24.844 7.031 1 97.44 282 TRP B C 1
ATOM 6961 O O . TRP B 1 282 ? -4.574 23.656 6.719 1 97.44 282 TRP B O 1
ATOM 6971 N N . GLN B 1 283 ? -3.922 25.125 8.227 1 97.25 283 GLN B N 1
ATOM 6972 C CA . GLN B 1 283 ? -3.738 24.109 9.25 1 97.25 283 GLN B CA 1
ATOM 6973 C C . GLN B 1 283 ? -4.758 24.266 10.375 1 97.25 283 GLN B C 1
ATOM 6975 O O . GLN B 1 283 ? -5.562 25.203 10.367 1 97.25 283 GLN B O 1
ATOM 6980 N N . SER B 1 284 ? -4.684 23.375 11.352 1 98 284 SER B N 1
ATOM 6981 C CA . SER B 1 284 ? -5.695 23.281 12.398 1 98 284 SER B CA 1
ATOM 6982 C C . SER B 1 284 ? -5.469 24.312 13.492 1 98 284 SER B C 1
ATOM 6984 O O . SER B 1 284 ? -4.324 24.594 13.867 1 98 284 SER B O 1
ATOM 6986 N N . ALA B 1 285 ? -6.562 24.797 14.039 1 98.5 285 ALA B N 1
ATOM 6987 C CA . ALA B 1 285 ? -6.512 25.781 15.117 1 98.5 285 ALA B CA 1
ATOM 6988 C C . ALA B 1 285 ? -6.418 25.094 16.484 1 98.5 285 ALA B C 1
ATOM 6990 O O . ALA B 1 285 ? -6.957 24 16.672 1 98.5 285 ALA B O 1
ATOM 6991 N N . SER B 1 286 ? -5.766 25.766 17.391 1 98.69 286 SER B N 1
ATOM 6992 C CA . SER B 1 286 ? -5.879 25.469 18.812 1 98.69 286 SER B CA 1
ATOM 6993 C C . SER B 1 286 ? -6.922 26.359 19.484 1 98.69 286 SER B C 1
ATOM 6995 O O . SER B 1 286 ? -7.391 27.328 18.875 1 98.69 286 SER B O 1
ATOM 6997 N N . PHE B 1 287 ? -7.289 26 20.688 1 98.81 287 PHE B N 1
ATOM 6998 C CA . PHE B 1 287 ? -8.32 26.766 21.375 1 98.81 287 PHE B CA 1
ATOM 6999 C C . PHE B 1 287 ? -7.996 26.922 22.859 1 98.81 287 PHE B C 1
ATOM 7001 O O . PHE B 1 287 ? -7.77 25.922 23.547 1 98.81 287 PHE B O 1
ATOM 7008 N N . ASP B 1 288 ? -7.977 28.094 23.297 1 98.44 288 ASP B N 1
ATOM 7009 C CA . ASP B 1 288 ? -7.855 28.422 24.719 1 98.44 288 ASP B CA 1
ATOM 7010 C C . ASP B 1 288 ? -9.219 28.75 25.328 1 98.44 288 ASP B C 1
ATOM 7012 O O . ASP B 1 288 ? -9.695 29.875 25.234 1 98.44 288 ASP B O 1
ATOM 7016 N N . ALA B 1 289 ? -9.719 27.844 26.078 1 97.44 289 ALA B N 1
ATOM 7017 C CA . ALA B 1 289 ? -11.047 28.016 26.656 1 97.44 289 ALA B CA 1
ATOM 7018 C C . ALA B 1 289 ? -11.039 29.094 27.734 1 97.44 289 ALA B C 1
ATOM 7020 O O . ALA B 1 289 ? -12.039 29.797 27.938 1 97.44 289 ALA B O 1
ATOM 7021 N N . GLU B 1 290 ? -9.953 29.266 28.375 1 95.75 290 GLU B N 1
ATOM 7022 C CA . GLU B 1 290 ? -9.859 30.234 29.469 1 95.75 290 GLU B CA 1
ATOM 7023 C C . GLU B 1 290 ? -10.07 31.656 28.953 1 95.75 290 GLU B C 1
ATOM 7025 O O . GLU B 1 290 ? -10.805 32.438 29.547 1 95.75 290 GLU B O 1
ATOM 7030 N N . THR B 1 291 ? -9.445 31.969 27.875 1 96.56 291 THR B N 1
ATOM 7031 C CA . THR B 1 291 ? -9.586 33.312 27.312 1 96.56 291 THR B CA 1
ATOM 7032 C C . THR B 1 291 ? -10.602 33.312 26.172 1 96.56 291 THR B C 1
ATOM 7034 O O . THR B 1 291 ? -10.828 34.344 25.547 1 96.56 291 THR B O 1
ATOM 7037 N N . ASN B 1 292 ? -11.203 32.188 25.891 1 98.25 292 ASN B N 1
ATOM 7038 C CA . ASN B 1 292 ? -12.141 32.031 24.781 1 98.25 292 ASN B CA 1
ATOM 7039 C C . ASN B 1 292 ? -11.555 32.531 23.469 1 98.25 292 ASN B C 1
ATOM 7041 O O . ASN B 1 292 ? -12.148 33.375 22.812 1 98.25 292 ASN B O 1
ATOM 7045 N N . THR B 1 293 ? -10.445 31.938 23.109 1 98.75 293 THR B N 1
ATOM 7046 C CA . THR B 1 293 ? -9.703 32.406 21.938 1 98.75 293 THR B CA 1
ATOM 7047 C C . THR B 1 293 ? -9.297 31.25 21.047 1 98.75 293 THR B C 1
ATOM 7049 O O . THR B 1 293 ? -8.641 30.312 21.5 1 98.75 293 THR B O 1
ATOM 7052 N N . ILE B 1 294 ? -9.781 31.344 19.797 1 98.88 294 ILE B N 1
ATOM 7053 C CA . ILE B 1 294 ? -9.227 30.469 18.766 1 98.88 294 ILE B CA 1
ATOM 7054 C C . ILE B 1 294 ? -7.855 30.984 18.328 1 98.88 294 ILE B C 1
ATOM 7056 O O . ILE B 1 294 ? -7.688 32.188 18.062 1 98.88 294 ILE B O 1
ATOM 7060 N N . ILE B 1 295 ? -6.875 30.141 18.312 1 98.81 295 ILE B N 1
ATOM 7061 C CA . ILE B 1 295 ? -5.523 30.531 17.922 1 98.81 295 ILE B CA 1
ATOM 7062 C C . ILE B 1 295 ? -5.09 29.719 16.688 1 98.81 295 ILE B C 1
ATOM 7064 O O . ILE B 1 295 ? -5.059 28.484 16.734 1 98.81 295 ILE B O 1
ATOM 7068 N N . VAL B 1 296 ? -4.727 30.391 15.617 1 98.69 296 VAL B N 1
ATOM 7069 C CA . VAL B 1 296 ? -4.445 29.734 14.344 1 98.69 296 VAL B CA 1
ATOM 7070 C C . VAL B 1 296 ? -3.355 30.5 13.594 1 98.69 296 VAL B C 1
ATOM 7072 O O . VAL B 1 296 ? -3.135 31.688 13.852 1 98.69 296 VAL B O 1
ATOM 7075 N N . GLY B 1 297 ? -2.654 29.734 12.82 1 98.38 297 GLY B N 1
ATOM 7076 C CA . GLY B 1 297 ? -1.675 30.375 11.961 1 98.38 297 GLY B CA 1
ATOM 7077 C C . GLY B 1 297 ? -2.275 30.922 10.68 1 98.38 297 GLY B C 1
ATOM 7078 O O . GLY B 1 297 ? -3.219 30.344 10.133 1 98.38 297 GLY B O 1
ATOM 7079 N N . ALA B 1 298 ? -1.702 32 10.188 1 98.56 298 ALA B N 1
ATOM 7080 C CA . ALA B 1 298 ? -2.041 32.594 8.891 1 98.56 298 ALA B CA 1
ATOM 7081 C C . ALA B 1 298 ? -0.916 32.375 7.879 1 98.56 298 ALA B C 1
ATOM 7083 O O . ALA B 1 298 ? 0.263 32.5 8.219 1 98.56 298 ALA B O 1
ATOM 7084 N N . GLY B 1 299 ? -1.275 32.094 6.672 1 98.38 299 GLY B N 1
ATOM 7085 C CA . GLY B 1 299 ? -0.307 31.703 5.652 1 98.38 299 GLY B CA 1
ATOM 7086 C C . GLY B 1 299 ? 0.451 32.906 5.09 1 98.38 299 GLY B C 1
ATOM 7087 O O . GLY B 1 299 ? 0.335 34 5.602 1 98.38 299 GLY B O 1
ATOM 7088 N N . ASN B 1 300 ? 1.273 32.625 4.094 1 98.25 300 ASN B N 1
ATOM 7089 C CA . ASN B 1 300 ? 2.09 33.656 3.426 1 98.25 300 ASN B CA 1
ATOM 7090 C C . ASN B 1 300 ? 1.235 34.594 2.59 1 98.25 300 ASN B C 1
ATOM 7092 O O . ASN B 1 300 ? 0.126 34.25 2.184 1 98.25 300 ASN B O 1
ATOM 7096 N N . PRO B 1 301 ? 1.781 35.781 2.402 1 97.88 301 PRO B N 1
ATOM 7097 C CA . PRO B 1 301 ? 1.117 36.656 1.43 1 97.88 301 PRO B CA 1
ATOM 7098 C C . PRO B 1 301 ? 1.328 36.188 -0.012 1 97.88 301 PRO B C 1
ATOM 7100 O O . PRO B 1 301 ? 2.207 35.375 -0.281 1 97.88 301 PRO B O 1
ATOM 7103 N N . GLY B 1 302 ? 0.446 36.625 -0.862 1 96.12 302 GLY B N 1
ATOM 7104 C CA . GLY B 1 302 ? 0.582 36.375 -2.289 1 96.12 302 GLY B CA 1
ATOM 7105 C C . GLY B 1 302 ? 0.866 37.656 -3.084 1 96.12 302 GLY B C 1
ATOM 7106 O O . GLY B 1 302 ? 0.405 38.75 -2.725 1 96.12 302 GLY B O 1
ATOM 7107 N N . PRO B 1 303 ? 1.624 37.656 -4.145 1 97 303 PRO B N 1
ATOM 7108 C CA . PRO B 1 303 ? 2.512 36.562 -4.469 1 97 303 PRO B CA 1
ATOM 7109 C C . PRO B 1 303 ? 3.732 36.469 -3.555 1 97 303 PRO B C 1
ATOM 7111 O O . PRO B 1 303 ? 3.896 37.312 -2.672 1 97 303 PRO B O 1
ATOM 7114 N N . TRP B 1 304 ? 4.574 35.469 -3.678 1 97.06 304 TRP B N 1
ATOM 7115 C CA . TRP B 1 304 ? 5.793 35.344 -2.885 1 97.06 304 TRP B CA 1
ATOM 7116 C C . TRP B 1 304 ? 6.719 36.531 -3.133 1 97.06 304 TRP B C 1
ATOM 7118 O O . TRP B 1 304 ? 7.414 37 -2.219 1 97.06 304 TRP B O 1
ATOM 7128 N N . ASN B 1 305 ? 6.699 37.031 -4.316 1 96.56 305 ASN B N 1
ATOM 7129 C CA . ASN B 1 305 ? 7.539 38.156 -4.723 1 96.56 305 ASN B CA 1
ATOM 7130 C C . ASN B 1 305 ? 7.18 39.406 -3.965 1 96.56 305 ASN B C 1
ATOM 7132 O O . ASN B 1 305 ? 6.191 40.062 -4.289 1 96.56 305 ASN B O 1
ATOM 7136 N N . THR B 1 306 ? 8.023 39.875 -3.113 1 96.06 306 THR B N 1
ATOM 7137 C CA . THR B 1 306 ? 7.785 41 -2.227 1 96.06 306 THR B CA 1
ATOM 7138 C C . THR B 1 306 ? 7.594 42.281 -3.029 1 96.06 306 THR B C 1
ATOM 7140 O O . THR B 1 306 ? 6.871 43.188 -2.604 1 96.06 306 THR B O 1
ATOM 7143 N N . TRP B 1 307 ? 8.164 42.344 -4.191 1 95.88 307 TRP B N 1
ATOM 7144 C CA . TRP B 1 307 ? 8.156 43.562 -4.961 1 95.88 307 TRP B CA 1
ATOM 7145 C C . TRP B 1 307 ? 6.785 43.812 -5.586 1 95.88 307 TRP B C 1
ATOM 7147 O O . TRP B 1 307 ? 6.445 44.938 -5.93 1 95.88 307 TRP B O 1
ATOM 7157 N N . ALA B 1 308 ? 6.008 42.75 -5.699 1 95.62 308 ALA B N 1
ATOM 7158 C CA . ALA B 1 308 ? 4.625 42.906 -6.145 1 95.62 308 ALA B CA 1
ATOM 7159 C C . ALA B 1 308 ? 3.742 43.438 -5.027 1 95.62 308 ALA B C 1
ATOM 7161 O O . ALA B 1 308 ? 2.613 43.875 -5.277 1 95.62 308 ALA B O 1
ATOM 7162 N N . ARG B 1 309 ? 4.227 43.531 -3.785 1 97.25 309 ARG B N 1
ATOM 7163 C CA . ARG B 1 309 ? 3.5 44 -2.611 1 97.25 309 ARG B CA 1
ATOM 7164 C C . ARG B 1 309 ? 4.184 45.219 -2.002 1 97.25 309 ARG B C 1
ATOM 7166 O O . ARG B 1 309 ? 3.92 45.562 -0.851 1 97.25 309 ARG B O 1
ATOM 7173 N N . THR B 1 310 ? 5.098 45.719 -2.725 1 97.06 310 THR B N 1
ATOM 7174 C CA . THR B 1 310 ? 5.828 46.938 -2.352 1 97.06 310 THR B CA 1
ATOM 7175 C C . THR B 1 310 ? 5.672 48 -3.42 1 97.06 310 THR B C 1
ATOM 7177 O O . THR B 1 310 ? 5.703 47.719 -4.617 1 97.06 310 THR B O 1
ATOM 7180 N N . ALA B 1 311 ? 5.496 49.219 -2.975 1 95.5 311 ALA B N 1
ATOM 7181 C CA . ALA B 1 311 ? 5.379 50.312 -3.934 1 95.5 311 ALA B CA 1
ATOM 7182 C C . ALA B 1 311 ? 6.641 50.438 -4.781 1 95.5 311 ALA B C 1
ATOM 7184 O O . ALA B 1 311 ? 7.75 50.188 -4.297 1 95.5 311 ALA B O 1
ATOM 7185 N N . LYS B 1 312 ? 6.434 50.875 -6.086 1 91.44 312 LYS B N 1
ATOM 7186 C CA . LYS B 1 312 ? 7.59 51.062 -6.957 1 91.44 312 LYS B CA 1
ATOM 7187 C C . LYS B 1 312 ? 8.602 52 -6.309 1 91.44 312 LYS B C 1
ATOM 7189 O O . LYS B 1 312 ? 8.266 53.125 -5.926 1 91.44 312 LYS B O 1
ATOM 7194 N N . GLY B 1 313 ? 9.773 51.531 -6.211 1 91.56 313 GLY B N 1
ATOM 7195 C CA . GLY B 1 313 ? 10.828 52.312 -5.602 1 91.56 313 GLY B CA 1
ATOM 7196 C C . GLY B 1 313 ? 10.711 52.406 -4.09 1 91.56 313 GLY B C 1
ATOM 7197 O O . GLY B 1 313 ? 11.508 53.094 -3.441 1 91.56 313 GLY B O 1
ATOM 7198 N N . GLY B 1 314 ? 9.789 51.719 -3.543 1 94.81 314 GLY B N 1
ATOM 7199 C CA . GLY B 1 314 ? 9.555 51.781 -2.109 1 94.81 314 GLY B CA 1
ATOM 7200 C C . GLY B 1 314 ? 10.375 50.781 -1.315 1 94.81 314 GLY B C 1
ATOM 7201 O O . GLY B 1 314 ? 11.141 50 -1.889 1 94.81 314 GLY B O 1
ATOM 7202 N N . ASN B 1 315 ? 10.227 50.906 0.046 1 95.75 315 ASN B N 1
ATOM 7203 C CA . ASN B 1 315 ? 10.852 50.031 1.003 1 95.75 315 ASN B CA 1
ATOM 7204 C C . ASN B 1 315 ? 9.883 48.938 1.466 1 95.75 315 ASN B C 1
ATOM 7206 O O . ASN B 1 315 ? 8.828 49.219 2.027 1 95.75 315 ASN B O 1
ATOM 7210 N N . PRO B 1 316 ? 10.297 47.625 1.258 1 96.19 316 PRO B N 1
ATOM 7211 C CA . PRO B 1 316 ? 9.406 46.562 1.691 1 96.19 316 PRO B CA 1
ATOM 7212 C C . PRO B 1 316 ? 9 46.688 3.158 1 96.19 316 PRO B C 1
ATOM 7214 O O . PRO B 1 316 ? 7.902 46.281 3.535 1 96.19 316 PRO B O 1
ATOM 7217 N N . HIS B 1 317 ? 9.789 47.25 3.998 1 95.69 317 HIS B N 1
ATOM 7218 C CA . HIS B 1 317 ? 9.539 47.375 5.43 1 95.69 317 HIS B CA 1
ATOM 7219 C C . HIS B 1 317 ? 8.375 48.312 5.719 1 95.69 317 HIS B C 1
ATOM 7221 O O . HIS B 1 317 ? 7.852 48.344 6.836 1 95.69 317 HIS B O 1
ATOM 7227 N N . ASP B 1 318 ? 7.941 49.031 4.691 1 97.12 318 ASP B N 1
ATOM 7228 C CA . ASP B 1 318 ? 6.805 49.906 4.852 1 97.12 318 ASP B CA 1
ATOM 7229 C C . ASP B 1 318 ? 5.492 49.219 4.508 1 97.12 318 ASP B C 1
ATOM 7231 O O . ASP B 1 318 ? 4.414 49.781 4.688 1 97.12 318 ASP B O 1
ATOM 7235 N N . TYR B 1 319 ? 5.535 48 4.074 1 98.31 319 TYR B N 1
ATOM 7236 C CA . TYR B 1 319 ? 4.387 47.25 3.584 1 98.31 319 TYR B CA 1
ATOM 7237 C C . TYR B 1 319 ? 4.379 45.844 4.141 1 98.31 319 TYR B C 1
ATOM 7239 O O . TYR B 1 319 ? 4.547 44.875 3.395 1 98.31 319 TYR B O 1
ATOM 7247 N N . ASP B 1 320 ? 3.982 45.656 5.293 1 98.38 320 ASP B N 1
ATOM 7248 C CA . ASP B 1 320 ? 4.148 44.438 6.082 1 98.38 320 ASP B CA 1
ATOM 7249 C C . ASP B 1 320 ? 3.207 43.344 5.598 1 98.38 320 ASP B C 1
ATOM 7251 O O . ASP B 1 320 ? 3.373 42.156 5.953 1 98.38 320 ASP B O 1
ATOM 7255 N N . SER B 1 321 ? 2.176 43.719 4.719 1 98.38 321 SER B N 1
ATOM 7256 C CA . SER B 1 321 ? 1.139 42.75 4.363 1 98.38 321 SER B CA 1
ATOM 7257 C C . SER B 1 321 ? 0.505 42.125 5.609 1 98.38 321 SER B C 1
ATOM 7259 O O . SER B 1 321 ? 0.435 40.906 5.738 1 98.38 321 SER B O 1
ATOM 7261 N N . LEU B 1 322 ? -0.115 42.906 6.426 1 98.44 322 LEU B N 1
ATOM 7262 C CA . LEU B 1 322 ? -0.561 42.531 7.766 1 98.44 322 LEU B CA 1
ATOM 7263 C C . LEU B 1 322 ? -1.627 41.438 7.699 1 98.44 322 LEU B C 1
ATOM 7265 O O . LEU B 1 322 ? -2.416 41.406 6.754 1 98.44 322 LEU B O 1
ATOM 7269 N N . TYR B 1 323 ? -1.588 40.531 8.805 1 98.5 323 TYR B N 1
ATOM 7270 C CA . TYR B 1 323 ? -2.459 39.406 9.102 1 98.5 323 TYR B CA 1
ATOM 7271 C C . TYR B 1 323 ? -2.104 38.219 8.242 1 98.5 323 TYR B C 1
ATOM 7273 O O . TYR B 1 323 ? -2.908 37.281 8.086 1 98.5 323 TYR B O 1
ATOM 7281 N N . THR B 1 324 ? -0.967 38.281 7.535 1 98.62 324 THR B N 1
ATOM 7282 C CA . THR B 1 324 ? -0.32 37.125 6.91 1 98.62 324 THR B CA 1
ATOM 7283 C C . THR B 1 324 ? 0.974 36.781 7.633 1 98.62 324 THR B C 1
ATOM 7285 O O . THR B 1 324 ? 1.486 37.562 8.422 1 98.62 324 THR B O 1
ATOM 7288 N N . SER B 1 325 ? 1.444 35.531 7.422 1 98.62 325 SER B N 1
ATOM 7289 C CA . SER B 1 325 ? 2.711 35.031 7.949 1 98.62 325 SER B CA 1
ATOM 7290 C C . SER B 1 325 ? 2.816 35.25 9.453 1 98.62 325 SER B C 1
ATOM 7292 O O . SER B 1 325 ? 3.797 35.844 9.922 1 98.62 325 SER B O 1
ATOM 7294 N N . GLY B 1 326 ? 1.833 34.844 10.148 1 98.62 326 GLY B N 1
ATOM 7295 C CA . GLY B 1 326 ? 1.79 35.031 11.586 1 98.62 326 GLY B CA 1
ATOM 7296 C C . GLY B 1 326 ? 0.78 34.156 12.281 1 98.62 326 GLY B C 1
ATOM 7297 O O . GLY B 1 326 ? 0.341 33.125 11.719 1 98.62 326 GLY B O 1
ATOM 7298 N N . GLN B 1 327 ? 0.557 34.469 13.57 1 98.62 327 GLN B N 1
ATOM 7299 C CA . GLN B 1 327 ? -0.462 33.812 14.367 1 98.62 327 GLN B CA 1
ATOM 7300 C C . GLN B 1 327 ? -1.543 34.781 14.828 1 98.62 327 GLN B C 1
ATOM 7302 O O . GLN B 1 327 ? -1.254 35.938 15.125 1 98.62 327 GLN B O 1
ATOM 7307 N N . VAL B 1 328 ? -2.754 34.312 14.852 1 98.62 328 VAL B N 1
ATOM 7308 C CA . VAL B 1 328 ? -3.928 35.156 15.07 1 98.62 328 VAL B CA 1
ATOM 7309 C C . VAL B 1 328 ? -4.762 34.594 16.219 1 98.62 328 VAL B C 1
ATOM 7311 O O . VAL B 1 328 ? -5.027 33.375 16.266 1 98.62 328 VAL B O 1
ATOM 7314 N N . GLY B 1 329 ? -5.078 35.438 17.172 1 98.75 329 GLY B N 1
ATOM 7315 C CA . GLY B 1 329 ? -6.152 35.156 18.109 1 98.75 329 GLY B CA 1
ATOM 7316 C C . GLY B 1 329 ? -7.508 35.625 17.625 1 98.75 329 GLY B C 1
ATOM 7317 O O . GLY B 1 329 ? -7.672 36.812 17.266 1 98.75 329 GLY B O 1
ATOM 7318 N N . VAL B 1 330 ? -8.492 34.688 17.578 1 98.88 330 VAL B N 1
ATOM 7319 C CA . VAL B 1 330 ? -9.797 35 16.984 1 98.88 330 VAL B CA 1
ATOM 7320 C C . VAL B 1 330 ? -10.898 34.75 18.016 1 98.88 330 VAL B C 1
ATOM 7322 O O . VAL B 1 330 ? -10.875 33.781 18.734 1 98.88 330 VAL B O 1
ATOM 7325 N N . ASP B 1 331 ? -11.828 35.656 18.062 1 98.69 331 ASP B N 1
ATOM 7326 C CA . ASP B 1 331 ? -13.016 35.5 18.906 1 98.69 331 ASP B CA 1
ATOM 7327 C C . ASP B 1 331 ? -13.984 34.469 18.312 1 98.69 331 ASP B C 1
ATOM 7329 O O . ASP B 1 331 ? -14.477 34.656 17.188 1 98.69 331 ASP B O 1
ATOM 7333 N N . PRO B 1 332 ? -14.273 33.438 19.047 1 98.69 332 PRO B N 1
ATOM 7334 C CA . PRO B 1 332 ? -15.133 32.406 18.469 1 98.69 332 PRO B CA 1
ATOM 7335 C C . PRO B 1 332 ? -16.562 32.875 18.234 1 98.69 332 PRO B C 1
ATOM 7337 O O . PRO B 1 332 ? -17.297 32.312 17.422 1 98.69 332 PRO B O 1
ATOM 7340 N N . SER B 1 333 ? -17.016 33.906 18.891 1 98.38 333 SER B N 1
ATOM 7341 C CA . SER B 1 333 ? -18.391 34.375 18.797 1 98.38 333 SER B CA 1
ATOM 7342 C C . SER B 1 333 ? -18.641 35.094 17.469 1 98.38 333 SER B C 1
ATOM 7344 O O . SER B 1 333 ? -19.734 35 16.922 1 98.38 333 SER B O 1
ATOM 7346 N N . SER B 1 334 ? -17.609 35.781 17.016 1 98.06 334 SER B N 1
ATOM 7347 C CA . SER B 1 334 ? -17.859 36.688 15.891 1 98.06 334 SER B CA 1
ATOM 7348 C C . SER B 1 334 ? -16.844 36.469 14.773 1 98.06 334 SER B C 1
ATOM 7350 O O . SER B 1 334 ? -17.031 36.938 13.648 1 98.06 334 SER B O 1
ATOM 7352 N N . GLY B 1 335 ? -15.781 35.844 15.07 1 98.38 335 GLY B N 1
ATOM 7353 C CA . GLY B 1 335 ? -14.703 35.719 14.102 1 98.38 335 GLY B CA 1
ATOM 7354 C C . GLY B 1 335 ? -13.766 36.906 14.086 1 98.38 335 GLY B C 1
ATOM 7355 O O . GLY B 1 335 ? -12.805 36.938 13.312 1 98.38 335 GLY B O 1
ATOM 7356 N N . GLU B 1 336 ? -13.969 37.844 14.93 1 98.12 336 GLU B N 1
ATOM 7357 C CA . GLU B 1 336 ? -13.125 39.031 14.945 1 98.12 336 GLU B CA 1
ATOM 7358 C C . GLU B 1 336 ? -11.734 38.719 15.5 1 98.12 336 GLU B C 1
ATOM 7360 O O . GLU B 1 336 ? -11.594 37.906 16.406 1 98.12 336 GLU B O 1
ATOM 7365 N N . VAL B 1 337 ? -10.781 39.469 14.992 1 98.5 337 VAL B N 1
ATOM 7366 C CA . VAL B 1 337 ? -9.406 39.281 15.438 1 98.5 337 VAL B CA 1
ATOM 7367 C C . VAL B 1 337 ? -9.211 39.969 16.797 1 98.5 337 VAL B C 1
ATOM 7369 O O . VAL B 1 337 ? -9.492 41.156 16.938 1 98.5 337 VAL B O 1
ATOM 7372 N N . LYS B 1 338 ? -8.711 39.219 17.75 1 98.25 338 LYS B N 1
ATOM 7373 C CA . LYS B 1 338 ? -8.391 39.719 19.078 1 98.25 338 LYS B CA 1
ATOM 7374 C C . LYS B 1 338 ? -6.957 40.25 19.125 1 98.25 338 LYS B C 1
ATOM 7376 O O . LYS B 1 338 ? -6.688 41.281 19.75 1 98.25 338 LYS B O 1
ATOM 7381 N N . TRP B 1 339 ? -6.129 39.594 18.578 1 98.19 339 TRP B N 1
ATOM 7382 C CA . TRP B 1 339 ? -4.727 40 18.484 1 98.19 339 TRP B CA 1
ATOM 7383 C C . TRP B 1 339 ? -4.039 39.281 17.328 1 98.19 339 TRP B C 1
ATOM 7385 O O . TRP B 1 339 ? -4.551 38.281 16.797 1 98.19 339 TRP B O 1
ATOM 7395 N N . PHE B 1 340 ? -3.002 39.875 16.844 1 98.31 340 PHE B N 1
ATOM 7396 C CA . PHE B 1 340 ? -2.189 39.344 15.758 1 98.31 340 PHE B CA 1
ATOM 7397 C C . PHE B 1 340 ? -0.708 39.594 16.016 1 98.31 340 PHE B C 1
ATOM 7399 O O . PHE B 1 340 ? -0.314 40.688 16.438 1 98.31 340 PHE B O 1
ATOM 7406 N N . TYR B 1 341 ? 0.085 38.562 15.898 1 98.69 341 TYR B N 1
ATOM 7407 C CA . TYR B 1 341 ? 1.54 38.656 15.906 1 98.69 341 TYR B CA 1
ATOM 7408 C C . TYR B 1 341 ? 2.131 38.156 14.602 1 98.69 341 TYR B C 1
ATOM 7410 O O . TYR B 1 341 ? 1.912 37 14.227 1 98.69 341 TYR B O 1
ATOM 7418 N N . GLN B 1 342 ? 2.879 38.969 13.93 1 98.56 342 GLN B N 1
ATOM 7419 C CA . GLN B 1 342 ? 3.447 38.625 12.633 1 98.56 342 GLN B CA 1
ATOM 7420 C C . GLN B 1 342 ? 4.867 38.094 12.781 1 98.56 342 GLN B C 1
ATOM 7422 O O . GLN B 1 342 ? 5.746 38.781 13.305 1 98.56 342 GLN B O 1
ATOM 7427 N N . HIS B 1 343 ? 5.113 36.906 12.258 1 98.62 343 HIS B N 1
ATOM 7428 C CA . HIS B 1 343 ? 6.426 36.281 12.328 1 98.62 343 HIS B CA 1
ATOM 7429 C C . HIS B 1 343 ? 7.375 36.875 11.289 1 98.62 343 HIS B C 1
ATOM 7431 O O . HIS B 1 343 ? 8.555 37.094 11.57 1 98.62 343 HIS B O 1
ATOM 7437 N N . THR B 1 344 ? 6.883 37.062 10.07 1 98.56 344 THR B N 1
ATOM 7438 C CA . THR B 1 344 ? 7.707 37.5 8.953 1 98.56 344 THR B CA 1
ATOM 7439 C C . THR B 1 344 ? 7.027 38.625 8.203 1 98.56 344 THR B C 1
ATOM 7441 O O . THR B 1 344 ? 6.336 38.406 7.211 1 98.56 344 THR B O 1
ATOM 7444 N N . PRO B 1 345 ? 7.285 39.906 8.641 1 98.19 345 PRO B N 1
ATOM 7445 C CA . PRO B 1 345 ? 6.711 41.062 7.934 1 98.19 345 PRO B CA 1
ATOM 7446 C C . PRO B 1 345 ? 7.176 41.125 6.48 1 98.19 345 PRO B C 1
ATOM 7448 O O . PRO B 1 345 ? 8.352 40.906 6.191 1 98.19 345 PRO B O 1
ATOM 7451 N N . ASN B 1 346 ? 6.207 41.438 5.586 1 98.12 346 ASN B N 1
ATOM 7452 C CA . ASN B 1 346 ? 6.488 41.469 4.152 1 98.12 346 ASN B CA 1
ATOM 7453 C C . ASN B 1 346 ? 7.227 40.188 3.703 1 98.12 346 ASN B C 1
ATOM 7455 O O . ASN B 1 346 ? 8.266 40.281 3.049 1 98.12 346 ASN B O 1
ATOM 7459 N N . ASP B 1 347 ? 6.711 39.094 4.062 1 98.25 347 ASP B N 1
ATOM 7460 C CA . ASP B 1 347 ? 7.34 37.812 3.816 1 98.25 347 ASP B CA 1
ATOM 7461 C C . ASP B 1 347 ? 7.703 37.656 2.342 1 98.25 347 ASP B C 1
ATOM 7463 O O . ASP B 1 347 ? 6.828 37.656 1.476 1 98.25 347 ASP B O 1
ATOM 7467 N N . ALA B 1 348 ? 8.953 37.438 2.072 1 97.56 348 ALA B N 1
ATOM 7468 C CA . ALA B 1 348 ? 9.461 37.312 0.71 1 97.56 348 ALA B CA 1
ATOM 7469 C C . ALA B 1 348 ? 9.875 35.875 0.42 1 97.56 348 ALA B C 1
ATOM 7471 O O . ALA B 1 348 ? 10.359 35.562 -0.671 1 97.56 348 ALA B O 1
ATOM 7472 N N . TRP B 1 349 ? 9.648 34.969 1.345 1 97.81 349 TRP B N 1
ATOM 7473 C CA . TRP B 1 349 ? 10.312 33.688 1.251 1 97.81 349 TRP B CA 1
ATOM 7474 C C . TRP B 1 349 ? 9.305 32.531 1.376 1 97.81 349 TRP B C 1
ATOM 7476 O O . TRP B 1 349 ? 9.688 31.359 1.365 1 97.81 349 TRP B O 1
ATOM 7486 N N . ASP B 1 350 ? 8.039 32.781 1.529 1 97 350 ASP B N 1
ATOM 7487 C CA . ASP B 1 350 ? 6.984 31.812 1.78 1 97 350 ASP B CA 1
ATOM 7488 C C . ASP B 1 350 ? 7.145 31.188 3.16 1 97 350 ASP B C 1
ATOM 7490 O O . ASP B 1 350 ? 7 29.969 3.309 1 97 350 ASP B O 1
ATOM 7494 N N . PHE B 1 351 ? 7.461 31.984 4.074 1 98.25 351 PHE B N 1
ATOM 7495 C CA . PHE B 1 351 ? 7.508 31.531 5.461 1 98.25 351 PHE B CA 1
ATOM 7496 C C . PHE B 1 351 ? 6.125 31.609 6.098 1 98.25 351 PHE B C 1
ATOM 7498 O O . PHE B 1 351 ? 5.898 32.375 7.023 1 98.25 351 PHE B O 1
ATOM 7505 N N . SER B 1 352 ? 5.289 30.672 5.629 1 95.31 352 SER B N 1
ATOM 7506 C CA . SER B 1 352 ? 3.91 30.578 6.102 1 95.31 352 SER B CA 1
ATOM 7507 C C . SER B 1 352 ? 3.852 30.406 7.617 1 95.31 352 SER B C 1
ATOM 7509 O O . SER B 1 352 ? 4.652 29.672 8.195 1 95.31 352 SER B O 1
ATOM 7511 N N . GLY B 1 353 ? 2.932 31.094 8.203 1 96.94 353 GLY B N 1
ATOM 7512 C CA . GLY B 1 353 ? 2.754 31 9.641 1 96.94 353 GLY B CA 1
ATOM 7513 C C . GLY B 1 353 ? 1.861 29.844 10.055 1 96.94 353 GLY B C 1
ATOM 7514 O O . GLY B 1 353 ? 1.406 29.781 11.203 1 96.94 353 GLY B O 1
ATOM 7515 N N . ASN B 1 354 ? 1.604 28.875 9.25 1 95.69 354 ASN B N 1
ATOM 7516 C CA . ASN B 1 354 ? 0.561 27.859 9.422 1 95.69 354 ASN B CA 1
ATOM 7517 C C . ASN B 1 354 ? 1.027 26.719 10.312 1 95.69 354 ASN B C 1
ATOM 7519 O O . ASN B 1 354 ? 0.217 25.906 10.766 1 95.69 354 ASN B O 1
ATOM 7523 N N . ASN B 1 355 ? 2.275 26.641 10.602 1 97.19 355 ASN B N 1
ATOM 7524 C CA . ASN B 1 355 ? 2.676 25.578 11.508 1 97.19 355 ASN B CA 1
ATOM 7525 C C . ASN B 1 355 ? 1.85 25.578 12.789 1 97.19 355 ASN B C 1
ATOM 7527 O O . ASN B 1 355 ? 1.237 26.594 13.133 1 97.19 355 ASN B O 1
ATOM 7531 N N . GLU B 1 356 ? 1.843 24.469 13.523 1 97.62 356 GLU B N 1
ATOM 7532 C CA . GLU B 1 356 ? 0.949 24.312 14.664 1 97.62 356 GLU B CA 1
ATOM 7533 C C . GLU B 1 356 ? 1.24 25.344 15.75 1 97.62 356 GLU B C 1
ATOM 7535 O O . GLU B 1 356 ? 2.385 25.766 15.906 1 97.62 356 GLU B O 1
ATOM 7540 N N . LEU B 1 357 ? 0.198 25.766 16.406 1 98.31 357 LEU B N 1
ATOM 7541 C CA . LEU B 1 357 ? 0.279 26.594 17.609 1 98.31 357 LEU B CA 1
ATOM 7542 C C . LEU B 1 357 ? -0.019 25.75 18.859 1 98.31 357 LEU B C 1
ATOM 7544 O O . LEU B 1 357 ? -1.18 25.453 19.141 1 98.31 357 LEU B O 1
ATOM 7548 N N . VAL B 1 358 ? 1.007 25.453 19.641 1 98.75 358 VAL B N 1
ATOM 7549 C CA . VAL B 1 358 ? 0.861 24.625 20.828 1 98.75 358 VAL B CA 1
ATOM 7550 C C . VAL B 1 358 ? 0.673 25.5 22.047 1 98.75 358 VAL B C 1
ATOM 7552 O O . VAL B 1 358 ? 1.472 26.406 22.297 1 98.75 358 VAL B O 1
ATOM 7555 N N . LEU B 1 359 ? -0.393 25.234 22.766 1 98.69 359 LEU B N 1
ATOM 7556 C CA . LEU B 1 359 ? -0.634 26 23.984 1 98.69 359 LEU B CA 1
ATOM 7557 C C . LEU B 1 359 ? 0.014 25.312 25.188 1 98.69 359 LEU B C 1
ATOM 7559 O O . LEU B 1 359 ? -0.18 24.125 25.406 1 98.69 359 LEU B O 1
ATOM 7563 N N . PHE B 1 360 ? 0.798 26.094 25.922 1 97.88 360 PHE B N 1
ATOM 7564 C CA . PHE B 1 360 ? 1.455 25.562 27.109 1 97.88 360 PHE B CA 1
ATOM 7565 C C . PHE B 1 360 ? 1.675 26.672 28.141 1 97.88 360 PHE B C 1
ATOM 7567 O O . PHE B 1 360 ? 1.659 27.859 27.797 1 97.88 360 PHE B O 1
ATOM 7574 N N . ASP B 1 361 ? 1.779 26.281 29.344 1 95.62 361 ASP B N 1
ATOM 7575 C CA . ASP B 1 361 ? 2.072 27.203 30.422 1 95.62 361 ASP B CA 1
ATOM 7576 C C . ASP B 1 361 ? 3.455 26.938 31.016 1 95.62 361 ASP B C 1
ATOM 7578 O O . ASP B 1 361 ? 3.867 25.781 31.156 1 95.62 361 ASP B O 1
ATOM 7582 N N . TYR B 1 362 ? 4.129 28.016 31.266 1 91.75 362 TYR B N 1
ATOM 7583 C CA . TYR B 1 362 ? 5.426 27.828 31.891 1 91.75 362 TYR B CA 1
ATOM 7584 C C . TYR B 1 362 ? 5.691 28.922 32.906 1 91.75 362 TYR B C 1
ATOM 7586 O O . TYR B 1 362 ? 5.031 29.969 32.906 1 91.75 362 TYR B O 1
ATOM 7594 N N . LYS B 1 363 ? 6.602 28.594 33.812 1 88.69 363 LYS B N 1
ATOM 7595 C CA . LYS B 1 363 ? 7.016 29.562 34.812 1 88.69 363 LYS B CA 1
ATOM 7596 C C . LYS B 1 363 ? 8.18 30.422 34.312 1 88.69 363 LYS B C 1
ATOM 7598 O O . LYS B 1 363 ? 9.258 29.906 34.031 1 88.69 363 LYS B O 1
ATOM 7603 N N . ALA B 1 364 ? 7.926 31.703 34.281 1 83.81 364 ALA B N 1
ATOM 7604 C CA . ALA B 1 364 ? 8.977 32.625 33.875 1 83.81 364 ALA B CA 1
ATOM 7605 C C . ALA B 1 364 ? 10.031 32.781 34.969 1 83.81 364 ALA B C 1
ATOM 7607 O O . ALA B 1 364 ? 9.875 32.281 36.062 1 83.81 364 ALA B O 1
ATOM 7608 N N . LYS B 1 365 ? 11.086 33.469 34.594 1 80.5 365 LYS B N 1
ATOM 7609 C CA . LYS B 1 365 ? 12.203 33.656 35.531 1 80.5 365 LYS B CA 1
ATOM 7610 C C . LYS B 1 365 ? 11.758 34.438 36.75 1 80.5 365 LYS B C 1
ATOM 7612 O O . LYS B 1 365 ? 12.281 34.188 37.875 1 80.5 365 LYS B O 1
ATOM 7617 N N . ASP B 1 366 ? 10.828 35.312 36.594 1 84.69 366 ASP B N 1
ATOM 7618 C CA . ASP B 1 366 ? 10.359 36.094 37.719 1 84.69 366 ASP B CA 1
ATOM 7619 C C . ASP B 1 366 ? 9.32 35.344 38.562 1 84.69 366 ASP B C 1
ATOM 7621 O O . ASP B 1 366 ? 8.766 35.875 39.5 1 84.69 366 ASP B O 1
ATOM 7625 N N . GLY B 1 367 ? 9.07 34.094 38.156 1 85.56 367 GLY B N 1
ATOM 7626 C CA . GLY B 1 367 ? 8.172 33.25 38.906 1 85.56 367 GLY B CA 1
ATOM 7627 C C . GLY B 1 367 ? 6.734 33.312 38.406 1 85.56 367 GLY B C 1
ATOM 7628 O O . GLY B 1 367 ? 5.898 32.5 38.844 1 85.56 367 GLY B O 1
ATOM 7629 N N . LYS B 1 368 ? 6.445 34.094 37.594 1 89.12 368 LYS B N 1
ATOM 7630 C CA . LYS B 1 368 ? 5.082 34.219 37.094 1 89.12 368 LYS B CA 1
ATOM 7631 C C . LYS B 1 368 ? 4.781 33.188 36.031 1 89.12 368 LYS B C 1
ATOM 7633 O O . LYS B 1 368 ? 5.656 32.812 35.25 1 89.12 368 LYS B O 1
ATOM 7638 N N . ILE B 1 369 ? 3.477 32.781 36.094 1 91.75 369 ILE B N 1
ATOM 7639 C CA . ILE B 1 369 ? 3.043 31.812 35.062 1 91.75 369 ILE B CA 1
ATOM 7640 C C . ILE B 1 369 ? 2.656 32.531 33.781 1 91.75 369 ILE B C 1
ATOM 7642 O O . ILE B 1 369 ? 1.812 33.438 33.812 1 91.75 369 ILE B O 1
ATOM 7646 N N . VAL B 1 370 ? 3.262 32.188 32.781 1 92.25 370 VAL B N 1
ATOM 7647 C CA . VAL B 1 370 ? 2.939 32.719 31.453 1 92.25 370 VAL B CA 1
ATOM 7648 C C . VAL B 1 370 ? 2.094 31.719 30.672 1 92.25 370 VAL B C 1
ATOM 7650 O O . VAL B 1 370 ? 2.484 30.562 30.516 1 92.25 370 VAL B O 1
ATOM 7653 N N . LYS B 1 371 ? 0.969 32.188 30.203 1 96.31 371 LYS B N 1
ATOM 7654 C CA . LYS B 1 371 ? 0.147 31.391 29.281 1 96.31 371 LYS B CA 1
ATOM 7655 C C . LYS B 1 371 ? 0.549 31.656 27.828 1 96.31 371 LYS B C 1
ATOM 7657 O O . LYS B 1 371 ? 0.201 32.688 27.266 1 96.31 371 LYS B O 1
ATOM 7662 N N . ALA B 1 372 ? 1.182 30.656 27.266 1 97.62 372 ALA B N 1
ATOM 7663 C CA . ALA B 1 372 ? 1.889 30.953 26.031 1 97.62 372 ALA B CA 1
ATOM 7664 C C . ALA B 1 372 ? 1.414 30.031 24.891 1 97.62 372 ALA B C 1
ATOM 7666 O O . ALA B 1 372 ? 0.801 29 25.156 1 97.62 372 ALA B O 1
ATOM 7667 N N . THR B 1 373 ? 1.598 30.484 23.703 1 98.12 373 THR B N 1
ATOM 7668 C CA . THR B 1 373 ? 1.644 29.641 22.5 1 98.12 373 THR B CA 1
ATOM 7669 C C . THR B 1 373 ? 3.084 29.422 22.047 1 98.12 373 THR B C 1
ATOM 7671 O O . THR B 1 373 ? 3.92 30.328 22.156 1 98.12 373 THR B O 1
ATOM 7674 N N . ALA B 1 374 ? 3.361 28.219 21.672 1 98.69 374 ALA B N 1
ATOM 7675 C CA . ALA B 1 374 ? 4.645 27.891 21.062 1 98.69 374 ALA B CA 1
ATOM 7676 C C . ALA B 1 374 ? 4.484 27.594 19.578 1 98.69 374 ALA B C 1
ATOM 7678 O O . ALA B 1 374 ? 3.52 26.938 19.172 1 98.69 374 ALA B O 1
ATOM 7679 N N . HIS B 1 375 ? 5.438 28.109 18.797 1 98.5 375 HIS B N 1
ATOM 7680 C CA . HIS B 1 375 ? 5.395 27.984 17.344 1 98.5 375 HIS B CA 1
ATOM 7681 C C . HIS B 1 375 ? 6.797 27.906 16.75 1 98.5 375 HIS B C 1
ATOM 7683 O O . HIS B 1 375 ? 7.586 28.844 16.891 1 98.5 375 HIS B O 1
ATOM 7689 N N . ALA B 1 376 ? 7.109 26.75 16.156 1 98.81 376 ALA B N 1
ATOM 7690 C CA . ALA B 1 376 ? 8.312 26.641 15.344 1 98.81 376 ALA B CA 1
ATOM 7691 C C . ALA B 1 376 ? 8.023 26.984 13.891 1 98.81 376 ALA B C 1
ATOM 7693 O O . ALA B 1 376 ? 7.465 26.156 13.156 1 98.81 376 ALA B O 1
ATOM 7694 N N . ASP B 1 377 ? 8.461 28.125 13.492 1 98.62 377 ASP B N 1
ATOM 7695 C CA . ASP B 1 377 ? 8.039 28.703 12.227 1 98.62 377 ASP B CA 1
ATOM 7696 C C . ASP B 1 377 ? 8.906 28.219 11.07 1 98.62 377 ASP B C 1
ATOM 7698 O O . ASP B 1 377 ? 10.047 27.797 11.281 1 98.62 377 ASP B O 1
ATOM 7702 N N . ARG B 1 378 ? 8.375 28.281 9.836 1 98.44 378 ARG B N 1
ATOM 7703 C CA . ARG B 1 378 ? 9.148 27.984 8.641 1 98.44 378 ARG B CA 1
ATOM 7704 C C . ARG B 1 378 ? 10.43 28.797 8.586 1 98.44 378 ARG B C 1
ATOM 7706 O O . ARG B 1 378 ? 11.43 28.359 8.023 1 98.44 378 ARG B O 1
ATOM 7713 N N . ASN B 1 379 ? 10.414 29.969 9.133 1 98.69 379 ASN B N 1
ATOM 7714 C CA . ASN B 1 379 ? 11.508 30.922 8.984 1 98.69 379 ASN B CA 1
ATOM 7715 C C . ASN B 1 379 ? 12.695 30.562 9.867 1 98.69 379 ASN B C 1
ATOM 7717 O O . ASN B 1 379 ? 13.695 31.281 9.898 1 98.69 379 ASN B O 1
ATOM 7721 N N . GLY B 1 380 ? 12.562 29.516 10.672 1 98.81 380 GLY B N 1
ATOM 7722 C CA . GLY B 1 380 ? 13.703 28.953 11.383 1 98.81 380 GLY B CA 1
ATOM 7723 C C . GLY B 1 380 ? 13.727 29.328 12.852 1 98.81 380 GLY B C 1
ATOM 7724 O O . GLY B 1 380 ? 14.523 28.797 13.625 1 98.81 380 GLY B O 1
ATOM 7725 N N . PHE B 1 381 ? 12.859 30.219 13.234 1 98.81 381 PHE B N 1
ATOM 7726 C CA . PHE B 1 381 ? 12.836 30.656 14.617 1 98.81 381 PHE B CA 1
ATOM 7727 C C . PHE B 1 381 ? 11.656 30.047 15.367 1 98.81 381 PHE B C 1
ATOM 7729 O O . PHE B 1 381 ? 10.594 29.812 14.773 1 98.81 381 PHE B O 1
ATOM 7736 N N . PHE B 1 382 ? 11.914 29.766 16.625 1 98.75 382 PHE B N 1
ATOM 7737 C CA . PHE B 1 382 ? 10.906 29.328 17.578 1 98.75 382 PHE B CA 1
ATOM 7738 C C . PHE B 1 382 ? 10.336 30.516 18.359 1 98.75 382 PHE B C 1
ATOM 7740 O O . PHE B 1 382 ? 11.086 31.266 18.969 1 98.75 382 PHE B O 1
ATOM 7747 N N . TYR B 1 383 ? 9.008 30.656 18.344 1 98.62 383 TYR B N 1
ATOM 7748 C CA . TYR B 1 383 ? 8.352 31.797 18.953 1 98.62 383 TYR B CA 1
ATOM 7749 C C . TYR B 1 383 ? 7.547 31.359 20.172 1 98.62 383 TYR B C 1
ATOM 7751 O O . TYR B 1 383 ? 6.801 30.375 20.125 1 98.62 383 TYR B O 1
ATOM 7759 N N . VAL B 1 384 ? 7.703 32.031 21.203 1 98 384 VAL B N 1
ATOM 7760 C CA . VAL B 1 384 ? 6.871 31.953 22.406 1 98 384 VAL B CA 1
ATOM 7761 C C . VAL B 1 384 ? 6.086 33.25 22.578 1 98 384 VAL B C 1
ATOM 7763 O O . VAL B 1 384 ? 6.668 34.312 22.812 1 98 384 VAL B O 1
ATOM 7766 N N . VAL B 1 385 ? 4.785 33.125 22.484 1 97.81 385 VAL B N 1
ATOM 7767 C CA . VAL B 1 385 ? 3.922 34.281 22.484 1 97.81 385 VAL B CA 1
ATOM 7768 C C . VAL B 1 385 ? 2.887 34.188 23.609 1 97.81 385 VAL B C 1
ATOM 7770 O O . VAL B 1 385 ? 2.336 33.094 23.828 1 97.81 385 VAL B O 1
ATOM 7773 N N . ASP B 1 386 ? 2.68 35.219 24.328 1 96.88 386 ASP B N 1
ATOM 7774 C CA . ASP B 1 386 ? 1.589 35.25 25.297 1 96.88 386 ASP B CA 1
ATOM 7775 C C . ASP B 1 386 ? 0.233 35.156 24.609 1 96.88 386 ASP B C 1
ATOM 7777 O O . ASP B 1 386 ? -0.173 36.062 23.875 1 96.88 386 ASP B O 1
ATOM 7781 N N . ARG B 1 387 ? -0.488 34.094 24.906 1 97.19 387 ARG B N 1
ATOM 7782 C CA . ARG B 1 387 ? -1.682 33.812 24.109 1 97.19 387 ARG B CA 1
ATOM 7783 C C . ARG B 1 387 ? -2.865 34.656 24.594 1 97.19 387 ARG B C 1
ATOM 7785 O O . ARG B 1 387 ? -3.918 34.656 23.953 1 97.19 387 ARG B O 1
ATOM 7792 N N . SER B 1 388 ? -2.703 35.438 25.656 1 95.19 388 SER B N 1
ATOM 7793 C CA . SER B 1 388 ? -3.777 36.281 26.125 1 95.19 388 SER B CA 1
ATOM 7794 C C . SER B 1 388 ? -3.799 37.625 25.359 1 95.19 388 SER B C 1
ATOM 7796 O O . SER B 1 388 ? -4.836 38.281 25.297 1 95.19 388 SER B O 1
ATOM 7798 N N . ASN B 1 389 ? -2.629 38 24.781 1 96.06 389 ASN B N 1
ATOM 7799 C CA . ASN B 1 389 ? -2.615 39.312 24.188 1 96.06 389 ASN B CA 1
ATOM 7800 C C . ASN B 1 389 ? -1.77 39.344 22.906 1 96.06 389 ASN B C 1
ATOM 7802 O O . ASN B 1 389 ? -1.706 40.375 22.219 1 96.06 389 ASN B O 1
ATOM 7806 N N . GLY B 1 390 ? -1.109 38.312 22.594 1 96.88 390 GLY B N 1
ATOM 7807 C CA . GLY B 1 390 ? -0.371 38.25 21.344 1 96.88 390 GLY B CA 1
ATOM 7808 C C . GLY B 1 390 ? 1.02 38.844 21.422 1 96.88 390 GLY B C 1
ATOM 7809 O O . GLY B 1 390 ? 1.69 39 20.406 1 96.88 390 GLY B O 1
ATOM 7810 N N . LYS B 1 391 ? 1.548 39.156 22.594 1 96.44 391 LYS B N 1
ATOM 7811 C CA . LYS B 1 391 ? 2.863 39.781 22.719 1 96.44 391 LYS B CA 1
ATOM 7812 C C . LYS B 1 391 ? 3.967 38.719 22.766 1 96.44 391 LYS B C 1
ATOM 7814 O O . LYS B 1 391 ? 3.852 37.719 23.469 1 96.44 391 LYS B O 1
ATOM 7819 N N . LEU B 1 392 ? 4.969 38.969 22.016 1 97.62 392 LEU B N 1
ATOM 7820 C CA . LEU B 1 392 ? 6.117 38.062 21.969 1 97.62 392 LEU B CA 1
ATOM 7821 C C . LEU B 1 392 ? 6.82 38 23.312 1 97.62 392 LEU B C 1
ATOM 7823 O O . LEU B 1 392 ? 7.105 39.062 23.906 1 97.62 392 LEU B O 1
ATOM 7827 N N . GLN B 1 393 ? 7.145 36.812 23.797 1 95.69 393 GLN B N 1
ATOM 7828 C CA . GLN B 1 393 ? 7.848 36.625 25.062 1 95.69 393 GLN B CA 1
ATOM 7829 C C . GLN B 1 393 ? 9.281 36.156 24.812 1 95.69 393 GLN B C 1
ATOM 7831 O O . GLN B 1 393 ? 10.18 36.469 25.594 1 95.69 393 GLN B O 1
ATOM 7836 N N . ASN B 1 394 ? 9.477 35.344 23.891 1 95.94 394 ASN B N 1
ATOM 7837 C CA . ASN B 1 394 ? 10.781 34.781 23.562 1 95.94 394 ASN B CA 1
ATOM 7838 C C . ASN B 1 394 ? 10.828 34.312 22.109 1 95.94 394 ASN B C 1
ATOM 7840 O O . ASN B 1 394 ? 9.789 34.031 21.5 1 95.94 394 ASN B O 1
ATOM 7844 N N . ALA B 1 395 ? 11.977 34.344 21.5 1 98.25 395 ALA B N 1
ATOM 7845 C CA . ALA B 1 395 ? 12.219 33.812 20.156 1 98.25 395 ALA B CA 1
ATOM 7846 C C . ALA B 1 395 ? 13.672 33.406 19.984 1 98.25 395 ALA B C 1
ATOM 7848 O O . ALA B 1 395 ? 14.586 34.094 20.469 1 98.25 395 ALA B O 1
ATOM 7849 N N . PHE B 1 396 ? 13.914 32.312 19.422 1 98.31 396 PHE B N 1
ATOM 7850 C CA . PHE B 1 396 ? 15.258 31.766 19.25 1 98.31 396 PHE B CA 1
ATOM 7851 C C . PHE B 1 396 ? 15.312 30.797 18.078 1 98.31 396 PHE B C 1
ATOM 7853 O O . PHE B 1 396 ? 14.281 30.266 17.656 1 98.31 396 PHE B O 1
ATOM 7860 N N . PRO B 1 397 ? 16.5 30.562 17.5 1 98.5 397 PRO B N 1
ATOM 7861 C CA . PRO B 1 397 ? 16.625 29.625 16.391 1 98.5 397 PRO B CA 1
ATOM 7862 C C . PRO B 1 397 ? 16.438 28.172 16.812 1 98.5 397 PRO B C 1
ATOM 7864 O O . PRO B 1 397 ? 16.906 27.781 17.891 1 98.5 397 PRO B O 1
ATOM 7867 N N . PHE B 1 398 ? 15.797 27.391 15.992 1 98.62 398 PHE B N 1
ATOM 7868 C CA . PHE B 1 398 ? 15.719 25.953 16.25 1 98.62 398 PHE B CA 1
ATOM 7869 C C . PHE B 1 398 ? 16.391 25.172 15.133 1 98.62 398 PHE B C 1
ATOM 7871 O O . PHE B 1 398 ? 16.5 23.938 15.219 1 98.62 398 PHE B O 1
ATOM 7878 N N . VAL B 1 399 ? 16.828 25.812 14.039 1 98.69 399 VAL B N 1
ATOM 7879 C CA . VAL B 1 399 ? 17.609 25.188 12.977 1 98.69 399 VAL B CA 1
ATOM 7880 C C . VAL B 1 399 ? 18.938 25.938 12.805 1 98.69 399 VAL B C 1
ATOM 7882 O O . VAL B 1 399 ? 19.109 27.031 13.328 1 98.69 399 VAL B O 1
ATOM 7885 N N . ASP B 1 400 ? 19.812 25.344 11.992 1 97.88 400 ASP B N 1
ATOM 7886 C CA . ASP B 1 400 ? 21.141 25.906 11.766 1 97.88 400 ASP B CA 1
ATOM 7887 C C . ASP B 1 400 ? 21.141 26.875 10.578 1 97.88 400 ASP B C 1
ATOM 7889 O O . ASP B 1 400 ? 20.281 26.766 9.695 1 97.88 400 ASP B O 1
ATOM 7893 N N . ASN B 1 401 ? 22.078 27.797 10.656 1 97.94 401 ASN B N 1
ATOM 7894 C CA . ASN B 1 401 ? 22.5 28.625 9.531 1 97.94 401 ASN B CA 1
ATOM 7895 C C . ASN B 1 401 ? 21.344 29.391 8.914 1 97.94 401 ASN B C 1
ATOM 7897 O O . ASN B 1 401 ? 21.109 29.328 7.707 1 97.94 401 ASN B O 1
ATOM 7901 N N . ILE B 1 402 ? 20.578 30 9.734 1 98.62 402 ILE B N 1
ATOM 7902 C CA . ILE B 1 402 ? 19.578 30.938 9.25 1 98.62 402 ILE B CA 1
ATOM 7903 C C . ILE B 1 402 ? 20.266 32.156 8.609 1 98.62 402 ILE B C 1
ATOM 7905 O O . ILE B 1 402 ? 21.078 32.812 9.25 1 98.62 402 ILE B O 1
ATOM 7909 N N . THR B 1 403 ? 19.891 32.5 7.367 1 98.44 403 THR B N 1
ATOM 7910 C CA . THR B 1 403 ? 20.625 33.562 6.68 1 98.44 403 THR B CA 1
ATOM 7911 C C . THR B 1 403 ? 19.766 34.781 6.52 1 98.44 403 THR B C 1
ATOM 7913 O O . THR B 1 403 ? 20.281 35.906 6.422 1 98.44 403 THR B O 1
ATOM 7916 N N . TRP B 1 404 ? 18.469 34.656 6.41 1 98.12 404 TRP B N 1
ATOM 7917 C CA . TRP B 1 404 ? 17.578 35.781 6.051 1 98.12 404 TRP B CA 1
ATOM 7918 C C . TRP B 1 404 ? 17.531 36.812 7.164 1 98.12 404 TRP B C 1
ATOM 7920 O O . TRP B 1 404 ? 17.328 38 6.906 1 98.12 404 TRP B O 1
ATOM 7930 N N . ALA B 1 405 ? 17.703 36.375 8.398 1 98.62 405 ALA B N 1
ATOM 7931 C CA . ALA B 1 405 ? 17.672 37.25 9.57 1 98.62 405 ALA B CA 1
ATOM 7932 C C . ALA B 1 405 ? 18.672 36.781 10.617 1 98.62 405 ALA B C 1
ATOM 7934 O O . ALA B 1 405 ? 18.953 35.594 10.742 1 98.62 405 ALA B O 1
ATOM 7935 N N . SER B 1 406 ? 19.141 37.75 11.375 1 98.31 406 SER B N 1
ATOM 7936 C CA . SER B 1 406 ? 20.125 37.375 12.398 1 98.31 406 SER B CA 1
ATOM 7937 C C . SER B 1 406 ? 19.438 36.906 13.664 1 98.31 406 SER B C 1
ATOM 7939 O O . SER B 1 406 ? 19.922 35.969 14.312 1 98.31 406 SER B O 1
ATOM 7941 N N . HIS B 1 407 ? 18.484 37.531 14.094 1 98.31 407 HIS B N 1
ATOM 7942 C CA . HIS B 1 407 ? 17.688 37.219 15.273 1 98.31 407 HIS B CA 1
ATOM 7943 C C . HIS B 1 407 ? 16.344 37.938 15.258 1 98.31 407 HIS B C 1
ATOM 7945 O O . HIS B 1 407 ? 16.047 38.656 14.32 1 98.31 407 HIS B O 1
ATOM 7951 N N . ILE B 1 408 ? 15.508 37.562 16.156 1 98.69 408 ILE B N 1
ATOM 7952 C CA . ILE B 1 408 ? 14.273 38.312 16.406 1 98.69 408 ILE B CA 1
ATOM 7953 C C . ILE B 1 408 ? 14.492 39.312 17.531 1 98.69 408 ILE B C 1
ATOM 7955 O O . ILE B 1 408 ? 14.898 38.938 18.641 1 98.69 408 ILE B O 1
ATOM 7959 N N . ASP B 1 409 ? 14.203 40.531 17.25 1 98.38 409 ASP B N 1
ATOM 7960 C CA . ASP B 1 409 ? 14.32 41.562 18.281 1 98.38 409 ASP B CA 1
ATOM 7961 C C . ASP B 1 409 ? 13.164 41.469 19.266 1 98.38 409 ASP B C 1
ATOM 7963 O O . ASP B 1 409 ? 12.016 41.75 18.922 1 98.38 409 ASP B O 1
ATOM 7967 N N . LEU B 1 410 ? 13.422 41.188 20.516 1 96.38 410 LEU B N 1
ATOM 7968 C CA . LEU B 1 410 ? 12.375 40.938 21.5 1 96.38 410 LEU B CA 1
ATOM 7969 C C . LEU B 1 410 ? 11.695 42.25 21.891 1 96.38 410 LEU B C 1
ATOM 7971 O O . LEU B 1 410 ? 10.562 42.25 22.391 1 96.38 410 LEU B O 1
ATOM 7975 N N . LYS B 1 411 ? 12.32 43.344 21.672 1 96.44 411 LYS B N 1
ATOM 7976 C CA . LYS B 1 411 ? 11.719 44.656 22 1 96.44 411 LYS B CA 1
ATOM 7977 C C . LYS B 1 411 ? 10.68 45.031 20.953 1 96.44 411 LYS B C 1
ATOM 7979 O O . LYS B 1 411 ? 9.586 45.469 21.297 1 96.44 411 LYS B O 1
ATOM 7984 N N . THR B 1 412 ? 11.039 44.844 19.75 1 96.44 412 THR B N 1
ATOM 7985 C CA . THR B 1 412 ? 10.141 45.281 18.672 1 96.44 412 THR B CA 1
ATOM 7986 C C . THR B 1 412 ? 9.234 44.094 18.25 1 96.44 412 THR B C 1
ATOM 7988 O O . THR B 1 412 ? 8.203 44.312 17.625 1 96.44 412 THR B O 1
ATOM 7991 N N . GLY B 1 413 ? 9.727 42.938 18.578 1 96.94 413 GLY B N 1
ATOM 7992 C CA . GLY B 1 413 ? 9.016 41.75 18.125 1 96.94 413 GLY B CA 1
ATOM 7993 C C . GLY B 1 413 ? 9.25 41.438 16.656 1 96.94 413 GLY B C 1
ATOM 7994 O O . GLY B 1 413 ? 8.555 40.594 16.078 1 96.94 413 GLY B O 1
ATOM 7995 N N . ARG B 1 414 ? 10.195 42.062 16 1 98.06 414 ARG B N 1
ATOM 7996 C CA . ARG B 1 414 ? 10.406 41.938 14.562 1 98.06 414 ARG B CA 1
ATOM 7997 C C . ARG B 1 414 ? 11.75 41.281 14.266 1 98.06 414 ARG B C 1
ATOM 7999 O O . ARG B 1 414 ? 12.688 41.375 15.055 1 98.06 414 ARG B O 1
ATOM 8006 N N . PRO B 1 415 ? 11.805 40.625 13.133 1 98.5 415 PRO B N 1
ATOM 8007 C CA . PRO B 1 415 ? 13.109 40.094 12.727 1 98.5 415 PRO B CA 1
ATOM 8008 C C . PRO B 1 415 ? 14.094 41.188 12.328 1 98.5 415 PRO B C 1
ATOM 8010 O O . PRO B 1 415 ? 13.695 42.219 11.75 1 98.5 415 PRO B O 1
ATOM 8013 N N . VAL B 1 416 ? 15.344 40.969 12.68 1 98.44 416 VAL B N 1
ATOM 8014 C CA . VAL B 1 416 ? 16.438 41.781 12.148 1 98.44 416 VAL B CA 1
ATOM 8015 C C . VAL B 1 416 ? 17 41.156 10.891 1 98.44 416 VAL B C 1
ATOM 8017 O O . VAL B 1 416 ? 17.906 40.312 10.961 1 98.44 416 VAL B O 1
ATOM 8020 N N . GLU B 1 417 ? 16.516 41.594 9.781 1 97.69 417 GLU B N 1
ATOM 8021 C CA . GLU B 1 417 ? 16.859 41.031 8.484 1 97.69 417 GLU B CA 1
ATOM 8022 C C . GLU B 1 417 ? 18.328 41.281 8.141 1 97.69 417 GLU B C 1
ATOM 8024 O O . GLU B 1 417 ? 18.859 42.344 8.445 1 97.69 417 GLU B O 1
ATOM 8029 N N . ARG B 1 418 ? 18.906 40.312 7.539 1 97.25 418 ARG B N 1
ATOM 8030 C CA . ARG B 1 418 ? 20.25 40.5 7.023 1 97.25 418 ARG B CA 1
ATOM 8031 C C . ARG B 1 418 ? 20.234 41.156 5.648 1 97.25 418 ARG B C 1
ATOM 8033 O O . ARG B 1 418 ? 19.391 40.812 4.812 1 97.25 418 ARG B O 1
ATOM 8040 N N . GLU B 1 419 ? 21.188 42.062 5.496 1 94.56 419 GLU B N 1
ATOM 8041 C CA . GLU B 1 419 ? 21.281 42.781 4.23 1 94.56 419 GLU B CA 1
ATOM 8042 C C . GLU B 1 419 ? 21.531 41.812 3.068 1 94.56 419 GLU B C 1
ATOM 8044 O O . GLU B 1 419 ? 22.344 40.875 3.191 1 94.56 419 GLU B O 1
ATOM 8049 N N . GLY B 1 420 ? 20.797 42.062 2.014 1 93.75 420 GLY B N 1
ATOM 8050 C CA . GLY B 1 420 ? 21.047 41.312 0.788 1 93.75 420 GLY B CA 1
ATOM 8051 C C . GLY B 1 420 ? 20.297 40 0.72 1 93.75 420 GLY B C 1
ATOM 8052 O O . GLY B 1 420 ? 20.5 39.219 -0.212 1 93.75 420 GLY B O 1
ATOM 8053 N N . GLN B 1 421 ? 19.422 39.719 1.641 1 95.69 421 GLN B N 1
ATOM 8054 C CA . GLN B 1 421 ? 18.781 38.438 1.698 1 95.69 421 GLN B CA 1
ATOM 8055 C C . GLN B 1 421 ? 17.406 38.469 1.034 1 95.69 421 GLN B C 1
ATOM 8057 O O . GLN B 1 421 ? 16.812 37.406 0.787 1 95.69 421 GLN B O 1
ATOM 8062 N N . ARG B 1 422 ? 16.828 39.594 0.716 1 95.12 422 ARG B N 1
ATOM 8063 C CA . ARG B 1 422 ? 15.68 39.688 -0.173 1 95.12 422 ARG B CA 1
ATOM 8064 C C . ARG B 1 422 ? 16.109 39.625 -1.635 1 95.12 422 ARG B C 1
ATOM 8066 O O . ARG B 1 422 ? 16.969 40.375 -2.07 1 95.12 422 ARG B O 1
ATOM 8073 N N . PRO B 1 423 ? 15.477 38.719 -2.342 1 95 423 PRO B N 1
ATOM 8074 C CA . PRO B 1 423 ? 15.867 38.656 -3.752 1 95 423 PRO B CA 1
ATOM 8075 C C . PRO B 1 423 ? 15.57 39.969 -4.5 1 95 423 PRO B C 1
ATOM 8077 O O . PRO B 1 423 ? 14.461 40.5 -4.398 1 95 423 PRO B O 1
ATOM 8080 N N . PRO B 1 424 ? 16.562 40.438 -5.293 1 95 424 PRO B N 1
ATOM 8081 C CA . PRO B 1 424 ? 16.359 41.688 -5.984 1 95 424 PRO B CA 1
ATOM 8082 C C . PRO B 1 424 ? 15.492 41.562 -7.234 1 95 424 PRO B C 1
ATOM 8084 O O . PRO B 1 424 ? 15.312 40.469 -7.746 1 95 424 PRO B O 1
ATOM 8087 N N . LEU B 1 425 ? 14.969 42.688 -7.645 1 94 425 LEU B N 1
ATOM 8088 C CA . LEU B 1 425 ? 14.289 42.75 -8.938 1 94 425 LEU B CA 1
ATOM 8089 C C . LEU B 1 425 ? 15.242 42.375 -10.07 1 94 425 LEU B C 1
ATOM 8091 O O . LEU B 1 425 ? 16.453 42.562 -9.945 1 94 425 LEU B O 1
ATOM 8095 N N . PRO B 1 426 ? 14.617 41.938 -11.133 1 92.81 426 PRO B N 1
ATOM 8096 C CA . PRO B 1 426 ? 15.469 41.719 -12.297 1 92.81 426 PRO B CA 1
ATOM 8097 C C . PRO B 1 426 ? 16.125 43 -12.805 1 92.81 426 PRO B C 1
ATOM 8099 O O . PRO B 1 426 ? 15.5 44.062 -12.828 1 92.81 426 PRO B O 1
ATOM 8102 N N . GLU B 1 427 ? 17.391 42.844 -13.117 1 91.19 427 GLU B N 1
ATOM 8103 C CA . GLU B 1 427 ? 18.047 43.969 -13.805 1 91.19 427 GLU B CA 1
ATOM 8104 C C . GLU B 1 427 ? 17.406 44.219 -15.172 1 91.19 427 GLU B C 1
ATOM 8106 O O . GLU B 1 427 ? 16.766 43.344 -15.734 1 91.19 427 GLU B O 1
ATOM 8111 N N . PRO B 1 428 ? 17.609 45.5 -15.648 1 88.56 428 PRO B N 1
ATOM 8112 C CA . PRO B 1 428 ? 17.047 45.781 -16.969 1 88.56 428 PRO B CA 1
ATOM 8113 C C . PRO B 1 428 ? 17.484 44.75 -18.016 1 88.56 428 PRO B C 1
ATOM 8115 O O . PRO B 1 428 ? 18.672 44.438 -18.125 1 88.56 428 PRO B O 1
ATOM 8118 N N . GLY B 1 429 ? 16.531 44.219 -18.734 1 88.19 429 GLY B N 1
ATOM 8119 C CA . GLY B 1 429 ? 16.781 43.281 -19.812 1 88.19 429 GLY B CA 1
ATOM 8120 C C . GLY B 1 429 ? 16.828 41.844 -19.328 1 88.19 429 GLY B C 1
ATOM 8121 O O . GLY B 1 429 ? 16.906 40.906 -20.141 1 88.19 429 GLY B O 1
ATOM 8122 N N . GLN B 1 430 ? 16.844 41.656 -18.031 1 91.06 430 GLN B N 1
ATOM 8123 C CA . GLN B 1 430 ? 16.891 40.281 -17.5 1 91.06 430 GLN B CA 1
ATOM 8124 C C . GLN B 1 430 ? 15.5 39.781 -17.141 1 91.06 430 GLN B C 1
ATOM 8126 O O . GLN B 1 430 ? 14.648 40.562 -16.703 1 91.06 430 GLN B O 1
ATOM 8131 N N . LYS B 1 431 ? 15.297 38.5 -17.406 1 88.5 431 LYS B N 1
ATOM 8132 C CA . LYS B 1 431 ? 14.008 37.875 -17.141 1 88.5 431 LYS B CA 1
ATOM 8133 C C . LYS B 1 431 ? 13.836 37.562 -15.656 1 88.5 431 LYS B C 1
ATOM 8135 O O . LYS B 1 431 ? 12.711 37.5 -15.156 1 88.5 431 LYS B O 1
ATOM 8140 N N . HIS B 1 432 ? 14.945 37.375 -14.992 1 94.25 432 HIS B N 1
ATOM 8141 C CA . HIS B 1 432 ? 14.891 37.031 -13.578 1 94.25 432 HIS B CA 1
ATOM 8142 C C . HIS B 1 432 ? 15.93 37.812 -12.789 1 94.25 432 HIS B C 1
ATOM 8144 O O . HIS B 1 432 ? 16.922 38.281 -13.352 1 94.25 432 HIS B O 1
ATOM 8150 N N . GLY B 1 433 ? 15.656 38 -11.516 1 95.25 433 GLY B N 1
ATOM 8151 C CA . GLY B 1 433 ? 16.641 38.625 -10.633 1 95.25 433 GLY B CA 1
ATOM 8152 C C . GLY B 1 433 ? 17.812 37.719 -10.336 1 95.25 433 GLY B C 1
ATOM 8153 O O . GLY B 1 433 ? 17.781 36.5 -10.633 1 95.25 433 GLY B O 1
ATOM 8154 N N . LYS B 1 434 ? 18.781 38.344 -9.82 1 95.56 434 LYS B N 1
ATOM 8155 C CA . LYS B 1 434 ? 19.938 37.594 -9.383 1 95.56 434 LYS B CA 1
ATOM 8156 C C . LYS B 1 434 ? 19.562 36.625 -8.242 1 95.56 434 LYS B C 1
ATOM 8158 O O . LYS B 1 434 ? 18.828 37.031 -7.328 1 95.56 434 LYS B O 1
ATOM 8163 N N . ALA B 1 435 ? 20.109 35.406 -8.273 1 96.38 435 ALA B N 1
ATOM 8164 C CA . ALA B 1 435 ? 19.812 34.406 -7.242 1 96.38 435 ALA B CA 1
ATOM 8165 C C . ALA B 1 435 ? 20.5 34.781 -5.93 1 96.38 435 ALA B C 1
ATOM 8167 O O . ALA B 1 435 ? 21.656 35.219 -5.934 1 96.38 435 ALA B O 1
ATOM 8168 N N . VAL B 1 436 ? 19.828 34.531 -4.891 1 97.31 436 VAL B N 1
ATOM 8169 C CA . VAL B 1 436 ? 20.375 34.656 -3.541 1 97.31 436 VAL B CA 1
ATOM 8170 C C . VAL B 1 436 ? 20.266 33.312 -2.82 1 97.31 436 VAL B C 1
ATOM 8172 O O . VAL B 1 436 ? 19.281 32.594 -2.955 1 97.31 436 VAL B O 1
ATOM 8175 N N . GLU B 1 437 ? 21.312 32.906 -2.117 1 97.19 437 GLU B N 1
ATOM 8176 C CA . GLU B 1 437 ? 21.219 31.719 -1.266 1 97.19 437 GLU B CA 1
ATOM 8177 C C . GLU B 1 437 ? 20.547 32.031 0.061 1 97.19 437 GLU B C 1
ATOM 8179 O O . GLU B 1 437 ? 20.969 32.938 0.779 1 97.19 437 GLU B O 1
ATOM 8184 N N . VAL B 1 438 ? 19.516 31.359 0.329 1 97.62 438 VAL B N 1
ATOM 8185 C CA . VAL B 1 438 ? 18.734 31.656 1.524 1 97.62 438 VAL B CA 1
ATOM 8186 C C . VAL B 1 438 ? 18.531 30.375 2.34 1 97.62 438 VAL B C 1
ATOM 8188 O O . VAL B 1 438 ? 18.375 29.297 1.778 1 97.62 438 VAL B O 1
ATOM 8191 N N . SER B 1 439 ? 18.547 30.516 3.611 1 97.94 439 SER B N 1
ATOM 8192 C CA . SER B 1 439 ? 18.188 29.484 4.578 1 97.94 439 SER B CA 1
ATOM 8193 C C . SER B 1 439 ? 17.359 30.062 5.719 1 97.94 439 SER B C 1
ATOM 8195 O O . SER B 1 439 ? 17.703 31.094 6.289 1 97.94 439 SER B O 1
ATOM 8197 N N . PRO B 1 440 ? 16.328 29.281 6.113 1 97.81 440 PRO B N 1
ATOM 8198 C CA . PRO B 1 440 ? 15.766 28.078 5.492 1 97.81 440 PRO B CA 1
ATOM 8199 C C . PRO B 1 440 ? 15.18 28.344 4.105 1 97.81 440 PRO B C 1
ATOM 8201 O O . PRO B 1 440 ? 15.039 29.516 3.709 1 97.81 440 PRO B O 1
ATOM 8204 N N . PRO B 1 441 ? 14.969 27.25 3.271 1 96.38 441 PRO B N 1
ATOM 8205 C CA . PRO B 1 441 ? 14.219 27.438 2.029 1 96.38 441 PRO B CA 1
ATOM 8206 C C . PRO B 1 441 ? 12.727 27.688 2.273 1 96.38 441 PRO B C 1
ATOM 8208 O O . PRO B 1 441 ? 12.289 27.75 3.424 1 96.38 441 PRO B O 1
ATOM 8211 N N . PHE B 1 442 ? 11.977 27.828 1.209 1 95.25 442 PHE B N 1
ATOM 8212 C CA . PHE B 1 442 ? 10.562 28.156 1.335 1 95.25 442 PHE B CA 1
ATOM 8213 C C . PHE B 1 442 ? 9.812 27.047 2.061 1 95.25 442 PHE B C 1
ATOM 8215 O O . PHE B 1 442 ? 8.789 27.297 2.697 1 95.25 442 PHE B O 1
ATOM 8222 N N . LEU B 1 443 ? 10.281 25.781 2.078 1 95.19 443 LEU B N 1
ATOM 8223 C CA . LEU B 1 443 ? 9.664 24.688 2.807 1 95.19 443 LEU B CA 1
ATOM 8224 C C . LEU B 1 443 ? 9.922 24.812 4.305 1 95.19 443 LEU B C 1
ATOM 8226 O O . LEU B 1 443 ? 9.266 24.141 5.109 1 95.19 443 LEU B O 1
ATOM 8230 N N . GLY B 1 444 ? 10.898 25.641 4.645 1 96.81 444 GLY B N 1
ATOM 8231 C CA . GLY B 1 444 ? 11.062 26.078 6.023 1 96.81 444 GLY B CA 1
ATOM 8232 C C . GLY B 1 444 ? 11.977 25.172 6.82 1 96.81 444 GLY B C 1
ATOM 8233 O O . GLY B 1 444 ? 12.258 24.047 6.41 1 96.81 444 GLY B O 1
ATOM 8234 N N . GLY B 1 445 ? 12.461 25.703 7.938 1 97.94 445 GLY B N 1
ATOM 8235 C CA . GLY B 1 445 ? 13.133 24.859 8.914 1 97.94 445 GLY B CA 1
ATOM 8236 C C . GLY B 1 445 ? 12.25 23.766 9.469 1 97.94 445 GLY B C 1
ATOM 8237 O O . GLY B 1 445 ? 12.75 22.734 9.922 1 97.94 445 GLY B O 1
ATOM 8238 N N . LYS B 1 446 ? 11.133 24.047 9.539 1 97.44 446 LYS B N 1
ATOM 8239 C CA . LYS B 1 446 ? 10.023 23.125 9.781 1 97.44 446 LYS B CA 1
ATOM 8240 C C . LYS B 1 446 ? 8.781 23.547 9 1 97.44 446 LYS B C 1
ATOM 8242 O O . LYS B 1 446 ? 8.609 24.734 8.695 1 97.44 446 LYS B O 1
ATOM 8247 N N . ASN B 1 447 ? 8.008 22.547 8.57 1 96.38 447 ASN B N 1
ATOM 8248 C CA . ASN B 1 447 ? 6.758 22.828 7.867 1 96.38 447 ASN B CA 1
ATOM 8249 C C . ASN B 1 447 ? 5.543 22.406 8.68 1 96.38 447 ASN B C 1
ATOM 8251 O O . ASN B 1 447 ? 5.512 22.594 9.898 1 96.38 447 ASN B O 1
ATOM 8255 N N . TRP B 1 448 ? 4.527 21.938 8.086 1 95.88 448 TRP B N 1
ATOM 8256 C CA . TRP B 1 448 ? 3.232 21.688 8.711 1 95.88 448 TRP B CA 1
ATOM 8257 C C . TRP B 1 448 ? 3.348 20.594 9.773 1 95.88 448 TRP B C 1
ATOM 8259 O O . TRP B 1 448 ? 2.492 20.5 10.656 1 95.88 448 TRP B O 1
ATOM 8269 N N . ASN B 1 449 ? 4.352 19.641 9.656 1 96.94 449 ASN B N 1
ATOM 8270 C CA . ASN B 1 449 ? 4.469 18.5 10.547 1 96.94 449 ASN B CA 1
ATOM 8271 C C . ASN B 1 449 ? 4.625 18.938 12 1 96.94 449 ASN B C 1
ATOM 8273 O O . ASN B 1 449 ? 5.629 19.547 12.367 1 96.94 449 ASN B O 1
ATOM 8277 N N . PRO B 1 450 ? 3.742 18.484 12.859 1 98.44 450 PRO B N 1
ATOM 8278 C CA . PRO B 1 450 ? 3.658 19.141 14.172 1 98.44 450 PRO B CA 1
ATOM 8279 C C . PRO B 1 450 ? 4.688 18.594 15.156 1 98.44 450 PRO B C 1
ATOM 8281 O O . PRO B 1 450 ? 5.016 17.406 15.133 1 98.44 450 PRO B O 1
ATOM 8284 N N . MET B 1 451 ? 5.133 19.469 16.047 1 98.81 451 MET B N 1
ATOM 8285 C CA . MET B 1 451 ? 5.949 19.109 17.203 1 98.81 451 MET B CA 1
ATOM 8286 C C . MET B 1 451 ? 5.074 18.672 18.375 1 98.81 451 MET B C 1
ATOM 8288 O O . MET B 1 451 ? 3.848 18.75 18.297 1 98.81 451 MET B O 1
ATOM 8292 N N . ALA B 1 452 ? 5.723 18.203 19.391 1 98.88 452 ALA B N 1
ATOM 8293 C CA . ALA B 1 452 ? 5.047 17.812 20.625 1 98.88 452 ALA B CA 1
ATOM 8294 C C . ALA B 1 452 ? 5.66 18.516 21.828 1 98.88 452 ALA B C 1
ATOM 8296 O O . ALA B 1 452 ? 6.809 18.969 21.781 1 98.88 452 ALA B O 1
ATOM 8297 N N . TYR B 1 453 ? 4.852 18.672 22.828 1 98.75 453 TYR B N 1
ATOM 8298 C CA . TYR B 1 453 ? 5.289 19.188 24.125 1 98.75 453 TYR B CA 1
ATOM 8299 C C . TYR B 1 453 ? 5.047 18.156 25.219 1 98.75 453 TYR B C 1
ATOM 8301 O O . TYR B 1 453 ? 3.918 17.688 25.406 1 98.75 453 TYR B O 1
ATOM 8309 N N . SER B 1 454 ? 6.086 17.875 25.969 1 98.38 454 SER B N 1
ATOM 8310 C CA . SER B 1 454 ? 5.949 16.938 27.078 1 98.38 454 SER B CA 1
ATOM 8311 C C . SER B 1 454 ? 5.762 17.672 28.406 1 98.38 454 SER B C 1
ATOM 8313 O O . SER B 1 454 ? 6.633 18.438 28.828 1 98.38 454 SER B O 1
ATOM 8315 N N . GLN B 1 455 ? 4.715 17.297 29.047 1 96 455 GLN B N 1
ATOM 8316 C CA . GLN B 1 455 ? 4.449 17.891 30.344 1 96 455 GLN B CA 1
ATOM 8317 C C . GLN B 1 455 ? 5.395 17.328 31.406 1 96 455 GLN B C 1
ATOM 8319 O O . GLN B 1 455 ? 5.586 17.953 32.469 1 96 455 GLN B O 1
ATOM 8324 N N . ASP B 1 456 ? 5.969 16.219 31.094 1 97.12 456 ASP B N 1
ATOM 8325 C CA . ASP B 1 456 ? 6.91 15.594 32.031 1 97.12 456 ASP B CA 1
ATOM 8326 C C . ASP B 1 456 ? 8.273 16.281 31.953 1 97.12 456 ASP B C 1
ATOM 8328 O O . ASP B 1 456 ? 8.852 16.625 32.969 1 97.12 456 ASP B O 1
ATOM 8332 N N . THR B 1 457 ? 8.75 16.469 30.766 1 97.5 457 THR B N 1
ATOM 8333 C CA . THR B 1 457 ? 10.102 17 30.594 1 97.5 457 THR B CA 1
ATOM 8334 C C . THR B 1 457 ? 10.078 18.516 30.5 1 97.5 457 THR B C 1
ATOM 8336 O O . THR B 1 457 ? 11.102 19.172 30.719 1 97.5 457 THR B O 1
ATOM 8339 N N . GLY B 1 458 ? 8.945 19.094 30.125 1 96.75 458 GLY B N 1
ATOM 8340 C CA . GLY B 1 458 ? 8.875 20.516 29.859 1 96.75 458 GLY B CA 1
ATOM 8341 C C . GLY B 1 458 ? 9.562 20.922 28.562 1 96.75 458 GLY B C 1
ATOM 8342 O O . GLY B 1 458 ? 9.938 22.078 28.391 1 96.75 458 GLY B O 1
ATOM 8343 N N . LEU B 1 459 ? 9.805 19.953 27.688 1 98.5 459 LEU B N 1
ATOM 8344 C CA . LEU B 1 459 ? 10.523 20.203 26.438 1 98.5 459 LEU B CA 1
ATOM 8345 C C . LEU B 1 459 ? 9.594 20.094 25.25 1 98.5 459 LEU B C 1
ATOM 8347 O O . LEU B 1 459 ? 8.578 19.391 25.297 1 98.5 459 LEU B O 1
ATOM 8351 N N . PHE B 1 460 ? 9.984 20.844 24.234 1 98.88 460 PHE B N 1
ATOM 8352 C CA . PHE B 1 460 ? 9.391 20.656 22.906 1 98.88 460 PHE B CA 1
ATOM 8353 C C . PHE B 1 460 ? 10.258 19.75 22.047 1 98.88 460 PHE B C 1
ATOM 8355 O O . PHE B 1 460 ? 11.484 19.844 22.078 1 98.88 460 PHE B O 1
ATOM 8362 N N . TYR B 1 461 ? 9.664 18.812 21.359 1 98.94 461 TYR B N 1
ATOM 8363 C CA . TYR B 1 461 ? 10.344 17.969 20.391 1 98.94 461 TYR B CA 1
ATOM 8364 C C . TYR B 1 461 ? 10 18.391 18.969 1 98.94 461 TYR B C 1
ATOM 8366 O O . TYR B 1 461 ? 8.883 18.172 18.484 1 98.94 461 TYR B O 1
ATOM 8374 N N . VAL B 1 462 ? 10.984 18.969 18.266 1 98.94 462 VAL B N 1
ATOM 8375 C CA . VAL B 1 462 ? 10.781 19.688 17.016 1 98.94 462 VAL B CA 1
ATOM 8376 C C . VAL B 1 462 ? 11.375 18.875 15.852 1 98.94 462 VAL B C 1
ATOM 8378 O O . VAL B 1 462 ? 12.594 18.703 15.766 1 98.94 462 VAL B O 1
ATOM 8381 N N . PRO B 1 463 ? 10.523 18.328 14.977 1 98.81 463 PRO B N 1
ATOM 8382 C CA . PRO B 1 463 ? 11.047 17.703 13.758 1 98.81 463 PRO B CA 1
ATOM 8383 C C . PRO B 1 463 ? 11.461 18.719 12.695 1 98.81 463 PRO B C 1
ATOM 8385 O O . PRO B 1 463 ? 10.656 19.078 11.836 1 98.81 463 PRO B O 1
ATOM 8388 N N . ALA B 1 464 ? 12.695 19.047 12.648 1 98.69 464 ALA B N 1
ATOM 8389 C CA . ALA B 1 464 ? 13.219 20.156 11.852 1 98.69 464 ALA B CA 1
ATOM 8390 C C . ALA B 1 464 ? 14.031 19.656 10.672 1 98.69 464 ALA B C 1
ATOM 8392 O O . ALA B 1 464 ? 14.297 18.453 10.562 1 98.69 464 ALA B O 1
ATOM 8393 N N . ASN B 1 465 ? 14.406 20.578 9.797 1 97.94 465 ASN B N 1
ATOM 8394 C CA . ASN B 1 465 ? 15.219 20.266 8.617 1 97.94 465 ASN B CA 1
ATOM 8395 C C . ASN B 1 465 ? 16.297 21.328 8.391 1 97.94 465 ASN B C 1
ATOM 8397 O O . ASN B 1 465 ? 16.016 22.531 8.461 1 97.94 465 ASN B O 1
ATOM 8401 N N . HIS B 1 466 ? 17.484 20.812 8.148 1 98.12 466 HIS B N 1
ATOM 8402 C CA . HIS B 1 466 ? 18.578 21.672 7.75 1 98.12 466 HIS B CA 1
ATOM 8403 C C . HIS B 1 466 ? 18.781 21.656 6.238 1 98.12 466 HIS B C 1
ATOM 8405 O O . HIS B 1 466 ? 19.266 20.656 5.691 1 98.12 466 HIS B O 1
ATOM 8411 N N . TRP B 1 467 ? 18.453 22.734 5.598 1 96.56 467 TRP B N 1
ATOM 8412 C CA . TRP B 1 467 ? 18.609 22.875 4.152 1 96.56 467 TRP B CA 1
ATOM 8413 C C . TRP B 1 467 ? 18.562 24.344 3.734 1 96.56 467 TRP B C 1
ATOM 8415 O O . TRP B 1 467 ? 18.422 25.219 4.574 1 96.56 467 TRP B O 1
ATOM 8425 N N . LYS B 1 468 ? 18.875 24.609 2.502 1 97 468 LYS B N 1
ATOM 8426 C CA . LYS B 1 468 ? 18.922 25.953 1.915 1 97 468 LYS B CA 1
ATOM 8427 C C . LYS B 1 468 ? 18.422 25.938 0.476 1 97 468 LYS B C 1
ATOM 8429 O O . LYS B 1 468 ? 17.922 24.922 -0.005 1 97 468 LYS B O 1
ATOM 8434 N N . GLU B 1 469 ? 18.359 27.125 -0.15 1 96.12 469 GLU B N 1
ATOM 8435 C CA . GLU B 1 469 ? 17.953 27.188 -1.551 1 96.12 469 GLU B CA 1
ATOM 8436 C C . GLU B 1 469 ? 18.594 28.391 -2.256 1 96.12 469 GLU B C 1
ATOM 8438 O O . GLU B 1 469 ? 19.047 29.328 -1.605 1 96.12 469 GLU B O 1
ATOM 8443 N N . ASP B 1 470 ? 18.766 28.219 -3.58 1 96.44 470 ASP B N 1
ATOM 8444 C CA . ASP B 1 470 ? 18.875 29.391 -4.445 1 96.44 470 ASP B CA 1
ATOM 8445 C C . ASP B 1 470 ? 17.5 29.953 -4.773 1 96.44 470 ASP B C 1
ATOM 8447 O O . ASP B 1 470 ? 16.578 29.203 -5.109 1 96.44 470 ASP B O 1
ATOM 8451 N N . TYR B 1 471 ? 17.406 31.25 -4.621 1 96.5 471 TYR B N 1
ATOM 8452 C CA . TYR B 1 471 ? 16.109 31.922 -4.664 1 96.5 471 TYR B CA 1
ATOM 8453 C C . TYR B 1 471 ? 16.203 33.219 -5.457 1 96.5 471 TYR B C 1
ATOM 8455 O O . TYR B 1 471 ? 17.125 34 -5.273 1 96.5 471 TYR B O 1
ATOM 8463 N N . TRP B 1 472 ? 15.219 33.406 -6.488 1 97.5 472 TRP B N 1
ATOM 8464 C CA . TRP B 1 472 ? 15.305 34.594 -7.312 1 97.5 472 TRP B CA 1
ATOM 8465 C C . TRP B 1 472 ? 13.914 35.062 -7.746 1 97.5 472 TRP B C 1
ATOM 8467 O O . TRP B 1 472 ? 12.961 34.281 -7.73 1 97.5 472 TRP B O 1
ATOM 8477 N N . THR B 1 473 ? 13.812 36.344 -8.109 1 97.19 473 THR B N 1
ATOM 8478 C CA . THR B 1 473 ? 12.539 36.938 -8.523 1 97.19 473 THR B CA 1
ATOM 8479 C C . THR B 1 473 ? 12.242 36.625 -9.984 1 97.19 473 THR B C 1
ATOM 8481 O O . THR B 1 473 ? 13.164 36.5 -10.797 1 97.19 473 THR B O 1
ATOM 8484 N N . GLU B 1 474 ? 11.039 36.438 -10.227 1 95 474 GLU B N 1
ATOM 8485 C CA . GLU B 1 474 ? 10.484 36.344 -11.57 1 95 474 GLU B CA 1
ATOM 8486 C C . GLU B 1 474 ? 9.25 37.219 -11.734 1 95 474 GLU B C 1
ATOM 8488 O O . GLU B 1 474 ? 8.664 37.656 -10.742 1 95 474 GLU B O 1
ATOM 8493 N N . GLU B 1 475 ? 8.953 37.5 -13.023 1 90.88 475 GLU B N 1
ATOM 8494 C CA . GLU B 1 475 ? 7.727 38.25 -13.281 1 90.88 475 GLU B CA 1
ATOM 8495 C C . GLU B 1 475 ? 6.488 37.438 -12.922 1 90.88 475 GLU B C 1
ATOM 8497 O O . GLU B 1 475 ? 6.469 36.219 -13.109 1 90.88 475 GLU B O 1
ATOM 8502 N N . VAL B 1 476 ? 5.469 38.219 -12.391 1 92.75 476 VAL B N 1
ATOM 8503 C CA . VAL B 1 476 ? 4.273 37.5 -11.984 1 92.75 476 VAL B CA 1
ATOM 8504 C C . VAL B 1 476 ? 3.029 38.312 -12.32 1 92.75 476 VAL B C 1
ATOM 8506 O O . VAL B 1 476 ? 3.037 39.531 -12.195 1 92.75 476 VAL B O 1
ATOM 8509 N N . SER B 1 477 ? 2.07 37.656 -12.898 1 92.06 477 SER B N 1
ATOM 8510 C CA . SER B 1 477 ? 0.733 38.188 -13.125 1 92.06 477 SER B CA 1
ATOM 8511 C C . SER B 1 477 ? -0.341 37.219 -12.656 1 92.06 477 SER B C 1
ATOM 8513 O O . SER B 1 477 ? -0.164 36 -12.742 1 92.06 477 SER B O 1
ATOM 8515 N N . TYR B 1 478 ? -1.395 37.812 -12.203 1 95.56 478 TYR B N 1
ATOM 8516 C CA . TYR B 1 478 ? -2.453 36.969 -11.68 1 95.56 478 TYR B CA 1
ATOM 8517 C C . TYR B 1 478 ? -3.32 36.406 -12.812 1 95.56 478 TYR B C 1
ATOM 8519 O O . TYR B 1 478 ? -3.762 37.188 -13.68 1 95.56 478 TYR B O 1
ATOM 8527 N N . THR B 1 479 ? -3.49 35.125 -12.875 1 95.75 479 THR B N 1
ATOM 8528 C CA . THR B 1 479 ? -4.492 34.406 -13.648 1 95.75 479 THR B CA 1
ATOM 8529 C C . THR B 1 479 ? -5.227 33.375 -12.766 1 95.75 479 THR B C 1
ATOM 8531 O O . THR B 1 479 ? -4.602 32.562 -12.109 1 95.75 479 THR B O 1
ATOM 8534 N N . LYS B 1 480 ? -6.535 33.531 -12.773 1 95.12 480 LYS B N 1
ATOM 8535 C CA . LYS B 1 480 ? -7.355 32.688 -11.914 1 95.12 480 LYS B CA 1
ATOM 8536 C C . LYS B 1 480 ? -6.992 31.219 -12.094 1 95.12 480 LYS B C 1
ATOM 8538 O O . LYS B 1 480 ? -6.969 30.719 -13.219 1 95.12 480 LYS B O 1
ATOM 8543 N N . GLY B 1 481 ? -6.66 30.578 -11 1 93.62 481 GLY B N 1
ATOM 8544 C CA . GLY B 1 481 ? -6.398 29.156 -11.016 1 93.62 481 GLY B CA 1
ATOM 8545 C C . GLY B 1 481 ? -4.957 28.812 -11.359 1 93.62 481 GLY B C 1
ATOM 8546 O O . GLY B 1 481 ? -4.559 27.641 -11.305 1 93.62 481 GLY B O 1
ATOM 8547 N N . SER B 1 482 ? -4.184 29.719 -11.68 1 94.5 482 SER B N 1
ATOM 8548 C CA . SER B 1 482 ? -2.779 29.484 -11.992 1 94.5 482 SER B CA 1
ATOM 8549 C C . SER B 1 482 ? -1.883 29.859 -10.82 1 94.5 482 SER B C 1
ATOM 8551 O O . SER B 1 482 ? -2.273 30.656 -9.961 1 94.5 482 SER B O 1
ATOM 8553 N N . ALA B 1 483 ? -0.733 29.297 -10.859 1 93.75 483 ALA B N 1
ATOM 8554 C CA . ALA B 1 483 ? 0.232 29.594 -9.797 1 93.75 483 ALA B CA 1
ATOM 8555 C C . ALA B 1 483 ? 0.581 31.078 -9.773 1 93.75 483 ALA B C 1
ATOM 8557 O O . ALA B 1 483 ? 0.781 31.688 -10.82 1 93.75 483 ALA B O 1
ATOM 8558 N N . TYR B 1 484 ? 0.641 31.656 -8.617 1 96.19 484 TYR B N 1
ATOM 8559 C CA . TYR B 1 484 ? 0.895 33.062 -8.375 1 96.19 484 TYR B CA 1
ATOM 8560 C C . TYR B 1 484 ? 2.045 33.25 -7.391 1 96.19 484 TYR B C 1
ATOM 8562 O O . TYR B 1 484 ? 1.843 33.75 -6.273 1 96.19 484 TYR B O 1
ATOM 8570 N N . LEU B 1 485 ? 3.295 32.969 -7.742 1 95.5 485 LEU B N 1
ATOM 8571 C CA . LEU B 1 485 ? 4.445 32.938 -6.844 1 95.5 485 LEU B CA 1
ATOM 8572 C C . LEU B 1 485 ? 5.379 34.125 -7.129 1 95.5 485 LEU B C 1
ATOM 8574 O O . LEU B 1 485 ? 5.758 34.844 -6.215 1 95.5 485 LEU B O 1
ATOM 8578 N N . GLY B 1 486 ? 5.746 34.219 -8.438 1 95.81 486 GLY B N 1
ATOM 8579 C CA . GLY B 1 486 ? 6.691 35.25 -8.859 1 95.81 486 GLY B CA 1
ATOM 8580 C C . GLY B 1 486 ? 8.109 34.969 -8.414 1 95.81 486 GLY B C 1
ATOM 8581 O O . GLY B 1 486 ? 8.914 35.875 -8.266 1 95.81 486 GLY B O 1
ATOM 8582 N N . MET B 1 487 ? 8.422 33.75 -8.102 1 96.31 487 MET B N 1
ATOM 8583 C CA . MET B 1 487 ? 9.758 33.375 -7.648 1 96.31 487 MET B CA 1
ATOM 8584 C C . MET B 1 487 ? 10.203 32.062 -8.305 1 96.31 487 MET B C 1
ATOM 8586 O O . MET B 1 487 ? 9.375 31.203 -8.586 1 96.31 487 MET B O 1
ATOM 8590 N N . GLY B 1 488 ? 11.508 31.969 -8.602 1 93.94 488 GLY B N 1
ATOM 8591 C CA . GLY B 1 488 ? 12.156 30.703 -8.883 1 93.94 488 GLY B CA 1
ATOM 8592 C C . GLY B 1 488 ? 13.031 30.219 -7.746 1 93.94 488 GLY B C 1
ATOM 8593 O O . GLY B 1 488 ? 13.406 30.984 -6.867 1 93.94 488 GLY B O 1
ATOM 8594 N N . PHE B 1 489 ? 13.297 28.922 -7.711 1 94 489 PHE B N 1
ATOM 8595 C CA . PHE B 1 489 ? 14.07 28.391 -6.598 1 94 489 PHE B CA 1
ATOM 8596 C C . PHE B 1 489 ? 14.711 27.047 -6.973 1 94 489 PHE B C 1
ATOM 8598 O O . PHE B 1 489 ? 14.266 26.391 -7.91 1 94 489 PHE B O 1
ATOM 8605 N N . ARG B 1 490 ? 15.727 26.688 -6.309 1 93.56 490 ARG B N 1
ATOM 8606 C CA . ARG B 1 490 ? 16.391 25.391 -6.312 1 93.56 490 ARG B CA 1
ATOM 8607 C C . ARG B 1 490 ? 16.828 25 -4.906 1 93.56 490 ARG B C 1
ATOM 8609 O O . ARG B 1 490 ? 17.812 25.531 -4.383 1 93.56 490 ARG B O 1
ATOM 8616 N N . ILE B 1 491 ? 16.203 24.031 -4.332 1 94 491 ILE B N 1
ATOM 8617 C CA . ILE B 1 491 ? 16.516 23.594 -2.979 1 94 491 ILE B CA 1
ATOM 8618 C C . ILE B 1 491 ? 17.844 22.812 -2.982 1 94 491 ILE B C 1
ATOM 8620 O O . ILE B 1 491 ? 18.094 22.031 -3.891 1 94 491 ILE B O 1
ATOM 8624 N N . LYS B 1 492 ? 18.594 23.016 -1.917 1 93.94 492 LYS B N 1
ATOM 8625 C CA . LYS B 1 492 ? 19.906 22.406 -1.802 1 93.94 492 LYS B CA 1
ATOM 8626 C C . LYS B 1 492 ? 20.125 21.844 -0.402 1 93.94 492 LYS B C 1
ATOM 8628 O O . LYS B 1 492 ? 19.547 22.328 0.57 1 93.94 492 LYS B O 1
ATOM 8633 N N . ARG B 1 493 ? 21.031 20.859 -0.373 1 93.12 493 ARG B N 1
ATOM 8634 C CA . ARG B 1 493 ? 21.484 20.344 0.912 1 93.12 493 ARG B CA 1
ATOM 8635 C C . ARG B 1 493 ? 22.406 21.344 1.605 1 93.12 493 ARG B C 1
ATOM 8637 O O . ARG B 1 493 ? 23.188 22.031 0.949 1 93.12 493 ARG B O 1
ATOM 8644 N N . MET B 1 494 ? 22.312 21.344 2.904 1 96.38 494 MET B N 1
ATOM 8645 C CA . MET B 1 494 ? 23.219 22.141 3.721 1 96.38 494 MET B CA 1
ATOM 8646 C C . MET B 1 494 ? 24.375 21.297 4.242 1 96.38 494 MET B C 1
ATOM 8648 O O . MET B 1 494 ? 25.5 21.766 4.336 1 96.38 494 MET B O 1
ATOM 8652 N N . TYR B 1 495 ? 24.016 20.078 4.652 1 96.69 495 TYR B N 1
ATOM 8653 C CA . TYR B 1 495 ? 24.984 19.125 5.176 1 96.69 495 TYR B CA 1
ATOM 8654 C C . TYR B 1 495 ? 24.969 17.828 4.363 1 96.69 495 TYR B C 1
ATOM 8656 O O . TYR B 1 495 ? 23.953 17.5 3.744 1 96.69 495 TYR B O 1
ATOM 8664 N N . ASP B 1 496 ? 26.062 17.062 4.363 1 93.94 496 ASP B N 1
ATOM 8665 C CA . ASP B 1 496 ? 26.172 15.812 3.613 1 93.94 496 ASP B CA 1
ATOM 8666 C C . ASP B 1 496 ? 25.484 14.672 4.359 1 93.94 496 ASP B C 1
ATOM 8668 O O . ASP B 1 496 ? 24.953 13.742 3.74 1 93.94 496 ASP B O 1
ATOM 8672 N N . ASP B 1 497 ? 25.438 14.758 5.594 1 95.5 497 ASP B N 1
ATOM 8673 C CA . ASP B 1 497 ? 25.094 13.57 6.367 1 95.5 497 ASP B CA 1
ATOM 8674 C C . ASP B 1 497 ? 23.625 13.586 6.773 1 95.5 497 ASP B C 1
ATOM 8676 O O . ASP B 1 497 ? 23.078 12.562 7.18 1 95.5 497 ASP B O 1
ATOM 8680 N N . HIS B 1 498 ? 22.984 14.789 6.707 1 97.12 498 HIS B N 1
ATOM 8681 C CA . HIS B 1 498 ? 21.594 14.797 7.148 1 97.12 498 HIS B CA 1
ATOM 8682 C C . HIS B 1 498 ? 20.844 15.984 6.559 1 97.12 498 HIS B C 1
ATOM 8684 O O . HIS B 1 498 ? 21.453 16.953 6.113 1 97.12 498 HIS B O 1
ATOM 8690 N N . VAL B 1 499 ? 19.562 15.883 6.492 1 96.56 499 VAL B N 1
ATOM 8691 C CA . VAL B 1 499 ? 18.625 16.984 6.27 1 96.56 499 VAL B CA 1
ATOM 8692 C C . VAL B 1 499 ? 17.719 17.141 7.484 1 96.56 499 VAL B C 1
ATOM 8694 O O . VAL B 1 499 ? 17.531 18.25 7.988 1 96.56 499 VAL B O 1
ATOM 8697 N N . GLY B 1 500 ? 17.172 15.977 7.922 1 97.56 500 GLY B N 1
ATOM 8698 C CA . GLY B 1 500 ? 16.266 16 9.07 1 97.56 500 GLY B CA 1
ATOM 8699 C C . GLY B 1 500 ? 17 16.078 10.391 1 97.56 500 GLY B C 1
ATOM 8700 O O . GLY B 1 500 ? 18.094 15.516 10.547 1 97.56 500 GLY B O 1
ATOM 8701 N N . SER B 1 501 ? 16.391 16.719 11.305 1 98.38 501 SER B N 1
ATOM 8702 C CA . SER B 1 501 ? 16.922 16.828 12.664 1 98.38 501 SER B CA 1
ATOM 8703 C C . SER B 1 501 ? 15.789 16.938 13.688 1 98.38 501 SER B C 1
ATOM 8705 O O . SER B 1 501 ? 15.023 17.906 13.68 1 98.38 501 SER B O 1
ATOM 8707 N N . LEU B 1 502 ? 15.688 15.906 14.523 1 98.88 502 LEU B N 1
ATOM 8708 C CA . LEU B 1 502 ? 14.781 15.992 15.656 1 98.88 502 LEU B CA 1
ATOM 8709 C C . LEU B 1 502 ? 15.477 16.625 16.859 1 98.88 502 LEU B C 1
ATOM 8711 O O . LEU B 1 502 ? 16.438 16.078 17.391 1 98.88 502 LEU B O 1
ATOM 8715 N N . ARG B 1 503 ? 14.938 17.766 17.312 1 98.88 503 ARG B N 1
ATOM 8716 C CA . ARG B 1 503 ? 15.586 18.484 18.406 1 98.88 503 ARG B CA 1
ATOM 8717 C C . ARG B 1 503 ? 14.633 18.641 19.594 1 98.88 503 ARG B C 1
ATOM 8719 O O . ARG B 1 503 ? 13.453 18.953 19.406 1 98.88 503 ARG B O 1
ATOM 8726 N N . ALA B 1 504 ? 15.148 18.312 20.719 1 98.94 504 ALA B N 1
ATOM 8727 C CA . ALA B 1 504 ? 14.469 18.703 21.953 1 98.94 504 ALA B CA 1
ATOM 8728 C C . ALA B 1 504 ? 14.875 20.109 22.375 1 98.94 504 ALA B C 1
ATOM 8730 O O . ALA B 1 504 ? 16.062 20.391 22.578 1 98.94 504 ALA B O 1
ATOM 8731 N N . MET B 1 505 ? 13.828 20.953 22.562 1 98.44 505 MET B N 1
ATOM 8732 C CA . MET B 1 505 ? 14.078 22.359 22.844 1 98.44 505 MET B CA 1
ATOM 8733 C C . MET B 1 505 ? 13.484 22.75 24.188 1 98.44 505 MET B C 1
ATOM 8735 O O . MET B 1 505 ? 12.352 22.391 24.5 1 98.44 505 MET B O 1
ATOM 8739 N N . ASP B 1 506 ? 14.25 23.484 24.906 1 96.94 506 ASP B N 1
ATOM 8740 C CA . ASP B 1 506 ? 13.727 24.141 26.094 1 96.94 506 ASP B CA 1
ATOM 8741 C C . ASP B 1 506 ? 13.094 25.5 25.734 1 96.94 506 ASP B C 1
ATOM 8743 O O . ASP B 1 506 ? 13.797 26.438 25.359 1 96.94 506 ASP B O 1
ATOM 8747 N N . PRO B 1 507 ? 11.82 25.609 25.938 1 95.5 507 PRO B N 1
ATOM 8748 C CA . PRO B 1 507 ? 11.164 26.828 25.453 1 95.5 507 PRO B CA 1
ATOM 8749 C C . PRO B 1 507 ? 11.516 28.062 26.297 1 95.5 507 PRO B C 1
ATOM 8751 O O . PRO B 1 507 ? 11.266 29.188 25.875 1 95.5 507 PRO B O 1
ATOM 8754 N N . VAL B 1 508 ? 12.039 27.906 27.406 1 92.19 508 VAL B N 1
ATOM 8755 C CA . VAL B 1 508 ? 12.367 29.031 28.281 1 92.19 508 VAL B CA 1
ATOM 8756 C C . VAL B 1 508 ? 13.758 29.562 27.938 1 92.19 508 VAL B C 1
ATOM 8758 O O . VAL B 1 508 ? 13.922 30.75 27.672 1 92.19 508 VAL B O 1
ATOM 8761 N N . SER B 1 509 ? 14.727 28.672 27.844 1 93.31 509 SER B N 1
ATOM 8762 C CA . SER B 1 509 ? 16.094 29.109 27.594 1 93.31 509 SER B CA 1
ATOM 8763 C C . SER B 1 509 ? 16.375 29.203 26.094 1 93.31 509 SER B C 1
ATOM 8765 O O . SER B 1 509 ? 17.281 29.922 25.672 1 93.31 509 SER B O 1
ATOM 8767 N N . GLY B 1 510 ? 15.648 28.438 25.328 1 95.31 510 GLY B N 1
ATOM 8768 C CA . GLY B 1 510 ? 15.898 28.391 23.891 1 95.31 510 GLY B CA 1
ATOM 8769 C C . GLY B 1 510 ? 17 27.422 23.516 1 95.31 510 GLY B C 1
ATOM 8770 O O . GLY B 1 510 ? 17.359 27.297 22.344 1 95.31 510 GLY B O 1
ATOM 8771 N N . LYS B 1 511 ? 17.438 26.672 24.453 1 96.69 511 LYS B N 1
ATOM 8772 C CA . LYS B 1 511 ? 18.578 25.781 24.203 1 96.69 511 LYS B CA 1
ATOM 8773 C C . LYS B 1 511 ? 18.109 24.453 23.609 1 96.69 511 LYS B C 1
ATOM 8775 O O . LYS B 1 511 ? 17.031 23.953 23.953 1 96.69 511 LYS B O 1
ATOM 8780 N N . VAL B 1 512 ? 18.969 23.906 22.75 1 98.31 512 VAL B N 1
ATOM 8781 C CA . VAL B 1 512 ? 18.812 22.531 22.281 1 98.31 512 VAL B CA 1
ATOM 8782 C C . VAL B 1 512 ? 19.297 21.547 23.344 1 98.31 512 VAL B C 1
ATOM 8784 O O . VAL B 1 512 ? 20.484 21.562 23.688 1 98.31 512 VAL B O 1
ATOM 8787 N N . VAL B 1 513 ? 18.453 20.719 23.812 1 98.69 513 VAL B N 1
ATOM 8788 C CA . VAL B 1 513 ? 18.812 19.766 24.859 1 98.69 513 VAL B CA 1
ATOM 8789 C C . VAL B 1 513 ? 19.438 18.516 24.234 1 98.69 513 VAL B C 1
ATOM 8791 O O . VAL B 1 513 ? 20.422 17.984 24.766 1 98.69 513 VAL B O 1
ATOM 8794 N N . TRP B 1 514 ? 18.875 17.984 23.234 1 98.69 514 TRP B N 1
ATOM 8795 C CA . TRP B 1 514 ? 19.453 16.906 22.438 1 98.69 514 TRP B CA 1
ATOM 8796 C C . TRP B 1 514 ? 19.016 16.969 20.984 1 98.69 514 TRP B C 1
ATOM 8798 O O . TRP B 1 514 ? 18.094 17.734 20.656 1 98.69 514 TRP B O 1
ATOM 8808 N N . GLU B 1 515 ? 19.734 16.234 20.141 1 98.62 515 GLU B N 1
ATOM 8809 C CA . GLU B 1 515 ? 19.469 16.203 18.703 1 98.62 515 GLU B CA 1
ATOM 8810 C C . GLU B 1 515 ? 19.656 14.797 18.141 1 98.62 515 GLU B C 1
ATOM 8812 O O . GLU B 1 515 ? 20.562 14.07 18.562 1 98.62 515 GLU B O 1
ATOM 8817 N N . HIS B 1 516 ? 18.75 14.43 17.328 1 98.69 516 HIS B N 1
ATOM 8818 C CA . HIS B 1 516 ? 18.875 13.227 16.516 1 98.69 516 HIS B CA 1
ATOM 8819 C C . HIS B 1 516 ? 18.781 13.555 15.023 1 98.69 516 HIS B C 1
ATOM 8821 O O . HIS B 1 516 ? 17.781 14.125 14.57 1 98.69 516 HIS B O 1
ATOM 8827 N N . LYS B 1 517 ? 19.766 13.117 14.227 1 98.44 517 LYS B N 1
ATOM 8828 C CA . LYS B 1 517 ? 19.828 13.469 12.812 1 98.44 517 LYS B CA 1
ATOM 8829 C C . LYS B 1 517 ? 19.281 12.344 11.938 1 98.44 517 LYS B C 1
ATOM 8831 O O . LYS B 1 517 ? 19.406 11.164 12.281 1 98.44 517 LYS B O 1
ATOM 8836 N N . GLU B 1 518 ? 18.625 12.68 10.938 1 97.25 518 GLU B N 1
ATOM 8837 C CA . GLU B 1 518 ? 18.125 11.773 9.914 1 97.25 518 GLU B CA 1
ATOM 8838 C C . GLU B 1 518 ? 18.594 12.188 8.523 1 97.25 518 GLU B C 1
ATOM 8840 O O . GLU B 1 518 ? 18.641 13.375 8.211 1 97.25 518 GLU B O 1
ATOM 8845 N N . HIS B 1 519 ? 18.906 11.227 7.691 1 94.56 519 HIS B N 1
ATOM 8846 C CA . HIS B 1 519 ? 19.422 11.484 6.355 1 94.56 519 HIS B CA 1
ATOM 8847 C C . HIS B 1 519 ? 18.391 12.203 5.484 1 94.56 519 HIS B C 1
ATOM 8849 O O . HIS B 1 519 ? 18.75 13.102 4.723 1 94.56 519 HIS B O 1
ATOM 8855 N N . LEU B 1 520 ? 17.219 11.828 5.566 1 94.81 520 LEU B N 1
ATOM 8856 C CA . LEU B 1 520 ? 16.125 12.43 4.793 1 94.81 520 LEU B CA 1
ATOM 8857 C C . LEU B 1 520 ? 15.391 13.477 5.621 1 94.81 520 LEU B C 1
ATOM 8859 O O . LEU B 1 520 ? 15.5 13.492 6.852 1 94.81 520 LEU B O 1
ATOM 8863 N N . PRO B 1 521 ? 14.617 14.352 4.926 1 95.25 521 PRO B N 1
ATOM 8864 C CA . PRO B 1 521 ? 13.828 15.336 5.668 1 95.25 521 PRO B CA 1
ATOM 8865 C C . PRO B 1 521 ? 12.844 14.688 6.637 1 95.25 521 PRO B C 1
ATOM 8867 O O . PRO B 1 521 ? 12.227 13.672 6.305 1 95.25 521 PRO B O 1
ATOM 8870 N N . LEU B 1 522 ? 12.766 15.258 7.809 1 96.88 522 LEU B N 1
ATOM 8871 C CA . LEU B 1 522 ? 11.695 14.891 8.727 1 96.88 522 LEU B CA 1
ATOM 8872 C C . LEU B 1 522 ? 10.406 15.633 8.383 1 96.88 522 LEU B C 1
ATOM 8874 O O . LEU B 1 522 ? 10.383 16.859 8.367 1 96.88 522 LEU B O 1
ATOM 8878 N N . TRP B 1 523 ? 9.383 14.891 8.102 1 96.38 523 TRP B N 1
ATOM 8879 C CA . TRP B 1 523 ? 8.117 15.461 7.648 1 96.38 523 TRP B CA 1
ATOM 8880 C C . TR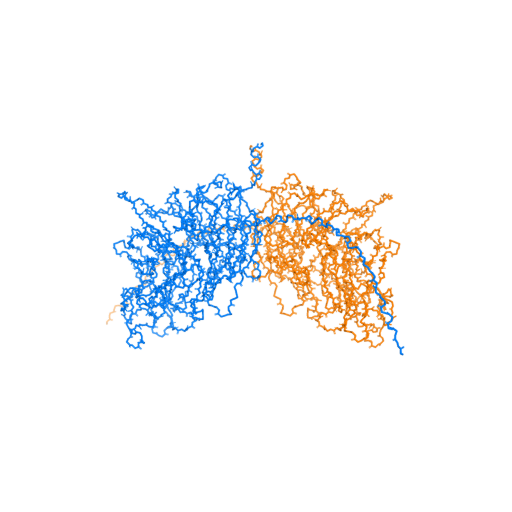P B 1 523 ? 6.938 14.836 8.383 1 96.38 523 TRP B C 1
ATOM 8882 O O . TRP B 1 523 ? 5.781 15.07 8.031 1 96.38 523 TRP B O 1
ATOM 8892 N N . ALA B 1 524 ? 7.293 14 9.336 1 98.06 524 ALA B N 1
ATOM 8893 C CA . ALA B 1 524 ? 6.254 13.438 10.195 1 98.06 524 ALA B CA 1
ATOM 8894 C C . ALA B 1 524 ? 6.031 14.297 11.43 1 98.06 524 ALA B C 1
ATOM 8896 O O . ALA B 1 524 ? 6.918 15.055 11.844 1 98.06 524 ALA B O 1
ATOM 8897 N N . GLY B 1 525 ? 4.844 14.219 12.023 1 98.38 525 GLY B N 1
ATOM 8898 C CA . GLY B 1 525 ? 4.633 14.805 13.344 1 98.38 525 GLY B CA 1
ATOM 8899 C C . GLY B 1 525 ? 5.25 13.992 14.461 1 98.38 525 GLY B C 1
ATOM 8900 O O . GLY B 1 525 ? 5.844 12.938 14.219 1 98.38 525 GLY B O 1
ATOM 8901 N N . VAL B 1 526 ? 5.145 14.547 15.672 1 98.88 526 VAL B N 1
ATOM 8902 C CA . VAL B 1 526 ? 5.77 13.945 16.844 1 98.88 526 VAL B CA 1
ATOM 8903 C C . VAL B 1 526 ? 4.719 13.688 17.922 1 98.88 526 VAL B C 1
ATOM 8905 O O . VAL B 1 526 ? 3.748 14.438 18.031 1 98.88 526 VAL B O 1
ATOM 8908 N N . LEU B 1 527 ? 4.891 12.586 18.609 1 98.94 527 LEU B N 1
ATOM 8909 C CA . LEU B 1 527 ? 4.094 12.234 19.781 1 98.94 527 LEU B CA 1
ATOM 8910 C C . LEU B 1 527 ? 4.988 12.016 20.984 1 98.94 527 LEU B C 1
ATOM 8912 O O . LEU B 1 527 ? 5.992 11.297 20.906 1 98.94 527 LEU B O 1
ATOM 8916 N N . ALA B 1 528 ? 4.652 12.641 22.078 1 98.94 528 ALA B N 1
ATOM 8917 C CA . ALA B 1 528 ? 5.328 12.391 23.344 1 98.94 528 ALA B CA 1
ATOM 8918 C C . ALA B 1 528 ? 4.398 11.703 24.344 1 98.94 528 ALA B C 1
ATOM 8920 O O . ALA B 1 528 ? 3.188 11.93 24.328 1 98.94 528 ALA B O 1
ATOM 8921 N N . THR B 1 529 ? 4.984 10.844 25.203 1 98.81 529 THR B N 1
ATOM 8922 C CA . THR B 1 529 ? 4.164 10.148 26.188 1 98.81 529 THR B CA 1
ATOM 8923 C C . THR B 1 529 ? 4.809 10.203 27.562 1 98.81 529 THR B C 1
ATOM 8925 O O . THR B 1 529 ? 6.008 10.469 27.688 1 98.81 529 THR B O 1
ATOM 8928 N N . ALA B 1 530 ? 4.016 9.883 28.547 1 98.69 530 ALA B N 1
ATOM 8929 C CA . ALA B 1 530 ? 4.492 9.812 29.922 1 98.69 530 ALA B CA 1
ATOM 8930 C C . ALA B 1 530 ? 5.406 8.602 30.125 1 98.69 530 ALA B C 1
ATOM 8932 O O . ALA B 1 530 ? 6.066 8.477 31.156 1 98.69 530 ALA B O 1
ATOM 8933 N N . GLY B 1 531 ? 5.535 7.773 29.234 1 98.75 531 GLY B N 1
ATOM 8934 C CA . GLY B 1 531 ? 6.461 6.656 29.266 1 98.75 531 GLY B CA 1
ATOM 8935 C C . GLY B 1 531 ? 7.898 7.062 29 1 98.75 531 GLY B C 1
ATOM 8936 O O . GLY B 1 531 ? 8.766 6.207 28.812 1 98.75 531 GLY B O 1
ATOM 8937 N N . ASN B 1 532 ? 8.133 8.32 29 1 98.81 532 ASN B N 1
ATOM 8938 C CA . ASN B 1 532 ? 9.438 8.867 28.672 1 98.81 532 ASN B CA 1
ATOM 8939 C C . ASN B 1 532 ? 9.828 8.547 27.234 1 98.81 532 ASN B C 1
ATOM 8941 O O . ASN B 1 532 ? 10.961 8.133 26.969 1 98.81 532 ASN B O 1
ATOM 8945 N N . LEU B 1 533 ? 8.883 8.695 26.359 1 98.94 533 LEU B N 1
ATOM 8946 C CA . LEU B 1 533 ? 9.117 8.344 24.953 1 98.94 533 LEU B CA 1
ATOM 8947 C C . LEU B 1 533 ? 8.68 9.477 24.031 1 98.94 533 LEU B C 1
ATOM 8949 O O . LEU B 1 533 ? 7.715 10.188 24.328 1 98.94 533 LEU B O 1
ATOM 8953 N N . VAL B 1 534 ? 9.422 9.641 22.938 1 98.94 534 VAL B N 1
ATOM 8954 C CA . VAL B 1 534 ? 9.062 10.453 21.781 1 98.94 534 VAL B CA 1
ATOM 8955 C C . VAL B 1 534 ? 8.984 9.57 20.531 1 98.94 534 VAL B C 1
ATOM 8957 O O . VAL B 1 534 ? 9.914 8.805 20.25 1 98.94 534 VAL B O 1
ATOM 8960 N N . PHE B 1 535 ? 7.871 9.633 19.828 1 98.94 535 PHE B N 1
ATOM 8961 C CA . PHE B 1 535 ? 7.684 8.859 18.609 1 98.94 535 PHE B CA 1
ATOM 8962 C C . PHE B 1 535 ? 7.633 9.766 17.391 1 98.94 535 PHE B C 1
ATOM 8964 O O . PHE B 1 535 ? 7.059 10.859 17.453 1 98.94 535 PHE B O 1
ATOM 8971 N N . THR B 1 536 ? 8.188 9.352 16.281 1 98.88 536 THR B N 1
ATOM 8972 C CA . THR B 1 536 ? 8.055 10.008 14.992 1 98.88 536 THR B CA 1
ATOM 8973 C C . THR B 1 536 ? 8.328 9.023 13.859 1 98.88 536 THR B C 1
ATOM 8975 O O . THR B 1 536 ? 8.648 7.859 14.102 1 98.88 536 THR B O 1
ATOM 8978 N N . GLY B 1 537 ? 8.023 9.461 12.633 1 98.69 537 GLY B N 1
ATOM 8979 C CA . GLY B 1 537 ? 8.328 8.695 11.438 1 98.69 537 GLY B CA 1
ATOM 8980 C C . GLY B 1 537 ? 9.367 9.367 10.547 1 98.69 537 GLY B C 1
ATOM 8981 O O . GLY B 1 537 ? 9.594 10.57 10.648 1 98.69 537 GLY B O 1
ATOM 8982 N N . THR B 1 538 ? 9.969 8.555 9.727 1 97.69 538 THR B N 1
ATOM 8983 C CA . THR B 1 538 ? 10.992 9.086 8.828 1 97.69 538 THR B CA 1
ATOM 8984 C C . THR B 1 538 ? 10.57 8.906 7.367 1 97.69 538 THR B C 1
ATOM 8986 O O . THR B 1 538 ? 9.688 8.102 7.066 1 97.69 538 THR B O 1
ATOM 8989 N N . GLY B 1 539 ? 11.258 9.648 6.527 1 95.12 539 GLY B N 1
ATOM 8990 C CA . GLY B 1 539 ? 10.945 9.617 5.109 1 95.12 539 GLY B CA 1
ATOM 8991 C C . GLY B 1 539 ? 11.258 8.289 4.457 1 95.12 539 GLY B C 1
ATOM 8992 O O . GLY B 1 539 ? 10.688 7.945 3.42 1 95.12 539 GLY B O 1
ATOM 8993 N N . ASP B 1 540 ? 12.086 7.539 5.023 1 94.19 540 ASP B N 1
ATOM 8994 C CA . ASP B 1 540 ? 12.453 6.254 4.434 1 94.19 540 ASP B CA 1
ATOM 8995 C C . ASP B 1 540 ? 11.664 5.113 5.074 1 94.19 540 ASP B C 1
ATOM 8997 O O . ASP B 1 540 ? 11.945 3.938 4.824 1 94.19 540 ASP B O 1
ATOM 9001 N N . GLY B 1 541 ? 10.781 5.422 5.98 1 96.88 541 GLY B N 1
ATOM 9002 C CA . GLY B 1 541 ? 9.758 4.434 6.273 1 96.88 541 GLY B CA 1
ATOM 9003 C C . GLY B 1 541 ? 9.828 3.906 7.691 1 96.88 541 GLY B C 1
ATOM 9004 O O . GLY B 1 541 ? 8.992 3.09 8.102 1 96.88 541 GLY B O 1
ATOM 9005 N N . TYR B 1 542 ? 10.727 4.406 8.531 1 98.38 542 TYR B N 1
ATOM 9006 C CA . TYR B 1 542 ? 10.852 3.914 9.898 1 98.38 542 TYR B CA 1
ATOM 9007 C C . TYR B 1 542 ? 9.914 4.668 10.836 1 98.38 542 TYR B C 1
ATOM 9009 O O . TYR B 1 542 ? 9.828 5.898 10.781 1 98.38 542 TYR B O 1
ATOM 9017 N N . PHE B 1 543 ? 9.18 3.875 11.648 1 98.88 543 PHE B N 1
ATOM 9018 C CA . PHE B 1 543 ? 8.562 4.398 12.859 1 98.88 543 PHE B CA 1
ATOM 9019 C C . PHE B 1 543 ? 9.484 4.215 14.055 1 98.88 543 PHE B C 1
ATOM 9021 O O . PHE B 1 543 ? 9.922 3.102 14.344 1 98.88 543 PHE B O 1
ATOM 9028 N N . LYS B 1 544 ? 9.789 5.352 14.75 1 98.94 544 LYS B N 1
ATOM 9029 C CA . LYS B 1 544 ? 10.867 5.297 15.742 1 98.94 544 LYS B CA 1
ATOM 9030 C C . LYS B 1 544 ? 10.391 5.812 17.094 1 98.94 544 LYS B C 1
ATOM 9032 O O . LYS B 1 544 ? 9.469 6.629 17.172 1 98.94 544 LYS B O 1
ATOM 9037 N N . ALA B 1 545 ? 11.055 5.289 18.094 1 98.94 545 ALA B N 1
ATOM 9038 C CA . ALA B 1 545 ? 10.891 5.777 19.469 1 98.94 545 ALA B CA 1
ATOM 9039 C C . ALA B 1 545 ? 12.227 6.227 20.047 1 98.94 545 ALA B C 1
ATOM 9041 O O . ALA B 1 545 ? 13.25 5.566 19.859 1 98.94 545 ALA B O 1
ATOM 9042 N N . PHE B 1 546 ? 12.133 7.32 20.734 1 98.94 546 PHE B N 1
ATOM 9043 C CA . PHE B 1 546 ? 13.312 7.898 21.375 1 98.94 546 PHE B CA 1
ATOM 9044 C C . PHE B 1 546 ? 13.062 8.109 22.875 1 98.94 546 PHE B C 1
ATOM 9046 O O . PHE B 1 546 ? 11.93 8.352 23.297 1 98.94 546 PHE B O 1
ATOM 9053 N N . ASP B 1 547 ? 14.141 8.039 23.609 1 98.88 547 ASP B N 1
ATOM 9054 C CA . ASP B 1 547 ? 14.094 8.508 24.984 1 98.88 547 ASP B CA 1
ATOM 9055 C C . ASP B 1 547 ? 13.844 10.008 25.047 1 98.88 547 ASP B C 1
ATOM 9057 O O . ASP B 1 547 ? 14.594 10.797 24.469 1 98.88 547 ASP B O 1
ATOM 9061 N N . ALA B 1 548 ? 12.875 10.422 25.797 1 98.88 548 ALA B N 1
ATOM 9062 C CA . ALA B 1 548 ? 12.445 11.812 25.781 1 98.88 548 ALA B CA 1
ATOM 9063 C C . ALA B 1 548 ? 13.5 12.719 26.406 1 98.88 548 ALA B C 1
ATOM 9065 O O . ALA B 1 548 ? 13.617 13.891 26.047 1 98.88 548 ALA B O 1
ATOM 9066 N N . LYS B 1 549 ? 14.258 12.219 27.281 1 98.69 549 LYS B N 1
ATOM 9067 C CA . LYS B 1 549 ? 15.211 13.031 28.031 1 98.69 549 LYS B CA 1
ATOM 9068 C C . LYS B 1 549 ? 16.547 13.102 27.312 1 98.69 549 LYS B C 1
ATOM 9070 O O . LYS B 1 549 ? 17.188 14.164 27.25 1 98.69 549 LYS B O 1
ATOM 9075 N N . SER B 1 550 ? 16.938 11.945 26.672 1 98.5 550 SER B N 1
ATOM 9076 C CA . SER B 1 550 ? 18.297 11.883 26.156 1 98.5 550 SER B CA 1
ATOM 9077 C C . SER B 1 550 ? 18.312 11.938 24.625 1 98.5 550 SER B C 1
ATOM 9079 O O . SER B 1 550 ? 19.344 12.219 24.016 1 98.5 550 SER B O 1
ATOM 9081 N N . GLY B 1 551 ? 17.25 11.523 24 1 98.75 551 GLY B N 1
ATOM 9082 C CA . GLY B 1 551 ? 17.203 11.477 22.547 1 98.75 551 GLY B CA 1
ATOM 9083 C C . GLY B 1 551 ? 17.75 10.188 21.969 1 98.75 551 GLY B C 1
ATOM 9084 O O . GLY B 1 551 ? 17.812 10.023 20.75 1 98.75 551 GLY B O 1
ATOM 9085 N N . LYS B 1 552 ? 18.094 9.273 22.844 1 98.75 552 LYS B N 1
ATOM 9086 C CA . LYS B 1 552 ? 18.578 7.977 22.375 1 98.75 552 LYS B CA 1
ATOM 9087 C C . LYS B 1 552 ? 17.484 7.219 21.625 1 98.75 552 LYS B C 1
ATOM 9089 O O . LYS B 1 552 ? 16.344 7.137 22.109 1 98.75 552 LYS B O 1
ATOM 9094 N N . GLU B 1 553 ? 17.812 6.707 20.438 1 98.75 553 GLU B N 1
ATOM 9095 C CA . GLU B 1 553 ? 16.875 5.844 19.719 1 98.75 553 GLU B CA 1
ATOM 9096 C C . GLU B 1 553 ? 16.703 4.504 20.438 1 98.75 553 GLU B C 1
ATOM 9098 O O . GLU B 1 553 ? 17.688 3.793 20.672 1 98.75 553 GLU B O 1
ATOM 9103 N N . LEU B 1 554 ? 15.469 4.137 20.75 1 98.75 554 LEU B N 1
ATOM 9104 C CA . LEU B 1 554 ? 15.227 2.949 21.562 1 98.75 554 LEU B CA 1
ATOM 9105 C C . LEU B 1 554 ? 14.562 1.853 20.734 1 98.75 554 LEU B C 1
ATOM 9107 O O . LEU B 1 554 ? 14.578 0.682 21.125 1 98.75 554 LEU B O 1
ATOM 9111 N N . TRP B 1 555 ? 14.016 2.205 19.656 1 98.31 555 TRP B N 1
ATOM 9112 C CA . TRP B 1 555 ? 13.227 1.264 18.859 1 98.31 555 TRP B CA 1
ATOM 9113 C C . TRP B 1 555 ? 12.945 1.829 17.469 1 98.31 555 TRP B C 1
ATOM 9115 O O . TRP B 1 555 ? 12.805 3.043 17.312 1 98.31 555 TRP B O 1
ATOM 9125 N N . LYS B 1 556 ? 12.867 1.029 16.469 1 98.31 556 LYS B N 1
ATOM 9126 C CA . LYS B 1 556 ? 12.398 1.404 15.148 1 98.31 556 LYS B CA 1
ATOM 9127 C C . LYS B 1 556 ? 11.758 0.215 14.43 1 98.31 556 LYS B C 1
ATOM 9129 O O . LYS B 1 556 ? 12.07 -0.938 14.734 1 98.31 556 LYS B O 1
ATOM 9134 N N . PHE B 1 557 ? 10.914 0.469 13.586 1 98.31 557 PHE B N 1
ATOM 9135 C CA . PHE B 1 557 ? 10.273 -0.531 12.734 1 98.31 557 PHE B CA 1
ATOM 9136 C C . PHE B 1 557 ? 10.078 0.001 11.32 1 98.31 557 PHE B C 1
ATOM 9138 O O . PHE B 1 557 ? 9.617 1.128 11.133 1 98.31 557 PHE B O 1
ATOM 9145 N N . GLN B 1 558 ? 10.414 -0.819 10.266 1 98.38 558 GLN B N 1
ATOM 9146 C CA . GLN B 1 558 ? 10.266 -0.473 8.852 1 98.38 558 GLN B CA 1
ATOM 9147 C C . GLN B 1 558 ? 8.852 -0.772 8.359 1 98.38 558 GLN B C 1
ATOM 9149 O O . GLN B 1 558 ? 8.484 -1.935 8.188 1 98.38 558 GLN B O 1
ATOM 9154 N N . THR B 1 559 ? 8.055 0.309 7.992 1 98.31 559 THR B N 1
ATOM 9155 C CA . THR B 1 559 ? 6.648 0.145 7.645 1 98.31 559 THR B CA 1
ATOM 9156 C C . THR B 1 559 ? 6.477 0.015 6.137 1 98.31 559 THR B C 1
ATOM 9158 O O . THR B 1 559 ? 5.367 -0.231 5.652 1 98.31 559 THR B O 1
ATOM 9161 N N . GLY B 1 560 ? 7.527 0.29 5.418 1 96.75 560 GLY B N 1
ATOM 9162 C CA . GLY B 1 560 ? 7.496 -0.01 3.996 1 96.75 560 GLY B CA 1
ATOM 9163 C C . GLY B 1 560 ? 7.391 1.229 3.127 1 96.75 560 GLY B C 1
ATOM 9164 O O . GLY B 1 560 ? 7.66 1.175 1.926 1 96.75 560 GLY B O 1
ATOM 9165 N N . SER B 1 561 ? 6.945 2.309 3.629 1 97.06 561 SER B N 1
ATOM 9166 C CA . SER B 1 561 ? 6.879 3.602 2.957 1 97.06 561 SER B CA 1
ATOM 9167 C C . SER B 1 561 ? 7.164 4.746 3.924 1 97.06 561 SER B C 1
ATOM 9169 O O . SER B 1 561 ? 7.168 4.547 5.141 1 97.06 561 SER B O 1
ATOM 9171 N N . GLY B 1 562 ? 7.469 5.926 3.283 1 97 562 GLY B N 1
ATOM 9172 C CA . GLY B 1 562 ? 7.766 7.074 4.121 1 97 562 GLY B CA 1
ATOM 9173 C C . GLY B 1 562 ? 6.598 7.504 4.988 1 97 562 GLY B C 1
ATOM 9174 O O . GLY B 1 562 ? 5.445 7.469 4.547 1 97 562 GLY B O 1
ATOM 9175 N N . ILE B 1 563 ? 6.93 7.914 6.191 1 98.38 563 ILE B N 1
ATOM 9176 C CA . ILE B 1 563 ? 5.934 8.398 7.137 1 98.38 563 ILE B CA 1
ATOM 9177 C C . ILE B 1 563 ? 5.965 9.93 7.18 1 98.38 563 ILE B C 1
ATOM 9179 O O . ILE B 1 563 ? 6.996 10.523 7.5 1 98.38 563 ILE B O 1
ATOM 9183 N N . VAL B 1 564 ? 4.852 10.547 6.867 1 97.88 564 VAL B N 1
ATOM 9184 C CA . VAL B 1 564 ? 4.758 12.008 6.848 1 97.88 564 VAL B CA 1
ATOM 9185 C C . VAL B 1 564 ? 3.521 12.453 7.629 1 97.88 564 VAL B C 1
ATOM 9187 O O . VAL B 1 564 ? 2.885 13.445 7.273 1 97.88 564 VAL B O 1
ATOM 9190 N N . SER B 1 565 ? 3.107 11.688 8.609 1 98.5 565 SER B N 1
ATOM 9191 C CA . SER B 1 565 ? 1.935 11.953 9.438 1 98.5 565 SER B CA 1
ATOM 9192 C C . SER B 1 565 ? 2.293 11.953 10.922 1 98.5 565 SER B C 1
ATOM 9194 O O . SER B 1 565 ? 3.338 11.438 11.312 1 98.5 565 SER B O 1
ATOM 9196 N N . PRO B 1 566 ? 1.481 12.586 11.727 1 98.44 566 PRO B N 1
ATOM 9197 C CA . PRO B 1 566 ? 1.725 12.469 13.172 1 98.44 566 PRO B CA 1
ATOM 9198 C C . PRO B 1 566 ? 1.145 11.195 13.766 1 98.44 566 PRO B C 1
ATOM 9200 O O . PRO B 1 566 ? 0.018 10.812 13.438 1 98.44 566 PRO B O 1
ATOM 9203 N N . PRO B 1 567 ? 1.814 10.562 14.695 1 98.81 567 PRO B N 1
ATOM 9204 C CA . PRO B 1 567 ? 1.275 9.391 15.383 1 98.81 567 PRO B CA 1
ATOM 9205 C C . PRO B 1 567 ? 0.307 9.758 16.5 1 98.81 567 PRO B C 1
ATOM 9207 O O . PRO B 1 567 ? 0.283 10.906 16.953 1 98.81 567 PRO B O 1
ATOM 9210 N N . ILE B 1 568 ? -0.469 8.758 16.906 1 98.88 568 ILE B N 1
ATOM 9211 C CA . ILE B 1 568 ? -1.357 8.891 18.062 1 98.88 568 ILE B CA 1
ATOM 9212 C C . ILE B 1 568 ? -1.205 7.672 18.969 1 98.88 568 ILE B C 1
ATOM 9214 O O . ILE B 1 568 ? -0.551 6.691 18.594 1 98.88 568 ILE B O 1
ATOM 9218 N N . THR B 1 569 ? -1.77 7.766 20.125 1 98.88 569 THR B N 1
ATOM 9219 C CA . THR B 1 569 ? -1.838 6.645 21.062 1 98.88 569 THR B CA 1
ATOM 9220 C C . THR B 1 569 ? -3.154 6.664 21.828 1 98.88 569 THR B C 1
ATOM 9222 O O . THR B 1 569 ? -3.766 7.719 22 1 98.88 569 THR B O 1
ATOM 9225 N N . TRP B 1 570 ? -3.629 5.5 22.203 1 98.81 570 TRP B N 1
ATOM 9226 C CA . TRP B 1 570 ? -4.836 5.332 23.016 1 98.81 570 TRP B CA 1
ATOM 9227 C C . TRP B 1 570 ? -4.793 4.023 23.797 1 98.81 570 TRP B C 1
ATOM 9229 O O . TRP B 1 570 ? -3.881 3.213 23.609 1 98.81 570 TRP B O 1
ATOM 9239 N N . GLU B 1 571 ? -5.66 3.936 24.703 1 98.38 571 GLU B N 1
ATOM 9240 C CA . GLU B 1 571 ? -5.816 2.715 25.5 1 98.38 571 GLU B CA 1
ATOM 9241 C C . GLU B 1 571 ? -7.156 2.045 25.219 1 98.38 571 GLU B C 1
ATOM 9243 O O . GLU B 1 571 ? -8.188 2.719 25.125 1 98.38 571 GLU B O 1
ATOM 9248 N N . GLN B 1 572 ? -7.109 0.791 25 1 97.38 572 GLN B N 1
ATOM 9249 C CA . GLN B 1 572 ? -8.305 -0.023 24.797 1 97.38 572 GLN B CA 1
ATOM 9250 C C . GLN B 1 572 ? -8.133 -1.409 25.406 1 97.38 572 GLN B C 1
ATOM 9252 O O . GLN B 1 572 ? -7.113 -2.068 25.203 1 97.38 572 GLN B O 1
ATOM 9257 N N . ASP B 1 573 ? -9.125 -1.825 26.266 1 95.31 573 ASP B N 1
ATOM 9258 C CA . ASP B 1 573 ? -9.133 -3.127 26.922 1 95.31 573 ASP B CA 1
ATOM 9259 C C . ASP B 1 573 ? -7.863 -3.328 27.75 1 95.31 573 ASP B C 1
ATOM 9261 O O . ASP B 1 573 ? -7.277 -4.414 27.734 1 95.31 573 ASP B O 1
ATOM 9265 N N . GLY B 1 574 ? -7.391 -2.314 28.297 1 95.38 574 GLY B N 1
ATOM 9266 C CA . GLY B 1 574 ? -6.262 -2.377 29.219 1 95.38 574 GLY B CA 1
ATOM 9267 C C . GLY B 1 574 ? -4.918 -2.389 28.516 1 95.38 574 GLY B C 1
ATOM 9268 O O . GLY B 1 574 ? -3.877 -2.537 29.156 1 95.38 574 GLY B O 1
ATOM 9269 N N . GLU B 1 575 ? -4.953 -2.207 27.234 1 97 575 GLU B N 1
ATOM 9270 C CA . GLU B 1 575 ? -3.709 -2.191 26.469 1 97 575 GLU B CA 1
ATOM 9271 C C . GLU B 1 575 ? -3.496 -0.843 25.781 1 97 575 GLU B C 1
ATOM 9273 O O . GLU B 1 575 ? -4.453 -0.218 25.328 1 97 575 GLU B O 1
ATOM 9278 N N . GLN B 1 576 ? -2.244 -0.401 25.703 1 98.38 576 GLN B N 1
ATOM 9279 C CA . GLN B 1 576 ? -1.89 0.825 24.984 1 98.38 576 GLN B CA 1
ATOM 9280 C C . GLN B 1 576 ? -1.547 0.537 23.531 1 98.38 576 GLN B C 1
ATOM 9282 O O . GLN B 1 576 ? -0.757 -0.363 23.234 1 98.38 576 GLN B O 1
ATOM 9287 N N . TYR B 1 577 ? -2.168 1.281 22.734 1 98.81 577 TYR B N 1
ATOM 9288 C CA . TYR B 1 577 ? -1.945 1.181 21.297 1 98.81 577 TYR B CA 1
ATOM 9289 C C . TYR B 1 577 ? -1.293 2.447 20.75 1 98.81 577 TYR B C 1
ATOM 9291 O O . TYR B 1 577 ? -1.445 3.525 21.328 1 98.81 577 TYR B O 1
ATOM 9299 N N . LEU B 1 578 ? -0.506 2.295 19.719 1 98.88 578 LEU B N 1
ATOM 9300 C CA . LEU B 1 578 ? -0.007 3.393 18.906 1 98.88 578 LEU B CA 1
ATOM 9301 C C . LEU B 1 578 ? -0.497 3.262 17.469 1 98.88 578 LEU B C 1
ATOM 9303 O O . LEU B 1 578 ? -0.563 2.154 16.922 1 98.88 578 LEU B O 1
ATOM 9307 N N . GLY B 1 579 ? -0.896 4.352 16.875 1 98.88 579 GLY B N 1
ATOM 9308 C CA . GLY B 1 579 ? -1.328 4.379 15.484 1 98.88 579 GLY B CA 1
ATOM 9309 C C . GLY B 1 579 ? -0.601 5.418 14.656 1 98.88 579 GLY B C 1
ATOM 9310 O O . GLY B 1 579 ? -0.273 6.5 15.148 1 98.88 579 GLY B O 1
ATOM 9311 N N . VAL B 1 580 ? -0.336 5.082 13.352 1 98.88 580 VAL B N 1
ATOM 9312 C CA . VAL B 1 580 ? 0.308 6.051 12.469 1 98.88 580 VAL B CA 1
ATOM 9313 C C . VAL B 1 580 ? -0.089 5.777 11.023 1 98.88 580 VAL B C 1
ATOM 9315 O O . VAL B 1 580 ? -0.248 4.621 10.625 1 98.88 580 VAL B O 1
ATOM 9318 N N . THR B 1 581 ? -0.338 6.82 10.281 1 98.88 581 THR B N 1
ATOM 9319 C CA . THR B 1 581 ? -0.615 6.746 8.852 1 98.88 581 THR B CA 1
ATOM 9320 C C . THR B 1 581 ? 0.684 6.723 8.047 1 98.88 581 THR B C 1
ATOM 9322 O O . THR B 1 581 ? 1.598 7.508 8.312 1 98.88 581 THR B O 1
ATOM 9325 N N . VAL B 1 582 ? 0.774 5.832 7.059 1 98.56 582 VAL B N 1
ATOM 9326 C CA . VAL B 1 582 ? 2.023 5.617 6.336 1 98.56 582 VAL B CA 1
ATOM 9327 C C . VAL B 1 582 ? 1.794 5.805 4.836 1 98.56 582 VAL B C 1
ATOM 9329 O O . VAL B 1 582 ? 0.867 5.227 4.266 1 98.56 582 VAL B O 1
ATOM 9332 N N . GLY B 1 583 ? 2.611 6.59 4.195 1 97.75 583 GLY B N 1
ATOM 9333 C CA . GLY B 1 583 ? 2.621 6.844 2.764 1 97.75 583 GLY B CA 1
ATOM 9334 C C . GLY B 1 583 ? 3.371 8.109 2.387 1 97.75 583 GLY B C 1
ATOM 9335 O O . GLY B 1 583 ? 2.98 9.211 2.781 1 97.75 583 GLY B O 1
ATOM 9336 N N . TYR B 1 584 ? 4.387 7.871 1.587 1 94.81 584 TYR B N 1
ATOM 9337 C CA . TYR B 1 584 ? 5.242 9 1.24 1 94.81 584 TYR B CA 1
ATOM 9338 C C . TYR B 1 584 ? 4.617 9.844 0.136 1 94.81 584 TYR B C 1
ATOM 9340 O O . TYR B 1 584 ? 3.998 9.305 -0.787 1 94.81 584 TYR B O 1
ATOM 9348 N N . GLY B 1 585 ? 4.793 11.055 0.2 1 91.38 585 GLY B N 1
ATOM 9349 C CA . GLY B 1 585 ? 4.375 12.102 -0.716 1 91.38 585 GLY B CA 1
ATOM 9350 C C . GLY B 1 585 ? 4.441 13.492 -0.105 1 91.38 585 GLY B C 1
ATOM 9351 O O . GLY B 1 585 ? 5.352 13.789 0.669 1 91.38 585 GLY B O 1
ATOM 9352 N N . GLY B 1 586 ? 3.537 14.281 -0.604 1 86.44 586 GLY B N 1
ATOM 9353 C CA . GLY B 1 586 ? 3.572 15.641 -0.091 1 86.44 586 GLY B CA 1
ATOM 9354 C C . GLY B 1 586 ? 4.473 16.562 -0.897 1 86.44 586 GLY B C 1
ATOM 9355 O O . GLY B 1 586 ? 4.75 16.297 -2.068 1 86.44 586 GLY B O 1
ATOM 9356 N N . ALA B 1 587 ? 4.879 17.547 -0.328 1 80.62 587 ALA B N 1
ATOM 9357 C CA . ALA B 1 587 ? 5.516 18.656 -1.032 1 80.62 587 ALA B CA 1
ATOM 9358 C C . ALA B 1 587 ? 6.957 18.312 -1.4 1 80.62 587 ALA B C 1
ATOM 9360 O O . ALA B 1 587 ? 7.426 18.672 -2.486 1 80.62 587 ALA B O 1
ATOM 9361 N N . VAL B 1 588 ? 7.629 17.594 -0.625 1 76.38 588 VAL B N 1
ATOM 9362 C CA . VAL B 1 588 ? 9.078 17.453 -0.702 1 76.38 588 VAL B CA 1
ATOM 9363 C C . VAL B 1 588 ? 9.477 16.859 -2.051 1 76.38 588 VAL B C 1
ATOM 9365 O O . VAL B 1 588 ? 10.336 17.406 -2.746 1 76.38 588 VAL B O 1
ATOM 9368 N N . PRO B 1 589 ? 8.844 15.867 -2.465 1 70.31 589 PRO B N 1
ATOM 9369 C CA . PRO B 1 589 ? 9.281 15.258 -3.723 1 70.31 589 PRO B CA 1
ATOM 9370 C C . PRO B 1 589 ? 8.898 16.094 -4.945 1 70.31 589 PRO B C 1
ATOM 9372 O O . PRO B 1 589 ? 9.406 15.852 -6.043 1 70.31 589 PRO B O 1
ATOM 9375 N N . LEU B 1 590 ? 8.125 17.078 -4.707 1 69.94 590 LEU B N 1
ATOM 9376 C CA . LEU B 1 590 ? 7.57 17.812 -5.844 1 69.94 590 LEU B CA 1
ATOM 9377 C C . LEU B 1 590 ? 8.523 18.906 -6.293 1 69.94 590 LEU B C 1
ATOM 9379 O O . LEU B 1 590 ? 8.43 19.391 -7.426 1 69.94 590 LEU B O 1
ATOM 9383 N N . TRP B 1 591 ? 9.43 19.359 -5.445 1 67.75 591 TRP B N 1
ATOM 9384 C CA . TRP B 1 591 ? 10.094 20.625 -5.754 1 67.75 591 TRP B CA 1
ATOM 9385 C C . TRP B 1 591 ? 11.523 20.391 -6.227 1 67.75 591 TRP B C 1
ATOM 9387 O O . TRP B 1 591 ? 12.312 21.328 -6.324 1 67.75 591 TRP B O 1
ATOM 9397 N N . GLY B 1 592 ? 11.906 19.297 -6.824 1 65.69 592 GLY B N 1
ATOM 9398 C CA . GLY B 1 592 ? 13.117 19 -7.57 1 65.69 592 GLY B CA 1
ATOM 9399 C C . GLY B 1 592 ? 14.383 19.25 -6.773 1 65.69 592 GLY B C 1
ATOM 9400 O O . GLY B 1 592 ? 14.336 19.375 -5.547 1 65.69 592 GLY B O 1
ATOM 9401 N N . GLY B 1 593 ? 15.531 19.297 -7.344 1 73.62 593 GLY B N 1
ATOM 9402 C CA . GLY B 1 593 ? 16.844 19.516 -6.75 1 73.62 593 GLY B CA 1
ATOM 9403 C C . GLY B 1 593 ? 17.375 18.328 -5.992 1 73.62 593 GLY B C 1
ATOM 9404 O O . GLY B 1 593 ? 17.109 17.172 -6.371 1 73.62 593 GLY B O 1
ATOM 9405 N N . ASP B 1 594 ? 18.203 18.656 -5.082 1 78.5 594 ASP B N 1
ATOM 9406 C CA . ASP B 1 594 ? 18.875 17.625 -4.301 1 78.5 594 ASP B CA 1
ATOM 9407 C C . ASP B 1 594 ? 17.875 16.766 -3.543 1 78.5 594 ASP B C 1
ATOM 9409 O O . ASP B 1 594 ? 18.094 15.562 -3.338 1 78.5 594 ASP B O 1
ATOM 9413 N N . MET B 1 595 ? 16.766 17.422 -3.266 1 77.81 595 MET B N 1
ATOM 9414 C CA . MET B 1 595 ? 15.789 16.688 -2.469 1 77.81 595 MET B CA 1
ATOM 9415 C C . MET B 1 595 ? 15.062 15.656 -3.318 1 77.81 595 MET B C 1
ATOM 9417 O O . MET B 1 595 ? 14.734 14.57 -2.836 1 77.81 595 MET B O 1
ATOM 9421 N N . ALA B 1 596 ? 14.797 16.031 -4.508 1 75.88 596 ALA B N 1
ATOM 9422 C CA . ALA B 1 596 ? 14.18 15.062 -5.406 1 75.88 596 ALA B CA 1
ATOM 9423 C C . ALA B 1 596 ? 15.086 13.844 -5.602 1 75.88 596 ALA B C 1
ATOM 9425 O O . ALA B 1 596 ? 14.609 12.703 -5.594 1 75.88 596 ALA B O 1
ATOM 9426 N N . ASP B 1 597 ? 16.344 14.078 -5.664 1 79.88 597 ASP B N 1
ATOM 9427 C CA . ASP B 1 597 ? 17.281 12.984 -5.836 1 79.88 597 ASP B CA 1
ATOM 9428 C C . ASP B 1 597 ? 17.375 12.125 -4.582 1 79.88 597 ASP B C 1
ATOM 9430 O O . ASP B 1 597 ? 17.438 10.898 -4.668 1 79.88 597 ASP B O 1
ATOM 9434 N N . LEU B 1 598 ? 17.328 12.781 -3.504 1 84.25 598 LEU B N 1
ATOM 9435 C CA . LEU B 1 598 ? 17.469 12.094 -2.223 1 84.25 598 LEU B CA 1
ATOM 9436 C C . LEU B 1 598 ? 16.25 11.234 -1.931 1 84.25 598 LEU B C 1
ATOM 9438 O O . LEU B 1 598 ? 16.359 10.188 -1.288 1 84.25 598 LEU B O 1
ATOM 9442 N N . THR B 1 599 ? 15.141 11.641 -2.393 1 83.88 599 THR B N 1
ATOM 9443 C CA . THR B 1 599 ? 13.914 10.969 -1.985 1 83.88 599 THR B CA 1
ATOM 9444 C C . THR B 1 599 ? 13.406 10.055 -3.096 1 83.88 599 THR B C 1
ATOM 9446 O O . THR B 1 599 ? 12.445 9.297 -2.898 1 83.88 599 THR B O 1
ATOM 9449 N N . ARG B 1 600 ? 14.016 10.016 -4.18 1 79.38 600 ARG B N 1
ATOM 9450 C CA . ARG B 1 600 ? 13.617 9.227 -5.336 1 79.38 600 ARG B CA 1
ATOM 9451 C C . ARG B 1 600 ? 13.477 7.75 -4.973 1 79.38 600 ARG B C 1
ATOM 9453 O O . ARG B 1 600 ? 12.547 7.078 -5.434 1 79.38 600 ARG B O 1
ATOM 9460 N N . PRO B 1 601 ? 14.273 7.277 -4.113 1 80.44 601 PRO B N 1
ATOM 9461 C CA . PRO B 1 601 ? 14.172 5.844 -3.828 1 80.44 601 PRO B CA 1
ATOM 9462 C C . PRO B 1 601 ? 13.039 5.508 -2.867 1 80.44 601 PRO B C 1
ATOM 9464 O O . PRO B 1 601 ? 12.766 4.332 -2.609 1 80.44 601 PRO B O 1
ATOM 9467 N N . VAL B 1 602 ? 12.422 6.484 -2.357 1 87.69 602 VAL B N 1
ATOM 9468 C CA . VAL B 1 602 ? 11.383 6.227 -1.366 1 87.69 602 VAL B CA 1
ATOM 9469 C C . VAL B 1 602 ? 10.102 5.77 -2.066 1 87.69 602 VAL B C 1
ATOM 9471 O O . VAL B 1 602 ? 9.594 6.461 -2.955 1 87.69 602 VAL B O 1
ATOM 9474 N N . ALA B 1 603 ? 9.641 4.66 -1.644 1 90.12 603 ALA B N 1
ATOM 9475 C CA . ALA B 1 603 ? 8.438 4.113 -2.258 1 90.12 603 ALA B CA 1
ATOM 9476 C C . ALA B 1 603 ? 7.188 4.828 -1.747 1 90.12 603 ALA B C 1
ATOM 9478 O O . ALA B 1 603 ? 7.082 5.133 -0.557 1 90.12 603 ALA B O 1
ATOM 9479 N N . GLN B 1 604 ? 6.254 5.07 -2.678 1 93.25 604 GLN B N 1
ATOM 9480 C CA . GLN B 1 604 ? 4.922 5.516 -2.275 1 93.25 604 GLN B CA 1
ATOM 9481 C C . GLN B 1 604 ? 4.172 4.41 -1.538 1 93.25 604 GLN B C 1
ATOM 9483 O O . GLN B 1 604 ? 4.551 3.24 -1.614 1 93.25 604 GLN B O 1
ATOM 9488 N N . GLY B 1 605 ? 3.176 4.812 -0.834 1 95.81 605 GLY B N 1
ATOM 9489 C CA . GLY B 1 605 ? 2.314 3.898 -0.101 1 95.81 605 GLY B CA 1
ATOM 9490 C C . GLY B 1 605 ? 1.062 4.562 0.441 1 95.81 605 GLY B C 1
ATOM 9491 O O . GLY B 1 605 ? 0.856 5.762 0.246 1 95.81 605 GLY B O 1
ATOM 9492 N N . GLY B 1 606 ? 0.241 3.834 1.052 1 97.75 606 GLY B N 1
ATOM 9493 C CA . GLY B 1 606 ? -0.984 4.277 1.699 1 97.75 606 GLY B CA 1
ATOM 9494 C C . GLY B 1 606 ? -1.583 3.232 2.621 1 97.75 606 GLY B C 1
ATOM 9495 O O . GLY B 1 606 ? -2.285 2.326 2.168 1 97.75 606 GLY B O 1
ATOM 9496 N N . SER B 1 607 ? -1.293 3.428 3.852 1 98.44 607 SER B N 1
ATOM 9497 C CA . SER B 1 607 ? -1.773 2.457 4.828 1 98.44 607 SER B CA 1
ATOM 9498 C C . SER B 1 607 ? -1.855 3.07 6.223 1 98.44 607 SER B C 1
ATOM 9500 O O . SER B 1 607 ? -1.298 4.141 6.469 1 98.44 607 SER B O 1
ATOM 9502 N N . PHE B 1 608 ? -2.654 2.414 7.055 1 98.81 608 PHE B N 1
ATOM 9503 C CA . PHE B 1 608 ? -2.662 2.719 8.477 1 98.81 608 PHE B CA 1
ATOM 9504 C C . PHE B 1 608 ? -2.082 1.561 9.281 1 98.81 608 PHE B C 1
ATOM 9506 O O . PHE B 1 608 ? -2.359 0.395 8.992 1 98.81 608 PHE B O 1
ATOM 9513 N N . TRP B 1 609 ? -1.262 1.884 10.305 1 98.88 609 TRP B N 1
ATOM 9514 C CA . TRP B 1 609 ? -0.59 0.892 11.141 1 98.88 609 TRP B CA 1
ATOM 9515 C C . TRP B 1 609 ? -0.951 1.081 12.609 1 98.88 609 TRP B C 1
ATOM 9517 O O . TRP B 1 609 ? -1.043 2.211 13.094 1 98.88 609 TRP B O 1
ATOM 9527 N N . VAL B 1 610 ? -1.116 -0.027 13.32 1 98.88 610 VAL B N 1
ATOM 9528 C CA . VAL B 1 610 ? -1.306 -0.012 14.766 1 98.88 610 VAL B CA 1
ATOM 9529 C C . VAL B 1 610 ? -0.271 -0.917 15.43 1 98.88 610 VAL B C 1
ATOM 9531 O O . VAL B 1 610 ? 0.024 -2.006 14.93 1 98.88 610 VAL B O 1
ATOM 9534 N N . PHE B 1 611 ? 0.308 -0.463 16.469 1 98.81 611 PHE B N 1
ATOM 9535 C CA . PHE B 1 611 ? 1.324 -1.16 17.25 1 98.81 611 PHE B CA 1
ATOM 9536 C C . PHE B 1 611 ? 0.867 -1.352 18.688 1 98.81 611 PHE B C 1
ATOM 9538 O O . PHE B 1 611 ? 0.091 -0.548 19.219 1 98.81 611 PHE B O 1
ATOM 9545 N N . LYS B 1 612 ? 1.38 -2.336 19.344 1 98.19 612 LYS B N 1
ATOM 9546 C CA . LYS B 1 612 ? 1.207 -2.564 20.781 1 98.19 612 LYS B CA 1
ATOM 9547 C C . LYS B 1 612 ? 2.266 -3.523 21.312 1 98.19 612 LYS B C 1
ATOM 9549 O O . LYS B 1 612 ? 3.033 -4.102 20.547 1 98.19 612 LYS B O 1
ATOM 9554 N N . LEU B 1 613 ? 2.326 -3.631 22.656 1 97.31 613 LEU B N 1
ATOM 9555 C CA . LEU B 1 613 ? 3.125 -4.695 23.25 1 97.31 613 LEU B CA 1
ATOM 9556 C C . LEU B 1 613 ? 2.457 -6.051 23.062 1 97.31 613 LEU B C 1
ATOM 9558 O O . LEU B 1 613 ? 1.228 -6.148 23.062 1 97.31 613 LEU B O 1
ATOM 9562 N N . PRO B 1 614 ? 3.279 -7.105 22.812 1 93.94 614 PRO B N 1
ATOM 9563 C CA . PRO B 1 614 ? 2.654 -8.422 22.656 1 93.94 614 PRO B CA 1
ATOM 9564 C C . PRO B 1 614 ? 1.885 -8.859 23.906 1 93.94 614 PRO B C 1
ATOM 9566 O O . PRO B 1 614 ? 2.398 -8.75 25.016 1 93.94 614 PRO B O 1
ATOM 9569 N N . SER B 1 615 ? 0.8 -9.43 23.625 1 87.62 615 SER B N 1
ATOM 9570 C CA . SER B 1 615 ? -0.051 -9.828 24.75 1 87.62 615 SER B CA 1
ATOM 9571 C C . SER B 1 615 ? 0.535 -11.031 25.484 1 87.62 615 SER B C 1
ATOM 9573 O O . SER B 1 615 ? 0.273 -11.219 26.672 1 87.62 615 SER B O 1
ATOM 9575 N N . TRP B 1 616 ? 1.27 -11.836 24.812 1 85.19 616 TRP B N 1
ATOM 9576 C CA . TRP B 1 616 ? 1.822 -13.039 25.422 1 85.19 616 TRP B CA 1
ATOM 9577 C C . TRP B 1 616 ? 2.982 -12.703 26.344 1 85.19 616 TRP B C 1
ATOM 9579 O O . TRP B 1 616 ? 3.406 -13.531 27.156 1 85.19 616 TRP B O 1
ATOM 9589 N N . ASP B 1 617 ? 3.633 -11.602 26.109 1 76.06 617 ASP B N 1
ATOM 9590 C CA . ASP B 1 617 ? 4.738 -11.211 26.969 1 76.06 617 ASP B CA 1
ATOM 9591 C C . ASP B 1 617 ? 4.258 -10.969 28.406 1 76.06 617 ASP B C 1
ATOM 9593 O O . ASP B 1 617 ? 4.973 -11.258 29.359 1 76.06 617 ASP B O 1
ATOM 9597 N N . ASN B 1 618 ? 3.166 -10.367 28.484 1 60.41 618 ASN B N 1
ATOM 9598 C CA . ASN B 1 618 ? 2.619 -10.211 29.828 1 60.41 618 ASN B CA 1
ATOM 9599 C C . ASN B 1 618 ? 2.324 -11.555 30.484 1 60.41 618 ASN B C 1
ATOM 9601 O O . ASN B 1 618 ? 2.438 -11.703 31.703 1 60.41 618 ASN B O 1
ATOM 9605 N N . ARG B 1 619 ? 2.051 -12.516 29.672 1 48.69 619 ARG B N 1
ATOM 9606 C CA . ARG B 1 619 ? 1.702 -13.812 30.234 1 48.69 619 ARG B CA 1
ATOM 9607 C C . ARG B 1 619 ? 2.953 -14.609 30.594 1 48.69 619 ARG B C 1
ATOM 9609 O O . ARG B 1 619 ? 2.924 -15.445 31.5 1 48.69 619 ARG B O 1
ATOM 9616 N N . THR B 1 620 ? 3.949 -14.516 29.828 1 42.25 620 THR B N 1
ATOM 9617 C CA . THR B 1 620 ? 5.156 -15.281 30.141 1 42.25 620 THR B CA 1
ATOM 9618 C C . THR B 1 620 ? 5.852 -14.711 31.375 1 42.25 620 THR B C 1
ATOM 9620 O O . THR B 1 620 ? 6.68 -15.391 31.984 1 42.25 620 THR B O 1
ATOM 9623 N N . ALA B 1 621 ? 5.719 -13.43 31.625 1 36.41 621 ALA B N 1
ATOM 9624 C CA . ALA B 1 621 ? 6.332 -12.922 32.844 1 36.41 621 ALA B CA 1
ATOM 9625 C C . ALA B 1 621 ? 5.664 -13.523 34.094 1 36.41 621 ALA B C 1
ATOM 9627 O O . ALA B 1 621 ? 6.27 -13.586 35.156 1 36.41 621 ALA B O 1
ATOM 9628 N N . SER B 1 622 ? 4.438 -13.75 34.062 1 29.64 622 SER B N 1
ATOM 9629 C CA . SER B 1 622 ? 3.807 -14.336 35.25 1 29.64 622 SER B CA 1
ATOM 9630 C C . SER B 1 622 ? 4 -15.852 35.281 1 29.64 622 SER B C 1
ATOM 9632 O O . SER B 1 622 ? 3.594 -16.5 36.25 1 29.64 622 SER B O 1
ATOM 9634 N N . ARG B 1 623 ? 4.395 -16.453 34.281 1 24.83 623 ARG B N 1
ATOM 9635 C CA . ARG B 1 623 ? 4.637 -17.875 34.531 1 24.83 623 ARG B CA 1
ATOM 9636 C C . ARG B 1 623 ? 6.027 -18.094 35.125 1 24.83 623 ARG B C 1
ATOM 9638 O O . ARG B 1 623 ? 7 -17.484 34.688 1 24.83 623 ARG B O 1
#

Foldseek 3Di:
DDDPPDDDDDDPDPPPPPPPPPPPPPVCPPPPDFFWAAQVCQQCQQVAFFWQAWCLRHLLSQQEHADAPPFLVCVQQWDFQDWFFPDPPFFFDEAEDWTGGPQWIWTAFFQGKIWIARNNHRHTQDIDHDDDDPQAFDDWGRAANYWHGGTQWIWGWGSQQKIFIARNRHRHTQDMDRDDGRLLFKGARAYWGWDAQPVPRAIWTWAKIDGLQSLAFIKIFTARNNYRHTQKIATQFAQDWIDGPRHTDDGAHDNVRQLFAADCPDPSRTQPQSNSFFQILRYYWRADPVLQWTKFWTWHTFALALVSRAPVVGDSQRRQRGSWQWMFIAHPNYRHTQEIAHAAGSHNFGFGRGADWRWDWDQAPVGDIATWTWGCTLQQKIWTARNNRGQTDDIDGPEPDAQQFDTQDNVVRHTHGDPPQRADACDPPDQKTDWDKGPPHNCGQDHRAHWHAYPVVQKIKDWGFAWIKTKIAGDADRDRNDGGHRMDMAIGGPDQQATIKIFIANPRVRDTQDIDGDRAGFQHHWHHYSSQWIWTWAQQAKTWIARNRYRHTSYIDGRQAGFRYYKHWRDDPRWIKIKGWGFDHIRQCVRDHPSVVSNVVTDGGTMMIMMTRDPCVVVVVVD/DDDPPPDDDDDPPPPPPPPPPPPPPPVCPVPPDFFWAAQVCQQCQQVAFFWQAWCLRHLLSQQEHADAPPFLVCVQQWDFQDWFFPDPPFFFDEAEDWTGGPQWIWTAFFQGKIWIARNNHRHTQDIDHDDDDPQAFDDWGRAANYWHGGTQWIWGWGSQQKIFIARNRHRHTQDMDRDDGRLLFKGARAYWGWDAQPVPRAIWTWAKIDGLQSLAFIKIFTARNNYRHTQKIATQFAQDWIDGPRHTDDGAHDVVRQLFAADCPDPSRTQPQSNSFFQIQRYYWRADPVLQWTKFWTWHTFALALVSRADVVGDSQRRQRGSWQWMFIAHPNYRHTQEIAHAAGSHNFGFGRGADWRWDWDQAPVGDIATWTWGCTLQQKIWTARNNHGQTDDIDGPEPDAQQFDTQDNVVRYTHGDPPQRADACDPPDQKTDWDKGPPHNCGQDHRAHWHAYPVVQKIWDWGFAWIKTKIAGDADRDRNDGGHRMDMAIGGPDQQATIKIFIANPRVRDTQDIDGDRAGFQHHWHHYSSQWIWTWAQQAKTWIARNRYRHTSYIDGRQAGFRYYKHWRDDPRWIKIKGWGFDHIRQCVRDHPSVVVNVVTDGGTMMIMMTRDPCVVVVVVD

GO terms:
  GO:0052934 alcohol dehydrogenase (cytochrome c) activity (F, EXP)

Nearest PDB structures (foldseek):
  1flg-assembly1_B  TM=9.960E-01  e=0.000E+00  Pseudomonas aeruginosa
  6zcw-assembly1_A  TM=9.826E-01  e=8.281E-84  Pseudomonas putida KT2440
  6zcv-assembly1_A  TM=9.834E-01  e=1.159E-82  Pseudomonas putida KT2440
  1h4j-assembly1_A  TM=8.730E-01  e=4.569E-56  Methylorubrum extorquens
  1w6s-assembly1_A  TM=8.676E-01  e=9.582E-57  Methylorubrum extorquens

Sequence (1246 aa):
MTTRTSPAPAGLLRPSLHCLAFAVALGSAGAALAKDVTWEDIANDDKTTGDVLQYGMGTHAQRWSPLKQVNADNVFKLTPAWSYSFGDEKQRGQESQAIVSDGVIYVTASYSRLFALDAKTGKRLWTYNHRLPDDIRPCCDVVNRGAAIYGDKVFFGTLDASVVALNKNTGKVVWKKKFADHGAGYTMTGAPTIVKDGKTGKVLLIHGSSGDEFGVVGRLFARDPDTGEEIWMRPFVEGHMGRLNGKDSTVTGDVKAPSWPDDRNSPTGKVESWSHGGGAPWQSASFDAETNTIIVGAGNPGPWNTWARTAKGGNPHDYDSLYTSGQVGVDPSSGEVKWFYQHTPNDAWDFSGNNELVLFDYKAKDGKIVKATAHADRNGFFYVVDRSNGKLQNAFPFVDNITWASHIDLKTGRPVEREGQRPPLPEPGQKHGKAVEVSPPFLGGKNWNPMAYSQDTGLFYVPANHWKEDYWTEEVSYTKGSAYLGMGFRIKRMYDDHVGSLRAMDPVSGKVVWEHKEHLPLWAGVLATAGNLVFTGTGDGYFKAFDAKSGKELWKFQTGSGIVSPPITWEQDGEQYLGVTVGYGGAVPLWGGDMADLTRPVAQGGSFWVFKLPSWDNRTASRMTTRTSPAPAGLLRPSLHCLAFAVALGSAGAALAKDVTWEDIANDDKTTGDVLQYGMGTHAQRWSPLKQVNADNVFKLTPAWSYSFGDEKQRGQESQAIVSDGVIYVTASYSRLFALDAKTGKRLWTYNHRLPDDIRPCCDVVNRGAAIYGDKVFFGTLDASVVALNKNTGKVVWKKKFADHGAGYTMTGAPTIVKDGKTGKVLLIHGSSGDEFGVVGRLFARDPDTGEEIWMRPFVEGHMGRLNGKDSTVTGDVKAPSWPDDRNSPTGKVESWSHGGGAPWQSASFDAETNTIIVGAGNPGPWNTWARTAKGGNPHDYDSLYTSGQVGVDPSSGEVKWFYQHTPNDAWDFSGNNELVLFDYKAKDGKIVKATAHADRNGFFYVVDRSNGKLQNAFPFVDNITWASHIDLKTGRPVEREGQRPPLPEPGQKHGKAVEVSPPFLGGKNWNPMAYSQDTGLFYVPANHWKEDYWTEEVSYTKGSAYLGMGFRIKRMYDDHVGSLRAMDPVSGKVVWEHKEHLPLWAGVLATAGNLVFTGTGDGYFKAFDAKSGKELWKFQTGSGIVSPPITWEQDGEQYLGVTVGYGGAVPLWGGDMADLTRPVAQGGSFWVFKLPSWDNRTASR

InterPro domains:
  IPR001479 Quinoprotein dehydrogenase, conserved site [PS00363] (51-79)
  IPR001479 Quinoprotein dehydrogenase, conserved site [PS00364] (282-303)
  IPR002372 Pyrrolo-quinoline quinone repeat domain [PF01011] (54-391)
  IPR002372 Pyrrolo-quinoline quinone repeat domain [PF01011] (493-577)
  IPR011047 Quinoprotein alcohol dehydrogenase-like superfamily [SSF50998] (46-609)
  IPR017512 PQQ-dependent dehydrogenase, methanol/ethanol family [TIGR03075] (34-586)
  IPR018391 Pyrrolo-quinoline quinone beta-propeller repeat [SM00564] (97-129)
  IPR018391 Pyrrolo-quinoline quinone beta-propeller repeat [SM00564] (147-178)
  IPR018391 Pyrrolo-quinoline quinone beta-propeller repeat [SM00564] (192-235)
  IPR018391 Pyrrolo-quinoline quinone beta-propeller repeat [SM00564] (361-397)
  IPR018391 Pyrrolo-quinoline quinone beta-propeller repeat [SM00564] (452-517)
  IPR018391 Pyrrolo-quinoline quinone beta-propeller repeat [SM00564] (527-558)
  IPR034119 PQQ-dependent type I alcohol dehydrogenase [cd10277] (42-613)